Protein AF-0000000075424521 (afdb_homodimer)

pLDDT: mean 79.63, std 19.87, range [21.81, 98.56]

Structure (mmCIF, N/CA/C/O backbone):
data_AF-0000000075424521-model_v1
#
loop_
_entity.id
_entity.type
_entity.pdbx_description
1 polymer 'Heme peroxidase'
#
loop_
_atom_site.group_PDB
_atom_site.id
_atom_site.type_symbol
_atom_site.label_atom_id
_atom_site.label_alt_id
_atom_site.label_comp_id
_atom_site.label_asym_id
_atom_site.label_entity_id
_atom_site.label_seq_id
_atom_site.pdbx_PDB_ins_code
_atom_site.Cartn_x
_atom_site.Cartn_y
_atom_site.Cartn_z
_atom_site.occupancy
_atom_site.B_iso_or_equiv
_atom_site.auth_seq_id
_atom_site.auth_comp_id
_atom_site.auth_asym_id
_atom_site.auth_atom_id
_atom_site.pdbx_PDB_model_num
ATOM 1 N N . MET A 1 1 ? -13.031 79.938 -43.031 1 21.81 1 MET A N 1
ATOM 2 C CA . MET A 1 1 ? -12.055 79.625 -41.969 1 21.81 1 MET A CA 1
ATOM 3 C C . MET A 1 1 ? -12.18 78.188 -41.469 1 21.81 1 MET A C 1
ATOM 5 O O . MET A 1 1 ? -13.195 77.875 -40.875 1 21.81 1 MET A O 1
ATOM 9 N N . TYR A 1 2 ? -11.594 77.25 -42.188 1 25.81 2 TYR A N 1
ATOM 10 C CA . TYR A 1 2 ? -11.562 75.75 -42.281 1 25.81 2 TYR A CA 1
ATOM 11 C C . TYR A 1 2 ? -10.836 75.188 -41.094 1 25.81 2 TYR A C 1
ATOM 13 O O . TYR A 1 2 ? -9.625 75.312 -40.938 1 25.81 2 TYR A O 1
ATOM 21 N N . ILE A 1 3 ? -11.391 75.375 -39.844 1 25.72 3 ILE A N 1
ATOM 22 C CA . ILE A 1 3 ? -10.781 75 -38.562 1 25.72 3 ILE A CA 1
ATOM 23 C C . ILE A 1 3 ? -10.375 73.562 -38.531 1 25.72 3 ILE A C 1
ATOM 25 O O . ILE A 1 3 ? -11.203 72.688 -38.781 1 25.72 3 ILE A O 1
ATOM 29 N N . THR A 1 4 ? -9.031 73.25 -38.75 1 25.28 4 THR A N 1
ATOM 30 C CA . THR A 1 4 ? -8.25 72 -38.844 1 25.28 4 THR A CA 1
ATOM 31 C C . THR A 1 4 ? -8.359 71.188 -37.531 1 25.28 4 THR A C 1
ATOM 33 O O . THR A 1 4 ? -7.918 71.688 -36.469 1 25.28 4 THR A O 1
ATOM 36 N N . PHE A 1 5 ? -9.445 70.5 -37.188 1 28.14 5 PHE A N 1
ATOM 37 C CA . PHE A 1 5 ? -9.75 69.688 -36.031 1 28.14 5 PHE A CA 1
ATOM 38 C C . PHE A 1 5 ? -8.703 68.562 -35.875 1 28.14 5 PHE A C 1
ATOM 40 O O . PHE A 1 5 ? -8.898 67.438 -36.344 1 28.14 5 PHE A O 1
ATOM 47 N N . GLY A 1 6 ? -7.359 68.812 -36.156 1 24.34 6 GLY A N 1
ATOM 48 C CA . GLY A 1 6 ? -6.301 67.812 -36.219 1 24.34 6 GLY A CA 1
ATOM 49 C C . GLY A 1 6 ? -6.188 67 -34.969 1 24.34 6 GLY A C 1
ATOM 50 O O . GLY A 1 6 ? -6.215 65.75 -35 1 24.34 6 GLY A O 1
ATOM 51 N N . SER A 1 7 ? -5.18 67.25 -34.031 1 23.55 7 SER A N 1
ATOM 52 C CA . SER A 1 7 ? -4.023 66.562 -33.469 1 23.55 7 SER A CA 1
ATOM 53 C C . SER A 1 7 ? -4.387 65.812 -32.188 1 23.55 7 SER A C 1
ATOM 55 O O . SER A 1 7 ? -3.576 65.062 -31.656 1 23.55 7 SER A O 1
ATOM 57 N N . TYR A 1 8 ? -5.211 66.25 -31.234 1 25.45 8 TYR A N 1
ATOM 58 C CA . TYR A 1 8 ? -4.883 65.875 -29.859 1 25.45 8 TYR A CA 1
ATOM 59 C C . TYR A 1 8 ? -5.25 64.438 -29.578 1 25.45 8 TYR A C 1
ATOM 61 O O . TYR A 1 8 ? -6.414 64.125 -29.328 1 25.45 8 TYR A O 1
ATOM 69 N N . LEU A 1 9 ? -4.84 63.5 -30.438 1 25.91 9 LEU A N 1
ATOM 70 C CA . LEU A 1 9 ? -5.016 62.125 -30.047 1 25.91 9 LEU A CA 1
ATOM 71 C C . LEU A 1 9 ? -4.398 61.844 -28.672 1 25.91 9 LEU A C 1
ATOM 73 O O . LEU A 1 9 ? -3.176 61.875 -28.516 1 25.91 9 LEU A O 1
ATOM 77 N N . ILE A 1 10 ? -4.941 62.375 -27.594 1 25.92 10 ILE A N 1
ATOM 78 C CA . ILE A 1 10 ? -4.551 62.094 -26.219 1 25.92 10 ILE A CA 1
ATOM 79 C C . ILE A 1 10 ? -4.352 60.594 -26.031 1 25.92 10 ILE A C 1
ATOM 81 O O . ILE A 1 10 ? -5.273 59.781 -26.266 1 25.92 10 ILE A O 1
ATOM 85 N N . LEU A 1 11 ? -3.133 60.031 -26.219 1 26.84 11 LEU A N 1
ATOM 86 C CA . LEU A 1 11 ? -2.6 58.75 -25.812 1 26.84 11 LEU A CA 1
ATOM 87 C C . LEU A 1 11 ? -3.064 58.406 -24.406 1 26.84 11 LEU A C 1
ATOM 89 O O . LEU A 1 11 ? -2.639 59.031 -23.422 1 26.84 11 LEU A O 1
ATOM 93 N N . PHE A 1 12 ? -4.281 58.219 -24.188 1 27.16 12 PHE A N 1
ATOM 94 C CA . PHE A 1 12 ? -4.652 57.562 -22.938 1 27.16 12 PHE A CA 1
ATOM 95 C C . PHE A 1 12 ? -3.818 56.312 -22.719 1 27.16 12 PHE A C 1
ATOM 97 O O . PHE A 1 12 ? -4.062 55.281 -23.344 1 27.16 12 PHE A O 1
ATOM 104 N N . ILE A 1 13 ? -2.514 56.438 -22.625 1 29.25 13 ILE A N 1
ATOM 105 C CA . ILE A 1 13 ? -1.698 55.375 -22.031 1 29.25 13 ILE A CA 1
ATOM 106 C C . ILE A 1 13 ? -2.373 54.844 -20.766 1 29.25 13 ILE A C 1
ATOM 108 O O . ILE A 1 13 ? -2.537 55.594 -19.797 1 29.25 13 ILE A O 1
ATOM 112 N N . PHE A 1 14 ? -3.348 54.062 -20.891 1 29.47 14 PHE A N 1
ATOM 113 C CA . PHE A 1 14 ? -3.721 53.219 -19.766 1 29.47 14 PHE A CA 1
ATOM 114 C C . PHE A 1 14 ? -2.484 52.719 -19.016 1 29.47 14 PHE A C 1
ATOM 116 O O . PHE A 1 14 ? -1.707 51.938 -19.531 1 29.47 14 PHE A O 1
ATOM 123 N N . TYR A 1 15 ? -1.836 53.594 -18.328 1 30 15 TYR A N 1
ATOM 124 C CA . TYR A 1 15 ? -0.975 53.156 -17.234 1 30 15 TYR A CA 1
ATOM 125 C C . TYR A 1 15 ? -1.605 52 -16.469 1 30 15 TYR A C 1
ATOM 127 O O . TYR A 1 15 ? -2.598 52.188 -15.758 1 30 15 TYR A O 1
ATOM 135 N N . LEU A 1 16 ? -1.777 50.844 -17.016 1 33.59 16 LEU A N 1
ATOM 136 C CA . LEU A 1 16 ? -1.9 49.688 -16.172 1 33.59 16 LEU A CA 1
ATOM 137 C C . LEU A 1 16 ? -0.991 49.781 -14.953 1 33.59 16 LEU A C 1
ATOM 139 O O . LEU A 1 16 ? 0.234 49.719 -15.078 1 33.59 16 LEU A O 1
ATOM 143 N N . SER A 1 17 ? -1.191 50.656 -14.133 1 36.69 17 SER A N 1
ATOM 144 C CA . SER A 1 17 ? -0.554 50.75 -12.82 1 36.69 17 SER A CA 1
ATOM 145 C C . SER A 1 17 ? -0.396 49.375 -12.18 1 36.69 17 SER A C 1
ATOM 147 O O . SER A 1 17 ? -1.387 48.688 -11.922 1 36.69 17 SER A O 1
ATOM 149 N N . ILE A 1 18 ? 0.468 48.531 -12.523 1 45.84 18 ILE A N 1
ATOM 150 C CA . ILE A 1 18 ? 0.892 47.406 -11.727 1 45.84 18 ILE A CA 1
ATOM 151 C C . ILE A 1 18 ? 0.911 47.781 -10.242 1 45.84 18 ILE A C 1
ATOM 153 O O . ILE A 1 18 ? 1.685 48.656 -9.828 1 45.84 18 ILE A O 1
ATOM 157 N N . LYS A 1 19 ? -0.278 47.75 -9.609 1 53.91 19 LYS A N 1
ATOM 158 C CA . LYS A 1 19 ? -0.362 47.969 -8.172 1 53.91 19 LYS A CA 1
ATOM 159 C C . LYS A 1 19 ? 0.795 47.281 -7.441 1 53.91 19 LYS A C 1
ATOM 161 O O . LYS A 1 19 ? 0.961 46.094 -7.531 1 53.91 19 LYS A O 1
ATOM 166 N N . THR A 1 20 ? 1.802 48 -7.121 1 67.06 20 THR A N 1
ATOM 167 C CA . THR A 1 20 ? 2.912 47.531 -6.301 1 67.06 20 THR A CA 1
ATOM 168 C C . THR A 1 20 ? 2.424 47.125 -4.914 1 67.06 20 THR A C 1
ATOM 170 O O . THR A 1 20 ? 1.827 47.938 -4.199 1 67.06 20 THR A O 1
ATOM 173 N N . VAL A 1 21 ? 2.342 45.812 -4.582 1 78.56 21 VAL A N 1
ATOM 174 C CA . VAL A 1 21 ? 1.936 45.281 -3.289 1 78.56 21 VAL A CA 1
ATOM 175 C C . VAL A 1 21 ? 3.088 45.406 -2.293 1 78.56 21 VAL A C 1
ATOM 177 O O . VAL A 1 21 ? 4.25 45.219 -2.654 1 78.56 21 VAL A O 1
ATOM 180 N N . GLU A 1 22 ? 2.791 45.906 -1.217 1 88.75 22 GLU A N 1
ATOM 181 C CA . GLU A 1 22 ? 3.775 46.031 -0.145 1 88.75 22 GLU A CA 1
ATOM 182 C C . GLU A 1 22 ? 4.398 44.656 0.175 1 88.75 22 GLU A C 1
ATOM 184 O O . GLU A 1 22 ? 3.703 43.656 0.205 1 88.75 22 GLU A O 1
ATOM 189 N N . SER A 1 23 ? 5.715 44.688 0.31 1 92.94 23 SER A N 1
ATOM 190 C CA . SER A 1 23 ? 6.414 43.469 0.697 1 92.94 23 SER A CA 1
ATOM 191 C C . SER A 1 23 ? 6.504 43.344 2.215 1 92.94 23 SER A C 1
ATOM 193 O O . SER A 1 23 ? 6.703 44.312 2.914 1 92.94 23 SER A O 1
ATOM 195 N N . ARG A 1 24 ? 6.344 42.188 2.682 1 94.56 24 ARG A N 1
ATOM 196 C CA . ARG A 1 24 ? 6.465 41.969 4.117 1 94.56 24 ARG A CA 1
ATOM 197 C C . ARG A 1 24 ? 7.926 41.969 4.555 1 94.56 24 ARG A C 1
ATOM 199 O O . ARG A 1 24 ? 8.812 41.531 3.818 1 94.56 24 ARG A O 1
ATOM 206 N N . SER A 1 25 ? 8.125 42.406 5.762 1 96.06 25 SER A N 1
ATOM 207 C CA . SER A 1 25 ? 9.461 42.344 6.344 1 96.06 25 SER A CA 1
ATOM 208 C C . SER A 1 25 ? 9.844 40.906 6.715 1 96.06 25 SER A C 1
ATOM 210 O O . SER A 1 25 ? 8.969 40.062 6.883 1 96.06 25 SER A O 1
ATOM 212 N N . LEU A 1 26 ? 11.133 40.688 6.852 1 96.06 26 LEU A N 1
ATOM 213 C CA . LEU A 1 26 ? 11.617 39.344 7.191 1 96.06 26 LEU A CA 1
ATOM 214 C C . LEU A 1 26 ? 11.359 39.031 8.664 1 96.06 26 LEU A C 1
ATOM 216 O O . LEU A 1 26 ? 11.094 37.906 9.023 1 96.06 26 LEU A O 1
ATOM 220 N N . ASP A 1 27 ? 11.375 40 9.516 1 95.56 27 ASP A N 1
ATOM 221 C CA . ASP A 1 27 ? 11.305 39.75 10.953 1 95.56 27 ASP A CA 1
ATOM 222 C C . ASP A 1 27 ? 9.914 40.094 11.492 1 95.56 27 ASP A C 1
ATOM 224 O O . ASP A 1 27 ? 9.734 40.219 12.711 1 95.56 27 ASP A O 1
ATOM 228 N N . GLY A 1 28 ? 8.961 40.375 10.625 1 96.12 28 GLY A N 1
ATOM 229 C CA . GLY A 1 28 ? 7.586 40.594 11.055 1 96.12 28 GLY A CA 1
ATOM 230 C C . GLY A 1 28 ? 7.32 42.031 11.508 1 96.12 28 GLY A C 1
ATOM 231 O O . GLY A 1 28 ? 6.195 42.375 11.867 1 96.12 28 GLY A O 1
ATOM 232 N N . SER A 1 29 ? 8.375 42.844 11.422 1 95.94 29 SER A N 1
ATOM 233 C CA . SER A 1 29 ? 8.18 44.25 11.773 1 95.94 29 SER A CA 1
ATOM 234 C C . SER A 1 29 ? 7.176 44.938 10.844 1 95.94 29 SER A C 1
ATOM 236 O O . SER A 1 29 ? 7.074 44.562 9.672 1 95.94 29 SER A O 1
ATOM 238 N N . ASP A 1 30 ? 6.398 45.781 11.375 1 94.81 30 ASP A N 1
ATOM 239 C CA . ASP A 1 30 ? 5.465 46.625 10.664 1 94.81 30 ASP A CA 1
ATOM 240 C C . ASP A 1 30 ? 4.34 45.812 10.023 1 94.81 30 ASP A C 1
ATOM 242 O O . ASP A 1 30 ? 3.602 46.344 9.18 1 94.81 30 ASP A O 1
ATOM 246 N N . ASN A 1 31 ? 4.301 44.594 10.367 1 96 31 ASN A N 1
ATOM 247 C CA . ASN A 1 31 ? 3.121 43.844 9.93 1 96 31 ASN A CA 1
ATOM 248 C C . ASN A 1 31 ? 1.844 44.438 10.523 1 96 31 ASN A C 1
ATOM 250 O O . ASN A 1 31 ? 0.83 44.562 9.836 1 96 31 ASN A O 1
ATOM 254 N N . ASN A 1 32 ? 1.982 44.688 11.797 1 94.5 32 ASN A N 1
ATOM 255 C CA . ASN A 1 32 ? 0.956 45.5 12.453 1 94.5 32 ASN A CA 1
ATOM 256 C C . ASN A 1 32 ? 1.38 46.969 12.562 1 94.5 32 ASN A C 1
ATOM 258 O O . ASN A 1 32 ? 2.324 47.281 13.281 1 94.5 32 ASN A O 1
ATOM 262 N N . LEU A 1 33 ? 0.697 47.812 11.945 1 94.06 33 LEU A N 1
ATOM 263 C CA . LEU A 1 33 ? 1.125 49.188 11.867 1 94.06 33 LEU A CA 1
ATOM 264 C C . LEU A 1 33 ? 0.831 49.938 13.172 1 94.06 33 LEU A C 1
ATOM 266 O O . LEU A 1 33 ? 1.497 50.906 13.5 1 94.06 33 LEU A O 1
ATOM 270 N N . LEU A 1 34 ? -0.177 49.438 13.898 1 95.06 34 LEU A N 1
ATOM 271 C CA . LEU A 1 34 ? -0.493 50.031 15.203 1 95.06 34 LEU A CA 1
ATOM 272 C C . LEU A 1 34 ? 0.522 49.562 16.25 1 95.06 34 LEU A C 1
ATOM 274 O O . LEU A 1 34 ? 0.847 50.344 17.172 1 95.06 34 LEU A O 1
ATOM 278 N N . PHE A 1 35 ? 0.988 48.312 16.094 1 93.12 35 PHE A N 1
ATOM 279 C CA . PHE A 1 35 ? 1.997 47.719 16.969 1 93.12 35 PHE A CA 1
ATOM 280 C C . PHE A 1 35 ? 3.168 47.188 16.156 1 93.12 35 PHE A C 1
ATOM 282 O O . PHE A 1 35 ? 3.361 45.969 16.078 1 93.12 35 PHE A O 1
ATOM 289 N N . PRO A 1 36 ? 3.982 47.969 15.695 1 94.44 36 PRO A N 1
ATOM 290 C CA . PRO A 1 36 ? 4.949 47.594 14.664 1 94.44 36 PRO A CA 1
ATOM 291 C C . PRO A 1 36 ? 5.957 46.562 15.141 1 94.44 36 PRO A C 1
ATOM 293 O O . PRO A 1 36 ? 6.547 45.844 14.32 1 94.44 36 PRO A O 1
ATOM 296 N N . ASP A 1 37 ? 6.117 46.406 16.5 1 93.81 37 ASP A N 1
ATOM 297 C CA . ASP A 1 37 ? 7.156 45.5 17 1 93.81 37 ASP A CA 1
ATOM 298 C C . ASP A 1 37 ? 6.555 44.188 17.5 1 93.81 37 ASP A C 1
ATOM 300 O O . ASP A 1 37 ? 7.281 43.25 17.766 1 93.81 37 ASP A O 1
ATOM 304 N N . LYS A 1 38 ? 5.281 44.094 17.547 1 92 38 LYS A N 1
ATOM 305 C CA . LYS A 1 38 ? 4.645 42.938 18.203 1 92 38 LYS A CA 1
ATOM 306 C C . LYS A 1 38 ? 4.727 41.688 17.344 1 92 38 LYS A C 1
ATOM 308 O O . LYS A 1 38 ? 4.578 40.562 17.844 1 92 38 LYS A O 1
ATOM 313 N N . GLY A 1 39 ? 4.973 41.844 16.094 1 93 39 GLY A N 1
ATOM 314 C CA . GLY A 1 39 ? 5.098 40.688 15.219 1 93 39 GLY A CA 1
ATOM 315 C C . GLY A 1 39 ? 6.527 40.219 15.062 1 93 39 GLY A C 1
ATOM 316 O O . GLY A 1 39 ? 6.789 39.25 14.352 1 93 39 GLY A O 1
ATOM 317 N N . LYS A 1 40 ? 7.453 40.812 15.805 1 94.88 40 LYS A N 1
ATOM 318 C CA . LYS A 1 40 ? 8.867 40.469 15.711 1 94.88 40 LYS A CA 1
ATOM 319 C C . LYS A 1 40 ? 9.211 39.281 16.609 1 94.88 40 LYS A C 1
ATOM 321 O O . LYS A 1 40 ? 8.453 38.969 17.531 1 94.88 40 LYS A O 1
ATOM 326 N N . PRO A 1 41 ? 10.391 38.656 16.328 1 91.5 41 PRO A N 1
ATOM 327 C CA . PRO A 1 41 ? 10.883 37.625 17.25 1 91.5 41 PRO A CA 1
ATOM 328 C C . PRO A 1 41 ? 11.203 38.188 18.641 1 91.5 41 PRO A C 1
ATOM 330 O O . PRO A 1 41 ? 11.227 39.406 18.812 1 91.5 41 PRO A O 1
ATOM 333 N N . ALA A 1 42 ? 11.328 37.312 19.562 1 86.69 42 ALA A N 1
ATOM 334 C CA . ALA A 1 42 ? 11.734 37.625 20.922 1 86.69 42 ALA A CA 1
ATOM 335 C C . ALA A 1 42 ? 10.609 38.312 21.688 1 86.69 42 ALA A C 1
ATOM 337 O O . ALA A 1 42 ? 10.859 39.219 22.5 1 86.69 42 ALA A O 1
ATOM 338 N N . GLN A 1 43 ? 9.461 38 21.297 1 85.94 43 GLN A N 1
ATOM 339 C CA . GLN A 1 43 ? 8.289 38.438 22.062 1 85.94 43 GLN A CA 1
ATOM 340 C C . GLN A 1 43 ? 7.801 37.344 23 1 85.94 43 GLN A C 1
ATOM 342 O O . GLN A 1 43 ? 7.895 36.156 22.672 1 85.94 43 GLN A O 1
ATOM 347 N N . PRO A 1 44 ? 7.316 37.688 24.172 1 84.94 44 PRO A N 1
ATOM 348 C CA . PRO A 1 44 ? 6.727 36.656 25.031 1 84.94 44 PRO A CA 1
ATOM 349 C C . PRO A 1 44 ? 5.488 36 24.422 1 84.94 44 PRO A C 1
ATOM 351 O O . PRO A 1 44 ? 4.727 36.688 23.719 1 84.94 44 PRO A O 1
ATOM 354 N N . TYR A 1 45 ? 5.332 34.781 24.719 1 90.5 45 TYR A N 1
ATOM 355 C CA . TYR A 1 45 ? 4.09 34.125 24.328 1 90.5 45 TYR A CA 1
ATOM 356 C C . TYR A 1 45 ? 2.891 34.812 24.984 1 90.5 45 TYR A C 1
ATOM 358 O O . TYR A 1 45 ? 3.002 35.375 26.078 1 90.5 45 TYR A O 1
ATOM 366 N N . LEU A 1 46 ? 1.793 34.75 24.281 1 90.19 46 LEU A N 1
ATOM 367 C CA . LEU A 1 46 ? 0.543 35.25 24.812 1 90.19 46 LEU A CA 1
ATOM 368 C C . LEU A 1 46 ? -0.012 34.344 25.891 1 90.19 46 LEU A C 1
ATOM 370 O O . LEU A 1 46 ? 0.312 33.156 25.922 1 90.19 46 LEU A O 1
ATOM 374 N N . ARG A 1 47 ? -0.835 34.844 26.781 1 89.44 47 ARG A N 1
ATOM 375 C CA . ARG A 1 47 ? -1.428 34.062 27.859 1 89.44 47 ARG A CA 1
ATOM 376 C C . ARG A 1 47 ? -2.861 34.5 28.141 1 89.44 47 ARG A C 1
ATOM 378 O O . ARG A 1 47 ? -3.139 35.688 28.25 1 89.44 47 ARG A O 1
ATOM 385 N N . GLU A 1 48 ? -3.717 33.531 28.266 1 83.81 48 GLU A N 1
ATOM 386 C CA . GLU A 1 48 ? -5.137 33.812 28.453 1 83.81 48 GLU A CA 1
ATOM 387 C C . GLU A 1 48 ? -5.578 33.469 29.875 1 83.81 48 GLU A C 1
ATOM 389 O O . GLU A 1 48 ? -6.73 33.688 30.25 1 83.81 48 GLU A O 1
ATOM 394 N N . PHE A 1 49 ? -4.734 32.875 30.719 1 83.5 49 PHE A N 1
ATOM 395 C CA . PHE A 1 49 ? -5.047 32.469 32.094 1 83.5 49 PHE A CA 1
ATOM 396 C C . PHE A 1 49 ? -3.861 32.688 33 1 83.5 49 PHE A C 1
ATOM 398 O O . PHE A 1 49 ? -2.719 32.781 32.562 1 83.5 49 PHE A O 1
ATOM 405 N N . PRO A 1 50 ? -4.172 32.75 34.281 1 81.75 50 PRO A N 1
ATOM 406 C CA . PRO A 1 50 ? -3.072 32.938 35.219 1 81.75 50 PRO A CA 1
ATOM 407 C C . PRO A 1 50 ? -2.188 31.703 35.344 1 81.75 50 PRO A C 1
ATOM 409 O O . PRO A 1 50 ? -2.623 30.578 35.031 1 81.75 50 PRO A O 1
ATOM 412 N N . PRO A 1 51 ? -0.941 31.875 35.75 1 83.5 51 PRO A N 1
ATOM 413 C CA . PRO A 1 51 ? -0.011 30.75 35.844 1 83.5 51 PRO A CA 1
ATOM 414 C C . PRO A 1 51 ? -0.245 29.906 37.094 1 83.5 51 PRO A C 1
ATOM 416 O O . PRO A 1 51 ? 0.521 28.984 37.375 1 83.5 51 PRO A O 1
ATOM 419 N N . ASP A 1 52 ? -1.3 30.156 37.781 1 78.75 52 ASP A N 1
ATOM 420 C CA . ASP A 1 52 ? -1.693 29.328 38.906 1 78.75 52 ASP A CA 1
ATOM 421 C C . ASP A 1 52 ? -2.164 27.953 38.438 1 78.75 52 ASP A C 1
ATOM 423 O O . ASP A 1 52 ? -2.775 27.828 37.375 1 78.75 52 ASP A O 1
ATOM 427 N N . PRO A 1 53 ? -1.94 26.922 39.281 1 81.38 53 PRO A N 1
ATOM 428 C CA . PRO A 1 53 ? -1.349 26.922 40.625 1 81.38 53 PRO A CA 1
ATOM 429 C C . PRO A 1 53 ? 0.172 26.781 40.594 1 81.38 53 PRO A C 1
ATOM 431 O O . PRO A 1 53 ? 0.818 26.812 41.656 1 81.38 53 PRO A O 1
ATOM 434 N N . PHE A 1 54 ? 0.741 26.609 39.531 1 79.62 54 PHE A N 1
ATOM 435 C CA . PHE A 1 54 ? 2.148 26.234 39.531 1 79.62 54 PHE A CA 1
ATOM 436 C C . PHE A 1 54 ? 3.027 27.391 40 1 79.62 54 PHE A C 1
ATOM 438 O O . PHE A 1 54 ? 4.098 27.172 40.562 1 79.62 54 PHE A O 1
ATOM 445 N N . TYR A 1 55 ? 2.529 28.484 39.719 1 79.81 55 TYR A N 1
ATOM 446 C CA . TYR A 1 55 ? 3.133 29.672 40.312 1 79.81 55 TYR A CA 1
ATOM 447 C C . TYR A 1 55 ? 2.107 30.469 41.094 1 79.81 55 TYR A C 1
ATOM 449 O O . TYR A 1 55 ? 1.51 31.422 40.594 1 79.81 55 TYR A O 1
ATOM 457 N N . PRO A 1 56 ? 2.023 29.984 42.375 1 71.06 56 PRO A N 1
ATOM 458 C CA . PRO A 1 56 ? 1.004 30.641 43.188 1 71.06 56 PRO A CA 1
ATOM 459 C C . PRO A 1 56 ? 1.19 32.156 43.281 1 71.06 56 PRO A C 1
ATOM 461 O O . PRO A 1 56 ? 2.299 32.625 43.531 1 71.06 56 PRO A O 1
ATOM 464 N N . ASP A 1 57 ? 0.165 32.875 43.062 1 62.5 57 ASP A N 1
ATOM 465 C CA . ASP A 1 57 ? 0.081 34.312 43.094 1 62.5 57 ASP A CA 1
ATOM 466 C C . ASP A 1 57 ? 1.027 34.938 42.062 1 62.5 57 ASP A C 1
ATOM 468 O O . ASP A 1 57 ? 1.461 36.094 42.188 1 62.5 57 ASP A O 1
ATOM 472 N N . GLY A 1 58 ? 1.359 34.125 41.094 1 59.09 58 GLY A N 1
ATOM 473 C CA . GLY A 1 58 ? 2.193 34.562 40 1 59.09 58 GLY A CA 1
ATOM 474 C C . GLY A 1 58 ? 3.643 34.781 40.375 1 59.09 58 GLY A C 1
ATOM 475 O O . GLY A 1 58 ? 4.473 35.125 39.531 1 59.09 58 GLY A O 1
ATOM 476 N N . LYS A 1 59 ? 4.008 34.719 41.625 1 60.66 59 LYS A N 1
ATOM 477 C CA . LYS A 1 59 ? 5.344 35.062 42.094 1 60.66 59 LYS A CA 1
ATOM 478 C C . LYS A 1 59 ? 6.035 33.812 42.688 1 60.66 59 LYS A C 1
ATOM 480 O O . LYS A 1 59 ? 7.262 33.781 42.812 1 60.66 59 LYS A O 1
ATOM 485 N N . GLY A 1 60 ? 5.242 32.812 42.812 1 60.56 60 GLY A N 1
ATOM 486 C CA . GLY A 1 60 ? 5.816 31.688 43.531 1 60.56 60 GLY A CA 1
ATOM 487 C C . GLY A 1 60 ? 6.707 30.812 42.656 1 60.56 60 GLY A C 1
ATOM 488 O O . GLY A 1 60 ? 7.082 31.219 41.562 1 60.56 60 GLY A O 1
ATOM 489 N N . LYS A 1 61 ? 7.484 29.875 43.312 1 67.12 61 LYS A N 1
ATOM 490 C CA . LYS A 1 61 ? 8.305 28.859 42.656 1 67.12 61 LYS A CA 1
ATOM 491 C C . LYS A 1 61 ? 7.438 27.766 42.062 1 67.12 61 LYS A C 1
ATOM 493 O O . LYS A 1 61 ? 6.34 27.484 42.531 1 67.12 61 LYS A O 1
ATOM 498 N N . MET A 1 62 ? 7.941 27.312 40.969 1 73.44 62 MET A N 1
ATOM 499 C CA . MET A 1 62 ? 7.242 26.219 40.281 1 73.44 62 MET A CA 1
ATOM 500 C C . MET A 1 62 ? 6.973 25.078 41.25 1 73.44 62 MET A C 1
ATOM 502 O O . MET A 1 62 ? 7.883 24.594 41.938 1 73.44 62 MET A O 1
ATOM 506 N N . LEU A 1 63 ? 5.68 24.797 41.375 1 69.88 63 LEU A N 1
ATOM 507 C CA . LEU A 1 63 ? 5.359 23.578 42.125 1 69.88 63 LEU A CA 1
ATOM 508 C C . LEU A 1 63 ? 5.973 22.359 41.438 1 69.88 63 LEU A C 1
ATOM 510 O O . LEU A 1 63 ? 5.902 22.219 40.219 1 69.88 63 LEU A O 1
ATOM 514 N N . LYS A 1 64 ? 6.742 21.547 42.281 1 71.62 64 LYS A N 1
ATOM 515 C CA . LYS A 1 64 ? 7.52 20.453 41.75 1 71.62 64 LYS A CA 1
ATOM 516 C C . LYS A 1 64 ? 6.984 19.109 42.219 1 71.62 64 LYS A C 1
ATOM 518 O O . LYS A 1 64 ? 6.109 19.047 43.094 1 71.62 64 LYS A O 1
ATOM 523 N N . SER A 1 65 ? 7.395 18.156 41.5 1 76.81 65 SER A N 1
ATOM 524 C CA . SER A 1 65 ? 7.277 16.797 42 1 76.81 65 SER A CA 1
ATOM 525 C C . SER A 1 65 ? 8.203 16.562 43.188 1 76.81 65 SER A C 1
ATOM 527 O O . SER A 1 65 ? 9.141 17.328 43.438 1 76.81 65 SER A O 1
ATOM 529 N N . PRO A 1 66 ? 7.816 15.516 43.969 1 72.81 66 PRO A N 1
ATOM 530 C CA . PRO A 1 66 ? 8.773 15.188 45.031 1 72.81 66 PRO A CA 1
ATOM 531 C C . PRO A 1 66 ? 10.188 14.977 44.5 1 72.81 66 PRO A C 1
ATOM 533 O O . PRO A 1 66 ? 10.383 14.32 43.469 1 72.81 66 PRO A O 1
ATOM 536 N N . ASP A 1 67 ? 11.141 15.68 45.062 1 69.56 67 ASP A N 1
ATOM 537 C CA . ASP A 1 67 ? 12.531 15.664 44.625 1 69.56 67 ASP A CA 1
ATOM 538 C C . ASP A 1 67 ? 13.312 14.531 45.281 1 69.56 67 ASP A C 1
ATOM 540 O O . ASP A 1 67 ? 14.008 14.742 46.25 1 69.56 67 ASP A O 1
ATOM 544 N N . SER A 1 68 ? 13.031 13.297 44.844 1 72.94 68 SER A N 1
ATOM 545 C CA . SER A 1 68 ? 13.773 12.148 45.344 1 72.94 68 SER A CA 1
ATOM 546 C C . SER A 1 68 ? 14.227 11.234 44.219 1 72.94 68 SER A C 1
ATOM 548 O O . SER A 1 68 ? 13.445 10.914 43.312 1 72.94 68 SER A O 1
ATOM 550 N N . SER A 1 69 ? 15.5 10.914 44.406 1 75.25 69 SER A N 1
ATOM 551 C CA . SER A 1 69 ? 16.062 10 43.406 1 75.25 69 SER A CA 1
ATOM 552 C C . SER A 1 69 ? 15.516 8.586 43.594 1 75.25 69 SER A C 1
ATOM 554 O O . SER A 1 69 ? 15.672 7.738 42.719 1 75.25 69 SER A O 1
ATOM 556 N N . MET A 1 70 ? 14.828 8.43 44.719 1 79.19 70 MET A N 1
ATOM 557 C CA . MET A 1 70 ? 14.352 7.074 44.969 1 79.19 70 MET A CA 1
ATOM 558 C C . MET A 1 70 ? 12.828 7.027 44.969 1 79.19 70 MET A C 1
ATOM 560 O O . MET A 1 70 ? 12.234 6.102 45.531 1 79.19 70 MET A O 1
ATOM 564 N N . ILE A 1 71 ? 12.305 8.031 44.281 1 82 71 ILE A N 1
ATOM 565 C CA . ILE A 1 71 ? 10.852 8.086 44.25 1 82 71 ILE A CA 1
ATOM 566 C C . ILE A 1 71 ? 10.297 6.887 43.5 1 82 71 ILE A C 1
ATOM 568 O O . ILE A 1 71 ? 10.93 6.406 42.531 1 82 71 ILE A O 1
ATOM 572 N N . LYS A 1 72 ? 9.242 6.32 44 1 85.5 72 LYS A N 1
ATOM 573 C CA . LYS A 1 72 ? 8.492 5.289 43.281 1 85.5 72 LYS A CA 1
ATOM 574 C C . LYS A 1 72 ? 7.148 5.824 42.812 1 85.5 72 LYS A C 1
ATOM 576 O O . LYS A 1 72 ? 6.531 6.66 43.469 1 85.5 72 LYS A O 1
ATOM 581 N N . CYS A 1 73 ? 6.695 5.414 41.719 1 86.94 73 CYS A N 1
ATOM 582 C CA . CYS A 1 73 ? 5.402 5.828 41.188 1 86.94 73 CYS A CA 1
ATOM 583 C C . CYS A 1 73 ? 4.27 5.367 42.094 1 86.94 73 CYS A C 1
ATOM 585 O O . CYS A 1 73 ? 3.18 5.945 42.062 1 86.94 73 CYS A O 1
ATOM 587 N N . THR A 1 74 ? 4.559 4.328 42.875 1 84.69 74 THR A N 1
ATOM 588 C CA . THR A 1 74 ? 3.547 3.762 43.781 1 84.69 74 THR A CA 1
ATOM 589 C C . THR A 1 74 ? 3.494 4.523 45.094 1 84.69 74 THR A C 1
ATOM 591 O O . THR A 1 74 ? 2.576 4.328 45.906 1 84.69 74 THR A O 1
ATOM 594 N N . ASP A 1 75 ? 4.441 5.406 45.312 1 84.12 75 ASP A N 1
ATOM 595 C CA . ASP A 1 75 ? 4.449 6.188 46.562 1 84.12 75 ASP A CA 1
ATOM 596 C C . ASP A 1 75 ? 3.264 7.152 46.594 1 84.12 75 ASP A C 1
ATOM 598 O O . ASP A 1 75 ? 2.848 7.68 45.562 1 84.12 75 ASP A O 1
ATOM 602 N N . PRO A 1 76 ? 2.697 7.262 47.844 1 81.62 76 PRO A N 1
ATOM 603 C CA . PRO A 1 76 ? 1.665 8.297 47.938 1 81.62 76 PRO A CA 1
ATOM 604 C C . PRO A 1 76 ? 2.197 9.695 47.656 1 81.62 76 PRO A C 1
ATOM 606 O O . PRO A 1 76 ? 3.324 10.023 48.031 1 81.62 76 PRO A O 1
ATOM 609 N N . LEU A 1 77 ? 1.459 10.453 47.031 1 81.25 77 LEU A N 1
ATOM 610 C CA . LEU A 1 77 ? 1.849 11.805 46.656 1 81.25 77 LEU A CA 1
ATOM 611 C C . LEU A 1 77 ? 1.657 12.773 47.812 1 81.25 77 LEU A C 1
ATOM 613 O O . LEU A 1 77 ? 0.555 12.891 48.375 1 81.25 77 LEU A O 1
ATOM 617 N N . PRO A 1 78 ? 2.752 13.391 48.188 1 78.44 78 PRO A N 1
ATOM 618 C CA . PRO A 1 78 ? 2.59 14.406 49.219 1 78.44 78 PRO A CA 1
ATOM 619 C C . PRO A 1 78 ? 1.614 15.508 48.844 1 78.44 78 PRO A C 1
ATOM 621 O O . PRO A 1 78 ? 1.504 15.852 47.656 1 78.44 78 PRO A O 1
ATOM 624 N N . LYS A 1 79 ? 0.944 16.031 49.844 1 76 79 LYS A N 1
ATOM 625 C CA . LYS A 1 79 ? -0.009 17.125 49.594 1 76 79 LYS A CA 1
ATOM 626 C C . LYS A 1 79 ? 0.666 18.297 48.906 1 76 79 LYS A C 1
ATOM 628 O O . LYS A 1 79 ? 1.779 18.688 49.281 1 76 79 LYS A O 1
ATOM 633 N N . GLY A 1 80 ? 0.076 18.828 47.875 1 73.44 80 GLY A N 1
ATOM 634 C CA . GLY A 1 80 ? 0.573 20.016 47.188 1 73.44 80 GLY A CA 1
ATOM 635 C C . GLY A 1 80 ? 1.578 19.688 46.094 1 73.44 80 GLY A C 1
ATOM 636 O O . GLY A 1 80 ? 2.162 20.594 45.5 1 73.44 80 GLY A O 1
ATOM 637 N N . THR A 1 81 ? 1.811 18.453 45.906 1 80.25 81 THR A N 1
ATOM 638 C CA . THR A 1 81 ? 2.738 18.062 44.844 1 80.25 81 THR A CA 1
ATOM 639 C C . THR A 1 81 ? 2.01 17.328 43.75 1 80.25 81 THR A C 1
ATOM 641 O O . THR A 1 81 ? 0.829 17 43.875 1 80.25 81 THR A O 1
ATOM 644 N N . TYR A 1 82 ? 2.699 17.234 42.688 1 85.31 82 TYR A N 1
ATOM 645 C CA . TYR A 1 82 ? 2.164 16.531 41.531 1 85.31 82 TYR A CA 1
ATOM 646 C C . TYR A 1 82 ? 3.006 15.297 41.219 1 85.31 82 TYR A C 1
ATOM 648 O O . TYR A 1 82 ? 4.176 15.219 41.594 1 85.31 82 TYR A O 1
ATOM 656 N N . PRO A 1 83 ? 2.359 14.359 40.625 1 86.38 83 PRO A N 1
ATOM 657 C CA . PRO A 1 83 ? 3.129 13.156 40.312 1 86.38 83 PRO A CA 1
ATOM 658 C C . PRO A 1 83 ? 4.336 13.445 39.438 1 86.38 83 PRO A C 1
ATOM 660 O O . PRO A 1 83 ? 4.309 14.375 38.625 1 86.38 83 PRO A O 1
ATOM 663 N N . SER A 1 84 ? 5.379 12.602 39.656 1 87.62 84 SER A N 1
ATOM 664 C CA . SER A 1 84 ? 6.484 12.68 38.719 1 87.62 84 SER A CA 1
ATOM 665 C C . SER A 1 84 ? 5.996 12.508 37.281 1 87.62 84 SER A C 1
ATOM 667 O O . SER A 1 84 ? 5.172 11.633 37 1 87.62 84 SER A O 1
ATOM 669 N N . PRO A 1 85 ? 6.473 13.344 36.375 1 90.12 85 PRO A N 1
ATOM 670 C CA . PRO A 1 85 ? 6.027 13.25 34.969 1 90.12 85 PRO A CA 1
ATOM 671 C C . PRO A 1 85 ? 6.219 11.852 34.375 1 90.12 85 PRO A C 1
ATOM 673 O O . PRO A 1 85 ? 5.375 11.375 33.625 1 90.12 85 PRO A O 1
ATOM 676 N N . ARG A 1 86 ? 7.281 11.188 34.656 1 88.44 86 ARG A N 1
ATOM 677 C CA . ARG A 1 86 ? 7.516 9.844 34.125 1 88.44 86 ARG A CA 1
ATOM 678 C C . ARG A 1 86 ? 6.496 8.859 34.719 1 88.44 86 ARG A C 1
ATOM 680 O O . ARG A 1 86 ? 6.086 7.918 34.031 1 88.44 86 ARG A O 1
ATOM 687 N N . CYS A 1 87 ? 6.129 9.055 35.969 1 88.38 87 CYS A N 1
ATOM 688 C CA . CYS A 1 87 ? 5.125 8.188 36.594 1 88.38 87 CYS A CA 1
ATOM 689 C C . CYS A 1 87 ? 3.777 8.336 35.906 1 88.38 87 CYS A C 1
ATOM 691 O O . CYS A 1 87 ? 3.02 7.371 35.781 1 88.38 87 CYS A O 1
ATOM 693 N N . ILE A 1 88 ? 3.523 9.531 35.5 1 90.88 88 ILE A N 1
ATOM 694 C CA . ILE A 1 88 ? 2.291 9.766 34.75 1 90.88 88 ILE A CA 1
ATOM 695 C C . ILE A 1 88 ? 2.264 8.883 33.5 1 90.88 88 ILE A C 1
ATOM 697 O O . ILE A 1 88 ? 1.298 8.148 33.281 1 90.88 88 ILE A O 1
ATOM 701 N N . PHE A 1 89 ? 3.33 8.805 32.75 1 89.88 89 PHE A N 1
ATOM 702 C CA . PHE A 1 89 ? 3.312 8.156 31.453 1 89.88 89 PHE A CA 1
ATOM 703 C C . PHE A 1 89 ? 3.619 6.668 31.578 1 89.88 89 PHE A C 1
ATOM 705 O O . PHE A 1 89 ? 3.416 5.898 30.641 1 89.88 89 PHE A O 1
ATOM 712 N N . ASN A 1 90 ? 4.137 6.266 32.719 1 86.38 90 ASN A N 1
ATOM 713 C CA . ASN A 1 90 ? 4.207 4.836 33 1 86.38 90 ASN A CA 1
ATOM 714 C C . ASN A 1 90 ? 2.816 4.207 33.062 1 86.38 90 ASN A C 1
ATOM 716 O O . ASN A 1 90 ? 2.674 2.992 32.906 1 86.38 90 ASN A O 1
ATOM 720 N N . GLN A 1 91 ? 1.84 5.09 33.219 1 84.25 91 GLN A N 1
ATOM 721 C CA . GLN A 1 91 ? 0.467 4.598 33.281 1 84.25 91 GLN A CA 1
ATOM 722 C C . GLN A 1 91 ? -0.129 4.449 31.891 1 84.25 91 GLN A C 1
ATOM 724 O O . GLN A 1 91 ? -1.137 3.764 31.703 1 84.25 91 GLN A O 1
ATOM 729 N N . PHE A 1 92 ? 0.43 5.094 30.938 1 84.62 92 PHE A N 1
ATOM 730 C CA . PHE A 1 92 ? -0.152 5.148 29.609 1 84.62 92 PHE A CA 1
ATOM 731 C C . PHE A 1 92 ? 0.79 4.531 28.578 1 84.62 92 PHE A C 1
ATOM 733 O O . PHE A 1 92 ? 1.071 5.137 27.547 1 84.62 92 PHE A O 1
ATOM 740 N N . THR A 1 93 ? 1.239 3.314 28.734 1 77.12 93 THR A N 1
ATOM 741 C CA . THR A 1 93 ? 2.154 2.646 27.812 1 77.12 93 THR A CA 1
ATOM 742 C C . THR A 1 93 ? 1.388 1.745 26.859 1 77.12 93 THR A C 1
ATOM 744 O O . THR A 1 93 ? 0.258 1.341 27.141 1 77.12 93 THR A O 1
ATOM 747 N N . TYR A 1 94 ? 1.986 1.489 25.641 1 67 94 TYR A N 1
ATOM 748 C CA . TYR A 1 94 ? 1.38 0.625 24.641 1 67 94 TYR A CA 1
ATOM 749 C C . TYR A 1 94 ? 1.318 -0.818 25.125 1 67 94 TYR A C 1
ATOM 751 O O . TYR A 1 94 ? 0.329 -1.517 24.891 1 67 94 TYR A O 1
ATOM 759 N N . ASN A 1 95 ? 2.102 -1.239 25.984 1 65.5 95 ASN A N 1
ATOM 760 C CA . ASN A 1 95 ? 2.242 -2.621 26.438 1 65.5 95 ASN A CA 1
ATOM 761 C C . ASN A 1 95 ? 1.986 -3.607 25.312 1 65.5 95 ASN A C 1
ATOM 763 O O . ASN A 1 95 ? 1.184 -4.531 25.453 1 65.5 95 ASN A O 1
ATOM 767 N N . LEU A 1 96 ? 2.736 -3.447 24.172 1 67.88 96 LEU A N 1
ATOM 768 C CA . LEU A 1 96 ? 2.465 -4.207 22.953 1 67.88 96 LEU A CA 1
ATOM 769 C C . LEU A 1 96 ? 3.223 -5.531 22.953 1 67.88 96 LEU A C 1
ATOM 771 O O . LEU A 1 96 ? 4.406 -5.57 23.297 1 67.88 96 LEU A O 1
ATOM 775 N N . SER A 1 97 ? 2.42 -6.621 22.828 1 72.56 97 SER A N 1
ATOM 776 C CA . SER A 1 97 ? 3.033 -7.898 22.469 1 72.56 97 SER A CA 1
ATOM 777 C C . SER A 1 97 ? 3.379 -7.949 20.984 1 72.56 97 SER A C 1
ATOM 779 O O . SER A 1 97 ? 2.684 -7.352 20.172 1 72.56 97 SER A O 1
ATOM 781 N N . PRO A 1 98 ? 4.531 -8.578 20.641 1 72.25 98 PRO A N 1
ATOM 782 C CA . PRO A 1 98 ? 4.988 -8.57 19.25 1 72.25 98 PRO A CA 1
ATOM 783 C C . PRO A 1 98 ? 3.928 -9.07 18.281 1 72.25 98 PRO A C 1
ATOM 785 O O . PRO A 1 98 ? 3.891 -8.641 17.125 1 72.25 98 PRO A O 1
ATOM 788 N N . LEU A 1 99 ? 3 -9.883 18.781 1 75.06 99 LEU A N 1
ATOM 789 C CA . LEU A 1 99 ? 2.074 -10.484 17.828 1 75.06 99 LEU A CA 1
ATOM 790 C C . 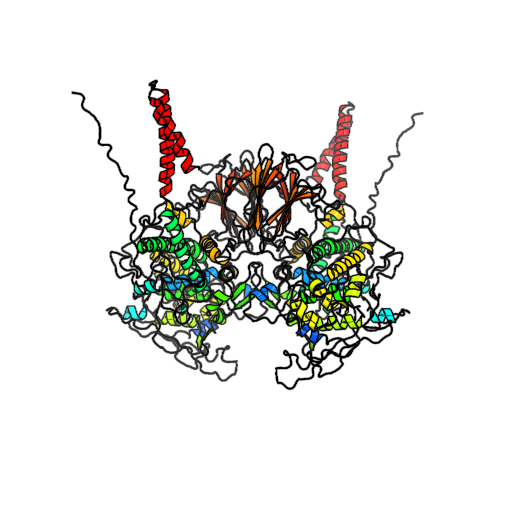LEU A 1 99 ? 0.656 -9.969 18.047 1 75.06 99 LEU A C 1
ATOM 792 O O . LEU A 1 99 ? -0.302 -10.531 17.5 1 75.06 99 LEU A O 1
ATOM 796 N N . ASP A 1 100 ? 0.568 -8.867 18.781 1 76.44 100 ASP A N 1
ATOM 797 C CA . ASP A 1 100 ? -0.757 -8.305 19.031 1 76.44 100 ASP A CA 1
ATOM 798 C C . ASP A 1 100 ? -1.18 -7.367 17.891 1 76.44 100 ASP A C 1
ATOM 800 O O . ASP A 1 100 ? -1.11 -6.145 18.047 1 76.44 100 ASP A O 1
ATOM 804 N N . VAL A 1 101 ? -1.727 -7.926 16.875 1 71.88 101 VAL A N 1
ATOM 805 C CA . VAL A 1 101 ? -2.047 -7.203 15.648 1 71.88 101 VAL A CA 1
ATOM 806 C C . VAL A 1 101 ? -3.197 -6.234 15.906 1 71.88 101 VAL A C 1
ATOM 808 O O . VAL A 1 101 ? -3.191 -5.109 15.406 1 71.88 101 VAL A O 1
ATOM 811 N N . GLU A 1 102 ? -4.074 -6.672 16.625 1 69.12 102 GLU A N 1
ATOM 812 C CA . GLU A 1 102 ? -5.25 -5.848 16.891 1 69.12 102 GLU A CA 1
ATOM 813 C C . GLU A 1 102 ? -4.883 -4.594 17.672 1 69.12 102 GLU A C 1
ATOM 815 O O . GLU A 1 102 ? -5.285 -3.484 17.312 1 69.12 102 GLU A O 1
ATOM 820 N N . ARG A 1 103 ? -4.09 -4.766 18.688 1 75.31 103 ARG A N 1
ATOM 821 C CA . ARG A 1 103 ? -3.695 -3.631 19.516 1 75.31 103 ARG A CA 1
ATOM 822 C C . ARG A 1 103 ? -2.809 -2.666 18.734 1 75.31 103 ARG A C 1
ATOM 824 O O . ARG A 1 103 ? -2.918 -1.448 18.891 1 75.31 103 ARG A O 1
ATOM 831 N N . LYS A 1 104 ? -1.994 -3.221 17.891 1 77 104 LYS A N 1
ATOM 832 C CA . LYS A 1 104 ? -1.105 -2.387 17.094 1 77 104 LYS A CA 1
ATOM 833 C C . LYS A 1 104 ? -1.896 -1.542 16.094 1 77 104 LYS A C 1
ATOM 835 O O . LYS A 1 104 ? -1.575 -0.372 15.875 1 77 104 LYS A O 1
ATOM 840 N N . SER A 1 105 ? -2.873 -2.088 15.602 1 73.31 105 SER A N 1
ATOM 841 C CA . SER A 1 105 ? -3.723 -1.351 14.672 1 73.31 105 SER A CA 1
ATOM 842 C C . SER A 1 105 ? -4.527 -0.277 15.391 1 73.31 105 SER A C 1
ATOM 844 O O . SER A 1 105 ? -4.77 0.8 14.844 1 73.31 105 SER A O 1
ATOM 846 N N . GLU A 1 106 ? -4.848 -0.569 16.656 1 74.12 106 GLU A N 1
ATOM 847 C CA . GLU A 1 106 ? -5.648 0.358 17.453 1 74.12 106 GLU A CA 1
ATOM 848 C C . GLU A 1 106 ? -4.832 1.581 17.859 1 74.12 106 GLU A C 1
ATOM 850 O O . GLU A 1 106 ? -5.391 2.641 18.156 1 74.12 106 GLU A O 1
ATOM 855 N N . LEU A 1 107 ? -3.582 1.384 17.844 1 84.19 107 LEU A N 1
ATOM 856 C CA . LEU A 1 107 ? -2.711 2.477 18.266 1 84.19 107 LEU A CA 1
ATOM 857 C C . LEU A 1 107 ? -2.473 3.449 17.109 1 84.19 107 LEU A C 1
ATOM 859 O O . LEU A 1 107 ? -2.02 4.574 17.328 1 84.19 107 LEU A O 1
ATOM 863 N N . ARG A 1 108 ? -2.863 3.027 15.953 1 88.81 108 ARG A N 1
ATOM 864 C CA . ARG A 1 108 ? -2.719 3.898 14.789 1 88.81 108 ARG A CA 1
ATOM 865 C C . ARG A 1 108 ? -3.918 4.832 14.656 1 88.81 108 ARG A C 1
ATOM 867 O O . ARG A 1 108 ? -4.973 4.586 15.242 1 88.81 108 ARG A O 1
ATOM 874 N N . SER A 1 109 ? -3.703 5.871 13.898 1 91.25 109 SER A N 1
ATOM 875 C CA . SER A 1 109 ? -4.75 6.863 13.688 1 91.25 109 SER A CA 1
ATOM 876 C C . SER A 1 109 ? -6.059 6.207 13.266 1 91.25 109 SER A C 1
ATOM 878 O O . SER A 1 109 ? -6.109 5.52 12.242 1 91.25 109 SER A O 1
ATOM 880 N N . LYS A 1 110 ? -7.094 6.422 13.977 1 83.31 110 LYS A N 1
ATOM 881 C CA . LYS A 1 110 ? -8.414 5.891 13.664 1 83.31 110 LYS A CA 1
ATOM 882 C C . LYS A 1 110 ? -8.961 6.492 12.375 1 83.31 110 LYS A C 1
ATOM 884 O O . LYS A 1 110 ? -9.703 5.832 11.641 1 83.31 110 LYS A O 1
ATOM 889 N N . ARG A 1 111 ? -8.562 7.676 12.117 1 82.06 111 ARG A N 1
ATOM 890 C CA . ARG A 1 111 ? -9.016 8.375 10.922 1 82.06 111 ARG A CA 1
ATOM 891 C C . ARG A 1 111 ? -8.055 8.148 9.758 1 82.06 111 ARG A C 1
ATOM 893 O O . ARG A 1 111 ? -8.203 8.766 8.703 1 82.06 111 ARG A O 1
ATOM 900 N N . LYS A 1 112 ? -7.02 7.352 9.977 1 85.94 112 LYS A N 1
ATOM 901 C CA . LYS A 1 112 ? -6.047 6.906 8.977 1 85.94 112 LYS A CA 1
ATOM 902 C C . LYS A 1 112 ? -5.234 8.078 8.438 1 85.94 112 LYS A C 1
ATOM 904 O O . LYS A 1 112 ? -4.941 8.141 7.242 1 85.94 112 LYS A O 1
ATOM 909 N N . ILE A 1 113 ? -4.93 9.008 9.352 1 91.12 113 ILE A N 1
ATOM 910 C CA . ILE A 1 113 ? -4.113 10.164 8.992 1 91.12 113 ILE A CA 1
ATOM 911 C C . ILE A 1 113 ? -2.668 9.719 8.766 1 91.12 113 ILE A C 1
ATOM 913 O O . ILE A 1 113 ? -2.146 8.875 9.5 1 91.12 113 ILE A O 1
ATOM 917 N N . SER A 1 114 ? -2.039 10.258 7.75 1 93.31 114 SER A N 1
ATOM 918 C CA . SER A 1 114 ? -0.687 9.852 7.387 1 93.31 114 SER A CA 1
ATOM 919 C C . SER A 1 114 ? 0.359 10.656 8.156 1 93.31 114 SER A C 1
ATOM 921 O O . SER A 1 114 ? 0.044 11.695 8.734 1 93.31 114 SER A O 1
ATOM 923 N N . HIS A 1 115 ? 1.592 10.234 8.055 1 96.94 115 HIS A N 1
ATOM 924 C CA . HIS A 1 115 ? 2.713 10.93 8.672 1 96.94 115 HIS A CA 1
ATOM 925 C C . HIS A 1 115 ? 3.049 12.211 7.922 1 96.94 115 HIS A C 1
ATOM 927 O O . HIS A 1 115 ? 3.801 13.047 8.422 1 96.94 115 HIS A O 1
ATOM 933 N N . MET A 1 116 ? 2.479 12.43 6.754 1 96.81 116 MET A N 1
ATOM 934 C CA . MET A 1 116 ? 2.598 13.742 6.129 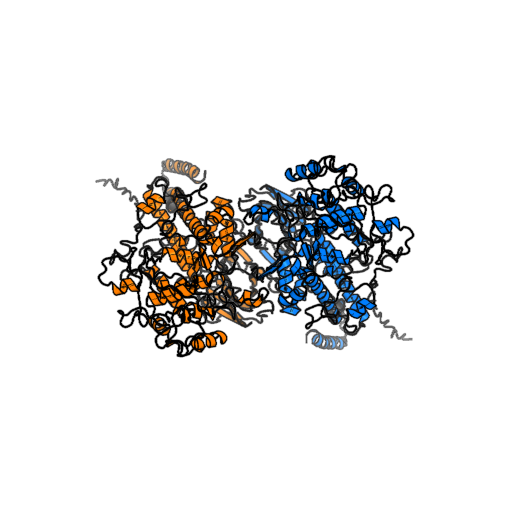1 96.81 116 MET A CA 1
ATOM 935 C C . MET A 1 116 ? 2.082 14.836 7.059 1 96.81 116 MET A C 1
ATOM 937 O O . MET A 1 116 ? 2.688 15.906 7.16 1 96.81 116 MET A O 1
ATOM 941 N N . THR A 1 117 ? 1.036 14.508 7.707 1 96.56 117 THR A N 1
ATOM 942 C CA . THR A 1 117 ? 0.448 15.461 8.648 1 96.56 117 THR A CA 1
ATOM 943 C C . THR A 1 117 ? 1.38 15.695 9.828 1 96.56 117 THR A C 1
ATOM 945 O O . THR A 1 117 ? 1.548 16.844 10.273 1 96.56 117 THR A O 1
ATOM 948 N N . THR A 1 118 ? 2.041 14.648 10.273 1 97.44 118 THR A N 1
ATOM 949 C CA . THR A 1 118 ? 2.943 14.734 11.422 1 97.44 118 THR A CA 1
ATOM 950 C C . THR A 1 118 ? 4.098 15.688 11.125 1 97.44 118 THR A C 1
ATOM 952 O O . THR A 1 118 ? 4.352 16.625 11.891 1 97.44 118 THR A O 1
ATOM 955 N N . TRP A 1 119 ? 4.66 15.461 10.07 1 97.12 119 TRP A N 1
ATOM 956 C CA . TRP A 1 119 ? 5.902 16.188 9.812 1 97.12 119 TRP A CA 1
ATOM 957 C C . TRP A 1 119 ? 5.617 17.562 9.227 1 97.12 119 TRP A C 1
ATOM 959 O O . TRP A 1 119 ? 6.367 18.516 9.469 1 97.12 119 TRP A O 1
ATOM 969 N N . PHE A 1 120 ? 4.523 17.703 8.5 1 97.69 120 PHE A N 1
ATOM 970 C CA . PHE A 1 120 ? 4.09 19.031 8.109 1 97.69 120 PHE A CA 1
ATOM 971 C C . PHE A 1 120 ? 3.75 19.875 9.328 1 97.69 120 PHE A C 1
ATOM 973 O O . PHE A 1 120 ? 4.051 21.062 9.375 1 97.69 120 PHE A O 1
ATOM 980 N N . GLY A 1 121 ? 3.127 19.234 10.289 1 97.5 121 GLY A N 1
ATOM 981 C CA . GLY A 1 121 ? 2.857 19.922 11.547 1 97.5 121 GLY A CA 1
ATOM 982 C C . GLY A 1 121 ? 4.113 20.375 12.258 1 97.5 121 GLY A C 1
ATOM 983 O O . GLY A 1 121 ? 4.16 21.5 12.781 1 97.5 121 GLY A O 1
ATOM 984 N N . GLN A 1 122 ? 5.07 19.531 12.281 1 95.88 122 GLN A N 1
ATOM 985 C CA . GLN A 1 122 ? 6.332 19.953 12.875 1 95.88 122 GLN A CA 1
ATOM 986 C C . GLN A 1 122 ? 6.934 21.125 12.117 1 95.88 122 GLN A C 1
ATOM 988 O O . GLN A 1 122 ? 7.488 22.047 12.727 1 95.88 122 GLN A O 1
ATOM 993 N N . TYR A 1 123 ? 6.848 21.078 10.836 1 96.44 123 TYR A N 1
ATOM 994 C CA . TYR A 1 123 ? 7.359 22.156 10.008 1 96.44 123 TYR A CA 1
ATOM 995 C C . TYR A 1 123 ? 6.664 23.469 10.336 1 96.44 123 TYR A C 1
ATOM 997 O O . TYR A 1 123 ? 7.316 24.516 10.469 1 96.44 123 TYR A O 1
ATOM 1005 N N . ILE A 1 124 ? 5.379 23.438 10.508 1 97.31 124 ILE A N 1
ATOM 1006 C CA . ILE A 1 124 ? 4.602 24.609 10.898 1 97.31 124 ILE A CA 1
ATOM 1007 C C . ILE A 1 124 ? 5.062 25.094 12.273 1 97.31 124 ILE A C 1
ATOM 1009 O O . ILE A 1 124 ? 5.23 26.297 12.484 1 97.31 124 ILE A O 1
ATOM 1013 N N . SER A 1 125 ? 5.258 24.156 13.141 1 95.69 125 SER A N 1
ATOM 1014 C CA . SER A 1 125 ? 5.605 24.484 14.516 1 95.69 125 SER A CA 1
ATOM 1015 C C . SER A 1 125 ? 6.863 25.344 14.57 1 95.69 125 SER A C 1
ATOM 1017 O O . SER A 1 125 ? 6.902 26.359 15.281 1 95.69 125 SER A O 1
ATOM 1019 N N . PHE A 1 126 ? 7.809 25.031 13.812 1 93.44 126 PHE A N 1
ATOM 1020 C CA . PHE A 1 126 ? 9.07 25.75 13.867 1 93.44 126 PHE A CA 1
ATOM 1021 C C . PHE A 1 126 ? 8.984 27.062 13.102 1 93.44 126 PHE A C 1
ATOM 1023 O O . PHE A 1 126 ? 9.773 27.984 13.336 1 93.44 126 PHE A O 1
ATOM 1030 N N . ASP A 1 127 ? 8.031 27.141 12.266 1 95.62 127 ASP A N 1
ATOM 1031 C CA . ASP A 1 127 ? 7.844 28.391 11.523 1 95.62 127 ASP A CA 1
ATOM 1032 C C . ASP A 1 127 ? 7.199 29.453 12.406 1 95.62 127 ASP A C 1
ATOM 1034 O O . ASP A 1 127 ? 7.473 30.656 12.25 1 95.62 127 ASP A O 1
ATOM 1038 N N . ILE A 1 128 ? 6.371 29.047 13.344 1 96.62 128 ILE A N 1
ATOM 1039 C CA . ILE A 1 128 ? 5.562 30.047 14.031 1 96.62 128 ILE A CA 1
ATOM 1040 C C . ILE A 1 128 ? 5.992 30.156 15.492 1 96.62 128 ILE A C 1
ATOM 1042 O O . ILE A 1 128 ? 5.621 31.094 16.188 1 96.62 128 ILE A O 1
ATOM 1046 N N . SER A 1 129 ? 6.711 29.125 15.914 1 92.62 129 SER A N 1
ATOM 1047 C CA . SER A 1 129 ? 7.055 29.109 17.328 1 92.62 129 SER A CA 1
ATOM 1048 C C . SER A 1 129 ? 8.359 28.359 17.578 1 92.62 129 SER A C 1
ATOM 1050 O O . SER A 1 129 ? 8.523 27.219 17.109 1 92.62 129 SER A O 1
ATOM 1052 N N . ALA A 1 130 ? 9.258 28.938 18.234 1 87 130 ALA A N 1
ATOM 1053 C CA . ALA A 1 130 ? 10.508 28.344 18.703 1 87 130 ALA A CA 1
ATOM 1054 C C . ALA A 1 130 ? 10.961 28.984 20.016 1 87 130 ALA A C 1
ATOM 1056 O O . ALA A 1 130 ? 10.898 30.203 20.172 1 87 130 ALA A O 1
ATOM 1057 N N . SER A 1 131 ? 11.133 28.141 20.906 1 78.56 131 SER A N 1
ATOM 1058 C CA . SER A 1 131 ? 11.586 28.656 22.188 1 78.56 131 SER A CA 1
ATOM 1059 C C . SER A 1 131 ? 12.961 28.109 22.562 1 78.56 131 SER A C 1
ATOM 1061 O O . SER A 1 131 ? 13.336 27.016 22.109 1 78.56 131 SER A O 1
ATOM 1063 N N . ARG A 1 132 ? 13.758 28.922 23.297 1 67.62 132 ARG A N 1
ATOM 1064 C CA . ARG A 1 132 ? 15.07 28.5 23.781 1 67.62 132 ARG A CA 1
ATOM 1065 C C . ARG A 1 132 ? 15 28.094 25.25 1 67.62 132 ARG A C 1
ATOM 1067 O O . ARG A 1 132 ? 14.359 28.766 26.062 1 67.62 132 ARG A O 1
ATOM 1074 N N . ASN A 1 133 ? 15.391 26.938 25.516 1 64.06 133 ASN A N 1
ATOM 1075 C CA . ASN A 1 133 ? 15.445 26.391 26.859 1 64.06 133 ASN A CA 1
ATOM 1076 C C . ASN A 1 133 ? 16.875 26.141 27.312 1 64.06 133 ASN A C 1
ATOM 1078 O O . ASN A 1 133 ? 17.422 25.062 27.109 1 64.06 133 ASN A O 1
ATOM 1082 N N . GLU A 1 134 ? 17.484 27.141 27.906 1 64.25 134 GLU A N 1
ATOM 1083 C CA . GLU A 1 134 ? 18.938 27.062 28.078 1 64.25 134 GLU A CA 1
ATOM 1084 C C . GLU A 1 134 ? 19.312 27.031 29.562 1 64.25 134 GLU A C 1
ATOM 1086 O O . GLU A 1 134 ? 20.5 26.891 29.891 1 64.25 134 GLU A O 1
ATOM 1091 N N . ILE A 1 135 ? 18.266 27 30.406 1 68.25 135 ILE A N 1
ATOM 1092 C CA . ILE A 1 135 ? 18.641 27.016 31.812 1 68.25 135 ILE A CA 1
ATOM 1093 C C . ILE A 1 135 ? 18.562 25.594 32.375 1 68.25 135 ILE A C 1
ATOM 1095 O O . ILE A 1 135 ? 17.5 24.969 32.344 1 68.25 135 ILE A O 1
ATOM 1099 N N . SER A 1 136 ? 19.703 25.188 32.812 1 67.75 136 SER A N 1
ATOM 1100 C CA . SER A 1 136 ? 19.734 23.859 33.406 1 67.75 136 SER A CA 1
ATOM 1101 C C . SER A 1 136 ? 18.906 23.797 34.688 1 67.75 136 SER A C 1
ATOM 1103 O O . SER A 1 136 ? 18.891 24.75 35.469 1 67.75 136 SER A O 1
ATOM 1105 N N . SER A 1 137 ? 18.109 22.875 34.781 1 67.19 137 SER A N 1
ATOM 1106 C CA . SER A 1 137 ? 17.25 22.703 35.938 1 67.19 137 SER A CA 1
ATOM 1107 C C . SER A 1 137 ? 17.391 21.297 36.531 1 67.19 137 SER A C 1
ATOM 1109 O O . SER A 1 137 ? 18.203 20.5 36.031 1 67.19 137 SER A O 1
ATOM 1111 N N . THR A 1 138 ? 16.594 21.156 37.594 1 66.12 138 THR A N 1
ATOM 1112 C CA . THR A 1 138 ? 16.578 19.844 38.25 1 66.12 138 THR A CA 1
ATOM 1113 C C . THR A 1 138 ? 16.172 18.75 37.25 1 66.12 138 THR A C 1
ATOM 1115 O O . THR A 1 138 ? 15.188 18.891 36.531 1 66.12 138 THR A O 1
ATOM 1118 N N . PRO A 1 139 ? 16.984 17.781 37.344 1 77.12 139 PRO A N 1
ATOM 1119 C CA . PRO A 1 139 ? 16.734 16.672 36.406 1 77.12 139 PRO A CA 1
ATOM 1120 C C . PRO A 1 139 ? 15.461 15.898 36.75 1 77.12 139 PRO A C 1
ATOM 1122 O O . PRO A 1 139 ? 15.008 15.922 37.906 1 77.12 139 PRO A O 1
ATOM 1125 N N . LEU A 1 140 ? 14.852 15.383 35.844 1 84.06 140 LEU A N 1
ATOM 1126 C CA . LEU A 1 140 ? 13.766 14.422 36.031 1 84.06 140 LEU A CA 1
ATOM 1127 C C . LEU A 1 140 ? 14.305 13.062 36.438 1 84.06 140 LEU A C 1
ATOM 1129 O O . LEU A 1 140 ? 14.891 12.352 35.625 1 84.06 140 LEU A O 1
ATOM 1133 N N . TYR A 1 141 ? 14.023 12.656 37.656 1 82.44 141 TYR A N 1
ATOM 1134 C CA . TYR A 1 141 ? 14.516 11.375 38.156 1 82.44 141 TYR A CA 1
ATOM 1135 C C . TYR A 1 141 ? 13.664 10.227 37.594 1 82.44 141 TYR A C 1
ATOM 1137 O O . TYR A 1 141 ? 12.438 10.344 37.531 1 82.44 141 TYR A O 1
ATOM 1145 N N . ILE A 1 142 ? 14.398 9.172 37.281 1 84.75 142 ILE A N 1
ATOM 1146 C CA . ILE A 1 142 ? 13.703 7.941 36.938 1 84.75 142 ILE A CA 1
ATOM 1147 C C . ILE A 1 142 ? 13.227 7.238 38.188 1 84.75 142 ILE A C 1
ATOM 1149 O O . ILE A 1 142 ? 14.023 6.961 39.094 1 84.75 142 ILE A O 1
ATOM 1153 N N . PRO A 1 143 ? 11.977 7.012 38.219 1 86.88 143 PRO A N 1
ATOM 1154 C CA . PRO A 1 143 ? 11.453 6.363 39.438 1 86.88 143 PRO A CA 1
ATOM 1155 C C . PRO A 1 143 ? 12.102 5.008 39.688 1 86.88 143 PRO A C 1
ATOM 1157 O O . PRO A 1 143 ? 12.398 4.262 38.75 1 86.88 143 PRO A O 1
ATOM 1160 N N . ALA A 1 144 ? 12.188 4.648 40.906 1 85.69 144 ALA A N 1
ATOM 1161 C CA . ALA A 1 144 ? 12.883 3.438 41.344 1 85.69 144 ALA A CA 1
ATOM 1162 C C . ALA A 1 144 ? 12.148 2.186 40.875 1 85.69 144 ALA A C 1
ATOM 1164 O O . ALA A 1 144 ? 12.75 1.112 40.781 1 85.69 144 ALA A O 1
ATOM 1165 N N . ASP A 1 145 ? 10.906 2.34 40.562 1 85.44 145 ASP A N 1
ATOM 1166 C CA . ASP A 1 145 ? 10.125 1.183 40.156 1 85.44 145 ASP A CA 1
ATOM 1167 C C . ASP A 1 145 ? 9.836 1.224 38.656 1 85.44 145 ASP A C 1
ATOM 1169 O O . ASP A 1 145 ? 8.883 0.602 38.188 1 85.44 145 ASP A O 1
ATOM 1173 N N . ASP A 1 146 ? 10.609 1.994 37.938 1 84.25 146 ASP A N 1
ATOM 1174 C CA . ASP A 1 146 ? 10.469 2.021 36.5 1 84.25 146 ASP A CA 1
ATOM 1175 C C . ASP A 1 146 ? 10.953 0.713 35.875 1 84.25 146 ASP A C 1
ATOM 1177 O O . ASP A 1 146 ? 12.148 0.406 35.906 1 84.25 146 ASP A O 1
ATOM 1181 N N . ALA A 1 147 ? 10.156 -0.025 35.25 1 76.88 147 ALA A N 1
ATOM 1182 C CA . ALA A 1 147 ? 10.422 -1.38 34.781 1 76.88 147 ALA A CA 1
ATOM 1183 C C . ALA A 1 147 ? 11.398 -1.368 33.594 1 76.88 147 ALA A C 1
ATOM 1185 O O . ALA A 1 147 ? 12.062 -2.369 33.312 1 76.88 147 ALA A O 1
ATOM 1186 N N . ASN A 1 148 ? 11.484 -0.315 32.906 1 75.44 148 ASN A N 1
ATOM 1187 C CA . ASN A 1 148 ? 12.383 -0.246 31.75 1 75.44 148 ASN A CA 1
ATOM 1188 C C . ASN A 1 148 ? 13.844 -0.13 32.188 1 75.44 148 ASN A C 1
ATOM 1190 O O . ASN A 1 148 ? 14.75 -0.506 31.438 1 75.44 148 ASN A O 1
ATOM 1194 N N . TYR A 1 149 ? 13.992 0.368 33.406 1 75.62 149 TYR A N 1
ATOM 1195 C CA . TYR A 1 149 ? 15.359 0.609 33.844 1 75.62 149 TYR A CA 1
ATOM 1196 C C . TYR A 1 149 ? 15.711 -0.283 35.031 1 75.62 149 TYR A C 1
ATOM 1198 O O . TYR A 1 149 ? 16.891 -0.582 35.25 1 75.62 149 TYR A O 1
ATOM 1206 N N . ASN A 1 150 ? 14.609 -0.51 35.719 1 78.25 150 ASN A N 1
ATOM 1207 C CA . ASN A 1 150 ? 14.836 -1.325 36.906 1 78.25 150 ASN A CA 1
ATOM 1208 C C . ASN A 1 150 ? 13.969 -2.582 36.906 1 78.25 150 ASN A C 1
ATOM 1210 O O . ASN A 1 150 ? 12.742 -2.496 37 1 78.25 150 ASN A O 1
ATOM 1214 N N . SER A 1 151 ? 14.688 -3.742 36.625 1 75.94 151 SER A N 1
ATOM 1215 C CA . SER A 1 151 ? 13.945 -4.996 36.688 1 75.94 151 SER A CA 1
ATOM 1216 C C . SER A 1 151 ? 13.352 -5.211 38.094 1 75.94 151 SER A C 1
ATOM 1218 O O . SER A 1 151 ? 13.898 -4.73 39.062 1 75.94 151 SER A O 1
ATOM 1220 N N . PRO A 1 152 ? 12.258 -5.977 38 1 71.69 152 PRO A N 1
ATOM 1221 C CA . PRO A 1 152 ? 11.688 -6.262 39.312 1 71.69 152 PRO A CA 1
ATOM 1222 C C . PRO A 1 152 ? 12.68 -6.941 40.25 1 71.69 152 PRO A C 1
ATOM 1224 O O . PRO A 1 152 ? 13.445 -7.812 39.812 1 71.69 152 PRO A O 1
ATOM 1227 N N . ASN A 1 153 ? 12.812 -6.516 41.375 1 70.25 153 ASN A N 1
ATOM 1228 C CA . ASN A 1 153 ? 13.578 -7.109 42.469 1 70.25 153 ASN A CA 1
ATOM 1229 C C . ASN A 1 153 ? 15.062 -6.734 42.375 1 70.25 153 ASN A C 1
ATOM 1231 O O . ASN A 1 153 ? 15.898 -7.348 43.031 1 70.25 153 ASN A O 1
ATOM 1235 N N . SER A 1 154 ? 15.297 -5.895 41.406 1 72.5 154 SER A N 1
ATOM 1236 C CA . SER A 1 154 ? 16.688 -5.426 41.344 1 72.5 154 SER A CA 1
ATOM 1237 C C . SER A 1 154 ? 16.891 -4.195 42.219 1 72.5 154 SER A C 1
ATOM 1239 O O . SER A 1 154 ? 15.914 -3.551 42.625 1 72.5 154 SER A O 1
ATOM 1241 N N . ILE A 1 155 ? 18.125 -4.008 42.719 1 74.12 155 ILE A N 1
ATOM 1242 C CA . ILE A 1 155 ? 18.484 -2.748 43.344 1 74.12 155 ILE A CA 1
ATOM 1243 C C . ILE A 1 155 ? 18.375 -1.602 42.344 1 74.12 155 ILE A C 1
ATOM 1245 O O . ILE A 1 155 ? 19.031 -1.61 41.312 1 74.12 155 ILE A O 1
ATOM 1249 N N . PRO A 1 156 ? 17.438 -0.667 42.625 1 74.56 156 PRO A N 1
ATOM 1250 C CA . PRO A 1 156 ? 17.203 0.381 41.656 1 74.56 156 PRO A CA 1
ATOM 1251 C C . PRO A 1 156 ? 18.422 1.267 41.406 1 74.56 156 PRO A C 1
ATOM 1253 O O . PRO A 1 156 ? 19.156 1.563 42.344 1 74.56 156 PRO A O 1
ATOM 1256 N N . ILE A 1 157 ? 18.719 1.554 40.219 1 72.06 157 ILE A N 1
ATOM 1257 C CA . ILE A 1 157 ? 19.766 2.498 39.812 1 72.06 157 ILE A CA 1
ATOM 1258 C C . ILE A 1 157 ? 19.172 3.906 39.75 1 72.06 157 ILE A C 1
ATOM 1260 O O . ILE A 1 157 ? 18.031 4.09 39.312 1 72.06 157 ILE A O 1
ATOM 1264 N N . THR A 1 158 ? 19.953 4.836 40.344 1 72.56 158 THR A N 1
ATOM 1265 C CA . THR A 1 158 ? 19.547 6.23 40.219 1 72.56 158 THR A CA 1
ATOM 1266 C C . THR A 1 158 ? 19.953 6.805 38.875 1 72.56 158 THR A C 1
ATOM 1268 O O . THR A 1 158 ? 21.125 6.801 38.531 1 72.56 158 THR A O 1
ATOM 1271 N N . LYS A 1 159 ? 18.984 7.094 38.094 1 77.88 159 LYS A N 1
ATOM 1272 C CA . LYS A 1 159 ? 19.188 7.738 36.781 1 77.88 159 LYS A CA 1
ATOM 1273 C C . LYS A 1 159 ? 18.25 8.93 36.625 1 77.88 159 LYS A C 1
ATOM 1275 O O . LYS A 1 159 ? 17.156 8.961 37.188 1 77.88 159 LYS A O 1
ATOM 1280 N N . SER A 1 160 ? 18.797 10.047 36.094 1 79.69 160 SER A N 1
ATOM 1281 C CA . SER A 1 160 ? 17.969 11.219 35.844 1 79.69 160 SER A CA 1
ATOM 1282 C C . SER A 1 160 ? 18.125 11.703 34.406 1 79.69 160 SER A C 1
ATOM 1284 O O . SER A 1 160 ? 19.125 11.422 33.75 1 79.69 160 SER A O 1
ATOM 1286 N N . LEU A 1 161 ? 17.078 12.359 33.938 1 79.62 161 LEU A N 1
ATOM 1287 C CA . LEU A 1 161 ? 17.062 12.969 32.625 1 79.62 161 LEU A CA 1
ATOM 1288 C C . LEU A 1 161 ? 17.234 14.477 32.719 1 79.62 161 LEU A C 1
ATOM 1290 O O . LEU A 1 161 ? 16.625 15.125 33.562 1 79.62 161 LEU A O 1
ATOM 1294 N N . PRO A 1 162 ? 18.062 14.938 31.859 1 77.56 162 PRO A N 1
ATOM 1295 C CA . PRO A 1 162 ? 18.266 16.391 31.922 1 77.56 162 PRO A CA 1
ATOM 1296 C C . PRO A 1 162 ? 17.078 17.172 31.391 1 77.56 162 PRO A C 1
ATOM 1298 O O . PRO A 1 162 ? 16.516 16.812 30.344 1 77.56 162 PRO A O 1
ATOM 1301 N N . PHE A 1 163 ? 16.578 18.141 32.188 1 80.19 163 PHE A N 1
ATOM 1302 C CA . PHE A 1 163 ? 15.539 19.078 31.781 1 80.19 163 PHE A CA 1
ATOM 1303 C C . PHE A 1 163 ? 16 20.516 31.969 1 80.19 163 PHE A C 1
ATOM 1305 O O . PHE A 1 163 ? 16.484 20.891 33.031 1 80.19 163 PHE A O 1
ATOM 1312 N N . ASN A 1 164 ? 15.906 21.281 30.812 1 75.69 164 ASN A N 1
ATOM 1313 C CA . ASN A 1 164 ? 16.219 22.703 30.891 1 75.69 164 ASN A CA 1
ATOM 1314 C C . ASN A 1 164 ? 14.961 23.547 31 1 75.69 164 ASN A C 1
ATOM 1316 O O . ASN A 1 164 ? 14.008 23.359 30.25 1 75.69 164 ASN A O 1
ATOM 1320 N N . ILE A 1 165 ? 14.922 24.344 32 1 76.5 165 ILE A N 1
ATOM 1321 C CA . ILE A 1 165 ? 13.75 25.188 32.188 1 76.5 165 ILE A CA 1
ATOM 1322 C C . ILE A 1 165 ? 13.82 26.406 31.266 1 76.5 165 ILE A C 1
ATOM 1324 O O . ILE A 1 165 ? 14.883 26.719 30.719 1 76.5 165 ILE A O 1
ATOM 1328 N N . THR A 1 166 ? 12.672 26.953 31.109 1 72.38 166 THR A N 1
ATOM 1329 C CA . THR A 1 166 ? 12.547 28.156 30.281 1 72.38 166 THR A CA 1
ATOM 1330 C C . THR A 1 166 ? 13.312 29.312 30.906 1 72.38 166 THR A C 1
ATOM 1332 O O . THR A 1 166 ? 13.25 29.531 32.125 1 72.38 166 THR A O 1
ATOM 1335 N N . GLY A 1 167 ? 14.523 29.812 30.266 1 60.06 167 GLY A N 1
ATOM 1336 C CA . GLY A 1 167 ? 15.344 30.875 30.812 1 60.06 167 GLY A CA 1
ATOM 1337 C C . GLY A 1 167 ? 14.703 32.25 30.703 1 60.06 167 GLY A C 1
ATOM 1338 O O . GLY A 1 167 ? 13.719 32.406 29.984 1 60.06 167 GLY A O 1
ATOM 1339 N N . PRO A 1 168 ? 15.141 33.125 31.688 1 51.88 168 PRO A N 1
ATOM 1340 C CA . PRO A 1 168 ? 14.711 34.531 31.609 1 51.88 168 PRO A CA 1
ATOM 1341 C C . PRO A 1 168 ? 15.109 35.188 30.297 1 51.88 168 PRO A C 1
ATOM 1343 O O . PRO A 1 168 ? 16.188 34.938 29.766 1 51.88 168 PRO A O 1
ATOM 1346 N N . ASN A 1 169 ? 14.484 35 29.281 1 49.12 169 ASN A N 1
ATOM 1347 C CA . ASN A 1 169 ? 14.977 35.75 28.141 1 49.12 169 ASN A CA 1
ATOM 1348 C C . ASN A 1 169 ? 15.383 37.156 28.531 1 49.12 169 ASN A C 1
ATOM 1350 O O . ASN A 1 169 ? 14.742 37.781 29.375 1 49.12 169 ASN A O 1
ATOM 1354 N N . THR A 1 170 ? 16.594 37.562 28.234 1 44.59 170 THR A N 1
ATOM 1355 C CA . THR A 1 170 ? 17.281 38.844 28.5 1 44.59 170 THR A CA 1
ATOM 1356 C C . THR A 1 170 ? 16.297 40 28.391 1 44.59 170 THR A C 1
ATOM 1358 O O . THR A 1 170 ? 16.703 41.156 28.516 1 44.59 170 THR A O 1
ATOM 1361 N N . LEU A 1 171 ? 15.344 40.031 27.375 1 43.12 171 LEU A N 1
ATOM 1362 C CA . LEU A 1 171 ? 15.156 41.438 27.016 1 43.12 171 LEU A CA 1
ATOM 1363 C C . LEU A 1 171 ? 14.625 42.25 28.203 1 43.12 171 LEU A C 1
ATOM 1365 O O . LEU A 1 171 ? 13.992 41.688 29.094 1 43.12 171 LEU A O 1
ATOM 1369 N N . ASP A 1 172 ? 14.938 43.562 28.203 1 40.88 172 ASP A N 1
ATOM 1370 C CA . ASP A 1 172 ? 14.578 44.719 29.016 1 40.88 172 ASP A CA 1
ATOM 1371 C C . ASP A 1 172 ? 13.094 44.688 29.375 1 40.88 172 ASP A C 1
ATOM 1373 O O . ASP A 1 172 ? 12.492 45.719 29.625 1 40.88 172 ASP A O 1
ATOM 1377 N N . THR A 1 173 ? 12.422 43.625 29.078 1 43.47 173 THR A N 1
ATOM 1378 C CA . THR A 1 173 ? 11.023 43.906 29.359 1 43.47 173 THR A CA 1
ATOM 1379 C C . THR A 1 173 ? 10.781 44 30.875 1 43.47 173 THR A C 1
ATOM 1381 O O . THR A 1 173 ? 11.414 43.281 31.641 1 43.47 173 THR A O 1
ATOM 1384 N N . THR A 1 174 ? 10.359 45.062 31.312 1 42.69 174 THR A N 1
ATOM 1385 C CA . THR A 1 174 ? 9.891 45.438 32.656 1 42.69 174 THR A CA 1
ATOM 1386 C C . THR A 1 174 ? 9.055 44.281 33.25 1 42.69 174 THR A C 1
ATOM 1388 O O . THR A 1 174 ? 8.828 44.25 34.469 1 42.69 174 THR A O 1
ATOM 1391 N N . ASP A 1 175 ? 8.258 43.625 32.406 1 43.97 175 ASP A N 1
ATOM 1392 C CA . ASP A 1 175 ? 7.375 42.625 33.062 1 43.97 175 ASP A CA 1
ATOM 1393 C C . ASP A 1 175 ? 8.016 41.25 33.062 1 43.97 175 ASP A C 1
ATOM 1395 O O . ASP A 1 175 ? 7.672 40.406 32.25 1 43.97 175 ASP A O 1
ATOM 1399 N N . THR A 1 176 ? 9.117 41.062 33.688 1 47.53 176 THR A N 1
ATOM 1400 C CA . THR A 1 176 ? 10.016 39.938 33.844 1 47.53 176 THR A CA 1
ATOM 1401 C C . THR A 1 176 ? 9.242 38.688 34.219 1 47.53 176 THR A C 1
ATOM 1403 O O . THR A 1 176 ? 9.594 37.562 33.812 1 47.53 176 THR A O 1
ATOM 1406 N N . LEU A 1 177 ? 8.398 38.875 35.062 1 46.72 177 LEU A N 1
ATOM 1407 C CA . LEU A 1 177 ? 7.715 37.688 35.594 1 46.72 177 LEU A CA 1
ATOM 1408 C C . LEU A 1 177 ? 6.965 36.969 34.5 1 46.72 177 LEU A C 1
ATOM 1410 O O . LEU A 1 177 ? 7.023 35.719 34.406 1 46.72 177 LEU A O 1
ATOM 1414 N N . ASN A 1 178 ? 6.273 37.812 33.719 1 51.66 178 ASN A N 1
ATOM 1415 C CA . ASN A 1 178 ? 5.48 37.188 32.656 1 51.66 178 ASN A CA 1
ATOM 1416 C C . ASN A 1 178 ? 6.367 36.562 31.594 1 51.66 178 ASN A C 1
ATOM 1418 O O . ASN A 1 178 ? 6.051 35.5 31.062 1 51.66 178 ASN A O 1
ATOM 1422 N N . SER A 1 179 ? 7.488 37.25 31.328 1 51.56 179 SER A N 1
ATOM 1423 C CA . SER A 1 179 ? 8.398 36.781 30.281 1 51.56 179 SER A CA 1
ATOM 1424 C C . SER A 1 179 ? 9.047 35.438 30.688 1 51.56 179 SER A C 1
ATOM 1426 O O . SER A 1 179 ? 9.25 34.562 29.844 1 51.56 179 SER A O 1
ATOM 1428 N N . VAL A 1 180 ? 9.375 35.438 31.922 1 54.75 180 VAL A N 1
ATOM 1429 C CA . VAL A 1 180 ? 10.094 34.25 32.406 1 54.75 180 VAL A CA 1
ATOM 1430 C C . VAL A 1 180 ? 9.164 33.031 32.406 1 54.75 180 VAL A C 1
ATOM 1432 O O . VAL A 1 180 ? 9.586 31.938 32.062 1 54.75 180 VAL A O 1
ATOM 1435 N N . ARG A 1 181 ? 7.875 33.344 32.562 1 63.41 181 ARG A N 1
ATOM 1436 C CA . ARG A 1 181 ? 6.996 32.188 32.75 1 63.41 181 ARG A CA 1
ATOM 1437 C C . ARG A 1 181 ? 6.285 31.828 31.453 1 63.41 181 ARG A C 1
ATOM 1439 O O . ARG A 1 181 ? 5.949 30.656 31.234 1 63.41 181 ARG A O 1
ATOM 1446 N N . ASN A 1 182 ? 6.273 32.719 30.625 1 71.56 182 ASN A N 1
ATOM 1447 C CA . ASN A 1 182 ? 5.574 32.438 29.375 1 71.56 182 ASN A CA 1
ATOM 1448 C C . ASN A 1 182 ? 6.508 31.844 28.328 1 71.56 182 ASN A C 1
ATOM 1450 O O . ASN A 1 182 ? 6.074 31.078 27.469 1 71.56 182 ASN A O 1
ATOM 1454 N N . GLY A 1 183 ? 7.73 32.125 28.438 1 78.12 183 GLY A N 1
ATOM 1455 C CA . GLY A 1 183 ? 8.656 31.844 27.359 1 78.12 183 GLY A CA 1
ATOM 1456 C C . GLY A 1 183 ? 8.68 32.906 26.281 1 78.12 183 GLY A C 1
ATOM 1457 O O . GLY A 1 183 ? 7.824 33.781 26.266 1 78.12 183 GLY A O 1
ATOM 1458 N N . VAL A 1 184 ? 9.68 32.875 25.5 1 83.12 184 VAL A N 1
ATOM 1459 C CA . VAL A 1 184 ? 9.867 33.844 24.422 1 83.12 184 VAL A CA 1
ATOM 1460 C C . VAL A 1 184 ? 9.93 33.125 23.078 1 83.12 184 VAL A C 1
ATOM 1462 O O . VAL A 1 184 ? 10.578 32.094 22.969 1 83.12 184 VAL A O 1
ATOM 1465 N N . ASP A 1 185 ? 9.133 33.625 22.172 1 88.19 185 ASP A N 1
ATOM 1466 C CA . ASP A 1 185 ? 9.164 33.094 20.812 1 88.19 185 ASP A CA 1
ATOM 1467 C C . ASP A 1 185 ? 10.273 33.75 20 1 88.19 185 ASP A C 1
ATOM 1469 O O . ASP A 1 185 ? 10.25 34.969 19.766 1 88.19 185 ASP A O 1
ATOM 1473 N N . VAL A 1 186 ? 11.188 33 19.5 1 88.12 186 VAL A N 1
ATOM 1474 C CA . VAL A 1 186 ? 12.359 33.594 18.875 1 88.12 186 VAL A CA 1
ATOM 1475 C C . VAL A 1 186 ? 12.172 33.625 17.359 1 88.12 186 VAL A C 1
ATOM 1477 O O . VAL A 1 186 ? 13.109 33.906 16.609 1 88.12 186 VAL A O 1
ATOM 1480 N N . VAL A 1 187 ? 10.961 33.312 16.875 1 93.25 187 VAL A N 1
ATOM 1481 C CA . VAL A 1 187 ? 10.602 33.438 15.469 1 93.25 187 VAL A CA 1
ATOM 1482 C C . VAL A 1 187 ? 9.352 34.312 15.328 1 93.25 187 VAL A C 1
ATOM 1484 O O . VAL A 1 187 ? 8.828 34.812 16.328 1 93.25 187 VAL A O 1
ATOM 1487 N N . THR A 1 188 ? 8.969 34.656 14.109 1 95.69 188 THR A N 1
ATOM 1488 C CA . THR A 1 188 ? 7.758 35.438 13.898 1 95.69 188 THR A CA 1
ATOM 1489 C C . THR A 1 188 ? 6.516 34.594 14.18 1 95.69 188 THR A C 1
ATOM 1491 O O . THR A 1 188 ? 6.543 33.375 14.008 1 95.69 188 THR A O 1
ATOM 1494 N N . PRO A 1 189 ? 5.484 35.125 14.664 1 96.62 189 PRO A N 1
ATOM 1495 C CA . PRO A 1 189 ? 4.258 34.375 14.922 1 96.62 189 PRO A CA 1
ATOM 1496 C C . PRO A 1 189 ? 3.391 34.219 13.672 1 96.62 189 PRO A C 1
ATOM 1498 O O . PRO A 1 189 ? 2.16 34.188 13.773 1 96.62 189 PRO A O 1
ATOM 1501 N N . PHE A 1 190 ? 3.992 34.344 12.453 1 98 190 PHE A N 1
ATOM 1502 C CA . PHE A 1 190 ? 3.271 34.312 11.188 1 98 190 PHE A CA 1
ATOM 1503 C C . PHE A 1 190 ? 3.674 33.062 10.391 1 98 190 PHE A C 1
ATOM 1505 O O . PHE A 1 190 ? 4.719 32.469 10.648 1 98 190 PHE A O 1
ATOM 1512 N N . LEU A 1 191 ? 2.76 32.656 9.5 1 98.44 191 LEU A N 1
ATOM 1513 C CA . LEU A 1 191 ? 3.111 31.656 8.5 1 98.44 191 LEU A CA 1
ATOM 1514 C C . LEU A 1 191 ? 3.85 32.281 7.328 1 98.44 191 LEU A C 1
ATOM 1516 O O . LEU A 1 191 ? 3.27 32.5 6.258 1 98.44 191 LEU A O 1
ATOM 1520 N N . ASP A 1 192 ? 5.117 32.594 7.523 1 98 192 ASP A N 1
ATOM 1521 C CA . ASP A 1 192 ? 5.832 33.406 6.527 1 98 192 ASP A CA 1
ATOM 1522 C C . ASP A 1 192 ? 7.105 32.688 6.066 1 98 192 ASP A C 1
ATOM 1524 O O . ASP A 1 192 ? 7.988 33.312 5.473 1 98 192 ASP A O 1
ATOM 1528 N N . LEU A 1 193 ? 7.27 31.391 6.391 1 97.69 193 LEU A N 1
ATOM 1529 C CA . LEU A 1 193 ? 8.336 30.516 5.906 1 97.69 193 LEU A CA 1
ATOM 1530 C C . LEU A 1 193 ? 9.703 31.062 6.301 1 97.69 193 LEU A C 1
ATOM 1532 O O . LEU A 1 193 ? 10.609 31.125 5.469 1 97.69 193 LEU A O 1
ATOM 1536 N N . ASN A 1 194 ? 9.812 31.453 7.504 1 94.62 194 ASN A N 1
ATOM 1537 C CA . ASN A 1 194 ? 11.125 31.875 7.98 1 94.62 194 ASN A CA 1
ATOM 1538 C C . ASN A 1 194 ? 12.148 30.75 7.863 1 94.62 194 ASN A C 1
ATOM 1540 O O . ASN A 1 194 ? 13.352 31 7.844 1 94.62 194 ASN A O 1
ATOM 1544 N N . MET A 1 195 ? 11.633 29.547 7.699 1 92.69 195 MET A N 1
ATOM 1545 C CA . MET A 1 195 ? 12.484 28.375 7.559 1 92.69 195 MET A CA 1
ATOM 1546 C C . MET A 1 195 ? 13.352 28.469 6.305 1 92.69 195 MET A C 1
ATOM 1548 O O . MET A 1 195 ? 14.461 27.938 6.266 1 92.69 195 MET A O 1
ATOM 1552 N N . ILE A 1 196 ? 12.859 29.172 5.25 1 96.5 196 ILE A N 1
ATOM 1553 C CA . ILE A 1 196 ? 13.625 29.203 4.008 1 96.5 196 ILE A CA 1
ATOM 1554 C C . ILE A 1 196 ? 14.039 30.641 3.703 1 96.5 196 ILE A C 1
ATOM 1556 O O . ILE A 1 196 ? 14.906 30.891 2.854 1 96.5 196 ILE A O 1
ATOM 1560 N N . TYR A 1 197 ? 13.523 31.688 4.445 1 97.19 197 TYR A N 1
ATOM 1561 C CA . TYR A 1 197 ? 13.836 33.062 4.129 1 97.19 197 TYR A CA 1
ATOM 1562 C C . TYR A 1 197 ? 14.664 33.719 5.234 1 97.19 197 TYR A C 1
ATOM 1564 O O . TYR A 1 197 ? 15.281 34.75 5.027 1 97.19 197 TYR A O 1
ATOM 1572 N N . GLY A 1 198 ? 14.594 33.156 6.457 1 95.06 198 GLY A N 1
ATOM 1573 C CA . GLY A 1 198 ? 15.297 33.719 7.59 1 95.06 198 GLY A CA 1
ATOM 1574 C C . GLY A 1 198 ? 14.531 34.844 8.266 1 95.06 198 GLY A C 1
ATOM 1575 O O . GLY A 1 198 ? 13.367 35.094 7.938 1 95.06 198 GLY A O 1
ATOM 1576 N N . LEU A 1 199 ? 15.289 35.531 9.203 1 95.06 199 LEU A N 1
ATOM 1577 C CA . LEU A 1 199 ? 14.648 36.562 10.016 1 95.06 199 LEU A CA 1
ATOM 1578 C C . LEU A 1 199 ? 15.328 37.906 9.82 1 95.06 199 LEU A C 1
ATOM 1580 O O . LEU A 1 199 ? 14.93 38.906 10.43 1 95.06 199 LEU A O 1
ATOM 1584 N N . SER A 1 200 ? 16.375 37.906 8.922 1 94.75 200 SER A N 1
ATOM 1585 C CA . SER A 1 200 ? 17.141 39.125 8.68 1 94.75 200 SER A CA 1
ATOM 1586 C C . SER A 1 200 ? 17.734 39.156 7.273 1 94.75 200 SER A C 1
ATOM 1588 O O . SER A 1 200 ? 17.812 38.094 6.617 1 94.75 200 SER A O 1
ATOM 1590 N N . ASP A 1 201 ? 18.094 40.344 6.926 1 94.19 201 ASP A N 1
ATOM 1591 C CA . ASP A 1 201 ? 18.688 40.5 5.609 1 94.19 201 ASP A CA 1
ATOM 1592 C C . ASP A 1 201 ? 20 39.75 5.508 1 94.19 201 ASP A C 1
ATOM 1594 O O . ASP A 1 201 ? 20.328 39.188 4.453 1 94.19 201 ASP A O 1
ATOM 1598 N N . ASP A 1 202 ? 20.688 39.688 6.57 1 93.19 202 ASP A N 1
ATOM 1599 C CA . ASP A 1 202 ? 21.953 38.969 6.586 1 93.19 202 ASP A CA 1
ATOM 1600 C C . ASP A 1 202 ? 21.719 37.469 6.383 1 93.19 202 ASP A C 1
ATOM 1602 O O . ASP A 1 202 ? 22.438 36.812 5.625 1 93.19 202 ASP A O 1
ATOM 1606 N N . GLN A 1 203 ? 20.75 37 7.105 1 92.69 203 GLN A N 1
ATOM 1607 C CA . GLN A 1 203 ? 20.422 35.594 6.945 1 92.69 203 GLN A CA 1
ATOM 1608 C C . GLN A 1 203 ? 19.953 35.281 5.523 1 92.69 203 GLN A C 1
ATOM 1610 O O . GLN A 1 203 ? 20.359 34.281 4.934 1 92.69 203 GLN A O 1
ATOM 1615 N N . LEU A 1 204 ? 19.125 36.125 5.016 1 95.62 204 LEU A N 1
ATOM 1616 C CA . LEU A 1 204 ? 18.609 35.938 3.666 1 95.62 204 LEU A CA 1
ATOM 1617 C C . LEU A 1 204 ? 19.734 35.969 2.643 1 95.62 204 LEU A C 1
ATOM 1619 O O . LEU A 1 204 ? 19.719 35.188 1.675 1 95.62 204 LEU A O 1
ATOM 1623 N N . ALA A 1 205 ? 20.688 36.844 2.83 1 94.06 205 ALA A N 1
ATOM 1624 C CA . ALA A 1 205 ? 21.812 36.969 1.904 1 94.06 205 ALA A CA 1
ATOM 1625 C C . ALA A 1 205 ? 22.578 35.656 1.809 1 94.06 205 ALA A C 1
ATOM 1627 O O . ALA A 1 205 ? 23.156 35.344 0.763 1 94.06 205 ALA A O 1
ATOM 1628 N N . ASN A 1 206 ? 22.484 34.906 2.824 1 92.5 206 ASN A N 1
ATOM 1629 C CA . ASN A 1 206 ? 23.156 33.625 2.848 1 92.5 206 ASN A CA 1
ATOM 1630 C C . ASN A 1 206 ? 22.297 32.531 2.213 1 92.5 206 ASN A C 1
ATOM 1632 O O . ASN A 1 206 ? 22.781 31.438 1.956 1 92.5 206 ASN A O 1
ATOM 1636 N N . LEU A 1 207 ? 21.078 32.812 1.92 1 95.75 207 LEU A N 1
ATOM 1637 C CA . LEU A 1 207 ? 20.141 31.797 1.474 1 95.75 207 LEU A CA 1
ATOM 1638 C C . LEU A 1 207 ? 19.75 32 0.013 1 95.75 207 LEU A C 1
ATOM 1640 O O . LEU A 1 207 ? 19.203 31.109 -0.626 1 95.75 207 LEU A O 1
ATOM 1644 N N . ARG A 1 208 ? 19.969 33.125 -0.564 1 96.25 208 ARG A N 1
ATOM 1645 C CA . ARG A 1 208 ? 19.578 33.406 -1.941 1 96.25 208 ARG A CA 1
ATOM 1646 C C . ARG A 1 208 ? 20.781 33.719 -2.807 1 96.25 208 ARG A C 1
ATOM 1648 O O . ARG A 1 208 ? 21.859 34.062 -2.289 1 96.25 208 ARG A O 1
ATOM 1655 N N . ASP A 1 209 ? 20.625 33.719 -4.082 1 93.88 209 ASP A N 1
ATOM 1656 C CA . ASP A 1 209 ? 21.734 33.906 -5.012 1 93.88 209 ASP A CA 1
ATOM 1657 C C . ASP A 1 209 ? 21.984 35.375 -5.273 1 93.88 209 ASP A C 1
ATOM 1659 O O . ASP A 1 209 ? 23.078 35.781 -5.648 1 93.88 209 ASP A O 1
ATOM 1663 N N . GLY A 1 210 ? 20.969 36.219 -5.223 1 91.06 210 GLY A N 1
ATOM 1664 C CA . GLY A 1 210 ? 21.094 37.656 -5.359 1 91.06 210 GLY A CA 1
ATOM 1665 C C . GLY A 1 210 ? 21.078 38.125 -6.801 1 91.06 210 GLY A C 1
ATOM 1666 O O . GLY A 1 210 ? 21.25 39.312 -7.074 1 91.06 210 GLY A O 1
ATOM 1667 N N . THR A 1 211 ? 20.75 37.219 -7.734 1 91.75 211 THR A N 1
ATOM 1668 C CA . THR A 1 211 ? 20.828 37.594 -9.141 1 91.75 211 THR A CA 1
ATOM 1669 C C . THR A 1 211 ? 19.594 37.125 -9.898 1 91.75 211 THR A C 1
ATOM 1671 O O . THR A 1 211 ? 19.188 37.781 -10.883 1 91.75 211 THR A O 1
ATOM 1674 N N . SER A 1 212 ? 19.016 36.188 -9.547 1 92.5 212 SER A N 1
ATOM 1675 C CA . SER A 1 212 ? 17.922 35.594 -10.328 1 92.5 212 SER A CA 1
ATOM 1676 C C . SER A 1 212 ? 16.703 35.312 -9.445 1 92.5 212 SER A C 1
ATOM 1678 O O . SER A 1 212 ? 15.938 34.406 -9.711 1 92.5 212 SER A O 1
ATOM 1680 N N . CYS A 1 213 ? 16.625 36.031 -8.32 1 95.94 213 CYS A N 1
ATOM 1681 C CA . CYS A 1 213 ? 15.531 36 -7.352 1 95.94 213 CYS A CA 1
ATOM 1682 C C . CYS A 1 213 ? 15.516 34.656 -6.621 1 95.94 213 CYS A C 1
ATOM 1684 O O . CYS A 1 213 ? 14.758 34.469 -5.668 1 95.94 213 CYS A O 1
ATOM 1686 N N . LYS A 1 214 ? 16.359 33.719 -6.953 1 97.69 214 LYS A N 1
ATOM 1687 C CA . LYS A 1 214 ? 16.234 32.344 -6.531 1 97.69 214 LYS A CA 1
ATOM 1688 C C . LYS A 1 214 ? 16.969 32.094 -5.215 1 97.69 214 LYS A C 1
ATOM 1690 O O . LYS A 1 214 ? 17.953 32.781 -4.906 1 97.69 214 LYS A O 1
ATOM 1695 N N . LEU A 1 215 ? 16.453 31.156 -4.453 1 98.19 215 LEU A N 1
ATOM 1696 C CA . LEU A 1 215 ? 17.156 30.641 -3.287 1 98.19 215 LEU A CA 1
ATOM 1697 C C . LEU A 1 215 ? 18.25 29.641 -3.707 1 98.19 215 LEU A C 1
ATOM 1699 O O . LEU A 1 215 ? 18.109 28.969 -4.73 1 98.19 215 LEU A O 1
ATOM 1703 N N . LEU A 1 216 ? 19.219 29.609 -2.904 1 96.94 216 LEU A N 1
ATOM 1704 C CA . LEU A 1 216 ? 20.359 28.734 -3.205 1 96.94 216 LEU A CA 1
ATOM 1705 C C . LEU A 1 216 ? 19.984 27.266 -3.016 1 96.94 216 LEU A C 1
ATOM 1707 O O . LEU A 1 216 ? 19.234 26.938 -2.098 1 96.94 216 LEU A O 1
ATOM 1711 N N . THR A 1 217 ? 20.469 26.422 -3.891 1 96.5 217 THR A N 1
ATOM 1712 C CA . THR A 1 217 ? 20.297 24.969 -3.812 1 96.5 217 THR A CA 1
ATOM 1713 C C . THR A 1 217 ? 21.609 24.25 -4.066 1 96.5 217 THR A C 1
ATOM 1715 O O . THR A 1 217 ? 22.641 24.891 -4.332 1 96.5 217 THR A O 1
ATOM 1718 N N . SER A 1 218 ? 21.625 22.984 -3.842 1 94.81 218 SER A N 1
ATOM 1719 C CA . SER A 1 218 ? 22.75 22.109 -4.168 1 94.81 218 SER A CA 1
ATOM 1720 C C . SER A 1 218 ? 22.312 20.984 -5.105 1 94.81 218 SER A C 1
ATOM 1722 O O . SER A 1 218 ? 21.125 20.781 -5.332 1 94.81 218 SER A O 1
ATOM 1724 N N . ASN A 1 219 ? 23.359 20.359 -5.766 1 93 219 ASN A N 1
ATOM 1725 C CA . ASN A 1 219 ? 23.109 19.234 -6.664 1 93 219 ASN A CA 1
ATOM 1726 C C . ASN A 1 219 ? 22.125 19.594 -7.766 1 93 219 ASN A C 1
ATOM 1728 O O . ASN A 1 219 ? 21.156 18.875 -7.992 1 93 219 ASN A O 1
ATOM 1732 N N . ASN A 1 220 ? 22.344 20.797 -8.375 1 92.12 220 ASN A N 1
ATOM 1733 C CA . ASN A 1 220 ? 21.562 21.25 -9.523 1 92.12 220 ASN A CA 1
ATOM 1734 C C . ASN A 1 220 ? 20.094 21.438 -9.172 1 92.12 220 ASN A C 1
ATOM 1736 O O . ASN A 1 220 ? 19.219 20.969 -9.898 1 92.12 220 ASN A O 1
ATOM 1740 N N . GLY A 1 221 ? 19.812 21.984 -7.988 1 92.88 221 GLY A N 1
ATOM 1741 C CA . GLY A 1 221 ? 18.453 22.359 -7.609 1 92.88 221 GLY A CA 1
ATOM 1742 C C . GLY A 1 221 ? 17.734 21.281 -6.812 1 92.88 221 GLY A C 1
ATOM 1743 O O . GLY A 1 221 ? 16.609 21.469 -6.375 1 92.88 221 GLY A O 1
ATOM 1744 N N . LYS A 1 222 ? 18.406 20.188 -6.535 1 93.69 222 LYS A N 1
ATOM 1745 C CA . LYS A 1 222 ? 17.734 19.031 -5.961 1 93.69 222 LYS A CA 1
ATOM 1746 C C . LYS A 1 222 ? 17.547 19.203 -4.453 1 93.69 222 LYS A C 1
ATOM 1748 O O . LYS A 1 222 ? 16.516 18.797 -3.904 1 93.69 222 LYS A O 1
ATOM 1753 N N . TYR A 1 223 ? 18.594 19.828 -3.822 1 95.44 223 TYR A N 1
ATOM 1754 C CA . TYR A 1 223 ? 18.547 19.922 -2.367 1 95.44 223 TYR A CA 1
ATOM 1755 C C . TYR A 1 223 ? 18.906 21.328 -1.908 1 95.44 223 TYR A C 1
ATOM 1757 O O . TYR A 1 223 ? 19.422 22.141 -2.689 1 95.44 223 TYR A O 1
ATOM 1765 N N . PRO A 1 224 ? 18.547 21.688 -0.624 1 95.38 224 PRO A N 1
ATOM 1766 C CA . PRO A 1 224 ? 18.969 22.984 -0.091 1 95.38 224 PRO A CA 1
ATOM 1767 C C . PRO A 1 224 ? 20.484 23.172 -0.104 1 95.38 224 PRO A C 1
ATOM 1769 O O . PRO A 1 224 ? 21.234 22.188 -0.17 1 95.38 224 PRO A O 1
ATOM 1772 N N . SER A 1 225 ? 20.875 24.375 -0.055 1 95.06 225 SER A N 1
ATOM 1773 C CA . SER A 1 225 ? 22.312 24.672 -0.033 1 95.06 225 SER A CA 1
ATOM 1774 C C . SER A 1 225 ? 22.953 24.234 1.279 1 95.06 225 SER A C 1
ATOM 1776 O O . SER A 1 225 ? 22.266 24.109 2.297 1 95.06 225 SER A O 1
ATOM 1778 N N . LYS A 1 226 ? 24.203 23.969 1.224 1 93 226 LYS A N 1
ATOM 1779 C CA . LYS A 1 226 ? 24.953 23.5 2.381 1 93 226 LYS A CA 1
ATOM 1780 C C . LYS A 1 226 ? 26.016 24.5 2.801 1 93 226 LYS A C 1
ATOM 1782 O O . LYS A 1 226 ? 26.469 25.328 1.992 1 93 226 LYS A O 1
ATOM 1787 N N . ASP A 1 227 ? 26.312 24.438 4.055 1 89.81 227 ASP A N 1
ATOM 1788 C CA . ASP A 1 227 ? 27.391 25.297 4.539 1 89.81 227 ASP A CA 1
ATOM 1789 C C . ASP A 1 227 ? 28.75 24.625 4.332 1 89.81 227 ASP A C 1
ATOM 1791 O O . ASP A 1 227 ? 28.859 23.609 3.652 1 89.81 227 ASP A O 1
ATOM 1795 N N . ALA A 1 228 ? 29.75 25.297 4.859 1 88.38 228 ALA A N 1
ATOM 1796 C CA . ALA A 1 228 ? 31.125 24.859 4.633 1 88.38 228 ALA A CA 1
ATOM 1797 C C . ALA A 1 228 ? 31.359 23.484 5.273 1 88.38 228 ALA A C 1
ATOM 1799 O O . ALA A 1 228 ? 32.188 22.703 4.793 1 88.38 228 ALA A O 1
ATOM 1800 N N . ASP A 1 229 ? 30.547 23.109 6.293 1 87.69 229 ASP A N 1
ATOM 1801 C CA . ASP A 1 229 ? 30.703 21.844 7.012 1 87.69 229 ASP A CA 1
ATOM 1802 C C . ASP A 1 229 ? 29.859 20.75 6.375 1 87.69 229 ASP A C 1
ATOM 1804 O O . ASP A 1 229 ? 29.875 19.609 6.836 1 87.69 229 ASP A O 1
ATOM 1808 N N . GLY A 1 230 ? 29.172 21.125 5.371 1 87.81 230 GLY A N 1
ATOM 1809 C CA . GLY A 1 230 ? 28.359 20.141 4.672 1 87.81 230 GLY A CA 1
ATOM 1810 C C . GLY A 1 230 ? 26.969 20 5.23 1 87.81 230 GLY A C 1
ATOM 1811 O O . GLY A 1 230 ? 26.203 19.125 4.809 1 87.81 230 GLY A O 1
ATOM 1812 N N . ALA A 1 231 ? 26.578 20.828 6.203 1 88.25 231 ALA A N 1
ATOM 1813 C CA . ALA A 1 231 ? 25.234 20.797 6.773 1 88.25 231 ALA A CA 1
ATOM 1814 C C . ALA A 1 231 ? 24.266 21.656 5.957 1 88.25 231 ALA A C 1
ATOM 1816 O O . ALA A 1 231 ? 24.656 22.703 5.418 1 88.25 231 ALA A O 1
ATOM 1817 N N . TYR A 1 232 ? 23.078 21.281 5.855 1 91.62 232 TYR A N 1
ATOM 1818 C CA . TYR A 1 232 ? 22.078 22.047 5.113 1 91.62 232 TYR A CA 1
ATOM 1819 C C . TYR A 1 232 ? 21.797 23.375 5.797 1 91.62 232 TYR A C 1
ATOM 1821 O O . TYR A 1 232 ? 21.719 23.453 7.023 1 91.62 232 TYR A O 1
ATOM 1829 N N . LYS A 1 233 ? 21.656 24.359 5.012 1 89.31 233 LYS A N 1
ATOM 1830 C CA . LYS A 1 233 ? 21.344 25.688 5.527 1 89.31 233 LYS A CA 1
ATOM 1831 C C . LYS A 1 233 ? 19.844 25.844 5.75 1 89.31 233 LYS A C 1
ATOM 1833 O O . LYS A 1 233 ? 19.031 25.406 4.93 1 89.31 233 LYS A O 1
ATOM 1838 N N . LEU A 1 234 ? 19.531 26.391 6.883 1 86.12 234 LEU A N 1
ATOM 1839 C CA . LEU A 1 234 ? 18.156 26.719 7.238 1 86.12 234 LEU A CA 1
ATOM 1840 C C . LEU A 1 234 ? 18 28.203 7.5 1 86.12 234 LEU A C 1
ATOM 1842 O O . LEU A 1 234 ? 18.969 28.891 7.789 1 86.12 234 LEU A O 1
ATOM 1846 N N . GLY A 1 235 ? 16.781 28.609 7.324 1 85.12 235 GLY A N 1
ATOM 1847 C CA . GLY A 1 235 ? 16.484 30.016 7.621 1 85.12 235 GLY A CA 1
ATOM 1848 C C . GLY A 1 235 ? 16.531 30.328 9.109 1 85.12 235 GLY A C 1
ATOM 1849 O O . GLY A 1 235 ? 16.75 31.469 9.5 1 85.12 235 GLY A O 1
ATOM 1850 N N . ILE A 1 236 ? 16.281 29.297 9.883 1 80.06 236 ILE A N 1
ATOM 1851 C CA . ILE A 1 236 ? 16.281 29.547 11.32 1 80.06 236 ILE A CA 1
ATOM 1852 C C . ILE A 1 236 ? 17.406 28.75 11.984 1 80.06 236 ILE A C 1
ATOM 1854 O O . ILE A 1 236 ? 17.922 27.797 11.406 1 80.06 236 ILE A O 1
ATOM 1858 N N . SER A 1 237 ? 17.781 29.125 13.141 1 67.75 237 SER A N 1
ATOM 1859 C CA . SER A 1 237 ? 19 28.625 13.781 1 67.75 237 SER A CA 1
ATOM 1860 C C . SER A 1 237 ? 18.719 27.375 14.602 1 67.75 237 SER A C 1
ATOM 1862 O O . SER A 1 237 ? 19.531 26.984 15.445 1 67.75 237 SER A O 1
ATOM 1864 N N . THR A 1 238 ? 17.703 26.688 14.43 1 69.44 238 THR A N 1
ATOM 1865 C CA . THR A 1 238 ? 17.469 25.5 15.258 1 69.44 238 THR A CA 1
ATOM 1866 C C . THR A 1 238 ? 17.703 24.219 14.445 1 69.44 238 THR A C 1
ATOM 1868 O O . THR A 1 238 ? 17 23.984 13.461 1 69.44 238 THR A O 1
ATOM 1871 N N . LYS A 1 239 ? 18.719 23.531 14.898 1 65.62 239 LYS A N 1
ATOM 1872 C CA . LYS A 1 239 ? 19.062 22.297 14.211 1 65.62 239 LYS A CA 1
ATOM 1873 C C . LYS A 1 239 ? 17.969 21.25 14.391 1 65.62 239 LYS A C 1
ATOM 1875 O O . LYS A 1 239 ? 17.859 20.312 13.586 1 65.62 239 LYS A O 1
ATOM 1880 N N . ARG A 1 240 ? 17.203 21.375 15.43 1 68.75 240 ARG A N 1
ATOM 1881 C CA . ARG A 1 240 ? 16.156 20.391 15.727 1 68.75 240 ARG A CA 1
ATOM 1882 C C . ARG A 1 240 ? 15.023 20.484 14.711 1 68.75 240 ARG A C 1
ATOM 1884 O O . ARG A 1 240 ? 14.195 19.578 14.625 1 68.75 240 ARG A O 1
ATOM 1891 N N . ALA A 1 241 ? 15.148 21.469 13.984 1 74.81 241 ALA A N 1
ATOM 1892 C CA . ALA A 1 241 ? 14.031 21.703 13.07 1 74.81 241 ALA A CA 1
ATOM 1893 C C . ALA A 1 241 ? 14.109 20.781 11.859 1 74.81 241 ALA A C 1
ATOM 1895 O O . ALA A 1 241 ? 13.102 20.547 11.18 1 74.81 241 ALA A O 1
ATOM 1896 N N . LEU A 1 242 ? 15.297 20.266 11.75 1 76.75 242 LEU A N 1
ATOM 1897 C CA . LEU A 1 242 ? 15.398 19.5 10.508 1 76.75 242 LEU A CA 1
ATOM 1898 C C . LEU A 1 242 ? 15.57 18.016 10.797 1 76.75 242 LEU A C 1
ATOM 1900 O O . LEU A 1 242 ? 16.5 17.625 11.5 1 76.75 242 LEU A O 1
ATOM 1904 N N . THR A 1 243 ? 14.664 17.281 10.453 1 90.88 243 THR A N 1
ATOM 1905 C CA . THR A 1 243 ? 14.703 15.828 10.305 1 90.88 243 THR A CA 1
ATOM 1906 C C . THR A 1 243 ? 14.672 15.43 8.836 1 90.88 243 THR A C 1
ATOM 1908 O O . THR A 1 243 ? 14.555 16.281 7.957 1 90.88 243 THR A O 1
ATOM 1911 N N . LEU A 1 244 ? 14.875 14.188 8.594 1 94.88 244 LEU A N 1
ATOM 1912 C CA . LEU A 1 244 ? 14.742 13.68 7.234 1 94.88 244 LEU A CA 1
ATOM 1913 C C . LEU A 1 244 ? 13.445 14.18 6.594 1 94.88 244 LEU A C 1
ATOM 1915 O O . LEU A 1 244 ? 13.461 14.695 5.477 1 94.88 244 LEU A O 1
ATOM 1919 N N . PHE A 1 245 ? 12.383 14.148 7.316 1 96.88 245 PHE A N 1
ATOM 1920 C CA . PHE A 1 245 ? 11.055 14.406 6.77 1 96.88 245 PHE A CA 1
ATOM 1921 C C . PHE A 1 245 ? 10.797 15.898 6.664 1 96.88 245 PHE A C 1
ATOM 1923 O O . PHE A 1 245 ? 10.273 16.375 5.656 1 96.88 245 PHE A O 1
ATOM 1930 N N . THR A 1 246 ? 11.172 16.703 7.656 1 96.44 246 THR A N 1
ATOM 1931 C CA . THR A 1 246 ? 10.969 18.141 7.566 1 96.44 246 THR A CA 1
ATOM 1932 C C . THR A 1 246 ? 11.906 18.766 6.539 1 96.44 246 THR A C 1
ATOM 1934 O O . THR A 1 246 ? 11.555 19.75 5.879 1 96.44 246 THR A O 1
ATOM 1937 N N . LEU A 1 247 ? 13.086 18.172 6.383 1 96.25 247 LEU A N 1
ATOM 1938 C CA . LEU A 1 247 ? 13.992 18.641 5.332 1 96.25 247 LEU A CA 1
ATOM 1939 C C . LEU A 1 247 ? 13.367 18.422 3.955 1 96.25 247 LEU A C 1
ATOM 1941 O O . LEU A 1 247 ? 13.531 19.266 3.062 1 96.25 247 LEU A O 1
ATOM 1945 N N . ALA A 1 248 ? 12.719 17.328 3.832 1 96.69 248 ALA A N 1
ATOM 1946 C CA . ALA A 1 248 ? 12.031 17.062 2.568 1 96.69 248 ALA A CA 1
ATOM 1947 C C . ALA A 1 248 ? 10.977 18.141 2.289 1 96.69 248 ALA A C 1
ATOM 1949 O O . ALA A 1 248 ? 10.906 18.672 1.178 1 96.69 248 ALA A O 1
ATOM 1950 N N . ILE A 1 249 ? 10.188 18.469 3.26 1 97.56 249 ILE A N 1
ATOM 1951 C CA . ILE A 1 249 ? 9.164 19.5 3.121 1 97.56 249 ILE A CA 1
ATOM 1952 C C . ILE A 1 249 ? 9.828 20.859 2.836 1 97.56 249 ILE A C 1
ATOM 1954 O O . ILE A 1 249 ? 9.367 21.594 1.968 1 97.56 249 ILE A O 1
ATOM 1958 N N . ASN A 1 250 ? 10.883 21.094 3.553 1 97 250 ASN A N 1
ATOM 1959 C CA . ASN A 1 250 ? 11.656 22.328 3.35 1 97 250 ASN A CA 1
ATOM 1960 C C . ASN A 1 250 ? 12.156 22.438 1.912 1 97 250 ASN A C 1
ATOM 1962 O O . ASN A 1 250 ? 12.109 23.516 1.316 1 97 250 ASN A O 1
ATOM 1966 N N . THR A 1 251 ? 12.602 21.359 1.389 1 97.12 251 THR A N 1
ATOM 1967 C CA . THR A 1 251 ? 13.109 21.281 0.021 1 97.12 251 THR A CA 1
ATOM 1968 C C . THR A 1 251 ? 12.008 21.641 -0.977 1 97.12 251 THR A C 1
ATOM 1970 O O . THR A 1 251 ? 12.242 22.375 -1.937 1 97.12 251 THR A O 1
ATOM 1973 N N . VAL A 1 252 ? 10.852 21.188 -0.74 1 97.25 252 VAL A N 1
ATOM 1974 C CA . VAL A 1 252 ? 9.727 21.469 -1.63 1 97.25 252 VAL A CA 1
ATOM 1975 C C . VAL A 1 252 ? 9.461 22.969 -1.679 1 97.25 252 VAL A C 1
ATOM 1977 O O . VAL A 1 252 ? 9.258 23.531 -2.754 1 97.25 252 VAL A O 1
ATOM 1980 N N . TRP A 1 253 ? 9.508 23.609 -0.596 1 98.31 253 TRP A N 1
ATOM 1981 C CA . TRP A 1 253 ? 9.18 25.031 -0.555 1 98.31 253 TRP A CA 1
ATOM 1982 C C . TRP A 1 253 ? 10.289 25.875 -1.184 1 98.31 253 TRP A C 1
ATOM 1984 O O . TRP A 1 253 ? 10.023 26.891 -1.817 1 98.31 253 TRP A O 1
ATOM 1994 N N . ILE A 1 254 ? 11.539 25.453 -0.987 1 98.06 254 ILE A N 1
ATOM 1995 C CA . ILE A 1 254 ? 12.633 26.141 -1.662 1 98.06 254 ILE A CA 1
ATOM 1996 C C . ILE A 1 254 ? 12.461 26.031 -3.176 1 98.06 254 ILE A C 1
ATOM 1998 O O . ILE A 1 254 ? 12.555 27.031 -3.891 1 98.06 254 ILE A O 1
ATOM 2002 N N . ARG A 1 255 ? 12.148 24.891 -3.582 1 97.25 255 ARG A N 1
ATOM 2003 C CA . ARG A 1 255 ? 11.953 24.672 -5.008 1 97.25 255 ARG A CA 1
ATOM 2004 C C . ARG A 1 255 ? 10.742 25.453 -5.52 1 97.25 255 ARG A C 1
ATOM 2006 O O . ARG A 1 255 ? 10.727 25.922 -6.66 1 97.25 255 ARG A O 1
ATOM 2013 N N . GLU A 1 256 ? 9.719 25.5 -4.699 1 97.94 256 GLU A N 1
ATOM 2014 C CA . GLU A 1 256 ? 8.531 26.234 -5.102 1 97.94 256 GLU A CA 1
ATOM 2015 C C . GLU A 1 256 ? 8.844 27.719 -5.297 1 97.94 256 GLU A C 1
ATOM 2017 O O . GLU A 1 256 ? 8.383 28.328 -6.258 1 97.94 256 GLU A O 1
ATOM 2022 N N . HIS A 1 257 ? 9.594 28.281 -4.395 1 98.31 257 HIS A N 1
ATOM 2023 C CA . HIS A 1 257 ? 10.016 29.656 -4.59 1 98.31 257 HIS A CA 1
ATOM 2024 C C . HIS A 1 257 ? 10.742 29.828 -5.922 1 98.31 257 HIS A C 1
ATOM 2026 O O . HIS A 1 257 ? 10.469 30.781 -6.668 1 98.31 257 HIS A O 1
ATOM 2032 N N . ASN A 1 258 ? 11.688 28.969 -6.133 1 97.88 258 ASN A N 1
ATOM 2033 C CA . ASN A 1 258 ? 12.461 29.047 -7.367 1 97.88 258 ASN A CA 1
ATOM 2034 C C . ASN A 1 258 ? 11.578 28.844 -8.594 1 97.88 258 ASN A C 1
ATOM 2036 O O . ASN A 1 258 ? 11.797 29.484 -9.625 1 97.88 258 ASN A O 1
ATOM 2040 N N . HIS A 1 259 ? 10.648 27.953 -8.445 1 96.44 259 HIS A N 1
ATOM 2041 C CA . HIS A 1 259 ? 9.672 27.766 -9.516 1 96.44 259 HIS A CA 1
ATOM 2042 C C . HIS A 1 259 ? 8.898 29.047 -9.789 1 96.44 259 HIS A C 1
ATOM 2044 O O . HIS A 1 259 ? 8.672 29.406 -10.945 1 96.44 259 HIS A O 1
ATOM 2050 N N . GLN A 1 260 ? 8.492 29.734 -8.719 1 96.62 260 GLN A N 1
ATOM 2051 C CA . GLN A 1 260 ? 7.777 30.984 -8.867 1 96.62 260 GLN A CA 1
ATOM 2052 C C . GLN A 1 260 ? 8.641 32.031 -9.578 1 96.62 260 GLN A C 1
ATOM 2054 O O . GLN A 1 260 ? 8.133 32.812 -10.398 1 96.62 260 GLN A O 1
ATOM 2059 N N . CYS A 1 261 ? 9.898 32.062 -9.281 1 97.19 261 CYS A N 1
ATOM 2060 C CA . CYS A 1 261 ? 10.812 32.969 -9.984 1 97.19 261 CYS A CA 1
ATOM 2061 C C . CYS A 1 261 ? 10.773 32.688 -11.484 1 97.19 261 CYS A C 1
ATOM 2063 O O . CYS A 1 261 ? 10.656 33.656 -12.273 1 97.19 261 CYS A O 1
ATOM 2065 N N . ASP A 1 262 ? 10.836 31.469 -11.844 1 95.25 262 ASP A N 1
ATOM 2066 C CA . ASP A 1 262 ? 10.836 31.094 -13.258 1 95.25 262 ASP A CA 1
ATOM 2067 C C . ASP A 1 262 ? 9.523 31.5 -13.922 1 95.25 262 ASP A C 1
ATOM 2069 O O . ASP A 1 262 ? 9.516 32.031 -15.039 1 95.25 262 ASP A O 1
ATOM 2073 N N . GLU A 1 263 ? 8.484 31.234 -13.227 1 93.12 263 GLU A N 1
ATOM 2074 C CA . GLU A 1 263 ? 7.18 31.562 -13.789 1 93.12 263 GLU A CA 1
ATOM 2075 C C . GLU A 1 263 ? 7.008 33.062 -13.969 1 93.12 263 GLU A C 1
ATOM 2077 O O . GLU A 1 263 ? 6.457 33.5 -14.977 1 93.12 263 GLU A O 1
ATOM 2082 N N . LEU A 1 264 ? 7.461 33.844 -13.016 1 94.44 264 LEU A N 1
ATOM 2083 C CA . LEU A 1 264 ? 7.379 35.312 -13.094 1 94.44 264 LEU A CA 1
ATOM 2084 C C . LEU A 1 264 ? 8.266 35.844 -14.211 1 94.44 264 LEU A C 1
ATOM 2086 O O . LEU A 1 264 ? 7.879 36.781 -14.914 1 94.44 264 LEU A O 1
ATOM 2090 N N . PHE A 1 265 ? 9.352 35.281 -14.383 1 94.31 265 PHE A N 1
ATOM 2091 C CA . PHE A 1 265 ? 10.266 35.719 -15.43 1 94.31 265 PHE A CA 1
ATOM 2092 C C . PHE A 1 265 ? 9.672 35.469 -16.812 1 94.31 265 PHE A C 1
ATOM 2094 O O . PHE A 1 265 ? 9.891 36.25 -17.75 1 94.31 265 PHE A O 1
ATOM 2101 N N . LYS A 1 266 ? 9.008 34.406 -16.891 1 92.75 266 LYS A N 1
ATOM 2102 C CA . LYS A 1 266 ? 8.344 34.125 -18.156 1 92.75 266 LYS A CA 1
ATOM 2103 C C . LYS A 1 266 ? 7.34 35.219 -18.516 1 92.75 266 LYS A C 1
ATOM 2105 O O . LYS A 1 266 ? 7.133 35.5 -19.703 1 92.75 266 LYS A O 1
ATOM 2110 N N . VAL A 1 267 ? 6.832 35.781 -17.5 1 89.81 267 VAL A N 1
ATOM 2111 C CA . VAL A 1 267 ? 5.766 36.75 -17.719 1 89.81 267 VAL A CA 1
ATOM 2112 C C . VAL A 1 267 ? 6.363 38.156 -17.844 1 89.81 267 VAL A C 1
ATOM 2114 O O . VAL A 1 267 ? 5.953 38.938 -18.719 1 89.81 267 VAL A O 1
ATOM 2117 N N . TYR A 1 268 ? 7.398 38.5 -17.062 1 92.06 268 TYR A N 1
ATOM 2118 C CA . TYR A 1 268 ? 7.812 39.875 -16.953 1 92.06 268 TYR A CA 1
ATOM 2119 C C . TYR A 1 268 ? 9.203 40.094 -17.547 1 92.06 268 TYR A C 1
ATOM 2121 O O . TYR A 1 268 ? 9.664 41.219 -17.703 1 92.06 268 TYR A O 1
ATOM 2129 N N . GLY A 1 269 ? 9.773 39.062 -17.844 1 92 269 GLY A N 1
ATOM 2130 C CA . GLY A 1 269 ? 11.078 39.156 -18.469 1 92 269 GLY A CA 1
ATOM 2131 C C . GLY A 1 269 ? 12.039 40.062 -17.734 1 92 269 GLY A C 1
ATOM 2132 O O . GLY A 1 269 ? 12.18 39.969 -16.516 1 92 269 GLY A O 1
ATOM 2133 N N . ASN A 1 270 ? 12.641 41.031 -18.438 1 91.81 270 ASN A N 1
ATOM 2134 C CA . ASN A 1 270 ? 13.672 41.875 -17.844 1 91.81 270 ASN A CA 1
ATOM 2135 C C . ASN A 1 270 ? 13.078 43.188 -17.328 1 91.81 270 ASN A C 1
ATOM 2137 O O . ASN A 1 270 ? 13.82 44.125 -17.016 1 91.81 270 ASN A O 1
ATOM 2141 N N . SER A 1 271 ? 11.828 43.188 -17.125 1 92.69 271 SER A N 1
ATOM 2142 C CA . SER A 1 271 ? 11.172 44.406 -16.719 1 92.69 271 SER A CA 1
ATOM 2143 C C . SER A 1 271 ? 11.359 44.688 -15.227 1 92.69 271 SER A C 1
ATOM 2145 O O . SER A 1 271 ? 11.148 45.812 -14.758 1 92.69 271 SER A O 1
ATOM 2147 N N . TRP A 1 272 ? 11.711 43.656 -14.461 1 93.44 272 TRP A N 1
ATOM 2148 C CA . TRP A 1 272 ? 11.906 43.781 -13.023 1 93.44 272 TRP A CA 1
ATOM 2149 C C . TRP A 1 272 ? 13.367 43.531 -12.648 1 93.44 272 TRP A C 1
ATOM 2151 O O . TRP A 1 272 ? 14.109 42.906 -13.406 1 93.44 272 TRP A O 1
ATOM 2161 N N . ASN A 1 273 ? 13.711 44.188 -11.539 1 93.88 273 ASN A N 1
ATOM 2162 C CA . ASN A 1 273 ? 15.023 43.844 -11.008 1 93.88 273 ASN A CA 1
ATOM 2163 C C . ASN A 1 273 ? 14.953 42.625 -10.094 1 93.88 273 ASN A C 1
ATOM 2165 O O . ASN A 1 273 ? 13.867 42.094 -9.82 1 93.88 273 ASN A O 1
ATOM 2169 N N . ASP A 1 274 ? 16.047 42.094 -9.633 1 95.25 274 ASP A N 1
ATOM 2170 C CA . ASP A 1 274 ? 16.188 40.875 -8.828 1 95.25 274 ASP A CA 1
ATOM 2171 C C . ASP A 1 274 ? 15.328 40.969 -7.566 1 95.25 274 ASP A C 1
ATOM 2173 O O . ASP A 1 274 ? 14.625 40.031 -7.223 1 95.25 274 ASP A O 1
ATOM 2177 N N . GLN A 1 275 ? 15.414 42.062 -6.91 1 94.88 275 GLN A N 1
ATOM 2178 C CA . GLN A 1 275 ? 14.711 42.25 -5.641 1 94.88 275 GLN A CA 1
ATOM 2179 C C . GLN A 1 275 ? 13.203 42.156 -5.836 1 94.88 275 GLN A C 1
ATOM 2181 O O . GLN A 1 275 ? 12.5 41.562 -5.031 1 94.88 275 GLN A O 1
ATOM 2186 N N . ARG A 1 276 ? 12.734 42.781 -6.887 1 94.94 276 ARG A N 1
ATOM 2187 C CA . ARG A 1 276 ? 11.297 42.75 -7.156 1 94.94 276 ARG A CA 1
ATOM 2188 C C . ARG A 1 276 ? 10.836 41.344 -7.488 1 94.94 276 ARG A C 1
ATOM 2190 O O . ARG A 1 276 ? 9.797 40.875 -7.012 1 94.94 276 ARG A O 1
ATOM 2197 N N . TYR A 1 277 ? 11.609 40.656 -8.336 1 96.19 277 TYR A N 1
ATOM 2198 C CA . TYR A 1 277 ? 11.305 39.25 -8.633 1 96.19 277 TYR A CA 1
ATOM 2199 C C . TYR A 1 277 ? 11.281 38.406 -7.355 1 96.19 277 TYR A C 1
ATOM 2201 O O . TYR A 1 277 ? 10.383 37.594 -7.164 1 96.19 277 TYR A O 1
ATOM 2209 N N . PHE A 1 278 ? 12.234 38.656 -6.574 1 97.06 278 PHE A N 1
ATOM 2210 C CA . PHE A 1 278 ? 12.352 37.906 -5.34 1 97.06 278 PHE A CA 1
ATOM 2211 C C . PHE A 1 278 ? 11.133 38.125 -4.449 1 97.06 278 PHE A C 1
ATOM 2213 O O . PHE A 1 278 ? 10.539 37.156 -3.955 1 97.06 278 PHE A O 1
ATOM 2220 N N . GLU A 1 279 ? 10.742 39.344 -4.203 1 96.44 279 GLU A N 1
ATOM 2221 C CA . GLU A 1 279 ? 9.641 39.688 -3.305 1 96.44 279 GLU A CA 1
ATOM 2222 C C . GLU A 1 279 ? 8.32 39.156 -3.838 1 96.44 279 GLU A C 1
ATOM 2224 O O . GLU A 1 279 ? 7.469 38.719 -3.066 1 96.44 279 GLU A O 1
ATOM 2229 N N . GLU A 1 280 ? 8.172 39.281 -5.117 1 96.25 280 GLU A N 1
ATOM 2230 C CA . GLU A 1 280 ? 6.941 38.75 -5.699 1 96.25 280 GLU A CA 1
ATOM 2231 C C . GLU A 1 280 ? 6.875 37.219 -5.586 1 96.25 280 GLU A C 1
ATOM 2233 O O . GLU A 1 280 ? 5.82 36.688 -5.277 1 96.25 280 GLU A O 1
ATOM 2238 N N . ALA A 1 281 ? 7.957 36.531 -5.863 1 97.69 281 ALA A N 1
ATOM 2239 C CA . ALA A 1 281 ? 8.016 35.094 -5.695 1 97.69 281 ALA A CA 1
ATOM 2240 C C . ALA A 1 281 ? 7.75 34.719 -4.242 1 97.69 281 ALA A C 1
ATOM 2242 O O . ALA A 1 281 ? 7.055 33.719 -3.975 1 97.69 281 ALA A O 1
ATOM 2243 N N . ARG A 1 282 ? 8.352 35.438 -3.373 1 98 282 ARG A N 1
ATOM 2244 C CA . ARG A 1 282 ? 8.156 35.219 -1.944 1 98 282 ARG A CA 1
ATOM 2245 C C . ARG A 1 282 ? 6.691 35.406 -1.56 1 98 282 ARG A C 1
ATOM 2247 O O . ARG A 1 282 ? 6.141 34.625 -0.792 1 98 282 ARG A O 1
ATOM 2254 N N . ARG A 1 283 ? 6.059 36.438 -2.098 1 97.44 283 ARG A N 1
ATOM 2255 C CA . ARG A 1 283 ? 4.645 36.688 -1.849 1 97.44 283 ARG A CA 1
ATOM 2256 C C . ARG A 1 283 ? 3.783 35.5 -2.248 1 97.44 283 ARG A C 1
ATOM 2258 O O . ARG A 1 283 ? 2.947 35.062 -1.468 1 97.44 283 ARG A O 1
ATOM 2265 N N . TRP A 1 284 ? 4.016 34.969 -3.359 1 97.69 284 TRP A N 1
ATOM 2266 C CA . TRP A 1 284 ? 3.24 33.844 -3.869 1 97.69 284 TRP A CA 1
ATOM 2267 C C . TRP A 1 284 ? 3.527 32.562 -3.07 1 97.69 284 TRP A C 1
ATOM 2269 O O . TRP A 1 284 ? 2.607 31.828 -2.719 1 97.69 284 TRP A O 1
ATOM 2279 N N . THR A 1 285 ? 4.785 32.312 -2.832 1 98.56 285 THR A N 1
ATOM 2280 C CA . THR A 1 285 ? 5.172 31.109 -2.111 1 98.56 285 THR A CA 1
ATOM 2281 C C . THR A 1 285 ? 4.562 31.109 -0.71 1 98.56 285 THR A C 1
ATOM 2283 O O . THR A 1 285 ? 4.012 30.094 -0.275 1 98.56 285 THR A O 1
ATOM 2286 N N . ILE A 1 286 ? 4.652 32.219 -0.039 1 98.56 286 ILE A N 1
ATOM 2287 C CA . ILE A 1 286 ? 4.09 32.312 1.303 1 98.56 286 ILE A CA 1
ATOM 2288 C C . ILE A 1 286 ? 2.572 32.156 1.241 1 98.56 286 ILE A C 1
ATOM 2290 O O . ILE A 1 286 ? 1.979 31.484 2.096 1 98.56 286 ILE A O 1
ATOM 2294 N N . ALA A 1 287 ? 1.947 32.719 0.258 1 98.25 287 ALA A N 1
ATOM 2295 C CA . ALA A 1 287 ? 0.501 32.594 0.105 1 98.25 287 ALA A CA 1
ATOM 2296 C C . ALA A 1 287 ? 0.1 31.141 -0.091 1 98.25 287 ALA A C 1
ATOM 2298 O O . ALA A 1 287 ? -0.887 30.672 0.485 1 98.25 287 ALA A O 1
ATOM 2299 N N . LEU A 1 288 ? 0.835 30.469 -0.914 1 98.25 288 LEU A N 1
ATOM 2300 C CA . LEU A 1 288 ? 0.574 29.047 -1.133 1 98.25 288 LEU A CA 1
ATOM 2301 C C . LEU A 1 288 ? 0.744 28.25 0.16 1 98.25 288 LEU A C 1
ATOM 2303 O O . LEU A 1 288 ? -0.031 27.344 0.438 1 98.25 288 LEU A O 1
ATOM 2307 N N . TYR A 1 289 ? 1.763 28.594 0.894 1 98.44 289 TYR A N 1
ATOM 2308 C CA . TYR A 1 289 ? 1.992 27.953 2.188 1 98.44 289 TYR A CA 1
ATOM 2309 C C . TYR A 1 289 ? 0.84 28.234 3.145 1 98.44 289 TYR A C 1
ATOM 2311 O O . TYR A 1 289 ? 0.318 27.312 3.781 1 98.44 289 TYR A O 1
ATOM 2319 N N . GLN A 1 290 ? 0.441 29.469 3.219 1 98.5 290 GLN A N 1
ATOM 2320 C CA . GLN A 1 290 ? -0.676 29.859 4.066 1 98.5 290 GLN A CA 1
ATOM 2321 C C . GLN A 1 290 ? -1.955 29.125 3.676 1 98.5 290 GLN A C 1
ATOM 2323 O O . GLN A 1 290 ? -2.689 28.641 4.539 1 98.5 290 GLN A O 1
ATOM 2328 N N . LYS A 1 291 ? -2.18 29.047 2.443 1 95.81 291 LYS A N 1
ATOM 2329 C CA . LYS A 1 291 ? -3.357 28.344 1.941 1 95.81 291 LYS A CA 1
ATOM 2330 C C . LYS A 1 291 ? -3.301 26.859 2.291 1 95.81 291 LYS A C 1
ATOM 2332 O O . LYS A 1 291 ? -4.293 26.281 2.744 1 95.81 291 LYS A O 1
ATOM 2337 N N . THR A 1 292 ? -2.188 26.203 2.098 1 96.31 292 THR A N 1
ATOM 2338 C CA . THR A 1 292 ? -2.004 24.797 2.418 1 96.31 292 THR A CA 1
ATOM 2339 C C . THR A 1 292 ? -2.27 24.547 3.898 1 96.31 292 THR A C 1
ATOM 2341 O O . THR A 1 292 ? -2.965 23.578 4.254 1 96.31 292 THR A O 1
ATOM 2344 N N . VAL A 1 293 ? -1.758 25.391 4.727 1 97.5 293 VAL A N 1
ATOM 2345 C CA . VAL A 1 293 ? -1.935 25.219 6.168 1 97.5 293 VAL A CA 1
ATOM 2346 C C . VAL A 1 293 ? -3.4 25.453 6.539 1 97.5 293 VAL A C 1
ATOM 2348 O O . VAL A 1 293 ? -4.012 24.609 7.203 1 97.5 293 VAL A O 1
ATOM 2351 N N . SER A 1 294 ? -3.998 26.516 6.062 1 94.5 294 SER A N 1
ATOM 2352 C CA . SER A 1 294 ? -5.309 26.938 6.535 1 94.5 294 SER A CA 1
ATOM 2353 C C . SER A 1 294 ? -6.422 26.094 5.938 1 94.5 294 SER A C 1
ATOM 2355 O O . SER A 1 294 ? -7.43 25.828 6.598 1 94.5 294 SER A O 1
ATOM 2357 N N . GLU A 1 295 ? -6.176 25.594 4.727 1 89.5 295 GLU A N 1
ATOM 2358 C CA . GLU A 1 295 ? -7.316 24.953 4.066 1 89.5 295 GLU A CA 1
ATOM 2359 C C . GLU A 1 295 ? -7.098 23.453 3.9 1 89.5 295 GLU A C 1
ATOM 2361 O O . GLU A 1 295 ? -8.047 22.719 3.633 1 89.5 295 GLU A O 1
ATOM 2366 N N . GLU A 1 296 ? -5.941 23.016 4.023 1 90.69 296 GLU A N 1
ATOM 2367 C CA . GLU A 1 296 ? -5.703 21.578 3.92 1 90.69 296 GLU A CA 1
ATOM 2368 C C . GLU A 1 296 ? -5.32 20.984 5.273 1 90.69 296 GLU A C 1
ATOM 2370 O O . GLU A 1 296 ? -6.105 20.25 5.879 1 90.69 296 GLU A O 1
ATOM 2375 N N . TYR A 1 297 ? -4.195 21.422 5.836 1 94.69 297 TYR A N 1
ATOM 2376 C CA . TYR A 1 297 ? -3.674 20.844 7.066 1 94.69 297 TYR A CA 1
ATOM 2377 C C . TYR A 1 297 ? -4.68 20.984 8.203 1 94.69 297 TYR A C 1
ATOM 2379 O O . TYR A 1 297 ? -5.016 20 8.867 1 94.69 297 TYR A O 1
ATOM 2387 N N . ILE A 1 298 ? -5.16 22.172 8.391 1 94.06 298 ILE A N 1
ATOM 2388 C CA . ILE A 1 298 ? -6.074 22.422 9.5 1 94.06 298 ILE A CA 1
ATOM 2389 C C . ILE A 1 298 ? -7.379 21.656 9.281 1 94.06 298 ILE A C 1
ATOM 2391 O O . ILE A 1 298 ? -7.961 21.125 10.227 1 94.06 298 ILE A O 1
ATOM 2395 N N . GLY A 1 299 ? -7.848 21.625 8.07 1 86.25 299 GLY A N 1
ATOM 2396 C CA . GLY A 1 299 ? -9.039 20.859 7.77 1 86.25 299 GLY A CA 1
ATOM 2397 C C . GLY A 1 299 ? -8.898 19.391 8.109 1 86.25 299 GLY A C 1
ATOM 2398 O O . GLY A 1 299 ? -9.844 18.766 8.617 1 86.25 299 GLY A O 1
ATOM 2399 N N . VAL A 1 300 ? -7.77 18.875 7.891 1 87.44 300 VAL A N 1
ATOM 2400 C CA . VAL A 1 300 ? -7.52 17.453 8.125 1 87.44 300 VAL A CA 1
ATOM 2401 C C . VAL A 1 300 ? -7.484 17.172 9.625 1 87.44 300 VAL A C 1
ATOM 2403 O O . VAL A 1 300 ? -8.078 16.203 10.094 1 87.44 300 VAL A O 1
ATOM 2406 N N . ILE A 1 301 ? -6.852 18.016 10.414 1 93.94 301 ILE A N 1
ATOM 2407 C CA . ILE A 1 301 ? -6.609 17.656 11.805 1 93.94 301 ILE A CA 1
ATOM 2408 C C . ILE A 1 301 ? -7.809 18.047 12.656 1 93.94 301 ILE A C 1
ATOM 2410 O O . ILE A 1 301 ? -8.094 17.406 13.672 1 93.94 301 ILE A O 1
ATOM 2414 N N . THR A 1 302 ? -8.562 19.078 12.25 1 91.81 302 THR A N 1
ATOM 2415 C CA . THR A 1 302 ? -9.68 19.531 13.062 1 91.81 302 THR A CA 1
ATOM 2416 C C . THR A 1 302 ? -11 18.969 12.547 1 91.81 302 THR A C 1
ATOM 2418 O O . THR A 1 302 ? -12.016 19 13.242 1 91.81 302 THR A O 1
ATOM 2421 N N . GLY A 1 303 ? -10.922 18.484 11.352 1 79.44 303 GLY A N 1
ATOM 2422 C CA . GLY A 1 303 ? -12.125 17.938 10.742 1 79.44 303 GLY A CA 1
ATOM 2423 C C . GLY A 1 303 ? -13.031 19 10.156 1 79.44 303 GLY A C 1
ATOM 2424 O O . GLY A 1 303 ? -14.031 18.688 9.5 1 79.44 303 GLY A O 1
ATOM 2425 N N . ARG A 1 304 ? -12.719 20.266 10.406 1 78.88 304 ARG A N 1
ATOM 2426 C CA . ARG A 1 304 ? -13.492 21.406 9.906 1 78.88 304 ARG A CA 1
ATOM 2427 C C . ARG A 1 304 ? -12.57 22.547 9.492 1 78.88 304 ARG A C 1
ATOM 2429 O O . ARG A 1 304 ? -11.445 22.672 9.992 1 78.88 304 ARG A O 1
ATOM 2436 N N . PRO A 1 305 ? -13.086 23.359 8.57 1 81.38 305 PRO A N 1
ATOM 2437 C CA . PRO A 1 305 ? -12.273 24.531 8.211 1 81.38 305 PRO A CA 1
ATOM 2438 C C . PRO A 1 305 ? -12.273 25.594 9.297 1 81.38 305 PRO A C 1
ATOM 2440 O O . PRO A 1 305 ? -13.109 25.562 10.203 1 81.38 305 PRO A O 1
ATOM 2443 N N . LEU A 1 306 ? -11.32 26.453 9.203 1 88.94 306 LEU A N 1
ATOM 2444 C CA . LEU A 1 306 ? -11.367 27.672 10.016 1 88.94 306 LEU A CA 1
ATOM 2445 C C . LEU A 1 306 ? -12.633 28.469 9.734 1 88.94 306 LEU A C 1
ATOM 2447 O O . LEU A 1 306 ?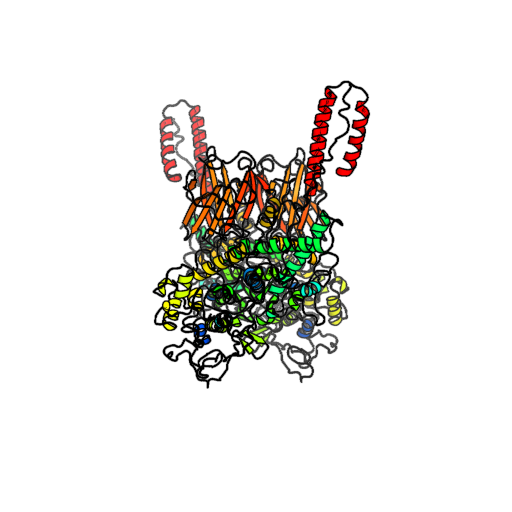 -13.234 28.328 8.664 1 88.94 306 LEU A O 1
ATOM 2451 N N . PRO A 1 307 ? -13.086 29.234 10.719 1 87.25 307 PRO A N 1
ATOM 2452 C CA . PRO A 1 307 ? -14.219 30.125 10.43 1 87.25 307 PRO A CA 1
ATOM 2453 C C . PRO A 1 307 ? -13.969 31.031 9.242 1 87.25 307 PRO A C 1
ATOM 2455 O O . PRO A 1 307 ? -12.812 31.25 8.852 1 87.25 307 PRO A O 1
ATOM 2458 N N . PRO A 1 308 ? -15.008 31.547 8.672 1 84.12 308 PRO A N 1
ATOM 2459 C CA . PRO A 1 308 ? -14.805 32.469 7.535 1 84.12 308 PRO A CA 1
ATOM 2460 C C . PRO A 1 308 ? -13.859 33.594 7.867 1 84.12 308 PRO A C 1
ATOM 2462 O O . PRO A 1 308 ? -13.906 34.156 8.977 1 84.12 308 PRO A O 1
ATOM 2465 N N . TYR A 1 309 ? -13.039 33.969 6.934 1 90.56 309 TYR A N 1
ATOM 2466 C CA . TYR A 1 309 ? -12.094 35.062 7.105 1 90.56 309 TYR A CA 1
ATOM 2467 C C . TYR A 1 309 ? -12.82 36.406 7.191 1 90.56 309 TYR A C 1
ATOM 2469 O O . TYR A 1 309 ? -13.555 36.781 6.277 1 90.56 309 TYR A O 1
ATOM 2477 N N . GLU A 1 310 ? -12.641 37.156 8.219 1 91.44 310 GLU A N 1
ATOM 2478 C CA . GLU A 1 310 ? -13.328 38.406 8.438 1 91.44 310 GLU A CA 1
ATOM 2479 C C . GLU A 1 310 ? -12.422 39.594 8.094 1 91.44 310 GLU A C 1
ATOM 2481 O O . GLU A 1 310 ? -12.797 40.75 8.297 1 91.44 310 GLU A O 1
ATOM 2486 N N . GLY A 1 311 ? -11.281 39.281 7.66 1 93.62 311 GLY A N 1
ATOM 2487 C CA . GLY A 1 311 ? -10.352 40.344 7.305 1 93.62 311 GLY A CA 1
ATOM 2488 C C . GLY A 1 311 ? -9.281 40.562 8.352 1 93.62 311 GLY A C 1
ATOM 2489 O O . GLY A 1 311 ? -9.336 40 9.445 1 93.62 311 GLY A O 1
ATOM 2490 N N . TYR A 1 312 ? -8.328 41.406 7.992 1 95.94 312 TYR A N 1
ATOM 2491 C CA . TYR A 1 312 ? -7.242 41.781 8.883 1 95.94 312 TYR A CA 1
ATOM 2492 C C . TYR A 1 312 ? -7.766 42.625 10.047 1 95.94 312 TYR A C 1
ATOM 2494 O O . TYR A 1 312 ? -8.578 43.531 9.852 1 95.94 312 TYR A O 1
ATOM 2502 N N . LYS A 1 313 ? -7.301 42.281 11.297 1 96.62 313 LYS A N 1
ATOM 2503 C CA . LYS A 1 313 ? -7.688 43 12.508 1 96.62 313 LYS A CA 1
ATOM 2504 C C . LYS A 1 313 ? -6.484 43.688 13.148 1 96.62 313 LYS A C 1
ATOM 2506 O O . LYS A 1 313 ? -5.805 43.094 13.992 1 96.62 313 LYS A O 1
ATOM 2511 N N . PRO A 1 314 ? -6.332 44.938 12.93 1 94.56 314 PRO A N 1
ATOM 2512 C CA . PRO A 1 314 ? -5.137 45.656 13.398 1 94.56 314 PRO A CA 1
ATOM 2513 C C . PRO A 1 314 ? -5.102 45.812 14.914 1 94.56 314 PRO A C 1
ATOM 2515 O O . PRO A 1 314 ? -4.035 46.062 15.484 1 94.56 314 PRO A O 1
ATOM 2518 N N . ASP A 1 315 ? -6.238 45.625 15.562 1 95.19 315 ASP A N 1
ATOM 2519 C CA . ASP A 1 315 ? -6.316 45.875 17 1 95.19 315 ASP A CA 1
ATOM 2520 C C . ASP A 1 315 ? -5.93 44.656 17.797 1 95.19 315 ASP A C 1
ATOM 2522 O O . ASP A 1 315 ? -5.742 44.719 19.016 1 95.19 315 ASP A O 1
ATOM 2526 N N . ILE A 1 316 ? -5.801 43.562 17.125 1 94.88 316 ILE A N 1
ATOM 2527 C CA . ILE A 1 316 ? -5.402 42.312 17.812 1 94.88 316 ILE A CA 1
ATOM 2528 C C . ILE A 1 316 ? -3.889 42.156 17.719 1 94.88 316 ILE A C 1
ATOM 2530 O O . ILE A 1 316 ? -3.305 42.281 16.641 1 94.88 316 ILE A O 1
ATOM 2534 N N . ILE A 1 317 ? -3.25 41.875 18.844 1 92.81 317 ILE A N 1
ATOM 2535 C CA . ILE A 1 317 ? -1.805 41.688 18.906 1 92.81 317 ILE A CA 1
ATOM 2536 C C . ILE A 1 317 ? -1.425 40.344 18.328 1 92.81 317 ILE A C 1
ATOM 2538 O O . ILE A 1 317 ? -1.963 39.312 18.734 1 92.81 317 ILE A O 1
ATOM 2542 N N . PRO A 1 318 ? -0.54 40.344 17.344 1 95.69 318 PRO A N 1
ATOM 2543 C CA . PRO A 1 318 ? -0.062 39.062 16.859 1 95.69 318 PRO A CA 1
ATOM 2544 C C . PRO A 1 318 ? 0.762 38.312 17.906 1 95.69 318 PRO A C 1
ATOM 2546 O O . PRO A 1 318 ? 1.428 38.938 18.734 1 95.69 318 PRO A O 1
ATOM 2549 N N . GLY A 1 319 ? 0.706 37.062 17.938 1 94.19 319 GLY A N 1
ATOM 2550 C CA . GLY A 1 319 ? 1.47 36.25 18.891 1 94.19 319 GLY A CA 1
ATOM 2551 C C . GLY A 1 319 ? 0.961 34.812 19 1 94.19 319 GLY A C 1
ATOM 2552 O O . GLY A 1 319 ? -0.069 34.469 18.406 1 94.19 319 GLY A O 1
ATOM 2553 N N . ILE A 1 320 ? 1.738 33.969 19.594 1 95.75 320 ILE A N 1
ATOM 2554 C CA . ILE A 1 320 ? 1.398 32.562 19.844 1 95.75 320 ILE A CA 1
ATOM 2555 C C . ILE A 1 320 ? 1.047 32.375 21.312 1 95.75 320 ILE A C 1
ATOM 2557 O O . ILE A 1 320 ? 1.76 32.875 22.203 1 95.75 320 ILE A O 1
ATOM 2561 N N . ASP A 1 321 ? -0.021 31.75 21.531 1 94.12 321 ASP A N 1
ATOM 2562 C CA . ASP A 1 321 ? -0.483 31.469 22.891 1 94.12 321 ASP A CA 1
ATOM 2563 C C . ASP A 1 321 ? 0.398 30.422 23.562 1 94.12 321 ASP A C 1
ATOM 2565 O O . ASP A 1 321 ? 0.816 29.453 22.938 1 94.12 321 ASP A O 1
ATOM 2569 N N . THR A 1 322 ? 0.679 30.625 24.875 1 91.88 322 THR A N 1
ATOM 2570 C CA . THR A 1 322 ? 1.573 29.734 25.594 1 91.88 322 THR A CA 1
ATOM 2571 C C . THR A 1 322 ? 0.955 28.344 25.734 1 91.88 322 THR A C 1
ATOM 2573 O O . THR A 1 322 ? 1.666 27.328 25.703 1 91.88 322 THR A O 1
ATOM 2576 N N . PHE A 1 323 ? -0.383 28.281 25.953 1 94.75 323 PHE A N 1
ATOM 2577 C CA . PHE A 1 323 ? -1.033 26.969 26.031 1 94.75 323 PHE A CA 1
ATOM 2578 C C . PHE A 1 323 ? -0.934 26.25 24.688 1 94.75 323 PHE A C 1
ATOM 2580 O O . PHE A 1 323 ? -0.697 25.047 24.656 1 94.75 323 PHE A O 1
ATOM 2587 N N . PHE A 1 324 ? -1.099 27 23.672 1 96.56 324 PHE A N 1
ATOM 2588 C CA . PHE A 1 324 ? -0.976 26.422 22.328 1 96.56 324 PHE A CA 1
ATOM 2589 C C . PHE A 1 324 ? 0.429 25.875 22.109 1 96.56 324 PHE A C 1
ATOM 2591 O O . PHE A 1 324 ? 0.594 24.734 21.656 1 96.56 324 PHE A O 1
ATOM 2598 N N . SER A 1 325 ? 1.414 26.609 22.359 1 94.06 325 SER A N 1
ATOM 2599 C CA . SER A 1 325 ? 2.797 26.234 22.078 1 94.06 325 SER A CA 1
ATOM 2600 C C . SER A 1 325 ? 3.26 25.109 23 1 94.06 325 SER A C 1
ATOM 2602 O O . SER A 1 325 ? 4.055 24.25 22.578 1 94.06 325 SER A O 1
ATOM 2604 N N . THR A 1 326 ? 2.74 25.062 24.219 1 92.94 326 THR A N 1
ATOM 2605 C CA . THR A 1 326 ? 3.295 24.172 25.234 1 92.94 326 THR A CA 1
ATOM 2606 C C . THR A 1 326 ? 2.488 22.875 25.328 1 92.94 326 THR A C 1
ATOM 2608 O O . THR A 1 326 ? 3.014 21.844 25.734 1 92.94 326 THR A O 1
ATOM 2611 N N . VAL A 1 327 ? 1.254 22.984 24.938 1 96 327 VAL A N 1
ATOM 2612 C CA . VAL A 1 327 ? 0.399 21.812 25.109 1 96 327 VAL A CA 1
ATOM 2613 C C . VAL A 1 327 ? -0.221 21.422 23.766 1 96 327 VAL A C 1
ATOM 2615 O O . VAL A 1 327 ? 0.111 20.375 23.188 1 96 327 VAL A O 1
ATOM 2618 N N . THR A 1 328 ? -0.961 22.328 23.203 1 97.62 328 THR A N 1
ATOM 2619 C CA . THR A 1 328 ? -1.793 21.984 22.047 1 97.62 328 THR A CA 1
ATOM 2620 C C . THR A 1 328 ? -0.935 21.484 20.891 1 97.62 328 THR A C 1
ATOM 2622 O O . THR A 1 328 ? -1.151 20.375 20.391 1 97.62 328 THR A O 1
ATOM 2625 N N . PHE A 1 329 ? 0.001 22.25 20.469 1 96.62 329 PHE A N 1
ATOM 2626 C CA . PHE A 1 329 ? 0.723 21.906 19.25 1 96.62 329 PHE A CA 1
ATOM 2627 C C . PHE A 1 329 ? 1.845 20.922 19.547 1 96.62 329 PHE A C 1
ATOM 2629 O O . PHE A 1 329 ? 2.65 20.609 18.656 1 96.62 329 PHE A O 1
ATOM 2636 N N . ARG A 1 330 ? 1.86 20.391 20.781 1 95.69 330 ARG A N 1
ATOM 2637 C CA . ARG A 1 330 ? 2.732 19.266 21.125 1 95.69 330 ARG A CA 1
ATOM 2638 C C . ARG A 1 330 ? 2.021 17.938 20.938 1 95.69 330 ARG A C 1
ATOM 2640 O O . ARG A 1 330 ? 2.617 16.875 21.125 1 95.69 330 ARG A O 1
ATOM 2647 N N . TYR A 1 331 ? 0.764 18 20.453 1 96.81 331 TYR A N 1
ATOM 2648 C CA . TYR A 1 331 ? 0.047 16.781 20.125 1 96.81 331 TYR A CA 1
ATOM 2649 C C . TYR A 1 331 ? 0.848 15.93 19.156 1 96.81 331 TYR A C 1
ATOM 2651 O O . TYR A 1 331 ? 0.682 14.703 19.094 1 96.81 331 TYR A O 1
ATOM 2659 N N . GLY A 1 332 ? 1.724 16.562 18.422 1 95.56 332 GLY A N 1
ATOM 2660 C CA . GLY A 1 332 ? 2.553 15.883 17.438 1 95.56 332 GLY A CA 1
ATOM 2661 C C . GLY A 1 332 ? 3.381 14.758 18.031 1 95.56 332 GLY A C 1
ATOM 2662 O O . GLY A 1 332 ? 3.689 13.773 17.359 1 95.56 332 GLY A O 1
ATOM 2663 N N . HIS A 1 333 ? 3.705 14.891 19.297 1 94.06 333 HIS A N 1
ATOM 2664 C CA . HIS A 1 333 ? 4.492 13.859 19.969 1 94.06 333 HIS A CA 1
ATOM 2665 C C . HIS A 1 333 ? 3.705 12.562 20.094 1 94.06 333 HIS A C 1
ATOM 2667 O O . HIS A 1 333 ? 4.289 11.477 20.109 1 94.06 333 HIS A O 1
ATOM 2673 N N . SER A 1 334 ? 2.422 12.68 20.156 1 94.69 334 SER A N 1
ATOM 2674 C CA . SER A 1 334 ? 1.576 11.5 20.25 1 94.69 334 SER A CA 1
ATOM 2675 C C . SER A 1 334 ? 1.41 10.82 18.891 1 94.69 334 SER A C 1
ATOM 2677 O O . SER A 1 334 ? 1.021 9.656 18.812 1 94.69 334 SER A O 1
ATOM 2679 N N . GLU A 1 335 ? 1.786 11.5 17.812 1 95.81 335 GLU A N 1
ATOM 2680 C CA . GLU A 1 335 ? 1.649 10.984 16.469 1 95.81 335 GLU A CA 1
ATOM 2681 C C . GLU A 1 335 ? 2.832 10.094 16.094 1 95.81 335 GLU A C 1
ATOM 2683 O O . GLU A 1 335 ? 2.771 9.352 15.109 1 95.81 335 GLU A O 1
ATOM 2688 N N . LEU A 1 336 ? 3.867 10.117 16.844 1 93.88 336 LEU A N 1
ATOM 2689 C CA . LEU A 1 336 ? 5.141 9.539 16.438 1 93.88 336 LEU A CA 1
ATOM 2690 C C . LEU A 1 336 ? 5.105 8.016 16.562 1 93.88 336 LEU A C 1
ATOM 2692 O O . LEU A 1 336 ? 4.516 7.48 17.5 1 93.88 336 LEU A O 1
ATOM 2696 N N . SER A 1 337 ? 5.758 7.367 15.578 1 91.44 337 SER A N 1
ATOM 2697 C CA . SER A 1 337 ? 5.832 5.91 15.539 1 91.44 337 SER A CA 1
ATOM 2698 C C . SER A 1 337 ? 7.207 5.41 15.977 1 91.44 337 SER A C 1
ATOM 2700 O O . SER A 1 337 ? 8.172 6.18 16 1 91.44 337 SER A O 1
ATOM 2702 N N . ASP A 1 338 ? 7.223 4.145 16.344 1 88.06 338 ASP A N 1
ATOM 2703 C CA . ASP A 1 338 ? 8.492 3.521 16.703 1 88.06 338 ASP A CA 1
ATOM 2704 C C . ASP A 1 338 ? 9.352 3.281 15.453 1 88.06 338 ASP A C 1
ATOM 2706 O O . ASP A 1 338 ? 10.578 3.24 15.539 1 88.06 338 ASP A O 1
ATOM 2710 N N . THR A 1 339 ? 8.656 3.07 14.336 1 89.69 339 THR A N 1
ATOM 2711 C CA . THR A 1 339 ? 9.336 2.756 13.086 1 89.69 339 THR A CA 1
ATOM 2712 C C . THR A 1 339 ? 8.766 3.584 11.938 1 89.69 339 THR A C 1
ATOM 2714 O O . THR A 1 339 ? 7.547 3.744 11.828 1 89.69 339 THR A O 1
ATOM 2717 N N . TYR A 1 340 ? 9.688 4.113 11.141 1 93.06 340 TYR A N 1
ATOM 2718 C CA . TYR A 1 340 ? 9.328 4.836 9.93 1 93.06 340 TYR A CA 1
ATOM 2719 C C . TYR A 1 340 ? 9.805 4.09 8.688 1 93.06 340 TYR A C 1
ATOM 2721 O O . TYR A 1 340 ? 10.992 3.781 8.555 1 93.06 340 TYR A O 1
ATOM 2729 N N . ARG A 1 341 ? 8.914 3.9 7.809 1 91.06 341 ARG A N 1
ATOM 2730 C CA . ARG A 1 341 ? 9.195 3.02 6.68 1 91.06 341 ARG A CA 1
ATOM 2731 C C . ARG A 1 341 ? 9.391 3.818 5.398 1 91.06 341 ARG A C 1
ATOM 2733 O O . ARG A 1 341 ? 8.508 4.57 4.984 1 91.06 341 ARG A O 1
ATOM 2740 N N . ILE A 1 342 ? 10.531 3.648 4.809 1 91.5 342 ILE A N 1
ATOM 2741 C CA . ILE A 1 342 ? 10.773 4.195 3.477 1 91.5 342 ILE A CA 1
ATOM 2742 C C . ILE A 1 342 ? 10.281 3.213 2.418 1 91.5 342 ILE A C 1
ATOM 2744 O O . ILE A 1 342 ? 10.75 2.074 2.354 1 91.5 342 ILE A O 1
ATOM 2748 N N . GLN A 1 343 ? 9.297 3.646 1.627 1 85.5 343 GLN A N 1
ATOM 2749 C CA . GLN A 1 343 ? 8.594 2.762 0.699 1 85.5 343 GLN A CA 1
ATOM 2750 C C . GLN A 1 343 ? 8.828 3.184 -0.748 1 85.5 343 GLN A C 1
ATOM 2752 O O . GLN A 1 343 ? 9.047 4.367 -1.027 1 85.5 343 GLN A O 1
ATOM 2757 N N . ASP A 1 344 ? 8.82 2.252 -1.631 1 79.44 344 ASP A N 1
ATOM 2758 C CA . ASP A 1 344 ? 8.938 2.566 -3.051 1 79.44 344 ASP A CA 1
ATOM 2759 C C . ASP A 1 344 ? 7.566 2.805 -3.676 1 79.44 344 ASP A C 1
ATOM 2761 O O . ASP A 1 344 ? 6.562 2.906 -2.967 1 79.44 344 ASP A O 1
ATOM 2765 N N . LYS A 1 345 ? 7.531 3.021 -4.957 1 74.88 345 LYS A N 1
ATOM 2766 C CA . LYS A 1 345 ? 6.312 3.434 -5.645 1 74.88 345 LYS A CA 1
ATOM 2767 C C . LYS A 1 345 ? 5.285 2.307 -5.664 1 74.88 345 LYS A C 1
ATOM 2769 O O . LYS A 1 345 ? 4.117 2.529 -5.992 1 74.88 345 LYS A O 1
ATOM 2774 N N . PHE A 1 346 ? 5.695 1.088 -5.191 1 73.69 346 PHE A N 1
ATOM 2775 C CA . PHE A 1 346 ? 4.777 -0.043 -5.152 1 73.69 346 PHE A CA 1
ATOM 2776 C C . PHE A 1 346 ? 4.309 -0.31 -3.727 1 73.69 346 PHE A C 1
ATOM 2778 O O . PHE A 1 346 ? 3.51 -1.219 -3.49 1 73.69 346 PHE A O 1
ATOM 2785 N N . GLY A 1 347 ? 4.816 0.47 -2.803 1 74.19 347 GLY A N 1
ATOM 2786 C CA . GLY A 1 347 ? 4.398 0.332 -1.417 1 74.19 347 GLY A CA 1
ATOM 2787 C C . GLY A 1 347 ? 5.266 -0.634 -0.628 1 74.19 347 GLY A C 1
ATOM 2788 O O . GLY A 1 347 ? 5.004 -0.889 0.549 1 74.19 347 GLY A O 1
ATOM 2789 N N . ASP A 1 348 ? 6.309 -1.147 -1.25 1 79.44 348 ASP A N 1
ATOM 2790 C CA . ASP A 1 348 ? 7.219 -2.047 -0.547 1 79.44 348 ASP A CA 1
ATOM 2791 C C . ASP A 1 348 ? 8.164 -1.27 0.364 1 79.44 348 ASP A C 1
ATOM 2793 O O . ASP A 1 348 ? 8.742 -0.259 -0.047 1 79.44 348 ASP A O 1
ATOM 2797 N N . THR A 1 349 ? 8.234 -1.768 1.602 1 84.12 349 THR A N 1
ATOM 2798 C CA . THR A 1 349 ? 9.211 -1.171 2.506 1 84.12 349 THR A CA 1
ATOM 2799 C C . THR A 1 349 ? 10.633 -1.523 2.076 1 84.12 349 THR A C 1
ATOM 2801 O O . THR A 1 349 ? 10.969 -2.701 1.937 1 84.12 349 THR A O 1
ATOM 2804 N N . VAL A 1 350 ? 11.438 -0.558 1.923 1 80.56 350 VAL A N 1
ATOM 2805 C CA . VAL A 1 350 ? 12.812 -0.769 1.499 1 80.56 350 VAL A CA 1
ATOM 2806 C C . VAL A 1 350 ? 13.75 -0.656 2.703 1 80.56 350 VAL A C 1
ATOM 2808 O O . VAL A 1 350 ? 14.742 -1.376 2.793 1 80.56 350 VAL A O 1
ATOM 2811 N N . VAL A 1 351 ? 13.406 0.322 3.578 1 86.88 351 VAL A N 1
ATOM 2812 C CA . VAL A 1 351 ? 14.211 0.55 4.77 1 86.88 351 VAL A CA 1
ATOM 2813 C C . VAL A 1 351 ? 13.312 0.936 5.941 1 86.88 351 VAL A C 1
ATOM 2815 O O . VAL A 1 351 ? 12.344 1.679 5.77 1 86.88 351 VAL A O 1
ATOM 2818 N N . ASP A 1 352 ? 13.586 0.366 7.082 1 88.44 352 ASP A N 1
ATOM 2819 C CA . ASP A 1 352 ? 12.969 0.799 8.336 1 88.44 352 ASP A CA 1
ATOM 2820 C C . ASP A 1 352 ? 13.914 1.711 9.117 1 88.44 352 ASP A C 1
ATOM 2822 O O . ASP A 1 352 ? 15.078 1.373 9.336 1 88.44 352 ASP A O 1
ATOM 2826 N N . LEU A 1 353 ? 13.383 2.865 9.477 1 91.94 353 LEU A N 1
ATOM 2827 C CA . LEU A 1 353 ? 14.172 3.818 10.25 1 91.94 353 LEU A CA 1
ATOM 2828 C C . LEU A 1 353 ? 13.594 3.988 11.656 1 91.94 353 LEU A C 1
ATOM 2830 O O . LEU A 1 353 ? 12.375 3.998 11.836 1 91.94 353 LEU A O 1
ATOM 2834 N N . THR A 1 354 ? 14.469 4.133 12.586 1 90 354 THR A N 1
ATOM 2835 C CA . THR A 1 354 ? 14.07 4.516 13.938 1 90 354 THR A CA 1
ATOM 2836 C C . THR A 1 354 ? 13.938 6.031 14.047 1 90 354 THR A C 1
ATOM 2838 O O . THR A 1 354 ? 14.359 6.766 13.148 1 90 354 THR A O 1
ATOM 2841 N N . LEU A 1 355 ? 13.359 6.473 15.117 1 88.12 355 LEU A N 1
ATOM 2842 C CA . LEU A 1 355 ? 13.219 7.902 15.375 1 88.12 355 LEU A CA 1
ATOM 2843 C C . LEU A 1 355 ? 14.578 8.594 15.406 1 88.12 355 LEU A C 1
ATOM 2845 O O . LEU A 1 355 ? 14.711 9.727 14.945 1 88.12 355 LEU A O 1
ATOM 2849 N N . SER A 1 356 ? 15.562 7.922 15.93 1 85.25 356 SER A N 1
ATOM 2850 C CA . SER A 1 356 ? 16.906 8.492 15.984 1 85.25 356 SER A CA 1
ATOM 2851 C C . SER A 1 356 ? 17.516 8.609 14.594 1 85.25 356 SER A C 1
ATOM 2853 O O . SER A 1 356 ? 18.234 9.57 14.305 1 85.25 356 SER A O 1
ATOM 2855 N N . GLN A 1 357 ? 17.188 7.691 13.781 1 88.75 357 GLN A N 1
ATOM 2856 C CA . GLN A 1 357 ? 17.797 7.637 12.453 1 88.75 357 GLN A CA 1
ATOM 2857 C C . GLN A 1 357 ? 17.219 8.711 11.539 1 88.75 357 GLN A C 1
ATOM 2859 O O . GLN A 1 357 ? 17.891 9.188 10.625 1 88.75 357 GLN A O 1
ATOM 2864 N N . ILE A 1 358 ? 16.047 9.18 11.82 1 91.5 358 ILE A N 1
ATOM 2865 C CA . ILE A 1 358 ? 15.438 10.148 10.922 1 91.5 358 ILE A CA 1
ATOM 2866 C C . ILE A 1 358 ? 16.094 11.516 11.125 1 91.5 358 ILE A C 1
ATOM 2868 O O . ILE A 1 358 ? 15.875 12.438 10.328 1 91.5 358 ILE A O 1
ATOM 2872 N N . ARG A 1 359 ? 16.938 11.633 12.109 1 88.62 359 ARG A N 1
ATOM 2873 C CA . ARG A 1 359 ? 17.656 12.875 12.328 1 88.62 359 ARG A CA 1
ATOM 2874 C C . ARG A 1 359 ? 18.781 13.047 11.305 1 88.62 359 ARG A C 1
ATOM 2876 O O . ARG A 1 359 ? 19.297 14.156 11.125 1 88.62 359 ARG A O 1
ATOM 2883 N N . ASN A 1 360 ? 19.109 11.938 10.703 1 89.5 360 ASN A N 1
ATOM 2884 C CA . ASN A 1 360 ? 20.156 11.984 9.695 1 89.5 360 ASN A CA 1
ATOM 2885 C C . ASN A 1 360 ? 19.641 12.578 8.383 1 89.5 360 ASN A C 1
ATOM 2887 O O . ASN A 1 360 ? 19.094 11.859 7.543 1 89.5 360 ASN A O 1
ATOM 2891 N N . GLN A 1 361 ? 20.016 13.781 8.172 1 89.62 361 GLN A N 1
ATOM 2892 C CA . GLN A 1 361 ? 19.5 14.539 7.035 1 89.62 361 GLN A CA 1
ATOM 2893 C C . GLN A 1 361 ? 20.078 14.023 5.723 1 89.62 361 GLN A C 1
ATOM 2895 O O . GLN A 1 361 ? 19.484 14.195 4.66 1 89.62 361 GLN A O 1
ATOM 2900 N N . SER A 1 362 ? 21.219 13.422 5.766 1 89.69 362 SER A N 1
ATOM 2901 C CA . SER A 1 362 ? 21.891 12.938 4.555 1 89.69 362 SER A CA 1
ATOM 2902 C C . SER A 1 362 ? 21.078 11.836 3.883 1 89.69 362 SER A C 1
ATOM 2904 O O . SER A 1 362 ? 21.266 11.555 2.697 1 89.69 362 SER A O 1
ATOM 2906 N N . LEU A 1 363 ? 20.219 11.281 4.641 1 92.75 363 LEU A N 1
ATOM 2907 C CA . LEU A 1 363 ? 19.391 10.203 4.121 1 92.75 363 LEU A CA 1
ATOM 2908 C C . LEU A 1 363 ? 18.469 10.711 3.018 1 92.75 363 LEU A C 1
ATOM 2910 O O . LEU A 1 363 ? 17.984 9.922 2.197 1 92.75 363 LEU A O 1
ATOM 2914 N N . LEU A 1 364 ? 18.156 12.016 2.992 1 93.94 364 LEU A N 1
ATOM 2915 C CA . LEU A 1 364 ? 17.328 12.547 1.922 1 93.94 364 LEU A CA 1
ATOM 2916 C C . LEU A 1 364 ? 17.984 12.336 0.562 1 93.94 364 LEU A C 1
ATOM 2918 O O . LEU A 1 364 ? 17.312 11.984 -0.409 1 93.94 364 LEU A O 1
ATOM 2922 N N . GLU A 1 365 ? 19.266 12.531 0.524 1 92.25 365 GLU A N 1
ATOM 2923 C CA . GLU A 1 365 ? 20 12.32 -0.723 1 92.25 365 GLU A CA 1
ATOM 2924 C C . GLU A 1 365 ? 20.062 10.836 -1.084 1 92.25 365 GLU A C 1
ATOM 2926 O O . GLU A 1 365 ? 20.031 10.484 -2.264 1 92.25 365 GLU A O 1
ATOM 2931 N N . THR A 1 366 ? 20.109 10.07 -0.018 1 89.31 366 THR A N 1
ATOM 2932 C CA . THR A 1 366 ? 20.188 8.633 -0.214 1 89.31 366 THR A CA 1
ATOM 2933 C C . THR A 1 366 ? 18.891 8.086 -0.805 1 89.31 366 THR A C 1
ATOM 2935 O O . THR A 1 366 ? 18.922 7.266 -1.726 1 89.31 366 THR A O 1
ATOM 2938 N N . PHE A 1 367 ? 17.766 8.516 -0.312 1 88.88 367 PHE A N 1
ATOM 2939 C CA . PHE A 1 367 ? 16.484 7.926 -0.675 1 88.88 367 PHE A CA 1
ATOM 2940 C C . PHE A 1 367 ? 15.836 8.695 -1.817 1 88.88 367 PHE A C 1
ATOM 2942 O O . PHE A 1 367 ? 15.023 8.148 -2.568 1 88.88 367 PHE A O 1
ATOM 2949 N N . GLY A 1 368 ? 16.156 9.977 -1.958 1 89.38 368 GLY A N 1
ATOM 2950 C CA . GLY A 1 368 ? 15.492 10.852 -2.91 1 89.38 368 GLY A CA 1
ATOM 2951 C C . GLY A 1 368 ? 14.242 11.508 -2.352 1 89.38 368 GLY A C 1
ATOM 2952 O O . GLY A 1 368 ? 13.516 10.898 -1.559 1 89.38 368 GLY A O 1
ATOM 2953 N N . LEU A 1 369 ? 13.938 12.688 -2.803 1 92.75 369 LEU A N 1
ATOM 2954 C CA . LEU A 1 369 ? 12.836 13.5 -2.297 1 92.75 369 LEU A CA 1
ATOM 2955 C C . LEU A 1 369 ? 11.5 12.805 -2.521 1 92.75 369 LEU A C 1
ATOM 2957 O O . LEU A 1 369 ? 10.656 12.75 -1.618 1 92.75 369 LEU A O 1
ATOM 2961 N N . ASN A 1 370 ? 11.312 12.234 -3.721 1 88.56 370 ASN A N 1
ATOM 2962 C CA . ASN A 1 370 ? 10.055 11.57 -4.066 1 88.56 370 ASN A CA 1
ATOM 2963 C C . ASN A 1 370 ? 9.75 10.422 -3.111 1 88.56 370 ASN A C 1
ATOM 2965 O O . ASN A 1 370 ? 8.641 10.328 -2.582 1 88.56 370 ASN A O 1
ATOM 2969 N N . SER A 1 371 ? 10.719 9.586 -2.848 1 87.94 371 SER A N 1
ATOM 2970 C CA . SER A 1 371 ? 10.531 8.422 -1.987 1 87.94 371 SER A CA 1
ATOM 2971 C C . SER A 1 371 ? 10.227 8.836 -0.551 1 87.94 371 SER A C 1
ATOM 2973 O O . SER A 1 371 ? 9.398 8.219 0.121 1 87.94 371 SER A O 1
ATOM 2975 N N . VAL A 1 372 ? 10.906 9.852 -0.095 1 93.88 372 VAL A N 1
ATOM 2976 C CA . VAL A 1 372 ? 10.727 10.297 1.281 1 93.88 372 VAL A CA 1
ATOM 2977 C C . VAL A 1 372 ? 9.328 10.891 1.452 1 93.88 372 VAL A C 1
ATOM 2979 O O . VAL A 1 372 ? 8.609 10.547 2.398 1 93.88 372 VAL A O 1
ATOM 2982 N N . LEU A 1 373 ? 8.891 11.742 0.512 1 94.19 373 LEU A N 1
ATOM 2983 C CA . LEU A 1 373 ? 7.562 12.336 0.581 1 94.19 373 LEU A CA 1
ATOM 2984 C C . LEU A 1 373 ? 6.484 11.273 0.461 1 94.19 373 LEU A C 1
ATOM 2986 O O . LEU A 1 373 ? 5.496 11.297 1.198 1 94.19 373 LEU A O 1
ATOM 2990 N N . ARG A 1 374 ? 6.672 10.359 -0.415 1 90.56 374 ARG A N 1
ATOM 2991 C CA . ARG A 1 374 ? 5.727 9.266 -0.602 1 90.56 374 ARG A CA 1
ATOM 2992 C C . ARG A 1 374 ? 5.594 8.43 0.67 1 90.56 374 ARG A C 1
ATOM 2994 O O . ARG A 1 374 ? 4.488 8.055 1.056 1 90.56 374 ARG A O 1
ATOM 3001 N N . SER A 1 375 ? 6.715 8.156 1.259 1 92.81 375 SER A N 1
ATOM 3002 C CA . SER A 1 375 ? 6.727 7.32 2.455 1 92.81 375 SER A CA 1
ATOM 3003 C C . SER A 1 375 ? 5.977 7.988 3.604 1 92.81 375 SER A C 1
ATOM 3005 O O . SER A 1 375 ? 5.328 7.312 4.402 1 92.81 375 SER A O 1
ATOM 3007 N N . MET A 1 376 ? 5.98 9.312 3.674 1 95.38 376 MET A N 1
ATOM 3008 C CA . MET A 1 376 ? 5.215 10.039 4.68 1 95.38 376 MET A CA 1
ATOM 3009 C C . MET A 1 376 ? 3.717 9.883 4.441 1 95.38 376 MET A C 1
ATOM 3011 O O . MET A 1 376 ? 2.941 9.773 5.395 1 95.38 376 MET A O 1
ATOM 3015 N N . ALA A 1 377 ? 3.365 9.852 3.211 1 92.06 377 ALA A N 1
ATOM 3016 C CA . ALA A 1 377 ? 1.951 9.836 2.842 1 92.06 377 ALA A CA 1
ATOM 3017 C C . ALA A 1 377 ? 1.374 8.43 2.938 1 92.06 377 ALA A C 1
ATOM 3019 O O . ALA A 1 377 ? 0.156 8.25 3.023 1 92.06 377 ALA A O 1
ATOM 3020 N N . LEU A 1 378 ? 2.24 7.41 2.951 1 90.25 378 LEU A N 1
ATOM 3021 C CA . LEU A 1 378 ? 1.764 6.035 2.852 1 90.25 378 LEU A CA 1
ATOM 3022 C C . LEU A 1 378 ? 1.723 5.375 4.227 1 90.25 378 LEU A C 1
ATOM 3024 O O . LEU A 1 378 ? 1.137 4.301 4.387 1 90.25 378 LEU A O 1
ATOM 3028 N N . GLN A 1 379 ? 2.273 5.973 5.211 1 92.56 379 GLN A N 1
ATOM 3029 C CA . GLN A 1 379 ? 2.271 5.383 6.543 1 92.56 379 GLN A CA 1
ATOM 3030 C C . GLN A 1 379 ? 1.333 6.137 7.48 1 92.56 379 GLN A C 1
ATOM 3032 O O . GLN A 1 379 ? 1.407 7.363 7.586 1 92.56 379 GLN A O 1
ATOM 3037 N N . ARG A 1 380 ? 0.468 5.387 8.164 1 92.56 380 ARG A N 1
ATOM 3038 C CA . ARG A 1 380 ? -0.422 5.992 9.148 1 92.56 380 ARG A CA 1
ATOM 3039 C C . ARG A 1 380 ? 0.351 6.441 10.383 1 92.56 380 ARG A C 1
ATOM 3041 O O . ARG A 1 380 ? 1.232 5.727 10.859 1 92.56 380 ARG A O 1
ATOM 3048 N N . GLN A 1 381 ? 0.022 7.586 10.82 1 96.06 381 GLN A N 1
ATOM 3049 C CA . GLN A 1 381 ? 0.552 8.039 12.102 1 96.06 381 GLN A CA 1
ATOM 3050 C C . GLN A 1 381 ? -0.108 7.293 13.266 1 96.06 381 GLN A C 1
ATOM 3052 O O . GLN A 1 381 ? -1.079 6.562 13.062 1 96.06 381 GLN A O 1
ATOM 3057 N N . GLU A 1 382 ? 0.451 7.441 14.469 1 94.25 382 GLU A N 1
ATOM 3058 C CA . GLU A 1 382 ? -0.22 6.93 15.656 1 94.25 382 GLU A CA 1
ATOM 3059 C C . GLU A 1 382 ? -1.43 7.789 16.016 1 94.25 382 GLU A C 1
ATOM 3061 O O . GLU A 1 382 ? -1.555 8.922 15.555 1 94.25 382 GLU A O 1
ATOM 3066 N N . GLU A 1 383 ? -2.297 7.234 16.781 1 93.31 383 GLU A N 1
ATOM 3067 C CA . GLU A 1 383 ? -3.459 7.984 17.25 1 93.31 383 GLU A CA 1
ATOM 3068 C C . GLU A 1 383 ? -3.043 9.117 18.188 1 93.31 383 GLU A C 1
ATOM 3070 O O . GLU A 1 383 ? -2.064 8.992 18.922 1 93.31 383 GLU A O 1
ATOM 3075 N N . ILE A 1 384 ? -3.75 10.242 18.094 1 95.94 384 ILE A N 1
ATOM 3076 C CA . ILE A 1 384 ? -3.492 11.367 19 1 95.94 384 ILE A CA 1
ATOM 3077 C C . ILE A 1 384 ? -4.254 11.172 20.297 1 95.94 384 ILE A C 1
ATOM 3079 O O . ILE A 1 384 ? -5.457 11.438 20.375 1 95.94 384 ILE A O 1
ATOM 3083 N N . ASP A 1 385 ? -3.572 10.719 21.266 1 94.31 385 ASP A N 1
ATOM 3084 C CA . ASP A 1 385 ? -4.113 10.484 22.594 1 94.31 385 ASP A CA 1
ATOM 3085 C C . ASP A 1 385 ? -3 10.414 23.641 1 94.31 385 ASP A C 1
ATOM 3087 O O . ASP A 1 385 ? -1.902 10.93 23.406 1 94.31 385 ASP A O 1
ATOM 3091 N N . ILE A 1 386 ? -3.299 9.938 24.781 1 93.88 386 ILE A N 1
ATOM 3092 C CA . ILE A 1 386 ? -2.375 10.016 25.906 1 93.88 386 ILE A CA 1
ATOM 3093 C C . ILE A 1 386 ? -1.388 8.852 25.844 1 93.88 386 ILE A C 1
ATOM 3095 O O . ILE A 1 386 ? -0.429 8.797 26.609 1 93.88 386 ILE A O 1
ATOM 3099 N N . PHE A 1 387 ? -1.53 7.938 24.875 1 90.75 387 PHE A N 1
ATOM 3100 C CA . PHE A 1 387 ? -0.621 6.812 24.719 1 90.75 387 PHE A CA 1
ATOM 3101 C C . PHE A 1 387 ? 0.497 7.16 23.734 1 90.75 387 PHE A C 1
ATOM 3103 O O . PHE A 1 387 ? 0.238 7.473 22.578 1 90.75 387 PHE A O 1
ATOM 3110 N N . PHE A 1 388 ? 1.707 7.121 24.219 1 90.62 388 PHE A N 1
ATOM 3111 C CA . PHE A 1 388 ? 2.861 7.473 23.406 1 90.62 388 PHE A CA 1
ATOM 3112 C C . PHE A 1 388 ? 3.656 6.227 23.031 1 90.62 388 PHE A C 1
ATOM 3114 O O . PHE A 1 388 ? 3.697 5.258 23.797 1 90.62 388 PHE A O 1
ATOM 3121 N N . SER A 1 389 ? 4.281 6.242 21.844 1 88.25 389 SER A N 1
ATOM 3122 C CA . SER A 1 389 ? 5.121 5.129 21.406 1 88.25 389 SER A CA 1
ATOM 3123 C C . SER A 1 389 ? 6.336 4.965 22.312 1 88.25 389 SER A C 1
ATOM 3125 O O . SER A 1 389 ? 6.73 5.906 23.016 1 88.25 389 SER A O 1
ATOM 3127 N N . ASP A 1 390 ? 6.961 3.832 22.297 1 82.75 390 ASP A N 1
ATOM 3128 C CA . ASP A 1 390 ? 8.094 3.535 23.172 1 82.75 390 ASP A CA 1
ATOM 3129 C C . ASP A 1 390 ? 9.32 4.359 22.781 1 82.75 390 ASP A C 1
ATOM 3131 O O . ASP A 1 390 ? 10.094 4.766 23.641 1 82.75 390 ASP A O 1
ATOM 3135 N N . SER A 1 391 ? 9.445 4.609 21.562 1 82.62 391 SER A N 1
ATOM 3136 C CA . SER A 1 391 ? 10.625 5.316 21.078 1 82.62 391 SER A CA 1
ATOM 3137 C C . SER A 1 391 ? 10.656 6.75 21.594 1 82.62 391 SER A C 1
ATOM 3139 O O . SER A 1 391 ? 11.734 7.332 21.766 1 82.62 391 SER A O 1
ATOM 3141 N N . ILE A 1 392 ? 9.539 7.285 21.953 1 87.06 392 ILE A N 1
ATOM 3142 C CA . ILE A 1 392 ? 9.508 8.68 22.375 1 87.06 392 ILE A CA 1
ATOM 3143 C C . ILE A 1 392 ? 9.672 8.766 23.891 1 87.06 392 ILE A C 1
ATOM 3145 O O . ILE A 1 392 ? 10.062 9.812 24.422 1 87.06 392 ILE A O 1
ATOM 3149 N N . ARG A 1 393 ? 9.367 7.668 24.5 1 84.31 393 ARG A N 1
ATOM 3150 C CA . ARG A 1 393 ? 9.508 7.629 25.953 1 84.31 393 ARG A CA 1
ATOM 3151 C C . ARG A 1 393 ? 10.93 7.266 26.359 1 84.31 393 ARG A C 1
ATOM 3153 O O . ARG A 1 393 ? 11.359 7.562 27.469 1 84.31 393 ARG A O 1
ATOM 3160 N N . ASN A 1 394 ? 11.562 6.512 25.5 1 75.12 394 ASN A N 1
ATOM 3161 C CA . ASN A 1 394 ? 12.938 6.09 25.719 1 75.12 394 ASN A CA 1
ATOM 3162 C C . ASN A 1 394 ? 13.852 6.531 24.594 1 75.12 394 ASN A C 1
ATOM 3164 O O . ASN A 1 394 ? 14.648 5.734 24.078 1 75.12 394 ASN A O 1
ATOM 3168 N N . PHE A 1 395 ? 13.602 7.754 24.188 1 65.69 395 PHE A N 1
ATOM 3169 C CA . PHE A 1 395 ? 14.273 8.312 23.016 1 65.69 395 PHE A CA 1
ATOM 3170 C C . PHE A 1 395 ? 15.75 8.547 23.297 1 65.69 395 PHE A C 1
ATOM 3172 O O . PHE A 1 395 ? 16.094 9.273 24.234 1 65.69 395 PHE A O 1
ATOM 3179 N N . ILE A 1 396 ? 16.531 7.672 22.562 1 46.16 396 ILE A N 1
ATOM 3180 C CA . ILE A 1 396 ? 17.969 7.867 22.672 1 46.16 396 ILE A CA 1
ATOM 3181 C C . ILE A 1 396 ? 18.438 8.883 21.641 1 46.16 396 ILE A C 1
ATOM 3183 O O . ILE A 1 396 ? 18.391 8.609 20.438 1 46.16 396 ILE A O 1
ATOM 3187 N N . SER A 1 397 ? 18.406 10.172 21.75 1 50.88 397 SER A N 1
ATOM 3188 C CA . SER A 1 397 ? 18.828 11.188 20.797 1 50.88 397 SER A CA 1
ATOM 3189 C C . SER A 1 397 ? 20.312 11.055 20.484 1 50.88 397 SER A C 1
ATOM 3191 O O . SER A 1 397 ? 20.688 10.633 19.375 1 50.88 397 SER A O 1
ATOM 3193 N N . ILE A 1 398 ? 21.297 11.648 21.172 1 46.44 398 ILE A N 1
ATOM 3194 C CA . ILE A 1 398 ? 22.75 11.539 21.078 1 46.44 398 ILE A CA 1
ATOM 3195 C C . ILE A 1 398 ? 23.266 10.617 22.188 1 46.44 398 ILE A C 1
ATOM 3197 O O . ILE A 1 398 ? 22.781 10.664 23.328 1 46.44 398 ILE A O 1
ATOM 3201 N N . GLU A 1 399 ? 23.859 9.594 21.766 1 47.66 399 GLU A N 1
ATOM 3202 C CA . GLU A 1 399 ? 24.484 8.789 22.812 1 47.66 399 GLU A CA 1
ATOM 3203 C C . GLU A 1 399 ? 25.094 9.672 23.906 1 47.66 399 GLU A C 1
ATOM 3205 O O . GLU A 1 399 ? 25.688 10.719 23.609 1 47.66 399 GLU A O 1
ATOM 3210 N N . PRO A 1 400 ? 24.797 9.289 25.391 1 53.69 400 PRO A N 1
ATOM 3211 C CA . PRO A 1 400 ? 24.219 8.492 26.469 1 53.69 400 PRO A CA 1
ATOM 3212 C C . PRO A 1 400 ? 22.906 9.078 26.984 1 53.69 400 PRO A C 1
ATOM 3214 O O . PRO A 1 400 ? 22.422 8.664 28.031 1 53.69 400 PRO A O 1
ATOM 3217 N N . ASN A 1 401 ? 22.234 10.109 26.234 1 58.91 401 ASN A N 1
ATOM 3218 C CA . ASN A 1 401 ? 21.078 10.68 26.922 1 58.91 401 ASN A CA 1
ATOM 3219 C C . ASN A 1 401 ? 19.766 10.117 26.375 1 58.91 401 ASN A C 1
ATOM 3221 O O . ASN A 1 401 ? 19.594 10 25.156 1 58.91 401 ASN A O 1
ATOM 3225 N N . VAL A 1 402 ? 19.016 9.508 27.312 1 68.75 402 VAL A N 1
ATOM 3226 C CA . VAL A 1 402 ? 17.656 9.031 27.062 1 68.75 402 VAL A CA 1
ATOM 3227 C C . VAL A 1 402 ? 16.656 10.141 27.359 1 68.75 402 VAL A C 1
ATOM 3229 O O . VAL A 1 402 ? 16.828 10.883 28.328 1 68.75 402 VAL A O 1
ATOM 3232 N N . TYR A 1 403 ? 15.789 10.531 26.344 1 78.31 403 TYR A N 1
ATOM 3233 C CA . TYR A 1 403 ? 14.766 11.539 26.578 1 78.31 403 TYR A CA 1
ATOM 3234 C C . TYR A 1 403 ? 13.383 10.898 26.656 1 78.31 403 TYR A C 1
ATOM 3236 O O . TYR A 1 403 ? 13.141 9.844 26.078 1 78.31 403 TYR A O 1
ATOM 3244 N N . ASP A 1 404 ? 12.633 11.414 27.609 1 87.56 404 ASP A N 1
ATOM 3245 C CA . ASP A 1 404 ? 11.203 11.141 27.719 1 87.56 404 ASP A CA 1
ATOM 3246 C C . ASP A 1 404 ? 10.383 12.367 27.312 1 87.56 404 ASP A C 1
ATOM 3248 O O . ASP A 1 404 ? 10.039 13.195 28.172 1 87.56 404 ASP A O 1
ATOM 3252 N N . LEU A 1 405 ? 9.945 12.422 26.094 1 88.88 405 LEU A N 1
ATOM 3253 C CA . LEU A 1 405 ? 9.398 13.648 25.516 1 88.88 405 LEU A CA 1
ATOM 3254 C C . LEU A 1 405 ? 8.07 14 26.188 1 88.88 405 LEU A C 1
ATOM 3256 O O . LEU A 1 405 ? 7.848 15.156 26.562 1 88.88 405 LEU A O 1
ATOM 3260 N N . PRO A 1 406 ? 7.219 13.062 26.344 1 91.75 406 PRO A N 1
ATOM 3261 C CA . PRO A 1 406 ? 5.973 13.453 27 1 91.75 406 PRO A CA 1
ATOM 3262 C C . PRO A 1 406 ? 6.188 13.906 28.453 1 91.75 406 PRO A C 1
ATOM 3264 O O . PRO A 1 406 ? 5.488 14.797 28.922 1 91.75 406 PRO A O 1
ATOM 3267 N N . ALA A 1 407 ? 7.113 13.297 29.125 1 90.75 407 ALA A N 1
ATOM 3268 C CA . ALA A 1 407 ? 7.441 13.758 30.484 1 90.75 407 ALA A CA 1
ATOM 3269 C C . ALA A 1 407 ? 7.977 15.188 30.453 1 90.75 407 ALA A C 1
ATOM 3271 O O . ALA A 1 407 ? 7.641 15.992 31.328 1 90.75 407 ALA A O 1
ATOM 3272 N N . PHE A 1 408 ? 8.75 15.469 29.516 1 89.25 408 PHE A N 1
ATOM 3273 C CA . PHE A 1 408 ? 9.281 16.812 29.359 1 89.25 408 PHE A CA 1
ATOM 3274 C C . PHE A 1 408 ? 8.164 17.812 29.031 1 89.25 408 PHE A C 1
ATOM 3276 O O . PHE A 1 408 ? 8.219 18.969 29.453 1 89.25 408 PHE A O 1
ATOM 3283 N N . ASP A 1 409 ? 7.18 17.375 28.344 1 92.12 409 ASP A N 1
ATOM 3284 C CA . ASP A 1 409 ? 6.051 18.25 28.016 1 92.12 409 ASP A CA 1
ATOM 3285 C C . ASP A 1 409 ? 5.27 18.625 29.281 1 92.12 409 ASP A C 1
ATOM 3287 O O . ASP A 1 409 ? 4.809 19.766 29.406 1 92.12 409 ASP A O 1
ATOM 3291 N N . ILE A 1 410 ? 5.188 17.656 30.141 1 92.06 410 ILE A N 1
ATOM 3292 C CA . ILE A 1 410 ? 4.539 17.922 31.422 1 92.06 410 ILE A CA 1
ATOM 3293 C C . ILE A 1 410 ? 5.371 18.922 32.219 1 92.06 410 ILE A C 1
ATOM 3295 O O . ILE A 1 410 ? 4.836 19.891 32.781 1 92.06 410 ILE A O 1
ATOM 3299 N N . LEU A 1 411 ? 6.598 18.672 32.25 1 88.81 411 LEU A N 1
ATOM 3300 C CA . LEU A 1 411 ? 7.488 19.547 33 1 88.81 411 LEU A CA 1
ATOM 3301 C C . LEU A 1 411 ? 7.469 20.953 32.406 1 88.81 411 LEU A C 1
ATOM 3303 O O . LEU A 1 411 ? 7.508 21.953 33.156 1 88.81 411 LEU A O 1
ATOM 3307 N N . ARG A 1 412 ? 7.461 21.031 31.141 1 89.25 412 ARG A N 1
ATOM 3308 C CA . ARG A 1 412 ? 7.406 22.328 30.469 1 89.25 412 ARG A CA 1
ATOM 3309 C C . ARG A 1 412 ? 6.094 23.047 30.766 1 89.25 412 ARG A C 1
ATOM 3311 O O . ARG A 1 412 ? 6.066 24.266 30.922 1 89.25 412 ARG A O 1
ATOM 3318 N N . SER A 1 413 ? 5.051 22.312 30.812 1 91.25 413 SER A N 1
ATOM 3319 C CA . SER A 1 413 ? 3.764 22.875 31.172 1 91.25 413 SER A CA 1
ATOM 3320 C C . SER A 1 413 ? 3.809 23.484 32.562 1 91.25 413 SER A C 1
ATOM 3322 O O . SER A 1 413 ? 3.305 24.594 32.781 1 91.25 413 SER A O 1
ATOM 3324 N N . ARG A 1 414 ? 4.434 22.766 33.469 1 88.19 414 ARG A N 1
ATOM 3325 C CA . ARG A 1 414 ? 4.586 23.266 34.844 1 88.19 414 ARG A CA 1
ATOM 3326 C C . ARG A 1 414 ? 5.492 24.5 34.875 1 88.19 414 ARG A C 1
ATOM 3328 O O . ARG A 1 414 ? 5.184 25.469 35.562 1 88.19 414 ARG A O 1
ATOM 3335 N N . ASP A 1 415 ? 6.508 24.359 34.156 1 84.81 415 ASP A N 1
ATOM 3336 C CA . ASP A 1 415 ? 7.512 25.422 34.094 1 84.81 415 ASP A CA 1
ATOM 3337 C C . ASP A 1 415 ? 6.906 26.719 33.562 1 84.81 415 ASP A C 1
ATOM 3339 O O . ASP A 1 415 ? 7.234 27.797 34.062 1 84.81 415 ASP A O 1
ATOM 3343 N N . ARG A 1 416 ? 5.996 26.609 32.625 1 86.69 416 ARG A N 1
ATOM 3344 C CA . ARG A 1 416 ? 5.406 27.797 31.984 1 86.69 416 ARG A CA 1
ATOM 3345 C C . ARG A 1 416 ? 4.105 28.188 32.688 1 86.69 416 ARG A C 1
ATOM 3347 O O . ARG A 1 416 ? 3.4 29.094 32.188 1 86.69 416 ARG A O 1
ATOM 3354 N N . GLY A 1 417 ? 3.805 27.484 33.688 1 87.31 417 GLY A N 1
ATOM 3355 C CA . GLY A 1 417 ? 2.641 27.828 34.469 1 87.31 417 GLY A CA 1
ATOM 3356 C C . GLY A 1 417 ? 1.327 27.594 33.75 1 87.31 417 GLY A C 1
ATOM 3357 O O . GLY A 1 417 ? 0.394 28.391 33.875 1 87.31 417 GLY A O 1
ATOM 3358 N N . ILE A 1 418 ? 1.263 26.609 33 1 91.81 418 ILE A N 1
ATOM 3359 C CA . ILE A 1 418 ? -0.01 26.25 32.406 1 91.81 418 ILE A CA 1
ATOM 3360 C C . ILE A 1 418 ? -1.013 25.859 33.469 1 91.81 418 ILE A C 1
ATOM 3362 O O . ILE A 1 418 ? -0.742 24.969 34.281 1 91.81 418 ILE A O 1
ATOM 3366 N N . ALA A 1 419 ? -2.129 26.516 33.438 1 92.12 419 ALA A N 1
ATOM 3367 C CA . ALA A 1 419 ? -3.139 26.25 34.469 1 92.12 419 ALA A CA 1
ATOM 3368 C C . ALA A 1 419 ? -3.701 24.844 34.344 1 92.12 419 ALA A C 1
ATOM 3370 O O . ALA A 1 419 ? -3.398 24.125 33.375 1 92.12 419 ALA A O 1
ATOM 3371 N N . LEU A 1 420 ? -4.461 24.453 35.375 1 94.25 420 LEU A N 1
ATOM 3372 C CA . LEU A 1 420 ? -5.066 23.141 35.406 1 94.25 420 LEU A CA 1
ATOM 3373 C C . LEU A 1 420 ? -6.176 23.016 34.344 1 94.25 420 LEU A C 1
ATOM 3375 O O . LEU A 1 420 ? -6.648 24.031 33.812 1 94.25 420 LEU A O 1
ATOM 3379 N N . TYR A 1 421 ? -6.527 21.812 34.125 1 96.69 421 TYR A N 1
ATOM 3380 C CA . TYR A 1 421 ? -7.344 21.391 33 1 96.69 421 TYR A CA 1
ATOM 3381 C C . TYR A 1 421 ? -8.617 22.219 32.906 1 96.69 421 TYR A C 1
ATOM 3383 O O . TYR A 1 421 ? -8.859 22.891 31.891 1 96.69 421 TYR A O 1
ATOM 3391 N N . ASN A 1 422 ? -9.414 22.25 33.906 1 97.25 422 ASN A N 1
ATOM 3392 C CA . ASN A 1 422 ? -10.711 22.938 33.844 1 97.25 422 ASN A CA 1
ATOM 3393 C C . ASN A 1 422 ? -10.539 24.453 33.781 1 97.25 422 ASN A C 1
ATOM 3395 O O . ASN A 1 422 ? -11.344 25.141 33.156 1 97.25 422 ASN A O 1
ATOM 3399 N N . THR A 1 423 ? -9.492 24.984 34.406 1 95.31 423 THR A N 1
ATOM 3400 C CA . THR A 1 423 ? -9.211 26.406 34.281 1 95.31 423 THR A CA 1
ATOM 3401 C C . THR A 1 423 ? -8.93 26.797 32.844 1 95.31 423 THR A C 1
ATOM 3403 O O . THR A 1 423 ? -9.414 27.812 32.344 1 95.31 423 THR A O 1
ATOM 3406 N N . VAL A 1 424 ? -8.172 26 32.188 1 96.75 424 VAL A N 1
ATOM 3407 C CA . VAL A 1 424 ? -7.852 26.281 30.797 1 96.75 424 VAL A CA 1
ATOM 3408 C C . VAL A 1 424 ? -9.109 26.109 29.938 1 96.75 424 VAL A C 1
ATOM 3410 O O . VAL A 1 424 ? -9.352 26.906 29.031 1 96.75 424 VAL A O 1
ATOM 3413 N N . ARG A 1 425 ? -9.93 25.016 30.172 1 97.5 425 ARG A N 1
ATOM 3414 C CA . ARG A 1 425 ? -11.18 24.844 29.438 1 97.5 425 ARG A CA 1
ATOM 3415 C C . ARG A 1 425 ? -12.039 26.109 29.516 1 97.5 425 ARG A C 1
ATOM 3417 O O . ARG A 1 425 ? -12.523 26.594 28.5 1 97.5 425 ARG A O 1
ATOM 3424 N N . GLU A 1 426 ? -12.148 26.656 30.688 1 96.31 426 GLU A N 1
ATOM 3425 C CA . GLU A 1 426 ? -12.969 27.844 30.891 1 96.31 426 GLU A CA 1
ATOM 3426 C C . GLU A 1 426 ? -12.383 29.047 30.141 1 96.31 426 GLU A C 1
ATOM 3428 O O . GLU A 1 426 ? -13.125 29.859 29.594 1 96.31 426 GLU A O 1
ATOM 3433 N N . ALA A 1 427 ? -11.109 29.141 30.219 1 94.69 427 ALA A N 1
ATOM 3434 C CA . ALA A 1 427 ? -10.453 30.25 29.531 1 94.69 427 ALA A CA 1
ATOM 3435 C C . ALA A 1 427 ? -10.766 30.203 28.031 1 94.69 427 ALA A C 1
ATOM 3437 O O . ALA A 1 427 ? -10.82 31.25 27.375 1 94.69 427 ALA A O 1
ATOM 3438 N N . TYR A 1 428 ? -11.016 29.047 27.5 1 95.44 428 TYR A N 1
ATOM 3439 C CA . TYR A 1 428 ? -11.32 28.906 26.078 1 95.44 428 TYR A CA 1
ATOM 3440 C C . TYR A 1 428 ? -12.828 28.875 25.859 1 95.44 428 TYR A C 1
ATOM 3442 O O . TYR A 1 428 ? -13.289 28.547 24.75 1 95.44 428 TYR A O 1
ATOM 3450 N N . GLY A 1 429 ? -13.602 29.109 26.875 1 95.31 429 GLY A N 1
ATOM 3451 C CA . GLY A 1 429 ? -15.047 29.219 26.75 1 95.31 429 GLY A CA 1
ATOM 3452 C C . GLY A 1 429 ? -15.742 27.859 26.781 1 95.31 429 GLY A C 1
ATOM 3453 O O . GLY A 1 429 ? -16.891 27.75 26.344 1 95.31 429 GLY A O 1
ATOM 3454 N N . LEU A 1 430 ? -15.055 26.875 27.266 1 97.38 430 LEU A N 1
ATOM 3455 C CA . LEU A 1 430 ? -15.625 25.531 27.328 1 97.38 430 LEU A CA 1
ATOM 3456 C C . LEU A 1 430 ? -16.141 25.234 28.734 1 97.38 430 LEU A C 1
ATOM 3458 O O . LEU A 1 430 ? -15.703 25.859 29.703 1 97.38 430 LEU A O 1
ATOM 3462 N N . SER A 1 431 ? -17.016 24.328 28.844 1 96.88 431 SER A N 1
ATOM 3463 C CA . SER A 1 431 ? -17.594 23.953 30.141 1 96.88 431 SER A CA 1
ATOM 3464 C C . SER A 1 431 ? -16.609 23.125 30.953 1 96.88 431 SER A C 1
ATOM 3466 O O . SER A 1 431 ? -15.836 22.344 30.406 1 96.88 431 SER A O 1
ATOM 3468 N N . ARG A 1 432 ? -16.672 23.281 32.188 1 96.75 432 ARG A N 1
ATOM 3469 C CA . ARG A 1 432 ? -15.914 22.438 33.125 1 96.75 432 ARG A CA 1
ATOM 3470 C C . ARG A 1 432 ? -16.391 21 33.031 1 96.75 432 ARG A C 1
ATOM 3472 O O . ARG A 1 432 ? -17.562 20.734 32.75 1 96.75 432 ARG A O 1
ATOM 3479 N N . LYS A 1 433 ? -15.469 20.109 33.281 1 98 433 LYS A N 1
ATOM 3480 C CA . LYS A 1 433 ? -15.781 18.688 33.438 1 98 433 LYS A CA 1
ATOM 3481 C C . LYS A 1 433 ? -15.727 18.281 34.906 1 98 433 LYS A C 1
ATOM 3483 O O . LYS A 1 433 ? -14.719 18.516 35.594 1 98 433 LYS A O 1
ATOM 3488 N N . ASN A 1 434 ? -16.766 17.609 35.344 1 96.88 434 ASN A N 1
ATOM 3489 C CA . ASN A 1 434 ? -16.844 17.328 36.75 1 96.88 434 ASN A CA 1
ATOM 3490 C C . ASN A 1 434 ? -16.406 15.898 37.062 1 96.88 434 ASN A C 1
ATOM 3492 O O . ASN A 1 434 ? -16.016 15.594 38.188 1 96.88 434 ASN A O 1
ATOM 3496 N N . THR A 1 435 ? -16.609 15.039 36.094 1 97.38 435 THR A N 1
ATOM 3497 C CA . THR A 1 435 ? -16.25 13.641 36.25 1 97.38 435 THR A CA 1
ATOM 3498 C C . THR A 1 435 ? -15.406 13.156 35.094 1 97.38 435 THR A C 1
ATOM 3500 O O . THR A 1 435 ? -15.406 13.766 34 1 97.38 435 THR A O 1
ATOM 3503 N N . TRP A 1 436 ? -14.719 12.078 35.406 1 97.44 436 TRP A N 1
ATOM 3504 C CA . TRP A 1 436 ? -13.875 11.531 34.344 1 97.44 436 TRP A CA 1
ATOM 3505 C C . TRP A 1 436 ? -14.727 10.969 33.219 1 97.44 436 TRP A C 1
ATOM 3507 O O . TRP A 1 436 ? -14.297 10.961 32.062 1 97.44 436 TRP A O 1
ATOM 3517 N N . SER A 1 437 ? -15.938 10.523 33.5 1 97.12 437 SER A N 1
ATOM 3518 C CA . SER A 1 437 ? -16.828 10.008 32.469 1 97.12 437 SER A CA 1
ATOM 3519 C C . SER A 1 437 ? -17.234 11.102 31.469 1 97.12 437 SER A C 1
ATOM 3521 O O . SER A 1 437 ? -17.609 10.805 30.344 1 97.12 437 SER A O 1
ATOM 3523 N N . GLU A 1 438 ? -17.125 12.344 31.969 1 97.44 438 GLU A N 1
ATOM 3524 C CA . GLU A 1 438 ? -17.406 13.469 31.078 1 97.44 438 GLU A CA 1
ATOM 3525 C C . GLU A 1 438 ? -16.219 13.766 30.172 1 97.44 438 GLU A C 1
ATOM 3527 O O . GLU A 1 438 ? -16.375 14.383 29.109 1 97.44 438 GLU A O 1
ATOM 3532 N N . VAL A 1 439 ? -15.047 13.359 30.578 1 97.94 439 VAL A N 1
ATOM 3533 C CA . VAL A 1 439 ? -13.82 13.617 29.844 1 97.94 439 VAL A CA 1
ATOM 3534 C C . VAL A 1 439 ? -13.641 12.57 28.734 1 97.94 439 VAL A C 1
ATOM 3536 O O . VAL A 1 439 ? -13.32 12.914 27.594 1 97.94 439 VAL A O 1
ATOM 3539 N N . THR A 1 440 ? -13.836 11.328 29.094 1 97.44 440 THR A N 1
ATOM 3540 C CA . THR A 1 440 ? -13.633 10.242 28.141 1 97.44 440 THR A CA 1
ATOM 3541 C C . THR A 1 440 ? -14.625 9.109 28.391 1 97.44 440 THR A C 1
ATOM 3543 O O . THR A 1 440 ? -15.008 8.859 29.531 1 97.44 440 THR A O 1
ATOM 3546 N N . SER A 1 441 ? -15.023 8.453 27.312 1 95.12 441 SER A N 1
ATOM 3547 C CA . SER A 1 441 ? -15.922 7.305 27.422 1 95.12 441 SER A CA 1
ATOM 3548 C C . SER A 1 441 ? -15.141 6.02 27.656 1 95.12 441 SER A C 1
ATOM 3550 O O . SER A 1 441 ? -15.727 4.973 27.938 1 95.12 441 SER A O 1
ATOM 3552 N N . ASN A 1 442 ? -13.836 6.098 27.609 1 92.31 442 ASN A N 1
ATOM 3553 C CA . ASN A 1 442 ? -12.977 4.941 27.828 1 92.31 442 ASN A CA 1
ATOM 3554 C C . ASN A 1 442 ? -12.812 4.645 29.328 1 92.31 442 ASN A C 1
ATOM 3556 O O . ASN A 1 442 ? -12.094 5.352 30.031 1 92.31 442 ASN A O 1
ATOM 3560 N N . GLU A 1 443 ? -13.352 3.525 29.734 1 93.88 443 GLU A N 1
ATOM 3561 C CA . GLU A 1 443 ? -13.375 3.191 31.156 1 93.88 443 GLU A CA 1
ATOM 3562 C C . GLU A 1 443 ? -11.977 2.918 31.688 1 93.88 443 GLU A C 1
ATOM 3564 O O . GLU A 1 443 ? -11.672 3.219 32.844 1 93.88 443 GLU A O 1
ATOM 3569 N N . TYR A 1 444 ? -11.227 2.346 30.875 1 89.81 444 TYR A N 1
ATOM 3570 C CA . TYR A 1 444 ? -9.844 2.119 31.281 1 89.81 444 TYR A CA 1
ATOM 3571 C C . TYR A 1 444 ? -9.141 3.436 31.594 1 89.81 444 TYR A C 1
ATOM 3573 O O . TYR A 1 444 ? -8.484 3.557 32.625 1 89.81 444 TYR A O 1
ATOM 3581 N N . LEU A 1 445 ? -9.344 4.422 30.812 1 92.69 445 LEU A N 1
ATOM 3582 C CA . LEU A 1 445 ? -8.742 5.734 31.016 1 92.69 445 LEU A CA 1
ATOM 3583 C C . LEU A 1 445 ? -9.336 6.422 32.25 1 92.69 445 LEU A C 1
ATOM 3585 O O . LEU A 1 445 ? -8.625 7.102 32.969 1 92.69 445 LEU A O 1
ATOM 3589 N N . GLN A 1 446 ? -10.586 6.25 32.406 1 95.44 446 GLN A N 1
ATOM 3590 C CA . GLN A 1 446 ? -11.234 6.832 33.594 1 95.44 446 GLN A CA 1
ATOM 3591 C C . GLN A 1 446 ? -10.578 6.336 34.875 1 95.44 446 GLN A C 1
ATOM 3593 O O . GLN A 1 446 ? -10.273 7.125 35.781 1 95.44 446 GLN A O 1
ATOM 3598 N N . ASN A 1 447 ? -10.344 5.039 34.844 1 93.94 447 ASN A N 1
ATOM 3599 C CA . ASN A 1 447 ? -9.75 4.438 36.031 1 93.94 447 ASN A CA 1
ATOM 3600 C C . ASN A 1 447 ? -8.328 4.922 36.281 1 93.94 447 ASN A C 1
ATOM 3602 O O . ASN A 1 447 ? -7.93 5.195 37.406 1 93.94 447 ASN A O 1
ATOM 3606 N N . LYS A 1 448 ? -7.574 5.031 35.219 1 91.62 448 LYS A N 1
ATOM 3607 C CA . LYS A 1 448 ? -6.203 5.516 35.344 1 91.62 448 LYS A CA 1
ATOM 3608 C C . LYS A 1 448 ? -6.164 6.973 35.781 1 91.62 448 LYS A C 1
ATOM 3610 O O . LYS A 1 448 ? -5.344 7.348 36.625 1 91.62 448 LYS A O 1
ATOM 3615 N N . LEU A 1 449 ? -7.035 7.75 35.25 1 94.06 449 LEU A N 1
ATOM 3616 C CA . LEU A 1 449 ? -7.113 9.164 35.625 1 94.06 449 LEU A CA 1
ATOM 3617 C C . LEU A 1 449 ? -7.531 9.344 37.062 1 94.06 449 LEU A C 1
ATOM 3619 O O . LEU A 1 449 ? -7.023 10.227 37.75 1 94.06 449 LEU A O 1
ATOM 3623 N N . GLN A 1 450 ? -8.422 8.508 37.469 1 92.38 450 GLN A N 1
ATOM 3624 C CA . GLN A 1 450 ? -8.852 8.555 38.875 1 92.38 450 GLN A CA 1
ATOM 3625 C C . GLN A 1 450 ? -7.695 8.219 39.812 1 92.38 450 GLN A C 1
ATOM 3627 O O . GLN A 1 450 ? -7.578 8.805 40.875 1 92.38 450 GLN A O 1
ATOM 3632 N N . SER A 1 451 ? -6.938 7.305 39.375 1 88.44 451 SER A N 1
ATOM 3633 C CA . SER A 1 451 ? -5.781 6.918 40.188 1 88.44 451 SER A CA 1
ATOM 3634 C C . SER A 1 451 ? -4.742 8.031 40.219 1 88.44 451 SER A C 1
ATOM 3636 O O . SER A 1 451 ? -4.078 8.234 41.25 1 88.44 451 SER A O 1
ATOM 3638 N N . LEU A 1 452 ? -4.516 8.703 39.188 1 88.94 452 LEU A N 1
ATOM 3639 C CA . LEU A 1 452 ? -3.506 9.75 39.062 1 88.94 452 LEU A CA 1
ATOM 3640 C C . LEU A 1 452 ? -3.977 11.039 39.719 1 88.94 452 LEU A C 1
ATOM 3642 O O . LEU A 1 452 ? -3.18 11.75 40.344 1 88.94 452 LEU A O 1
ATOM 3646 N N . TYR A 1 453 ? -5.219 11.297 39.5 1 90.25 453 TYR A N 1
ATOM 3647 C CA . TYR A 1 453 ? -5.852 12.5 40.031 1 90.25 453 TYR A CA 1
ATOM 3648 C C . TYR A 1 453 ? -7.125 12.156 40.781 1 90.25 453 TYR A C 1
ATOM 3650 O O . TYR A 1 453 ? -8.234 12.398 40.281 1 90.25 453 TYR A O 1
ATOM 3658 N N . PRO A 1 454 ? -6.98 11.781 42 1 89.88 454 PRO A N 1
ATOM 3659 C CA . PRO A 1 454 ? -8.109 11.242 42.781 1 89.88 454 PRO A CA 1
ATOM 3660 C C . PRO A 1 454 ? -9.188 12.281 43.031 1 89.88 454 PRO A C 1
ATOM 3662 O O . PRO A 1 454 ? -10.344 11.93 43.281 1 89.88 454 PRO A O 1
ATOM 3665 N N . ASN A 1 455 ? -8.852 13.555 43 1 91.12 455 ASN A N 1
ATOM 3666 C CA . ASN A 1 455 ? -9.836 14.586 43.312 1 91.12 455 ASN A CA 1
ATOM 3667 C C . ASN A 1 455 ? -10.562 15.062 42.062 1 91.12 455 ASN A C 1
ATOM 3669 O O . ASN A 1 455 ? -11.211 16.109 42.094 1 91.12 455 ASN A O 1
ATOM 3673 N N . GLY A 1 456 ? -10.352 14.406 40.938 1 93.19 456 GLY A N 1
ATOM 3674 C CA . GLY A 1 456 ? -11.164 14.633 39.781 1 93.19 456 GLY A CA 1
ATOM 3675 C C . GLY A 1 456 ? -10.508 15.555 38.75 1 93.19 456 GLY A C 1
ATOM 3676 O O . GLY A 1 456 ? -9.344 15.938 38.938 1 93.19 456 GLY A O 1
ATOM 3677 N N . PRO A 1 457 ? -11.273 15.938 37.75 1 96.81 457 PRO A N 1
ATOM 3678 C CA . PRO A 1 457 ? -10.727 16.688 36.625 1 96.81 457 PRO A CA 1
ATOM 3679 C C . PRO A 1 457 ? -10.211 18.062 37 1 96.81 457 PRO A C 1
ATOM 3681 O O . PRO A 1 457 ? -9.312 18.609 36.375 1 96.81 457 PRO A O 1
ATOM 3684 N N . ASP A 1 458 ? -10.688 18.625 38.062 1 94.62 458 ASP A N 1
ATOM 3685 C CA . ASP A 1 458 ? -10.281 19.953 38.5 1 94.62 458 ASP A CA 1
ATOM 3686 C C . ASP A 1 458 ? -8.812 19.969 38.938 1 94.62 458 ASP A C 1
ATOM 3688 O O . ASP A 1 458 ? -8.18 21.031 38.938 1 94.62 458 ASP A O 1
ATOM 3692 N N . THR A 1 459 ? -8.305 18.828 39.25 1 92.31 459 THR A N 1
ATOM 3693 C CA . THR A 1 459 ? -6.941 18.766 39.781 1 92.31 459 THR A CA 1
ATOM 3694 C C . THR A 1 459 ? -5.98 18.234 38.688 1 92.31 459 THR A C 1
ATOM 3696 O O . THR A 1 459 ? -4.777 18.141 38.938 1 92.31 459 THR A O 1
ATOM 3699 N N . ALA A 1 460 ? -6.52 17.969 37.594 1 94.12 460 ALA A N 1
ATOM 3700 C CA . ALA A 1 460 ? -5.688 17.375 36.531 1 94.12 460 ALA A CA 1
ATOM 3701 C C . ALA A 1 460 ? -4.891 18.438 35.812 1 94.12 460 ALA A C 1
ATOM 3703 O O . ALA A 1 460 ? -5.391 19.547 35.562 1 94.12 460 ALA A O 1
ATOM 3704 N N . GLU A 1 461 ? -3.713 18.109 35.5 1 94.31 461 GLU A N 1
ATOM 3705 C CA . GLU A 1 461 ? -2.938 18.969 34.594 1 94.31 461 GLU A CA 1
ATOM 3706 C C . GLU A 1 461 ? -3.549 19.016 33.188 1 94.31 461 GLU A C 1
ATOM 3708 O O . GLU A 1 461 ? -4.066 18.016 32.719 1 94.31 461 GLU A O 1
ATOM 3713 N N . SER A 1 462 ? -3.428 20.141 32.562 1 95.62 462 SER A N 1
ATOM 3714 C CA . SER A 1 462 ? -4.105 20.391 31.281 1 95.62 462 SER A CA 1
ATOM 3715 C C . SER A 1 462 ? -3.592 19.469 30.188 1 95.62 462 SER A C 1
ATOM 3717 O O . SER A 1 462 ? -4.352 19.047 29.312 1 95.62 462 SER A O 1
ATOM 3719 N N . PHE A 1 463 ? -2.297 19.188 30.219 1 96.19 463 PHE A N 1
ATOM 3720 C CA . PHE A 1 463 ? -1.705 18.312 29.219 1 96.19 463 PHE A CA 1
ATOM 3721 C C . PHE A 1 463 ? -2.383 16.953 29.219 1 96.19 463 PHE A C 1
ATOM 3723 O O . PHE A 1 463 ? -2.73 16.422 28.156 1 96.19 463 PHE A O 1
ATOM 3730 N N . VAL A 1 464 ? -2.602 16.391 30.375 1 96.19 464 VAL A N 1
ATOM 3731 C CA . VAL A 1 464 ? -3.199 15.07 30.531 1 96.19 464 VAL A CA 1
ATOM 3732 C C . VAL A 1 464 ? -4.688 15.133 30.203 1 96.19 464 VAL A C 1
ATOM 3734 O O . VAL A 1 464 ? -5.188 14.352 29.391 1 96.19 464 VAL A O 1
ATOM 3737 N N . GLY A 1 465 ? -5.355 16.078 30.828 1 96.94 465 GLY A N 1
ATOM 3738 C CA . GLY A 1 465 ? -6.785 16.203 30.609 1 96.94 465 GLY A CA 1
ATOM 3739 C C . GLY A 1 465 ? -7.145 16.422 29.141 1 96.94 465 GLY A C 1
ATOM 3740 O O . GLY A 1 465 ? -8.07 15.789 28.625 1 96.94 465 GLY A O 1
ATOM 3741 N N . ALA A 1 466 ? -6.441 17.281 28.5 1 97.75 466 ALA A N 1
ATOM 3742 C CA . ALA A 1 466 ? -6.73 17.625 27.109 1 97.75 466 ALA A CA 1
ATOM 3743 C C . ALA A 1 466 ? -6.539 16.422 26.188 1 97.75 466 ALA A C 1
ATOM 3745 O O . ALA A 1 466 ? -7.359 16.188 25.297 1 97.75 466 ALA A O 1
ATOM 3746 N N . LEU A 1 467 ? -5.516 15.617 26.359 1 97 467 LEU A N 1
ATOM 3747 C CA . LEU A 1 467 ? -5.199 14.484 25.5 1 97 467 LEU A CA 1
ATOM 3748 C C . LEU A 1 467 ? -6.133 13.312 25.766 1 97 467 LEU A C 1
ATOM 3750 O O . LEU A 1 467 ? -6.219 12.383 24.969 1 97 467 LEU A O 1
ATOM 3754 N N . CYS A 1 468 ? -6.824 13.312 26.906 1 97.12 468 CYS A N 1
ATOM 3755 C CA . CYS A 1 468 ? -7.688 12.195 27.266 1 97.12 468 CYS A CA 1
ATOM 3756 C C . CYS A 1 468 ? -9.125 12.461 26.859 1 97.12 468 CYS A C 1
ATOM 3758 O O . CYS A 1 468 ? -9.977 11.57 26.938 1 97.12 468 CYS A O 1
ATOM 3760 N N . GLU A 1 469 ? -9.422 13.672 26.375 1 97.81 469 GLU A N 1
ATOM 3761 C CA . GLU A 1 469 ? -10.789 13.984 25.953 1 97.81 469 GLU A CA 1
ATOM 3762 C C . GLU A 1 469 ? -11.211 13.094 24.781 1 97.81 469 GLU A C 1
ATOM 3764 O O . GLU A 1 469 ? -10.398 12.781 23.906 1 97.81 469 GLU A O 1
ATOM 3769 N N . ASN A 1 470 ? -12.5 12.773 24.828 1 96.06 470 ASN A N 1
ATOM 3770 C CA . ASN A 1 470 ? -13.047 12.172 23.625 1 96.06 470 ASN A CA 1
ATOM 3771 C C . ASN A 1 470 ? -12.867 13.078 22.406 1 96.06 470 ASN A C 1
ATOM 3773 O O . ASN A 1 470 ? -13.062 14.297 22.5 1 96.06 470 ASN A O 1
ATOM 3777 N N . HIS A 1 471 ? -12.445 12.406 21.344 1 94.06 471 HIS A N 1
ATOM 3778 C CA . HIS A 1 471 ? -12.32 13.188 20.109 1 94.06 471 HIS A CA 1
ATOM 3779 C C . HIS A 1 471 ? -13.68 13.695 19.641 1 94.06 471 HIS A C 1
ATOM 3781 O O . HIS A 1 471 ? -14.688 13 19.781 1 94.06 471 HIS A O 1
ATOM 3787 N N . LEU A 1 472 ? -13.633 14.945 19.109 1 90.25 472 LEU A N 1
ATOM 3788 C CA . LEU A 1 472 ? -14.797 15.414 18.359 1 90.25 472 LEU A CA 1
ATOM 3789 C C . LEU A 1 472 ? -14.977 14.625 17.078 1 90.25 472 LEU A C 1
ATOM 3791 O O . LEU A 1 472 ? -14.008 14.133 16.5 1 90.25 472 LEU A O 1
ATOM 3795 N N . GLU A 1 473 ? -16.188 14.508 16.672 1 80 473 GLU A N 1
ATOM 3796 C CA . GLU A 1 473 ? -16.453 13.789 15.43 1 80 473 GLU A CA 1
ATOM 3797 C C . GLU A 1 473 ? -15.68 14.414 14.266 1 80 473 GLU A C 1
ATOM 3799 O O . GLU A 1 473 ? -15.781 15.617 14.023 1 80 473 GLU A O 1
ATOM 3804 N N . GLY A 1 474 ? -14.875 13.57 13.633 1 78.69 474 GLY A N 1
ATOM 3805 C CA . GLY A 1 474 ? -14.117 14 12.469 1 78.69 474 GLY A CA 1
ATOM 3806 C C . GLY A 1 474 ? -12.859 14.766 12.828 1 78.69 474 GLY A C 1
ATOM 3807 O O . GLY A 1 474 ? -12.188 15.312 11.945 1 78.69 474 GLY A O 1
ATOM 3808 N N . SER A 1 475 ? -12.586 14.82 14.078 1 88.81 475 SER A N 1
ATOM 3809 C CA . SER A 1 475 ? -11.422 15.562 14.555 1 88.81 475 SER A CA 1
ATOM 3810 C C . SER A 1 475 ? -10.383 14.625 15.164 1 88.81 475 SER A C 1
ATOM 3812 O O . SER A 1 475 ? -10.719 13.555 15.664 1 88.81 475 SER A O 1
ATOM 3814 N N . ASN A 1 476 ? -9.18 15.086 15.016 1 93.31 476 ASN A N 1
ATOM 3815 C CA . ASN A 1 476 ? -8.109 14.375 15.703 1 93.31 476 ASN A CA 1
ATOM 3816 C C . ASN A 1 476 ? -8.086 14.719 17.188 1 93.31 476 ASN A C 1
ATOM 3818 O O . ASN A 1 476 ? -7.273 14.172 17.953 1 93.31 476 ASN A O 1
ATOM 3822 N N . PHE A 1 477 ? -8.977 15.625 17.625 1 96.38 477 PHE A N 1
ATOM 3823 C CA . PHE A 1 477 ? -8.859 16.188 18.953 1 96.38 477 PHE A CA 1
ATOM 3824 C C . PHE A 1 477 ? -10.203 16.188 19.672 1 96.38 477 PHE A C 1
ATOM 3826 O O . PHE A 1 477 ? -11.25 16.094 19.031 1 96.38 477 PHE A O 1
ATOM 3833 N N . GLY A 1 478 ? -10.055 16.266 21.031 1 97 478 GLY A N 1
ATOM 3834 C CA . GLY A 1 478 ? -11.211 16.656 21.812 1 97 478 GLY A CA 1
ATOM 3835 C C . GLY A 1 478 ? -11.5 18.141 21.734 1 97 478 GLY A C 1
ATOM 3836 O O . GLY A 1 478 ? -10.875 18.859 20.953 1 97 478 GLY A O 1
ATOM 3837 N N . GLU A 1 479 ? -12.367 18.578 22.562 1 97.19 479 GLU A N 1
ATOM 3838 C CA . GLU A 1 479 ? -12.875 19.953 22.5 1 97.19 479 GLU A CA 1
ATOM 3839 C C . GLU A 1 479 ? -11.773 20.969 22.766 1 97.19 479 GLU A C 1
ATOM 3841 O O . GLU A 1 479 ? -11.648 21.969 22.047 1 97.19 479 GLU A O 1
ATOM 3846 N N . LEU A 1 480 ? -11 20.734 23.734 1 98.19 480 LEU A N 1
ATOM 3847 C CA . LEU A 1 480 ? -10.062 21.75 24.203 1 98.19 480 LEU A CA 1
ATOM 3848 C C . LEU A 1 480 ? -8.953 21.984 23.188 1 98.19 480 LEU A C 1
ATOM 3850 O O . LEU A 1 480 ? -8.703 23.125 22.781 1 98.19 480 LEU A O 1
ATOM 3854 N N . LEU A 1 481 ? -8.297 20.891 22.766 1 98.19 481 LEU A N 1
ATOM 3855 C CA . LEU A 1 481 ? -7.23 21.047 21.781 1 98.19 481 LEU A CA 1
ATOM 3856 C C . LEU A 1 481 ? -7.781 21.609 20.469 1 98.19 481 LEU A C 1
ATOM 3858 O O . LEU A 1 481 ? -7.133 22.422 19.812 1 98.19 481 LEU A O 1
ATOM 3862 N N . ASN A 1 482 ? -8.922 21.125 20.078 1 96.94 482 ASN A N 1
ATOM 3863 C CA . ASN A 1 482 ? -9.547 21.625 18.844 1 96.94 482 ASN A CA 1
ATOM 3864 C C . ASN A 1 482 ? -9.789 23.125 18.922 1 96.94 482 ASN A C 1
ATOM 3866 O O . ASN A 1 482 ? -9.438 23.859 17.984 1 96.94 482 ASN A O 1
ATOM 3870 N N . LYS A 1 483 ? -10.375 23.562 20.016 1 96.88 483 LYS A N 1
ATOM 3871 C CA . LYS A 1 483 ? -10.656 24.984 20.203 1 96.88 483 LYS A CA 1
ATOM 3872 C C . LYS A 1 483 ? -9.367 25.797 20.219 1 96.88 483 LYS A C 1
ATOM 3874 O O . LYS A 1 483 ? -9.305 26.891 19.625 1 96.88 483 LYS A O 1
ATOM 3879 N N . SER A 1 484 ? -8.391 25.312 20.859 1 97.69 484 SER A N 1
ATOM 3880 C CA . SER A 1 484 ? -7.098 25.984 20.922 1 97.69 484 SER A CA 1
ATOM 3881 C C . SER A 1 484 ? -6.492 26.141 19.531 1 97.69 484 SER A C 1
ATOM 3883 O O . SER A 1 484 ? -5.992 27.219 19.188 1 97.69 484 SER A O 1
ATOM 3885 N N . ILE A 1 485 ? -6.523 25.094 18.703 1 97.94 485 ILE A N 1
ATOM 3886 C CA . ILE A 1 485 ? -5.973 25.125 17.344 1 97.94 485 ILE A CA 1
ATOM 3887 C C . ILE A 1 485 ? -6.715 26.156 16.5 1 97.94 485 ILE A C 1
ATOM 3889 O O . ILE A 1 485 ? -6.094 27 15.867 1 97.94 485 ILE A O 1
ATOM 3893 N N . VAL A 1 486 ? -7.98 26.094 16.547 1 95.81 486 VAL A N 1
ATOM 3894 C CA . VAL A 1 486 ? -8.805 26.969 15.734 1 95.81 486 VAL A CA 1
ATOM 3895 C C . VAL A 1 486 ? -8.578 28.422 16.156 1 95.81 486 VAL A C 1
ATOM 3897 O O . VAL A 1 486 ? -8.406 29.297 15.305 1 95.81 486 VAL A O 1
ATOM 3900 N N . THR A 1 487 ? -8.523 28.625 17.438 1 96.38 487 THR A N 1
ATOM 3901 C CA . THR A 1 487 ? -8.328 29.969 17.969 1 96.38 487 THR A CA 1
ATOM 3902 C C . THR A 1 487 ? -6.969 30.531 17.547 1 96.38 487 THR A C 1
ATOM 3904 O O . THR A 1 487 ? -6.875 31.656 17.078 1 96.38 487 THR A O 1
ATOM 3907 N N . GLN A 1 488 ? -5.965 29.719 17.734 1 97.56 488 GLN A N 1
ATOM 3908 C CA . GLN A 1 488 ? -4.609 30.172 17.438 1 97.56 488 GLN A CA 1
ATOM 3909 C C . GLN A 1 488 ? -4.43 30.453 15.945 1 97.56 488 GLN A C 1
ATOM 3911 O O . GLN A 1 488 ? -3.887 31.5 15.562 1 97.56 488 GLN A O 1
ATOM 3916 N N . PHE A 1 489 ? -4.898 29.609 15.086 1 97.81 489 PHE A N 1
ATOM 3917 C CA . PHE A 1 489 ? -4.664 29.781 13.656 1 97.81 489 PHE A CA 1
ATOM 3918 C C . PHE A 1 489 ? -5.562 30.875 13.094 1 97.81 489 PHE A C 1
ATOM 3920 O O . PHE A 1 489 ? -5.184 31.562 12.141 1 97.81 489 PHE A O 1
ATOM 3927 N N . ASN A 1 490 ? -6.68 31.062 13.703 1 95.94 490 ASN A N 1
ATOM 3928 C CA . ASN A 1 490 ? -7.48 32.219 13.336 1 95.94 490 ASN A CA 1
ATOM 3929 C C . ASN A 1 490 ? -6.785 33.531 13.719 1 95.94 490 ASN A C 1
ATOM 3931 O O . ASN A 1 490 ? -6.848 34.5 12.977 1 95.94 490 ASN A O 1
ATOM 3935 N N . ARG A 1 491 ? -6.211 33.531 14.875 1 96.44 491 ARG A N 1
ATOM 3936 C CA . ARG A 1 491 ? -5.453 34.719 15.281 1 96.44 491 ARG A CA 1
ATOM 3937 C C . ARG A 1 491 ? -4.324 35 14.297 1 96.44 491 ARG A C 1
ATOM 3939 O O . ARG A 1 491 ? -4.117 36.156 13.906 1 96.44 491 ARG A O 1
ATOM 3946 N N . ILE A 1 492 ? -3.598 33.969 13.914 1 97.94 492 ILE A N 1
ATOM 3947 C CA . ILE A 1 492 ? -2.508 34.125 12.961 1 97.94 492 ILE A CA 1
ATOM 3948 C C . ILE A 1 492 ? -3.045 34.75 11.672 1 97.94 492 ILE A C 1
ATOM 3950 O O . ILE A 1 492 ? -2.467 35.688 11.148 1 97.94 492 ILE A O 1
ATOM 3954 N N . ARG A 1 493 ? -4.121 34.281 11.227 1 97.06 493 ARG A N 1
ATOM 3955 C CA . ARG A 1 493 ? -4.742 34.719 9.992 1 97.06 493 ARG A CA 1
ATOM 3956 C C . ARG A 1 493 ? -5.219 36.156 10.117 1 97.06 493 ARG A C 1
ATOM 3958 O O . ARG A 1 493 ? -4.953 37 9.234 1 97.06 493 ARG A O 1
ATOM 3965 N N . GLU A 1 494 ? -5.797 36.531 11.203 1 96.88 494 GLU A N 1
ATOM 3966 C CA . GLU A 1 494 ? -6.449 37.812 11.367 1 96.88 494 GLU A CA 1
ATOM 3967 C C . GLU A 1 494 ? -5.438 38.906 11.734 1 96.88 494 GLU A C 1
ATOM 3969 O O . GLU A 1 494 ? -5.719 40.094 11.594 1 96.88 494 GLU A O 1
ATOM 3974 N N . THR A 1 495 ? -4.328 38.5 12.18 1 97.44 495 THR A N 1
ATOM 3975 C CA . THR A 1 495 ? -3.346 39.469 12.602 1 97.44 495 THR A CA 1
ATOM 3976 C C . THR A 1 495 ? -2.252 39.656 11.547 1 97.44 495 THR A C 1
ATOM 3978 O O . THR A 1 495 ? -1.333 40.438 11.719 1 97.44 495 THR A O 1
ATOM 3981 N N . ASP A 1 496 ? -2.287 38.938 10.516 1 98 496 ASP A N 1
ATOM 3982 C CA . ASP A 1 496 ? -1.316 39.031 9.43 1 98 496 ASP A CA 1
ATOM 3983 C C . ASP A 1 496 ? -1.859 39.906 8.297 1 98 496 ASP A C 1
ATOM 3985 O O . ASP A 1 496 ? -2.668 39.438 7.488 1 98 496 ASP A O 1
ATOM 3989 N N . ARG A 1 497 ? -1.376 41.031 8.164 1 96.44 497 ARG A N 1
ATOM 3990 C CA . ARG A 1 497 ? -1.812 41.969 7.137 1 96.44 497 ARG A CA 1
ATOM 3991 C C . ARG A 1 497 ? -1.532 41.438 5.742 1 96.44 497 ARG A C 1
ATOM 3993 O O . ARG A 1 497 ? -2.182 41.812 4.773 1 96.44 497 ARG A O 1
ATOM 4000 N N . PHE A 1 498 ? -0.646 40.5 5.609 1 97.25 498 PHE A N 1
ATOM 4001 C CA . PHE A 1 498 ? -0.209 40 4.316 1 97.25 498 PHE A CA 1
ATOM 4002 C C . PHE A 1 498 ? -0.824 38.625 4.047 1 97.25 498 PHE A C 1
ATOM 4004 O O . PHE A 1 498 ? -0.326 37.875 3.211 1 97.25 498 PHE A O 1
ATOM 4011 N N . TRP A 1 499 ? -1.92 38.281 4.742 1 97.44 499 TRP A N 1
ATOM 4012 C CA . TRP A 1 499 ? -2.631 37.031 4.605 1 97.44 499 TRP A CA 1
ATOM 4013 C C . TRP A 1 499 ? -3.156 36.844 3.186 1 97.44 499 TRP A C 1
ATOM 4015 O O . TRP A 1 499 ? -3.629 37.812 2.566 1 97.44 499 TRP A O 1
ATOM 4025 N N . TRP A 1 500 ? -3.18 35.625 2.674 1 96.5 500 TRP A N 1
ATOM 4026 C CA . TRP A 1 500 ? -3.42 35.344 1.26 1 96.5 500 TRP A CA 1
ATOM 4027 C C . TRP A 1 500 ? -4.871 35.656 0.89 1 96.5 500 TRP A C 1
ATOM 4029 O O . TRP A 1 500 ? -5.172 35.969 -0.266 1 96.5 500 TRP A O 1
ATOM 4039 N N . GLU A 1 501 ? -5.773 35.594 1.831 1 93.88 501 GLU A N 1
ATOM 4040 C CA . GLU A 1 501 ? -7.18 35.844 1.538 1 93.88 501 GLU A CA 1
ATOM 4041 C C . GLU A 1 501 ? -7.473 37.344 1.485 1 93.88 501 GLU A C 1
ATOM 4043 O O . GLU A 1 501 ? -8.562 37.75 1.066 1 93.88 501 GLU A O 1
ATOM 4048 N N . SER A 1 502 ? -6.531 38.125 1.895 1 93.25 502 SER A N 1
ATOM 4049 C CA . SER A 1 502 ? -6.734 39.562 1.903 1 93.25 502 SER A CA 1
ATOM 4050 C C . SER A 1 502 ? -6.855 40.094 0.486 1 93.25 502 SER A C 1
ATOM 4052 O O . SER A 1 502 ? -5.969 39.906 -0.344 1 93.25 502 SER A O 1
ATOM 4054 N N . PRO A 1 503 ? -7.848 40.906 0.209 1 90.31 503 PRO A N 1
ATOM 4055 C CA . PRO A 1 503 ? -7.988 41.469 -1.126 1 90.31 503 PRO A CA 1
ATOM 4056 C C . PRO A 1 503 ? -6.906 42.5 -1.435 1 90.31 503 PRO A C 1
ATOM 4058 O O . PRO A 1 503 ? -6.664 42.844 -2.604 1 90.31 503 PRO A O 1
ATOM 4061 N N . GLU A 1 504 ? -6.355 42.969 -0.392 1 89.31 504 GLU A N 1
ATOM 4062 C CA . GLU A 1 504 ? -5.27 43.938 -0.577 1 89.31 504 GLU A CA 1
ATOM 4063 C C . GLU A 1 504 ? -4.004 43.25 -1.076 1 89.31 504 GLU A C 1
ATOM 4065 O O . GLU A 1 504 ? -3.18 43.875 -1.755 1 89.31 504 GLU A O 1
ATOM 4070 N N . MET A 1 505 ? -3.871 42.031 -0.76 1 92.31 505 MET A N 1
ATOM 4071 C CA . MET A 1 505 ? -2.658 41.312 -1.116 1 92.31 505 MET A CA 1
ATOM 4072 C C . MET A 1 505 ? -2.826 40.594 -2.449 1 92.31 505 MET A C 1
ATOM 4074 O O . MET A 1 505 ? -1.876 40.469 -3.225 1 92.31 505 MET A O 1
ATOM 4078 N N . PHE A 1 506 ? -4.02 40.094 -2.67 1 93.88 506 PHE A N 1
ATOM 4079 C CA . PHE A 1 506 ? -4.293 39.312 -3.881 1 93.88 506 PHE A CA 1
ATOM 4080 C C . PHE A 1 506 ? -5.66 39.688 -4.449 1 93.88 506 PHE A C 1
ATOM 4082 O O . PHE A 1 506 ? -6.645 39.75 -3.711 1 93.88 506 PHE A O 1
ATOM 4089 N N . ASN A 1 507 ? -5.703 39.844 -5.723 1 90 507 ASN A N 1
ATOM 4090 C CA . ASN A 1 507 ? -6.996 40.094 -6.352 1 90 507 ASN A CA 1
ATOM 4091 C C . ASN A 1 507 ? -7.797 38.812 -6.52 1 90 507 ASN A C 1
ATOM 4093 O O . ASN A 1 507 ? -7.324 37.75 -6.156 1 90 507 ASN A O 1
ATOM 4097 N N . GLU A 1 508 ? -8.93 38.906 -7.027 1 83.44 508 GLU A N 1
ATOM 4098 C CA . GLU A 1 508 ? -9.852 37.781 -7.074 1 83.44 508 GLU A CA 1
ATOM 4099 C C . GLU A 1 508 ? -9.297 36.656 -7.93 1 83.44 508 GLU A C 1
ATOM 4101 O O . GLU A 1 508 ? -9.398 35.5 -7.562 1 83.44 508 GLU A O 1
ATOM 4106 N N . SER A 1 509 ? -8.766 36.969 -9.039 1 82.75 509 SER A N 1
ATOM 4107 C CA . SER A 1 509 ? -8.203 35.969 -9.93 1 82.75 509 SER A CA 1
ATOM 4108 C C . SER A 1 509 ? -7.02 35.25 -9.281 1 82.75 509 SER A C 1
ATOM 4110 O O . SER A 1 509 ? -6.871 34.031 -9.414 1 82.75 509 SER A O 1
ATOM 4112 N N . GLU A 1 510 ? -6.195 36 -8.648 1 88.94 510 GLU A N 1
ATOM 4113 C CA . GLU A 1 510 ? -5.039 35.438 -7.961 1 88.94 510 GLU A CA 1
ATOM 4114 C C . GLU A 1 510 ? -5.473 34.5 -6.824 1 88.94 510 GLU A C 1
ATOM 4116 O O . GLU A 1 510 ? -4.902 33.438 -6.637 1 88.94 510 GLU A O 1
ATOM 4121 N N . ARG A 1 511 ? -6.465 34.875 -6.113 1 89.81 511 ARG A N 1
ATOM 4122 C CA . ARG A 1 511 ? -6.965 34.062 -5.008 1 89.81 511 ARG A CA 1
ATOM 4123 C C . ARG A 1 511 ? -7.559 32.781 -5.516 1 89.81 511 ARG A C 1
ATOM 4125 O O . ARG A 1 511 ? -7.461 31.734 -4.848 1 89.81 511 ARG A O 1
ATOM 4132 N N . SER A 1 512 ? -8.148 32.875 -6.633 1 80.25 512 SER A N 1
ATOM 4133 C CA . SER A 1 512 ? -8.688 31.656 -7.234 1 80.25 512 SER A CA 1
ATOM 4134 C C . SER A 1 512 ? -7.574 30.672 -7.578 1 80.25 512 SER A C 1
ATOM 4136 O O . SER A 1 512 ? -7.715 29.469 -7.363 1 80.25 512 SER A O 1
ATOM 4138 N N . ILE A 1 513 ? -6.52 31.219 -8.102 1 83.88 513 ILE A N 1
ATOM 4139 C CA . ILE A 1 513 ? -5.363 30.375 -8.414 1 83.88 513 ILE A CA 1
ATOM 4140 C C . ILE A 1 513 ? -4.824 29.734 -7.141 1 83.88 513 ILE A C 1
ATOM 4142 O O . ILE A 1 513 ? -4.512 28.547 -7.121 1 83.88 513 ILE A O 1
ATOM 4146 N N . LEU A 1 514 ? -4.727 30.5 -6.133 1 90.44 514 LEU A N 1
ATOM 4147 C CA . LEU A 1 514 ? -4.238 30.016 -4.848 1 90.44 514 LEU A CA 1
ATOM 4148 C C . LEU A 1 514 ? -5.152 28.922 -4.301 1 90.44 514 LEU A C 1
ATOM 4150 O O . LEU A 1 514 ? -4.68 27.875 -3.867 1 90.44 514 LEU A O 1
ATOM 4154 N N . ARG A 1 515 ? -6.387 29.094 -4.367 1 82.56 515 ARG A N 1
ATOM 4155 C CA . ARG A 1 515 ? -7.352 28.141 -3.818 1 82.56 515 ARG A CA 1
ATOM 4156 C C . ARG A 1 515 ? -7.355 26.844 -4.609 1 82.56 515 ARG A C 1
ATOM 4158 O O . ARG A 1 515 ? -7.574 25.766 -4.047 1 82.56 515 ARG A O 1
ATOM 4165 N N . ASP A 1 516 ? -7.039 26.953 -5.793 1 76.06 516 ASP A N 1
ATOM 4166 C CA . ASP A 1 516 ? -7.098 25.781 -6.664 1 76.06 516 ASP A CA 1
ATOM 4167 C C . ASP A 1 516 ? -5.785 25.016 -6.637 1 76.06 516 ASP A C 1
ATOM 4169 O O . ASP A 1 516 ? -5.691 23.922 -7.195 1 76.06 516 ASP A O 1
ATOM 4173 N N . THR A 1 517 ? -4.805 25.531 -6.016 1 86.25 517 THR A N 1
ATOM 4174 C CA . THR A 1 517 ? -3.51 24.875 -5.93 1 86.25 517 THR A CA 1
ATOM 4175 C C . THR A 1 517 ? -3.381 24.109 -4.609 1 86.25 517 THR A C 1
ATOM 4177 O O . THR A 1 517 ? -3.514 24.703 -3.535 1 86.25 517 THR A O 1
ATOM 4180 N N . THR A 1 518 ? -3.219 22.781 -4.766 1 87.19 518 THR A N 1
ATOM 4181 C CA . THR A 1 518 ? -3.057 21.953 -3.566 1 87.19 518 THR A CA 1
ATOM 4182 C C . THR A 1 518 ? -1.579 21.703 -3.285 1 87.19 518 THR A C 1
ATOM 4184 O O . THR A 1 518 ? -0.729 21.922 -4.148 1 87.19 518 THR A O 1
ATOM 4187 N N . PHE A 1 519 ? -1.325 21.297 -2.086 1 93.88 519 PHE A N 1
ATOM 4188 C CA . PHE A 1 519 ? 0.044 20.906 -1.771 1 93.88 519 PHE A CA 1
ATOM 4189 C C . PHE A 1 519 ? 0.5 19.75 -2.662 1 93.88 519 PHE A C 1
ATOM 4191 O O . PHE A 1 519 ? 1.676 19.672 -3.02 1 93.88 519 PHE A O 1
ATOM 4198 N N . HIS A 1 520 ? -0.406 18.828 -3.018 1 88 520 HIS A N 1
ATOM 4199 C CA . HIS A 1 520 ? -0.109 17.781 -3.98 1 88 520 HIS A CA 1
ATOM 4200 C C . HIS A 1 520 ? 0.422 18.359 -5.289 1 88 520 HIS A C 1
ATOM 4202 O O . HIS A 1 520 ? 1.414 17.859 -5.832 1 88 520 HIS A O 1
ATOM 4208 N N . ASP A 1 521 ? -0.215 19.406 -5.777 1 84.88 521 ASP A N 1
ATOM 4209 C CA . ASP A 1 521 ? 0.221 20.062 -7.004 1 84.88 521 ASP A CA 1
ATOM 4210 C C . ASP A 1 521 ? 1.64 20.609 -6.863 1 84.88 521 ASP A C 1
ATOM 4212 O O . ASP A 1 521 ? 2.445 20.5 -7.789 1 84.88 521 ASP A O 1
ATOM 4216 N N . ILE A 1 522 ? 1.843 21.188 -5.762 1 93.12 522 ILE A N 1
ATOM 4217 C CA . ILE A 1 522 ? 3.143 21.797 -5.504 1 93.12 522 ILE A CA 1
ATOM 4218 C C . ILE A 1 522 ? 4.219 20.719 -5.461 1 93.12 522 ILE A C 1
ATOM 4220 O O . ILE A 1 522 ? 5.297 20.891 -6.039 1 93.12 522 ILE A O 1
ATOM 4224 N N . ILE A 1 523 ? 3.916 19.625 -4.797 1 92.06 523 ILE A N 1
ATOM 4225 C CA . ILE A 1 523 ? 4.867 18.516 -4.727 1 92.06 523 ILE A CA 1
ATOM 4226 C C . ILE A 1 523 ? 5.148 18 -6.133 1 92.06 523 ILE A C 1
ATOM 4228 O O . ILE A 1 523 ? 6.305 17.859 -6.531 1 92.06 523 ILE A O 1
ATOM 4232 N N . VAL A 1 524 ? 4.145 17.766 -6.879 1 84.25 524 VAL A N 1
ATOM 4233 C CA . VAL A 1 524 ? 4.277 17.125 -8.188 1 84.25 524 VAL A CA 1
ATOM 4234 C C . VAL A 1 524 ? 5.129 18.016 -9.102 1 84.25 524 VAL A C 1
ATOM 4236 O O . VAL A 1 524 ? 6.055 17.531 -9.758 1 84.25 524 VAL A O 1
ATOM 4239 N N . ARG A 1 525 ? 4.844 19.297 -9.164 1 85.69 525 ARG A N 1
ATOM 4240 C CA . ARG A 1 525 ? 5.57 20.141 -10.094 1 85.69 525 ARG A CA 1
ATOM 4241 C C . ARG A 1 525 ? 7.02 20.328 -9.648 1 85.69 525 ARG A C 1
ATOM 4243 O O . ARG A 1 525 ? 7.906 20.531 -10.484 1 85.69 525 ARG A O 1
ATOM 4250 N N . ASN A 1 526 ? 7.258 20.188 -8.383 1 92 526 ASN A N 1
ATOM 4251 C CA . ASN A 1 526 ? 8.625 20.375 -7.902 1 92 526 ASN A CA 1
ATOM 4252 C C . ASN A 1 526 ? 9.406 19.062 -7.902 1 92 526 ASN A C 1
ATOM 4254 O O . ASN A 1 526 ? 10.617 19.062 -7.695 1 92 526 ASN A O 1
ATOM 4258 N N . LEU A 1 527 ? 8.719 17.969 -8.109 1 87.94 527 LEU A N 1
ATOM 4259 C CA . LEU A 1 527 ? 9.406 16.688 -8.25 1 87.94 527 LEU A CA 1
ATOM 4260 C C . LEU A 1 527 ? 9.953 16.531 -9.664 1 87.94 527 LEU A C 1
ATOM 4262 O O . LEU A 1 527 ? 10.773 15.641 -9.922 1 87.94 527 LEU A O 1
ATOM 4266 N N . LYS A 1 528 ? 9.547 17.344 -10.555 1 81.31 528 LYS A N 1
ATOM 4267 C CA . LYS A 1 528 ? 9.992 17.266 -11.945 1 81.31 528 LYS A CA 1
ATOM 4268 C C . LYS A 1 528 ? 11.492 17.484 -12.055 1 81.31 528 LYS A C 1
ATOM 4270 O O . LYS A 1 528 ? 12.125 17.047 -13.016 1 81.31 528 LYS A O 1
ATOM 4275 N N . ILE A 1 529 ? 12.023 18.188 -11.094 1 79.44 529 ILE A N 1
ATOM 4276 C CA . ILE A 1 529 ? 13.461 18.453 -11.055 1 79.44 529 ILE A CA 1
ATOM 4277 C C . ILE A 1 529 ? 14.219 17.125 -10.93 1 79.44 529 ILE A C 1
ATOM 4279 O O . ILE A 1 529 ? 15.336 17 -11.43 1 79.44 529 ILE A O 1
ATOM 4283 N N . ASP A 1 530 ? 13.656 16.188 -10.273 1 79.69 530 ASP A N 1
ATOM 4284 C CA . ASP A 1 530 ? 14.305 14.906 -10.008 1 79.69 530 ASP A CA 1
ATOM 4285 C C . ASP A 1 530 ? 14.133 13.953 -11.188 1 79.69 530 ASP A C 1
ATOM 4287 O O . ASP A 1 530 ? 15.109 13.383 -11.688 1 79.69 530 ASP A O 1
ATOM 4291 N N . ASP A 1 531 ? 13.016 13.453 -11.523 1 64.69 531 ASP A N 1
ATOM 4292 C CA . ASP A 1 531 ? 12.82 12.461 -12.578 1 64.69 531 ASP A CA 1
ATOM 4293 C C . ASP A 1 531 ? 11.688 12.875 -13.516 1 64.69 531 ASP A C 1
ATOM 4295 O O . ASP A 1 531 ? 11.211 12.062 -14.312 1 64.69 531 ASP A O 1
ATOM 4299 N N . ASN A 1 532 ? 11.477 14.242 -13.602 1 57.53 532 ASN A N 1
ATOM 4300 C CA . ASN A 1 532 ? 10.414 14.742 -14.461 1 57.53 532 ASN A CA 1
ATOM 4301 C C . ASN A 1 532 ? 9.125 13.945 -14.273 1 57.53 532 ASN A C 1
ATOM 4303 O O . ASN A 1 532 ? 8.281 13.898 -15.18 1 57.53 532 ASN A O 1
ATOM 4307 N N . SER A 1 533 ? 9.234 13.133 -13.156 1 56.44 533 SER A N 1
ATOM 4308 C CA . SER A 1 533 ? 8.062 12.297 -12.906 1 56.44 533 SER A CA 1
ATOM 4309 C C . SER A 1 533 ? 6.875 13.141 -12.453 1 56.44 533 SER A C 1
ATOM 4311 O O . SER A 1 533 ? 7.039 14.094 -11.688 1 56.44 533 SER A O 1
ATOM 4313 N N . SER A 1 534 ? 5.727 12.992 -13.125 1 60.41 534 SER A N 1
ATOM 4314 C CA . SER A 1 534 ? 4.504 13.695 -12.758 1 60.41 534 SER A CA 1
ATOM 4315 C C . SER A 1 534 ? 3.605 12.828 -11.883 1 60.41 534 SER A C 1
ATOM 4317 O O . SER A 1 534 ? 2.535 13.266 -11.453 1 60.41 534 SER A O 1
ATOM 4319 N N . GLN A 1 535 ? 4.09 11.586 -11.484 1 66.94 535 GLN A N 1
ATOM 4320 C CA . GLN A 1 535 ? 3.133 10.75 -10.773 1 66.94 535 GLN A CA 1
ATOM 4321 C C . GLN A 1 535 ? 3.467 10.68 -9.281 1 66.94 535 GLN A C 1
ATOM 4323 O O . GLN A 1 535 ? 4.633 10.539 -8.914 1 66.94 535 GLN A O 1
ATOM 4328 N N . PHE A 1 536 ? 2.506 11.016 -8.477 1 78.94 536 PHE A N 1
ATOM 4329 C CA . PHE A 1 536 ? 2.609 10.977 -7.023 1 78.94 536 PHE A CA 1
ATOM 4330 C C . PHE A 1 536 ? 1.304 10.5 -6.402 1 78.94 536 PHE A C 1
ATOM 4332 O O . PHE A 1 536 ? 0.278 10.414 -7.082 1 78.94 536 PHE A O 1
ATOM 4339 N N . ILE A 1 537 ? 1.394 10.023 -5.293 1 78.25 537 ILE A N 1
ATOM 4340 C CA . ILE A 1 537 ? 0.201 9.562 -4.59 1 78.25 537 ILE A CA 1
ATOM 4341 C C . ILE A 1 537 ? -0.799 10.711 -4.469 1 78.25 537 ILE A C 1
ATOM 4343 O O . ILE A 1 537 ? -0.417 11.844 -4.18 1 78.25 537 ILE A O 1
ATOM 4347 N N . ARG A 1 538 ? -2.016 10.422 -4.605 1 72.25 538 ARG A N 1
ATOM 4348 C CA . ARG A 1 538 ? -3.027 11.469 -4.68 1 72.25 538 ARG A CA 1
ATOM 4349 C C . ARG A 1 538 ? -3.369 12 -3.293 1 72.25 538 ARG A C 1
ATOM 4351 O O . ARG A 1 538 ? -3.451 13.211 -3.09 1 72.25 538 ARG A O 1
ATOM 4358 N N . ASN A 1 539 ? -3.662 11.086 -2.377 1 77.88 539 ASN A N 1
ATOM 4359 C CA . ASN A 1 539 ? -4.027 11.508 -1.029 1 77.88 539 ASN A CA 1
ATOM 4360 C C . ASN A 1 539 ? -2.799 11.625 -0.129 1 77.88 539 ASN A C 1
ATOM 4362 O O . ASN A 1 539 ? -2.215 10.609 0.263 1 77.88 539 ASN A O 1
ATOM 4366 N N . LEU A 1 540 ? -2.463 12.828 0.231 1 88.31 540 LEU A N 1
ATOM 4367 C CA . LEU A 1 540 ? -1.262 13.055 1.023 1 88.31 540 LEU A CA 1
ATOM 4368 C C . LEU A 1 540 ? -1.545 12.867 2.51 1 88.31 540 LEU A C 1
ATOM 4370 O O . LEU A 1 540 ? -0.699 12.352 3.246 1 88.31 540 LEU A O 1
ATOM 4374 N N . TRP A 1 541 ? -2.715 13.242 2.875 1 90.19 541 TRP A N 1
ATOM 4375 C CA . TRP A 1 541 ? -2.965 13.5 4.289 1 90.19 541 TRP A CA 1
ATOM 4376 C C . TRP A 1 541 ? -3.566 12.273 4.965 1 90.19 541 TRP A C 1
ATOM 4378 O O . TRP A 1 541 ? -3.504 12.133 6.191 1 90.19 541 TRP A O 1
ATOM 4388 N N . MET A 1 542 ? -4.191 11.383 4.172 1 84.25 542 MET A N 1
ATOM 4389 C CA . MET A 1 542 ? -4.832 10.18 4.703 1 84.25 542 MET A CA 1
ATOM 4390 C C . MET A 1 542 ? -4.473 8.961 3.867 1 84.25 542 MET A C 1
ATOM 4392 O O . MET A 1 542 ? -4.496 9.016 2.637 1 84.25 542 MET A O 1
ATOM 4396 N N . VAL A 1 543 ? -4.219 7.914 4.59 1 82.88 543 VAL A N 1
ATOM 4397 C CA . VAL A 1 543 ? -3.924 6.664 3.902 1 82.88 543 VAL A CA 1
ATOM 4398 C C . VAL A 1 543 ? -5.223 6.012 3.436 1 82.88 543 VAL A C 1
ATOM 4400 O O . VAL A 1 543 ? -6.176 5.891 4.207 1 82.88 543 VAL A O 1
ATOM 4403 N N . GLN A 1 544 ? -5.23 5.586 2.178 1 74.69 544 GLN A N 1
ATOM 4404 C CA . GLN A 1 544 ? -6.43 4.996 1.588 1 74.69 544 GLN A CA 1
ATOM 4405 C C . GLN A 1 544 ? -6.387 3.473 1.665 1 74.69 544 GLN A C 1
ATOM 4407 O O . GLN A 1 544 ? -5.309 2.875 1.668 1 74.69 544 GLN A O 1
ATOM 4412 N N . PRO A 1 545 ? -7.539 2.846 1.767 1 71.19 545 PRO A N 1
ATOM 4413 C CA . PRO A 1 545 ? -7.543 1.382 1.718 1 71.19 545 PRO A CA 1
ATOM 4414 C C . PRO A 1 545 ? -7.105 0.835 0.361 1 71.19 545 PRO A C 1
ATOM 4416 O O . PRO A 1 545 ? -7.418 1.428 -0.676 1 71.19 545 PRO A O 1
ATOM 4419 N N . ASN A 1 546 ? -6.363 -0.276 0.403 1 69.69 546 ASN A N 1
ATOM 4420 C CA . ASN A 1 546 ? -5.922 -0.948 -0.813 1 69.69 546 ASN A CA 1
ATOM 4421 C C . ASN A 1 546 ? -6.988 -1.903 -1.346 1 69.69 546 ASN A C 1
ATOM 4423 O O . ASN A 1 546 ? -6.723 -3.092 -1.531 1 69.69 546 ASN A O 1
ATOM 4427 N N . ASN A 1 547 ? -8.258 -1.514 -1.336 1 63.97 547 ASN A N 1
ATOM 4428 C CA . ASN A 1 547 ? -9.344 -2.357 -1.821 1 63.97 547 ASN A CA 1
ATOM 4429 C C . ASN A 1 547 ? -10 -1.769 -3.066 1 63.97 547 ASN A C 1
ATOM 4431 O O . ASN A 1 547 ? -9.836 -0.582 -3.357 1 63.97 547 ASN A O 1
ATOM 4435 N N . GLU A 1 548 ? -10.406 -2.6 -3.891 1 61.53 548 GLU A N 1
ATOM 4436 C CA . GLU A 1 548 ? -11.227 -2.143 -5.008 1 61.53 548 GLU A CA 1
ATOM 4437 C C . GLU A 1 548 ? -12.672 -2.633 -4.867 1 61.53 548 GLU A C 1
ATOM 4439 O O . GLU A 1 548 ? -12.906 -3.764 -4.438 1 61.53 548 GLU A O 1
ATOM 4444 N N . LEU A 1 549 ? -13.602 -1.655 -5.07 1 58.97 549 LEU A N 1
ATOM 4445 C CA . LEU A 1 549 ? -15.016 -2.006 -5.062 1 58.97 549 LEU A CA 1
ATOM 4446 C C . LEU A 1 549 ? -15.359 -2.924 -6.234 1 58.97 549 LEU A C 1
ATOM 4448 O O . LEU A 1 549 ? -14.938 -2.67 -7.367 1 58.97 549 LEU A O 1
ATOM 4452 N N . VAL A 1 550 ? -15.742 -4.078 -5.84 1 54.12 550 VAL A N 1
ATOM 4453 C CA . VAL A 1 550 ? -16.281 -4.953 -6.879 1 54.12 550 VAL A CA 1
ATOM 4454 C C . VAL A 1 550 ? -17.734 -4.586 -7.16 1 54.12 550 VAL A C 1
ATOM 4456 O O . VAL A 1 550 ? -18.578 -4.652 -6.266 1 54.12 550 VAL A O 1
ATOM 4459 N N . SER A 1 551 ? -17.938 -3.684 -8.141 1 52.56 551 SER A N 1
ATOM 4460 C CA . SER A 1 551 ? -19.312 -3.354 -8.477 1 52.56 551 SER A CA 1
ATOM 4461 C C . SER A 1 551 ? -19.906 -4.367 -9.453 1 52.56 551 SER A C 1
ATOM 4463 O O . SER A 1 551 ? -19.281 -4.691 -10.469 1 52.56 551 SER A O 1
ATOM 4465 N N . GLU A 1 552 ? -20.859 -5.113 -8.977 1 51.91 552 GLU A N 1
ATOM 4466 C CA . GLU A 1 552 ? -21.547 -6.094 -9.812 1 51.91 552 GLU A CA 1
ATOM 4467 C C . GLU A 1 552 ? -22.406 -5.414 -10.867 1 51.91 552 GLU A C 1
ATOM 4469 O O . GLU A 1 552 ? -22.766 -4.242 -10.727 1 51.91 552 GLU A O 1
ATOM 4474 N N . ASP A 1 553 ? -22.594 -5.996 -12 1 51.25 553 ASP A N 1
ATOM 4475 C CA . ASP A 1 553 ? -23.438 -5.543 -13.102 1 51.25 553 ASP A CA 1
ATOM 4476 C C . ASP A 1 553 ? -24.844 -5.199 -12.602 1 51.25 553 ASP A C 1
ATOM 4478 O O . ASP A 1 553 ? -25.406 -5.922 -11.789 1 51.25 553 ASP A O 1
ATOM 4482 N N . ASP A 1 554 ? -25.188 -3.811 -12.852 1 61.44 554 ASP A N 1
ATOM 4483 C CA . ASP A 1 554 ? -26.531 -3.369 -12.484 1 61.44 554 ASP A CA 1
ATOM 4484 C C . ASP A 1 554 ? -27.438 -3.252 -13.711 1 61.44 554 ASP A C 1
ATOM 4486 O O . ASP A 1 554 ? -27.188 -2.428 -14.594 1 61.44 554 ASP A O 1
ATOM 4490 N N . LYS A 1 555 ? -28.438 -4.125 -13.938 1 62.59 555 LYS A N 1
ATOM 4491 C CA . LYS A 1 555 ? -29.328 -4.129 -15.086 1 62.59 555 LYS A CA 1
ATOM 4492 C C . LYS A 1 555 ? -30.234 -2.898 -15.078 1 62.59 555 LYS A C 1
ATOM 4494 O O . LYS A 1 555 ? -30.719 -2.473 -16.125 1 62.59 555 LYS A O 1
ATOM 4499 N N . GLU A 1 556 ? -30.406 -2.43 -14.031 1 73.62 556 GLU A N 1
ATOM 4500 C CA . GLU A 1 556 ? -31.328 -1.293 -13.906 1 73.62 556 GLU A CA 1
ATOM 4501 C C . GLU A 1 556 ? -30.578 0.028 -14.094 1 73.62 556 GLU A C 1
ATOM 4503 O O . GLU A 1 556 ? -31.109 0.968 -14.688 1 73.62 556 GLU A O 1
ATOM 4508 N N . PHE A 1 557 ? -29.438 0.125 -13.648 1 78.75 557 PHE A N 1
ATOM 4509 C CA . PHE A 1 557 ? -28.641 1.335 -13.742 1 78.75 557 PHE A CA 1
ATOM 4510 C C . PHE A 1 557 ? -27.5 1.148 -14.734 1 78.75 557 PHE A C 1
ATOM 4512 O O . PHE A 1 557 ? -26.391 0.78 -14.344 1 78.75 557 PHE A O 1
ATOM 4519 N N . LYS A 1 558 ? -27.734 1.602 -15.859 1 69.56 558 LYS A N 1
ATOM 4520 C CA . LYS A 1 558 ? -26.844 1.264 -16.969 1 69.56 558 LYS A CA 1
ATOM 4521 C C . LYS A 1 558 ? -25.781 2.352 -17.172 1 69.56 558 LYS A C 1
ATOM 4523 O O . LYS A 1 558 ? -24.828 2.166 -17.922 1 69.56 558 LYS A O 1
ATOM 4528 N N . THR A 1 559 ? -26.016 3.498 -16.578 1 72.44 559 THR A N 1
ATOM 4529 C CA . THR A 1 559 ? -25.062 4.59 -16.703 1 72.44 559 THR A CA 1
ATOM 4530 C C . THR A 1 559 ? -24.234 4.73 -15.422 1 72.44 559 THR A C 1
ATOM 4532 O O . THR A 1 559 ? -24.781 4.605 -14.312 1 72.44 559 THR A O 1
ATOM 4535 N N . LYS A 1 560 ? -22.953 4.816 -15.68 1 73.62 560 LYS A N 1
ATOM 4536 C CA . LYS A 1 560 ? -22.094 4.859 -14.492 1 73.62 560 LYS A CA 1
ATOM 4537 C C . LYS A 1 560 ? -21.078 5.984 -14.602 1 73.62 560 LYS A C 1
ATOM 4539 O O . LYS A 1 560 ? -20.641 6.34 -15.695 1 73.62 560 LYS A O 1
ATOM 4544 N N . ILE A 1 561 ? -20.859 6.602 -13.453 1 69.88 561 ILE A N 1
ATOM 4545 C CA . ILE A 1 561 ? -19.734 7.5 -13.211 1 69.88 561 ILE A CA 1
ATOM 4546 C C . ILE A 1 561 ? -18.781 6.871 -12.195 1 69.88 561 ILE A C 1
ATOM 4548 O O . ILE A 1 561 ? -19.172 6.562 -11.07 1 69.88 561 ILE A O 1
ATOM 4552 N N . ASP A 1 562 ? -17.562 6.465 -12.688 1 64.56 562 ASP A N 1
ATOM 4553 C CA . ASP A 1 562 ? -16.594 5.859 -11.781 1 64.56 562 ASP A CA 1
ATOM 4554 C C . ASP A 1 562 ? -15.445 6.82 -11.484 1 64.56 562 ASP A C 1
ATOM 4556 O O . ASP A 1 562 ? -14.391 6.758 -12.133 1 64.56 562 ASP A O 1
ATOM 4560 N N . PRO A 1 563 ? -15.672 7.605 -10.484 1 55.5 563 PRO A N 1
ATOM 4561 C CA . PRO A 1 563 ? -14.633 8.594 -10.211 1 55.5 563 PRO A CA 1
ATOM 4562 C C . PRO A 1 563 ? -13.406 7.988 -9.523 1 55.5 563 PRO A C 1
ATOM 4564 O O . PRO A 1 563 ? -12.297 8.492 -9.688 1 55.5 563 PRO A O 1
ATOM 4567 N N . TRP A 1 564 ? -13.688 6.98 -8.719 1 61.56 564 TRP A N 1
ATOM 4568 C CA . TRP A 1 564 ? -12.633 6.32 -7.961 1 61.56 564 TRP A CA 1
ATOM 4569 C C . TRP A 1 564 ? -12.883 4.82 -7.875 1 61.56 564 TRP A C 1
ATOM 4571 O O . TRP A 1 564 ? -13.984 4.348 -8.156 1 61.56 564 TRP A O 1
ATOM 4581 N N . ALA A 1 565 ? -11.82 4.145 -7.414 1 63.5 565 ALA A N 1
ATOM 4582 C CA . ALA A 1 565 ? -11.93 2.701 -7.234 1 63.5 565 ALA A CA 1
ATOM 4583 C C . ALA A 1 565 ? -12.883 2.357 -6.09 1 63.5 565 ALA A C 1
ATOM 4585 O O . ALA A 1 565 ? -13.445 1.261 -6.051 1 63.5 565 ALA A O 1
ATOM 4586 N N . LEU A 1 566 ? -13.109 3.324 -5.219 1 71.75 566 LEU A N 1
ATOM 4587 C CA . LEU A 1 566 ? -13.867 3.018 -4.012 1 71.75 566 LEU A CA 1
ATOM 4588 C C . LEU A 1 566 ? -15.25 3.67 -4.059 1 71.75 566 LEU A C 1
ATOM 4590 O O . LEU A 1 566 ? -15.992 3.623 -3.08 1 71.75 566 LEU A O 1
ATOM 4594 N N . TYR A 1 567 ? -15.609 4.316 -5.094 1 75.81 567 TYR A N 1
ATOM 4595 C CA . TYR A 1 567 ? -16.859 5.078 -5.184 1 75.81 567 TYR A CA 1
ATOM 4596 C C . TYR A 1 567 ? -17.406 5.043 -6.602 1 75.81 567 TYR A C 1
ATOM 4598 O O . TYR A 1 567 ? -16.766 5.508 -7.543 1 75.81 567 TYR A O 1
ATOM 4606 N N . THR A 1 568 ? -18.578 4.473 -6.703 1 78.69 568 THR A N 1
ATOM 4607 C CA . THR A 1 568 ? -19.234 4.359 -8 1 78.69 568 THR A CA 1
ATOM 4608 C C . THR A 1 568 ? -20.641 4.977 -7.953 1 78.69 568 THR A C 1
ATOM 4610 O O . THR A 1 568 ? -21.375 4.785 -6.984 1 78.69 568 THR A O 1
ATOM 4613 N N . ILE A 1 569 ? -20.906 5.73 -9.016 1 85 569 ILE A N 1
ATOM 4614 C CA . ILE A 1 569 ? -22.219 6.332 -9.164 1 85 569 ILE A CA 1
ATOM 4615 C C . ILE A 1 569 ? -22.891 5.785 -10.422 1 85 569 ILE A C 1
ATOM 4617 O O . ILE A 1 569 ? -22.344 5.895 -11.523 1 85 569 ILE A O 1
ATOM 4621 N N . ARG A 1 570 ? -24.016 5.195 -10.203 1 83.81 570 ARG A N 1
ATOM 4622 C CA . ARG A 1 570 ? -24.875 4.812 -11.32 1 83.81 570 ARG A CA 1
ATOM 4623 C C . ARG A 1 570 ? -26.172 5.621 -11.32 1 83.81 570 ARG A C 1
ATOM 4625 O O . ARG A 1 570 ? -26.656 6.016 -10.266 1 83.81 570 ARG A O 1
ATOM 4632 N N . TYR A 1 571 ? -26.672 5.867 -12.531 1 87.94 571 TYR A N 1
ATOM 4633 C CA . TYR A 1 571 ? -27.906 6.641 -12.57 1 87.94 571 TYR A CA 1
ATOM 4634 C C . TYR A 1 571 ? -28.734 6.273 -13.789 1 87.94 571 TYR A C 1
ATOM 4636 O O . TYR A 1 571 ? -28.234 5.645 -14.727 1 87.94 571 TYR A O 1
ATOM 4644 N N . ARG A 1 572 ? -30.047 6.594 -13.68 1 88.56 572 ARG A N 1
ATOM 4645 C CA . ARG A 1 572 ? -31 6.508 -14.773 1 88.56 572 ARG A CA 1
ATOM 4646 C C . ARG A 1 572 ? -32.062 7.609 -14.672 1 88.56 572 ARG A C 1
ATOM 4648 O O . ARG A 1 572 ? -32.375 8.062 -13.578 1 88.56 572 ARG A O 1
ATOM 4655 N N . LEU A 1 573 ? -32.438 8.062 -15.875 1 90.44 573 LEU A N 1
ATOM 4656 C CA . LEU A 1 573 ? -33.438 9.117 -15.898 1 90.44 573 LEU A CA 1
ATOM 4657 C C . LEU A 1 573 ? -34.781 8.57 -16.328 1 90.44 573 LEU A C 1
ATOM 4659 O O . LEU A 1 573 ? -34.875 7.656 -17.156 1 90.44 573 LEU A O 1
ATOM 4663 N N . ASP A 1 574 ? -35.75 9.016 -15.719 1 90.88 574 ASP A N 1
ATOM 4664 C CA . ASP A 1 574 ? -37.094 8.898 -16.281 1 90.88 574 ASP A CA 1
ATOM 4665 C C . ASP A 1 574 ? -37.719 10.273 -16.547 1 90.88 574 ASP A C 1
ATOM 4667 O O . ASP A 1 574 ? -36.969 11.258 -16.703 1 90.88 574 ASP A O 1
ATOM 4671 N N . ASN A 1 575 ? -39 10.367 -16.703 1 90.06 575 ASN A N 1
ATOM 4672 C CA . ASN A 1 575 ? -39.594 11.625 -17.141 1 90.06 575 ASN A CA 1
ATOM 4673 C C . ASN A 1 575 ? -39.594 12.656 -16.016 1 90.06 575 ASN A C 1
ATOM 4675 O O . ASN A 1 575 ? -39.688 13.859 -16.281 1 90.06 575 ASN A O 1
ATOM 4679 N N . THR A 1 576 ? -39.5 12.156 -14.836 1 92.44 576 THR A N 1
ATOM 4680 C CA . THR A 1 576 ? -39.719 13.102 -13.734 1 92.44 576 THR A CA 1
ATOM 4681 C C . THR A 1 576 ? -38.531 13.07 -12.781 1 92.44 576 THR A C 1
ATOM 4683 O O . THR A 1 576 ? -38.281 14.023 -12.031 1 92.44 576 THR A O 1
ATOM 4686 N N . HIS A 1 577 ? -37.875 11.891 -12.828 1 93.81 577 HIS A N 1
ATOM 4687 C CA . HIS A 1 577 ? -36.812 11.719 -11.82 1 93.81 577 HIS A CA 1
ATOM 4688 C C . HIS A 1 577 ? -35.5 11.258 -12.461 1 93.81 577 HIS A C 1
ATOM 4690 O O . HIS A 1 577 ? -35.531 10.688 -13.555 1 93.81 577 HIS A O 1
ATOM 4696 N N . ILE A 1 578 ? -34.469 11.602 -11.727 1 93.94 578 ILE A N 1
ATOM 4697 C CA . ILE A 1 578 ? -33.219 10.883 -11.883 1 93.94 578 ILE A CA 1
ATOM 4698 C C . ILE A 1 578 ? -33 9.93 -10.703 1 93.94 578 ILE A C 1
ATOM 4700 O O . ILE A 1 578 ? -33.219 10.312 -9.547 1 93.94 578 ILE A O 1
ATOM 4704 N N . HIS A 1 579 ? -32.719 8.742 -11.055 1 92.5 579 HIS A N 1
ATOM 4705 C CA . HIS A 1 579 ? -32.5 7.703 -10.055 1 92.5 579 HIS A CA 1
ATOM 4706 C C . HIS A 1 579 ? -31 7.391 -9.93 1 92.5 579 HIS A C 1
ATOM 4708 O O . HIS A 1 579 ? -30.328 7.168 -10.938 1 92.5 579 HIS A O 1
ATOM 4714 N N . PHE A 1 580 ? -30.578 7.414 -8.648 1 92.12 580 PHE A N 1
ATOM 4715 C CA . PHE A 1 580 ? -29.172 7.141 -8.398 1 92.12 580 PHE A CA 1
ATOM 4716 C C . PHE A 1 580 ? -29 5.84 -7.625 1 92.12 580 PHE A C 1
ATOM 4718 O O . PHE A 1 580 ? -29.797 5.523 -6.75 1 92.12 580 PHE A O 1
ATOM 4725 N N . LYS A 1 581 ? -28 5.133 -7.996 1 89.81 581 LYS A N 1
ATOM 4726 C CA . LYS A 1 581 ? -27.438 4.043 -7.207 1 89.81 581 LYS A CA 1
ATOM 4727 C C . LYS A 1 581 ? -25.969 4.305 -6.875 1 89.81 581 LYS A C 1
ATOM 4729 O O . LYS A 1 581 ? -25.109 4.246 -7.754 1 89.81 581 LYS A O 1
ATOM 4734 N N . ILE A 1 582 ? -25.734 4.547 -5.602 1 89 582 ILE A N 1
ATOM 4735 C CA . ILE A 1 582 ? -24.391 4.867 -5.137 1 89 582 ILE A CA 1
ATOM 4736 C C . ILE A 1 582 ? -23.797 3.66 -4.422 1 89 582 ILE A C 1
ATOM 4738 O O . ILE A 1 582 ? -24.438 3.049 -3.57 1 89 582 ILE A O 1
ATOM 4742 N N . GLU A 1 583 ? -22.578 3.283 -4.871 1 83.19 583 GLU A N 1
ATOM 4743 C CA . GLU A 1 583 ? -21.812 2.262 -4.164 1 83.19 583 GLU A CA 1
ATOM 4744 C C . GLU A 1 583 ? -20.438 2.785 -3.756 1 83.19 583 GLU A C 1
ATOM 4746 O O . GLU A 1 583 ? -19.703 3.35 -4.578 1 83.19 583 GLU A O 1
ATOM 4751 N N . PHE A 1 584 ? -20.141 2.738 -2.439 1 80.19 584 PHE A N 1
ATOM 4752 C CA . PHE A 1 584 ? -18.797 3.146 -2.02 1 80.19 584 PHE A CA 1
ATOM 4753 C C . PHE A 1 584 ? -18.344 2.332 -0.818 1 80.19 584 PHE A C 1
ATOM 4755 O O . PHE A 1 584 ? -19.156 1.801 -0.068 1 80.19 584 PHE A O 1
ATOM 4762 N N . GLN A 1 585 ? -17.062 2.209 -0.751 1 76.56 585 GLN A N 1
ATOM 4763 C CA . GLN A 1 585 ? -16.453 1.454 0.346 1 76.56 585 GLN A CA 1
ATOM 4764 C C . GLN A 1 585 ? -16.484 2.256 1.645 1 76.56 585 GLN A C 1
ATOM 4766 O O . GLN A 1 585 ? -16.203 3.457 1.644 1 76.56 585 GLN A O 1
ATOM 4771 N N . THR A 1 586 ? -16.922 1.585 2.729 1 77.5 586 THR A N 1
ATOM 4772 C CA . THR A 1 586 ? -16.875 2.174 4.062 1 77.5 586 THR A CA 1
ATOM 4773 C C . THR A 1 586 ? -15.867 1.436 4.938 1 77.5 586 THR A C 1
ATOM 4775 O O . THR A 1 586 ? -15.492 0.296 4.645 1 77.5 586 THR A O 1
ATOM 4778 N N . ALA A 1 587 ? -15.344 2.129 5.812 1 67.88 587 ALA A N 1
ATOM 4779 C CA . ALA A 1 587 ? -14.531 1.502 6.852 1 67.88 587 ALA A CA 1
ATOM 4780 C C . ALA A 1 587 ? -15.328 1.311 8.141 1 67.88 587 ALA A C 1
ATOM 4782 O O . ALA A 1 587 ? -15.773 2.285 8.75 1 67.88 587 ALA A O 1
ATOM 4783 N N . GLY A 1 588 ? -15.508 0.081 8.555 1 64.94 588 GLY A N 1
ATOM 4784 C CA . GLY A 1 588 ? -16.266 -0.191 9.766 1 64.94 588 GLY A CA 1
ATOM 4785 C C . GLY A 1 588 ? -17.719 0.22 9.656 1 64.94 588 GLY A C 1
ATOM 4786 O O . GLY A 1 588 ? -18.328 0.635 10.641 1 64.94 588 GLY A O 1
ATOM 4787 N N . GLY A 1 589 ? -18.125 0.296 8.445 1 73 589 GLY A N 1
ATOM 4788 C CA . GLY A 1 589 ? -19.531 0.661 8.242 1 73 589 GLY A CA 1
ATOM 4789 C C . GLY A 1 589 ? -19.766 2.156 8.312 1 73 589 GLY A C 1
ATOM 4790 O O . GLY A 1 589 ? -20.906 2.6 8.438 1 73 589 GLY A O 1
ATOM 4791 N N . GLU A 1 590 ? -18.656 2.889 8.32 1 80.19 590 GLU A N 1
ATOM 4792 C CA . GLU A 1 590 ? -18.812 4.34 8.406 1 80.19 590 GLU A CA 1
ATOM 4793 C C . GLU A 1 590 ? -18.203 5.023 7.184 1 80.19 590 GLU A C 1
ATOM 4795 O O . GLU A 1 590 ? -17.156 4.598 6.676 1 80.19 590 GLU A O 1
ATOM 4800 N N . GLY A 1 591 ? -18.938 5.922 6.684 1 82.94 591 GLY A N 1
ATOM 4801 C CA . GLY A 1 591 ? -18.5 6.715 5.543 1 82.94 591 GLY A CA 1
ATOM 4802 C C . GLY A 1 591 ? -19.562 7.684 5.055 1 82.94 591 GLY A C 1
ATOM 4803 O O . GLY A 1 591 ? -20.656 7.746 5.613 1 82.94 591 GLY A O 1
ATOM 4804 N N . TRP A 1 592 ? -19.188 8.523 4.129 1 88.25 592 TRP A N 1
ATOM 4805 C CA . TRP A 1 592 ? -20.188 9.391 3.514 1 88.25 592 TRP A CA 1
ATOM 4806 C C . TRP A 1 592 ? -19.812 9.734 2.08 1 88.25 592 TRP A C 1
ATOM 4808 O O . TRP A 1 592 ? -18.641 9.609 1.695 1 88.25 592 TRP A O 1
ATOM 4818 N N . PHE A 1 593 ? -20.797 10.047 1.318 1 90.12 593 PHE A N 1
ATOM 4819 C CA . PHE A 1 593 ? -20.594 10.578 -0.023 1 90.12 593 PHE A CA 1
ATOM 4820 C C . PHE A 1 593 ? -21.375 11.875 -0.216 1 90.12 593 PHE A C 1
ATOM 4822 O O . PHE A 1 593 ? -22.359 12.117 0.483 1 90.12 593 PHE A O 1
ATOM 4829 N N . GLY A 1 594 ? -20.875 12.719 -1.036 1 90.31 594 GLY A N 1
ATOM 4830 C CA . GLY A 1 594 ? -21.531 13.945 -1.432 1 90.31 594 GLY A CA 1
ATOM 4831 C C . GLY A 1 594 ? -21.578 14.148 -2.936 1 90.31 594 GLY A C 1
ATOM 4832 O O . GLY A 1 594 ? -20.609 13.836 -3.635 1 90.31 594 GLY A O 1
ATOM 4833 N N . MET A 1 595 ? -22.719 14.578 -3.385 1 92.06 595 MET A N 1
ATOM 4834 C CA . MET A 1 595 ? -22.938 14.977 -4.773 1 92.06 595 MET A CA 1
ATOM 4835 C C . MET A 1 595 ? -23.422 16.422 -4.863 1 92.06 595 MET A C 1
ATOM 4837 O O . MET A 1 595 ? -24.359 16.797 -4.164 1 92.06 595 MET A O 1
ATOM 4841 N N . GLY A 1 596 ? -22.75 17.156 -5.664 1 91 596 GLY A N 1
ATOM 4842 C CA . GLY A 1 596 ? -23.125 18.547 -5.836 1 91 596 GLY A CA 1
ATOM 4843 C C . GLY A 1 596 ? -23.5 18.891 -7.266 1 91 596 GLY A C 1
ATOM 4844 O O . GLY A 1 596 ? -22.906 18.375 -8.211 1 91 596 GLY A O 1
ATOM 4845 N N . PHE A 1 597 ? -24.438 19.797 -7.344 1 91.69 597 PHE A N 1
ATOM 4846 C CA . PHE A 1 597 ? -24.984 20.125 -8.656 1 91.69 597 PHE A CA 1
ATOM 4847 C C . PHE A 1 597 ? -24.797 21.609 -8.961 1 91.69 597 PHE A C 1
ATOM 4849 O O . PHE A 1 597 ? -25.219 22.469 -8.188 1 91.69 597 PHE A O 1
ATOM 4856 N N . ASP A 1 598 ? -24.078 21.875 -9.969 1 89 598 ASP A N 1
ATOM 4857 C CA . ASP A 1 598 ? -23.969 23.125 -10.703 1 89 598 ASP A CA 1
ATOM 4858 C C . ASP A 1 598 ? -23.406 24.234 -9.82 1 89 598 ASP A C 1
ATOM 4860 O O . ASP A 1 598 ? -24.016 25.297 -9.664 1 89 598 ASP A O 1
ATOM 4864 N N . PRO A 1 599 ? -22.281 24.047 -9.289 1 86.56 599 PRO A N 1
ATOM 4865 C CA . PRO A 1 599 ? -21.609 25.156 -8.625 1 86.56 599 PRO A CA 1
ATOM 4866 C C . PRO A 1 599 ? -21.312 26.312 -9.578 1 86.56 599 PRO A C 1
ATOM 4868 O O . PRO A 1 599 ? -21.203 26.109 -10.789 1 86.56 599 PRO A O 1
ATOM 4871 N N . SER A 1 600 ? -21.172 27.5 -9 1 81.94 600 SER A N 1
ATOM 4872 C CA . SER A 1 600 ? -20.922 28.672 -9.836 1 81.94 600 SER A CA 1
ATOM 4873 C C . SER A 1 600 ? -19.422 28.828 -10.102 1 81.94 600 SER A C 1
ATOM 4875 O O . SER A 1 600 ? -19.031 29.562 -11.016 1 81.94 600 SER A O 1
ATOM 4877 N N . ASP A 1 601 ? -18.672 28.141 -9.273 1 76 601 ASP A N 1
ATOM 4878 C CA . ASP A 1 601 ? -17.234 28.203 -9.461 1 76 601 ASP A CA 1
ATOM 4879 C C . ASP A 1 601 ? -16.641 26.797 -9.633 1 76 601 ASP A C 1
ATOM 4881 O O . ASP A 1 601 ? -17.359 25.859 -9.992 1 76 601 ASP A O 1
ATOM 4885 N N . THR A 1 602 ? -15.359 26.688 -9.484 1 71.94 602 THR A N 1
ATOM 4886 C CA . THR A 1 602 ? -14.695 25.391 -9.625 1 71.94 602 THR A CA 1
ATOM 4887 C C . THR A 1 602 ? -14.586 24.703 -8.273 1 71.94 602 THR A C 1
ATOM 4889 O O . THR A 1 602 ? -13.781 23.781 -8.109 1 71.94 602 THR A O 1
ATOM 4892 N N . GLY A 1 603 ? -15.328 25.328 -7.41 1 75.06 603 GLY A N 1
ATOM 4893 C CA . GLY A 1 603 ? -15.453 24.734 -6.094 1 75.06 603 GLY A CA 1
ATOM 4894 C C . GLY A 1 603 ? -16.875 24.344 -5.742 1 75.06 603 GLY A C 1
ATOM 4895 O O . GLY A 1 603 ? -17.547 23.656 -6.52 1 75.06 603 GLY A O 1
ATOM 4896 N N . MET A 1 604 ? -17.312 24.781 -4.57 1 82.88 604 MET A N 1
ATOM 4897 C CA . MET A 1 604 ? -18.609 24.359 -4.082 1 82.88 604 MET A CA 1
ATOM 4898 C C . MET A 1 604 ? -19.594 25.531 -4.066 1 82.88 604 MET A C 1
ATOM 4900 O O . MET A 1 604 ? -20.766 25.359 -3.729 1 82.88 604 MET A O 1
ATOM 4904 N N . LYS A 1 605 ? -19.188 26.641 -4.582 1 82.5 605 LYS A N 1
ATOM 4905 C CA . LYS A 1 605 ? -20 27.844 -4.438 1 82.5 605 LYS A CA 1
ATOM 4906 C C . LYS A 1 605 ? -21.328 27.688 -5.18 1 82.5 605 LYS A C 1
ATOM 4908 O O . LYS A 1 605 ? -21.359 27.297 -6.348 1 82.5 605 LYS A O 1
ATOM 4913 N N . ASP A 1 606 ? -22.406 27.953 -4.469 1 85.69 606 ASP A N 1
ATOM 4914 C CA . ASP A 1 606 ? -23.766 28.031 -4.988 1 85.69 606 ASP A CA 1
ATOM 4915 C C . ASP A 1 606 ? -24.25 26.656 -5.449 1 85.69 606 ASP A C 1
ATOM 4917 O O . ASP A 1 606 ? -25.266 26.547 -6.141 1 85.69 606 ASP A O 1
ATOM 4921 N N . ALA A 1 607 ? -23.531 25.641 -5.059 1 89 607 ALA A N 1
ATOM 4922 C CA . ALA A 1 607 ? -23.953 24.297 -5.434 1 89 607 ALA A CA 1
ATOM 4923 C C . ALA A 1 607 ? -25.078 23.797 -4.531 1 89 607 ALA A C 1
ATOM 4925 O O . ALA A 1 607 ? -25.219 24.266 -3.398 1 89 607 ALA A O 1
ATOM 4926 N N . GLU A 1 608 ? -25.891 22.922 -5.031 1 91.44 608 GLU A N 1
ATOM 4927 C CA . GLU A 1 608 ? -26.812 22.109 -4.238 1 91.44 608 GLU A CA 1
ATOM 4928 C C . GLU A 1 608 ? -26.281 20.688 -4.055 1 91.44 608 GLU A C 1
ATOM 4930 O O . GLU A 1 608 ? -25.703 20.109 -4.98 1 91.44 608 GLU A O 1
ATOM 4935 N N . PHE A 1 609 ? -26.5 20.25 -2.822 1 91.69 609 PHE A N 1
ATOM 4936 C CA . PHE A 1 609 ? -25.859 18.984 -2.543 1 91.69 609 PHE A CA 1
ATOM 4937 C C . PHE A 1 609 ? -26.875 17.938 -2.096 1 91.69 609 PHE A C 1
ATOM 4939 O O . PHE A 1 609 ? -27.938 18.281 -1.553 1 91.69 609 PHE A O 1
ATOM 4946 N N . ILE A 1 610 ? -26.562 16.719 -2.424 1 92.5 610 ILE A N 1
ATOM 4947 C CA . ILE A 1 610 ? -27.094 15.531 -1.757 1 92.5 610 ILE A CA 1
ATOM 4948 C C . ILE A 1 610 ? -25.969 14.797 -1.021 1 92.5 610 ILE A C 1
ATOM 4950 O O . ILE A 1 610 ? -24.938 14.469 -1.616 1 92.5 610 ILE A O 1
ATOM 4954 N N . VAL A 1 611 ? -26.141 14.664 0.267 1 91.31 611 VAL A N 1
ATOM 4955 C CA . VAL A 1 611 ? -25.109 14.008 1.076 1 91.31 611 VAL A CA 1
ATOM 4956 C C . VAL A 1 611 ? -25.719 12.766 1.739 1 91.31 611 VAL A C 1
ATOM 4958 O O . VAL A 1 611 ? -26.812 12.812 2.289 1 91.31 611 VAL A O 1
ATOM 4961 N N . GLY A 1 612 ? -25.016 11.664 1.556 1 90.75 612 GLY A N 1
ATOM 4962 C CA . GLY A 1 612 ? -25.359 10.438 2.264 1 90.75 612 GLY A CA 1
ATOM 4963 C C . GLY A 1 612 ? -24.328 10.047 3.305 1 90.75 612 GLY A C 1
ATOM 4964 O O . GLY A 1 612 ? -23.141 9.891 2.986 1 90.75 612 GLY A O 1
ATOM 4965 N N . ILE A 1 613 ? -24.766 9.984 4.547 1 89.06 613 ILE A N 1
ATOM 4966 C CA . ILE A 1 613 ? -23.906 9.609 5.664 1 89.06 613 ILE A CA 1
ATOM 4967 C C . ILE A 1 613 ? -24.266 8.211 6.148 1 89.06 613 ILE A C 1
ATOM 4969 O O . ILE A 1 613 ? -25.438 7.941 6.473 1 89.06 613 ILE A O 1
ATOM 4973 N N . VAL A 1 614 ? -23.312 7.355 6.027 1 87.69 614 VAL A N 1
ATOM 4974 C CA . VAL A 1 614 ? -23.5 5.98 6.48 1 87.69 614 VAL A CA 1
ATOM 4975 C C . VAL A 1 614 ? -22.891 5.812 7.875 1 87.69 614 VAL A C 1
ATOM 4977 O O . VAL A 1 614 ? -21.703 6.023 8.07 1 87.69 614 VAL A O 1
ATOM 4980 N N . LYS A 1 615 ? -23.656 5.539 8.789 1 84.38 615 LYS A N 1
ATOM 4981 C CA . LYS A 1 615 ? -23.25 5.301 10.172 1 84.38 615 LYS A CA 1
ATOM 4982 C C . LYS A 1 615 ? -24.031 4.137 10.773 1 84.38 615 LYS A C 1
ATOM 4984 O O . LYS A 1 615 ? -25.266 4.078 10.664 1 84.38 615 LYS A O 1
ATOM 4989 N N . ASN A 1 616 ? -23.344 3.186 11.414 1 76.5 616 ASN A N 1
ATOM 4990 C CA . ASN A 1 616 ? -23.969 2.031 12.055 1 76.5 616 ASN A CA 1
ATOM 4991 C C . ASN A 1 616 ? -24.875 1.276 11.078 1 76.5 616 ASN A C 1
ATOM 4993 O O . ASN A 1 616 ? -26.016 0.96 11.406 1 76.5 616 ASN A O 1
ATOM 4997 N N . GLN A 1 617 ? -24.453 1.198 9.891 1 73.06 617 GLN A N 1
ATOM 4998 C CA . GLN A 1 617 ? -25.094 0.433 8.828 1 73.06 617 GLN A CA 1
ATOM 4999 C C . GLN A 1 617 ? -26.375 1.121 8.344 1 73.06 617 GLN A C 1
ATOM 5001 O O . GLN A 1 617 ? -27.172 0.52 7.629 1 73.06 617 GLN A O 1
ATOM 5006 N N . ASN A 1 618 ? -26.547 2.391 8.805 1 80.69 618 ASN A N 1
ATOM 5007 C CA . ASN A 1 618 ? -27.672 3.184 8.344 1 80.69 618 ASN A CA 1
ATOM 5008 C C . ASN A 1 618 ? -27.234 4.359 7.48 1 80.69 618 ASN A C 1
ATOM 5010 O O . ASN A 1 618 ? -26.062 4.77 7.539 1 80.69 618 ASN A O 1
ATOM 5014 N N . ILE A 1 619 ? -28.266 4.836 6.68 1 87.12 619 ILE A N 1
ATOM 5015 C CA . ILE A 1 619 ? -27.938 5.957 5.805 1 87.12 619 ILE A CA 1
ATOM 5016 C C . ILE A 1 619 ? -28.812 7.16 6.156 1 87.12 619 ILE A C 1
ATOM 5018 O O . ILE A 1 619 ? -30.016 7.012 6.406 1 87.12 619 ILE A O 1
ATOM 5022 N N . ASP A 1 620 ? -28.156 8.219 6.395 1 88 620 ASP A N 1
ATOM 5023 C CA . ASP A 1 620 ? -28.812 9.523 6.449 1 88 620 ASP A CA 1
ATOM 5024 C C . ASP A 1 620 ? -28.594 10.305 5.152 1 88 620 ASP A C 1
ATOM 5026 O O . ASP A 1 620 ? -27.516 10.852 4.922 1 88 620 ASP A O 1
ATOM 5030 N N . LEU A 1 621 ? -29.641 10.297 4.324 1 90.69 621 LEU A N 1
ATOM 5031 C CA . LEU A 1 621 ? -29.609 11.008 3.051 1 90.69 621 LEU A CA 1
ATOM 5032 C C . LEU A 1 621 ? -30.359 12.328 3.141 1 90.69 621 LEU A C 1
ATOM 5034 O O . LEU A 1 621 ? -31.531 12.344 3.531 1 90.69 621 LEU A O 1
ATOM 5038 N N . SER A 1 622 ? -29.688 13.414 2.752 1 90.56 622 SER A N 1
ATOM 5039 C CA . SER A 1 622 ? -30.344 14.711 2.852 1 90.56 622 SER A CA 1
ATOM 5040 C C . SER A 1 622 ? -29.844 15.664 1.773 1 90.56 622 SER A C 1
ATOM 5042 O O . SER A 1 622 ? -28.797 15.43 1.166 1 90.56 622 SER A O 1
ATOM 5044 N N . ASN A 1 623 ? -30.719 16.672 1.582 1 91.5 623 ASN A N 1
ATOM 5045 C CA . ASN A 1 623 ? -30.281 17.812 0.776 1 91.5 623 ASN A CA 1
ATOM 5046 C C . ASN A 1 623 ? -29.406 18.766 1.58 1 91.5 623 ASN A C 1
ATOM 5048 O O . ASN A 1 623 ? -29.578 18.906 2.791 1 91.5 623 ASN A O 1
ATOM 5052 N N . TYR A 1 624 ? -28.422 19.266 0.89 1 90.44 624 TYR A N 1
ATOM 5053 C CA . TYR A 1 624 ? -27.578 20.297 1.479 1 90.44 624 TYR A CA 1
ATOM 5054 C C . TYR A 1 624 ? -27.422 21.484 0.535 1 90.44 624 TYR A C 1
ATOM 5056 O O . TYR A 1 624 ? -27.656 21.359 -0.67 1 90.44 624 TYR A O 1
ATOM 5064 N N . VAL A 1 625 ? -27.125 22.641 1.096 1 88.12 625 VAL A N 1
ATOM 5065 C CA . VAL A 1 625 ? -26.828 23.828 0.31 1 88.12 625 VAL A CA 1
ATOM 5066 C C . VAL A 1 625 ? -25.453 24.391 0.702 1 88.12 625 VAL A C 1
ATOM 5068 O O . VAL A 1 625 ? -25.062 24.312 1.869 1 88.12 625 VAL A O 1
ATOM 5071 N N . ALA A 1 626 ? -24.844 24.875 -0.329 1 83.19 626 ALA A N 1
ATOM 5072 C CA . ALA A 1 626 ? -23.5 25.406 -0.122 1 83.19 626 ALA A CA 1
ATOM 5073 C C . ALA A 1 626 ? -23.5 26.531 0.894 1 83.19 626 ALA A C 1
ATOM 5075 O O . ALA A 1 626 ? -24.453 27.328 0.943 1 83.19 626 ALA A O 1
ATOM 5076 N N . ALA A 1 627 ? -22.422 26.562 1.62 1 73.62 627 ALA A N 1
ATOM 5077 C CA . ALA A 1 627 ? -22.188 27.734 2.453 1 73.62 627 ALA A CA 1
ATOM 5078 C C . ALA A 1 627 ? -21.891 28.969 1.598 1 73.62 627 ALA A C 1
ATOM 5080 O O . ALA A 1 627 ? -21.516 28.844 0.428 1 73.62 627 ALA A O 1
ATOM 5081 N N . LYS A 1 628 ? -22.062 30.031 2.152 1 70.19 628 LYS A N 1
ATOM 5082 C CA . LYS A 1 628 ? -21.891 31.297 1.438 1 70.19 628 LYS A CA 1
ATOM 5083 C C . LYS A 1 628 ? -20.484 31.391 0.844 1 70.19 628 LYS A C 1
ATOM 5085 O O . LYS A 1 628 ? -20.312 31.859 -0.281 1 70.19 628 LYS A O 1
ATOM 5090 N N . GLU A 1 629 ? -19.562 30.875 1.619 1 65.56 629 GLU A N 1
ATOM 5091 C CA . GLU A 1 629 ? -18.172 31.031 1.194 1 65.56 629 GLU A CA 1
ATOM 5092 C C . GLU A 1 629 ? -17.75 29.906 0.24 1 65.56 629 GLU A C 1
ATOM 5094 O O . GLU A 1 629 ? -16.734 30.016 -0.445 1 65.56 629 GLU A O 1
ATOM 5099 N N . GLY A 1 630 ? -18.391 28.938 0.164 1 58.03 630 GLY A N 1
ATOM 5100 C CA . GLY A 1 630 ? -18.188 27.859 -0.791 1 58.03 630 GLY A CA 1
ATOM 5101 C C . GLY A 1 630 ? -17.234 26.781 -0.292 1 58.03 630 GLY A C 1
ATOM 5102 O O . GLY A 1 630 ? -17.25 25.656 -0.779 1 58.03 630 GLY A O 1
ATOM 5103 N N . TYR A 1 631 ? -16.328 27.125 0.582 1 63.34 631 TYR A N 1
ATOM 5104 C CA . TYR A 1 631 ? -15.359 26.109 0.99 1 63.34 631 TYR A CA 1
ATOM 5105 C C . TYR A 1 631 ? -15.719 25.531 2.352 1 63.34 631 TYR A C 1
ATOM 5107 O O . TYR A 1 631 ? -15.078 24.578 2.818 1 63.34 631 TYR A O 1
ATOM 5115 N N . HIS A 1 632 ? -16.75 25.984 2.881 1 74.25 632 HIS A N 1
ATOM 5116 C CA . HIS A 1 632 ? -17.25 25.453 4.145 1 74.25 632 HIS A CA 1
ATOM 5117 C C . HIS A 1 632 ? -18.266 24.328 3.904 1 74.25 632 HIS A C 1
ATOM 5119 O O . HIS A 1 632 ? -18.859 24.234 2.826 1 74.25 632 HIS A O 1
ATOM 5125 N N . PRO A 1 633 ? -18.391 23.484 4.918 1 75.62 633 PRO A N 1
ATOM 5126 C CA . PRO A 1 633 ? -19.359 22.391 4.75 1 75.62 633 PRO A CA 1
ATOM 5127 C C . PRO A 1 633 ? -20.766 22.906 4.457 1 75.62 633 PRO A C 1
ATOM 5129 O O . PRO A 1 633 ? -21.203 23.906 5.039 1 75.62 633 PRO A O 1
ATOM 5132 N N . PRO A 1 634 ? -21.375 22.266 3.535 1 81.56 634 PRO A N 1
ATOM 5133 C CA . PRO A 1 634 ? -22.75 22.641 3.242 1 81.56 634 PRO A CA 1
ATOM 5134 C C . PRO A 1 634 ? -23.688 22.422 4.426 1 81.56 634 PRO A C 1
ATOM 5136 O O . PRO A 1 634 ? -23.328 21.703 5.371 1 81.56 634 PRO A O 1
ATOM 5139 N N . THR A 1 635 ? -24.766 23.109 4.402 1 85.62 635 THR A N 1
ATOM 5140 C CA . THR A 1 635 ? -25.75 23.016 5.477 1 85.62 635 THR A CA 1
ATOM 5141 C C . THR A 1 635 ? -26.906 22.125 5.051 1 85.62 635 THR A C 1
ATOM 5143 O O . THR A 1 635 ? -27.391 22.219 3.922 1 85.62 635 THR A O 1
ATOM 5146 N N . LYS A 1 636 ? -27.344 21.328 6 1 88.94 636 LYS A N 1
ATOM 5147 C CA . LYS A 1 636 ? -28.406 20.359 5.75 1 88.94 636 LYS A CA 1
ATOM 5148 C C . LYS A 1 636 ? -29.734 21.062 5.512 1 88.94 636 LYS A C 1
ATOM 5150 O O . LYS A 1 636 ? -30.047 22.062 6.168 1 88.94 636 LYS A O 1
ATOM 5155 N N . GLN A 1 637 ? -30.422 20.594 4.492 1 84.81 637 GLN A N 1
ATOM 5156 C CA . GLN A 1 637 ? -31.766 21.078 4.164 1 84.81 637 GLN A CA 1
ATOM 5157 C C . GLN A 1 637 ? -32.781 19.953 4.227 1 84.81 637 GLN A C 1
ATOM 5159 O O . GLN A 1 637 ? -32.469 18.812 4.555 1 84.81 637 GLN A O 1
ATOM 5164 N N . SER A 1 638 ? -34 20.328 3.996 1 78.19 638 SER A N 1
ATOM 5165 C CA . SER A 1 638 ? -35.062 19.359 3.988 1 78.19 638 SER A CA 1
ATOM 5166 C C . SER A 1 638 ? -34.938 18.375 2.832 1 78.19 638 SER A C 1
ATOM 5168 O O . SER A 1 638 ? -34.156 18.609 1.907 1 78.19 638 SER A O 1
ATOM 5170 N N . LEU A 1 639 ? -35.594 17.266 2.877 1 78 639 LEU A N 1
ATOM 5171 C CA . LEU A 1 639 ? -35.562 16.203 1.883 1 78 639 LEU A CA 1
ATOM 5172 C C . LEU A 1 639 ? -36.438 16.516 0.693 1 78 639 LEU A C 1
ATOM 5174 O O . LEU A 1 639 ? -36.781 15.625 -0.089 1 78 639 LEU A O 1
ATOM 5178 N N . GLU A 1 640 ? -36.75 17.719 0.544 1 79.44 640 GLU A N 1
ATOM 5179 C CA . GLU A 1 640 ? -37.656 18.062 -0.549 1 79.44 640 GLU A CA 1
ATOM 5180 C C . GLU A 1 640 ? -37.094 17.594 -1.893 1 79.44 640 GLU A C 1
ATOM 5182 O O . GLU A 1 640 ? -35.938 17.875 -2.221 1 79.44 640 GLU A O 1
ATOM 5187 N N . GLY A 1 641 ? -37.969 16.828 -2.596 1 82.94 641 GLY A N 1
ATOM 5188 C CA . GLY A 1 641 ? -37.594 16.359 -3.928 1 82.94 641 GLY A CA 1
ATOM 5189 C C . GLY A 1 641 ? -36.656 15.164 -3.918 1 82.94 641 GLY A C 1
ATOM 5190 O O . GLY A 1 641 ? -36.219 14.719 -4.973 1 82.94 641 GLY A O 1
ATOM 5191 N N . LEU A 1 642 ? -36.312 14.773 -2.727 1 86.75 642 LEU A N 1
ATOM 5192 C CA . LEU A 1 642 ? -35.438 13.633 -2.553 1 86.75 642 LEU A CA 1
ATOM 5193 C C . LEU A 1 642 ? -36.156 12.461 -1.911 1 86.75 642 LEU A C 1
ATOM 5195 O O . LEU A 1 642 ? -36.844 12.625 -0.906 1 86.75 642 LEU A O 1
ATOM 5199 N N . GLU A 1 643 ? -36.094 11.312 -2.605 1 82.06 643 GLU A N 1
ATOM 5200 C CA . GLU A 1 643 ? -36.75 10.109 -2.094 1 82.06 643 GLU A CA 1
ATOM 5201 C C . GLU A 1 643 ? -35.75 8.953 -1.988 1 82.06 643 GLU A C 1
ATOM 5203 O O . GLU A 1 643 ? -35.156 8.547 -2.986 1 82.06 643 GLU A O 1
ATOM 5208 N N . ILE A 1 644 ? -35.5 8.617 -0.81 1 78.56 644 ILE A N 1
ATOM 5209 C CA . ILE A 1 644 ? -34.656 7.438 -0.621 1 78.56 644 ILE A CA 1
ATOM 5210 C C . ILE A 1 644 ? -35.438 6.188 -1.033 1 78.56 644 ILE A C 1
ATOM 5212 O O . ILE A 1 644 ? -36.594 6.012 -0.65 1 78.56 644 ILE A O 1
ATOM 5216 N N . LYS A 1 645 ? -34.75 5.504 -1.903 1 74.88 645 LYS A N 1
ATOM 5217 C CA . LYS A 1 645 ? -35.344 4.215 -2.254 1 74.88 645 LYS A CA 1
ATOM 5218 C C . LYS A 1 645 ? -34.688 3.08 -1.474 1 74.88 645 LYS A C 1
ATOM 5220 O O . LYS A 1 645 ? -33.562 3.221 -0.994 1 74.88 645 LYS A O 1
ATOM 5225 N N . ASN A 1 646 ? -35.344 1.817 -1.299 1 61.78 646 ASN A N 1
ATOM 5226 C CA . ASN A 1 646 ? -34.969 0.573 -0.648 1 61.78 646 ASN A CA 1
ATOM 5227 C C . ASN A 1 646 ? -33.594 0.098 -1.135 1 61.78 646 ASN A C 1
ATOM 5229 O O . ASN A 1 646 ? -33.375 -0.102 -2.334 1 61.78 646 ASN A O 1
ATOM 5233 N N . GLY A 1 647 ? -32.469 0.727 -0.548 1 58.12 647 GLY A N 1
ATOM 5234 C CA . GLY A 1 647 ? -31.203 0.091 -0.879 1 58.12 647 GLY A CA 1
ATOM 5235 C C . GLY A 1 647 ? -30.5 -0.501 0.328 1 58.12 647 GLY A C 1
ATOM 5236 O O . GLY A 1 647 ? -30.859 -0.211 1.47 1 58.12 647 GLY A O 1
ATOM 5237 N N . THR A 1 648 ? -29.719 -1.696 -0.01 1 60.09 648 THR A N 1
ATOM 5238 C CA . THR A 1 648 ? -28.922 -2.396 0.995 1 60.09 648 THR A CA 1
ATOM 5239 C C . THR A 1 648 ? -27.938 -1.444 1.665 1 60.09 648 THR A C 1
ATOM 5241 O O . THR A 1 648 ? -27.016 -0.941 1.019 1 60.09 648 THR A O 1
ATOM 5244 N N . VAL A 1 649 ? -27.859 -0.926 2.766 1 69 649 VAL A N 1
ATOM 5245 C CA . VAL A 1 649 ? -27.047 0.221 3.17 1 69 649 VAL A CA 1
ATOM 5246 C C . VAL A 1 649 ? -25.578 -0.191 3.287 1 69 649 VAL A C 1
ATOM 5248 O O . VAL A 1 649 ? -24.688 0.542 2.857 1 69 649 VAL A O 1
ATOM 5251 N N . VAL A 1 650 ? -25.125 -1.075 4.227 1 71 650 VAL A N 1
ATOM 5252 C CA . VAL A 1 650 ? -23.734 -1.504 4.328 1 71 650 VAL A CA 1
ATOM 5253 C C . VAL A 1 650 ? -23.672 -3.027 4.402 1 71 650 VAL A C 1
ATOM 5255 O O . VAL A 1 650 ? -24.375 -3.65 5.195 1 71 650 VAL A O 1
ATOM 5258 N N . THR A 1 651 ? -23.016 -3.648 3.498 1 69.31 651 THR A N 1
ATOM 5259 C CA . THR A 1 651 ? -22.672 -5.066 3.551 1 69.31 651 THR A CA 1
ATOM 5260 C C . THR A 1 651 ? -21.609 -5.324 4.621 1 69.31 651 THR A C 1
ATOM 5262 O O . THR A 1 651 ? -20.969 -4.391 5.109 1 69.31 651 THR A O 1
ATOM 5265 N N . PRO A 1 652 ? -21.547 -6.484 5.07 1 60.56 652 PRO A N 1
ATOM 5266 C CA . PRO A 1 652 ? -20.562 -6.793 6.117 1 60.56 652 PRO A CA 1
ATOM 5267 C C . PRO A 1 652 ? -19.141 -6.398 5.727 1 60.56 652 PRO A C 1
ATOM 5269 O O . PRO A 1 652 ? -18.312 -6.117 6.598 1 60.56 652 PRO A O 1
ATOM 5272 N N . ASP A 1 653 ? -18.984 -6.371 4.465 1 62.06 653 ASP A N 1
ATOM 5273 C CA . ASP A 1 653 ? -17.625 -6.031 4.043 1 62.06 653 ASP A CA 1
ATOM 5274 C C . ASP A 1 653 ? -17.453 -4.516 3.957 1 62.06 653 ASP A C 1
ATOM 5276 O O . ASP A 1 653 ? -16.406 -4.035 3.514 1 62.06 653 ASP A O 1
ATOM 5280 N N . GLY A 1 654 ? -18.422 -3.844 4.266 1 70.44 654 GLY A N 1
ATOM 5281 C CA . GLY A 1 654 ? -18.312 -2.398 4.383 1 70.44 654 GLY A CA 1
ATOM 5282 C C . GLY A 1 654 ? -18.75 -1.663 3.135 1 70.44 654 GLY A C 1
ATOM 5283 O O . GLY A 1 654 ? -18.609 -0.441 3.043 1 70.44 654 GLY A O 1
ATOM 5284 N N . LYS A 1 655 ? -19.266 -2.439 2.148 1 78.25 655 LYS A N 1
ATOM 5285 C CA . LYS A 1 655 ? -19.797 -1.758 0.97 1 78.25 655 LYS A CA 1
ATOM 5286 C C . LYS A 1 655 ? -21.172 -1.183 1.244 1 78.25 655 LYS A C 1
ATOM 5288 O O . LYS A 1 655 ? -22.094 -1.91 1.641 1 78.25 655 LYS A O 1
ATOM 5293 N N . ALA A 1 656 ? -21.25 0.083 1.076 1 82.44 656 ALA A N 1
ATOM 5294 C CA . ALA A 1 656 ? -22.547 0.745 1.202 1 82.44 656 ALA A CA 1
ATOM 5295 C C . ALA A 1 656 ? -23.188 0.936 -0.163 1 82.44 656 ALA A C 1
ATOM 5297 O O . ALA A 1 656 ? -22.531 1.319 -1.128 1 82.44 656 ALA A O 1
ATOM 5298 N N . THR A 1 657 ? -24.422 0.54 -0.245 1 85.88 657 THR A N 1
ATOM 5299 C CA . THR A 1 657 ? -25.219 0.782 -1.437 1 85.88 657 THR A CA 1
ATOM 5300 C C . THR A 1 657 ? -26.453 1.631 -1.099 1 85.88 657 THR A C 1
ATOM 5302 O O . THR A 1 657 ? -27.25 1.257 -0.242 1 85.88 657 THR A O 1
ATOM 5305 N N . VAL A 1 658 ? -26.594 2.752 -1.763 1 89.06 658 VAL A N 1
ATOM 5306 C CA . VAL A 1 658 ? -27.703 3.668 -1.529 1 89.06 658 VAL A CA 1
ATOM 5307 C C . VAL A 1 658 ? -28.438 3.936 -2.842 1 89.06 658 VAL A C 1
ATOM 5309 O O . VAL A 1 658 ? -27.812 4.34 -3.832 1 89.06 658 VAL A O 1
ATOM 5312 N N . ILE A 1 659 ? -29.703 3.656 -2.836 1 91.19 659 ILE A N 1
ATOM 5313 C CA . ILE A 1 659 ? -30.531 3.928 -4.008 1 91.19 659 ILE A CA 1
ATOM 5314 C C . ILE A 1 659 ? -31.547 5.016 -3.68 1 91.19 659 ILE A C 1
ATOM 5316 O O . ILE A 1 659 ? -32.312 4.902 -2.705 1 91.19 659 ILE A O 1
ATOM 5320 N N . PHE A 1 660 ? -31.531 6.055 -4.434 1 91.94 660 PHE A N 1
ATOM 5321 C CA . PHE A 1 660 ? -32.469 7.141 -4.188 1 91.94 660 PHE A CA 1
ATOM 5322 C C . PHE A 1 660 ? -32.844 7.848 -5.488 1 91.94 660 PHE A C 1
ATOM 5324 O O . PHE A 1 660 ? -32.219 7.609 -6.523 1 91.94 660 PHE A O 1
ATOM 5331 N N . SER A 1 661 ? -33.875 8.617 -5.383 1 93.25 661 SER A N 1
ATOM 5332 C CA . SER A 1 661 ? -34.375 9.375 -6.531 1 93.25 661 SER A CA 1
ATOM 5333 C C . SER A 1 661 ? -34.469 10.859 -6.203 1 93.25 661 SER A C 1
ATOM 5335 O O . SER A 1 661 ? -34.75 11.234 -5.059 1 93.25 661 SER A O 1
ATOM 5337 N N . ARG A 1 662 ? -34.156 11.57 -7.215 1 93.5 662 ARG A N 1
ATOM 5338 C CA . ARG A 1 662 ? -34.281 13.023 -7.152 1 93.5 662 ARG A CA 1
ATOM 5339 C C . ARG A 1 662 ? -35.125 13.555 -8.32 1 93.5 662 ARG A C 1
ATOM 5341 O O . ARG A 1 662 ? -34.969 13.07 -9.453 1 93.5 662 ARG A O 1
ATOM 5348 N N . LEU A 1 663 ? -36 14.539 -8.031 1 93.25 663 LEU A N 1
ATOM 5349 C CA . LEU A 1 663 ? -36.719 15.188 -9.117 1 93.25 663 LEU A CA 1
ATOM 5350 C C . LEU A 1 663 ? -35.781 15.852 -10.102 1 93.25 663 LEU A C 1
ATOM 5352 O O . LEU A 1 663 ? -34.75 16.422 -9.688 1 93.25 663 LEU A O 1
ATOM 5356 N N . LEU A 1 664 ? -36.094 15.797 -11.336 1 94.25 664 LEU A N 1
ATOM 5357 C CA . LEU A 1 664 ? -35.312 16.469 -12.359 1 94.25 664 LEU A CA 1
ATOM 5358 C C . LEU A 1 664 ? -35.375 17.984 -12.188 1 94.25 664 LEU A C 1
ATOM 5360 O O . LEU A 1 664 ? -34.438 18.703 -12.516 1 94.25 664 LEU A O 1
ATOM 5364 N N . GLU A 1 665 ? -36.531 18.391 -11.734 1 92.69 665 GLU A N 1
ATOM 5365 C CA . GLU A 1 665 ? -36.75 19.812 -11.461 1 92.69 665 GLU A CA 1
ATOM 5366 C C . GLU A 1 665 ? -37.344 20 -10.07 1 92.69 665 GLU A C 1
ATOM 5368 O O . GLU A 1 665 ? -38.5 20.422 -9.945 1 92.69 665 GLU A O 1
ATOM 5373 N N . PRO A 1 666 ? -36.5 19.828 -9.133 1 89.44 666 PRO A N 1
ATOM 5374 C CA . PRO A 1 666 ? -37.031 20.047 -7.789 1 89.44 666 PRO A CA 1
ATOM 5375 C C . PRO A 1 666 ? -37.344 21.516 -7.508 1 89.44 666 PRO A C 1
ATOM 5377 O O . PRO A 1 666 ? -36.594 22.406 -7.965 1 89.44 666 PRO A O 1
ATOM 5380 N N . PRO A 1 667 ? -38.375 21.734 -6.73 1 85.94 667 PRO A N 1
ATOM 5381 C CA . PRO A 1 667 ? -38.719 23.125 -6.406 1 85.94 667 PRO A CA 1
ATOM 5382 C C . PRO A 1 667 ? -37.594 23.828 -5.645 1 85.94 667 PRO A C 1
ATOM 5384 O O . PRO A 1 667 ? -37.062 23.297 -4.664 1 85.94 667 PRO A O 1
ATOM 5387 N N . ASN A 1 668 ? -37.219 25.031 -6.043 1 83.06 668 ASN A N 1
ATOM 5388 C CA . ASN A 1 668 ? -36.281 25.922 -5.383 1 83.06 668 ASN A CA 1
ATOM 5389 C C . ASN A 1 668 ? -34.875 25.344 -5.352 1 83.06 668 ASN A C 1
ATOM 5391 O O . ASN A 1 668 ? -34.094 25.672 -4.465 1 83.06 668 ASN A O 1
ATOM 5395 N N . ARG A 1 669 ? -34.656 24.438 -6.266 1 89.69 669 ARG A N 1
ATOM 5396 C CA . ARG A 1 669 ? -33.312 23.828 -6.336 1 89.69 669 ARG A CA 1
ATOM 5397 C C . ARG A 1 669 ? -32.844 23.719 -7.781 1 89.69 669 ARG A C 1
ATOM 5399 O O . ARG A 1 669 ? -33.594 24 -8.711 1 89.69 669 ARG A O 1
ATOM 5406 N N . LYS A 1 670 ? -31.578 23.297 -7.887 1 91.75 670 LYS A N 1
ATOM 5407 C CA . LYS A 1 670 ? -30.969 23.219 -9.211 1 91.75 670 LYS A CA 1
ATOM 5408 C C . LYS A 1 670 ? -31.609 22.094 -10.031 1 91.75 670 LYS A C 1
ATOM 5410 O O . LYS A 1 670 ? -31.797 20.984 -9.531 1 91.75 670 LYS A O 1
ATOM 5415 N N . LYS A 1 671 ? -31.969 22.375 -11.172 1 92.44 671 LYS A N 1
ATOM 5416 C CA . LYS A 1 671 ? -32.562 21.359 -12.055 1 92.44 671 LYS A CA 1
ATOM 5417 C C . LYS A 1 671 ? -31.453 20.594 -12.789 1 92.44 671 LYS A C 1
ATOM 5419 O O . LYS A 1 671 ? -30.344 21.078 -12.938 1 92.44 671 LYS A O 1
ATOM 5424 N N . ILE A 1 672 ? -31.797 19.344 -13.172 1 93.69 672 ILE A N 1
ATOM 5425 C CA . ILE A 1 672 ? -30.969 18.594 -14.102 1 93.69 672 ILE A CA 1
ATOM 5426 C C . ILE A 1 672 ? -31.188 19.094 -15.523 1 93.69 672 ILE A C 1
ATOM 5428 O O . ILE A 1 672 ? -32.281 18.984 -16.062 1 93.69 672 ILE A O 1
ATOM 5432 N N . ARG A 1 673 ? -30.125 19.625 -16.047 1 89.75 673 ARG A N 1
ATOM 5433 C CA . ARG A 1 673 ? -30.25 20.297 -17.328 1 89.75 673 ARG A CA 1
ATOM 5434 C C . ARG A 1 673 ? -29.953 19.328 -18.469 1 89.75 673 ARG A C 1
ATOM 5436 O O . ARG A 1 673 ? -29.203 18.375 -18.312 1 89.75 673 ARG A O 1
ATOM 5443 N N . ARG A 1 674 ? -30.578 19.625 -19.594 1 87.44 674 ARG A N 1
ATOM 5444 C CA . ARG A 1 674 ? -30.297 18.859 -20.812 1 87.44 674 ARG A CA 1
ATOM 5445 C C . ARG A 1 674 ? -29.062 19.406 -21.531 1 87.44 674 ARG A C 1
ATOM 5447 O O . ARG A 1 674 ? -29.125 19.703 -22.734 1 87.44 674 ARG A O 1
ATOM 5454 N N . GLU A 1 675 ? -28.125 19.828 -20.781 1 82.12 675 GLU A N 1
ATOM 5455 C CA . GLU A 1 675 ? -26.828 20.297 -21.219 1 82.12 675 GLU A CA 1
ATOM 5456 C C . GLU A 1 675 ? -25.734 19.938 -20.219 1 82.12 675 GLU A C 1
ATOM 5458 O O . GLU A 1 675 ? -26.016 19.344 -19.172 1 82.12 675 GLU A O 1
ATOM 5463 N N . GLN A 1 676 ? -24.562 20.266 -20.641 1 81.31 676 GLN A N 1
ATOM 5464 C CA . GLN A 1 676 ? -23.469 20 -19.719 1 81.31 676 GLN A CA 1
ATOM 5465 C C . GLN A 1 676 ? -23.594 20.891 -18.484 1 81.31 676 GLN A C 1
ATOM 5467 O O . GLN A 1 676 ? -23.875 22.094 -18.594 1 81.31 676 GLN A O 1
ATOM 5472 N N . MET A 1 677 ? -23.547 20.281 -17.438 1 85.81 677 MET A N 1
ATOM 5473 C CA . MET A 1 677 ? -23.531 21 -16.172 1 85.81 677 MET A CA 1
ATOM 5474 C C . MET A 1 677 ? -22.406 20.531 -15.266 1 85.81 677 MET A C 1
ATOM 5476 O O . MET A 1 677 ? -21.938 19.391 -15.391 1 85.81 677 MET A O 1
ATOM 5480 N N . LYS A 1 678 ? -22 21.438 -14.359 1 84.94 678 LYS A N 1
ATOM 5481 C CA . LYS A 1 678 ? -20.969 21.062 -13.391 1 84.94 678 LYS A CA 1
ATOM 5482 C C . LYS A 1 678 ? -21.531 20.109 -12.336 1 84.94 678 LYS A C 1
ATOM 5484 O O . LYS A 1 678 ? -22.625 20.344 -11.805 1 84.94 678 LYS A O 1
ATOM 5489 N N . TYR A 1 679 ? -20.844 19.031 -12.195 1 88 679 TYR A N 1
ATOM 5490 C CA . TYR A 1 679 ? -21.172 18.016 -11.203 1 88 679 TYR A CA 1
ATOM 5491 C C . TYR A 1 679 ? -19.969 17.688 -10.344 1 88 679 TYR A C 1
ATOM 5493 O O . TYR A 1 679 ? -18.891 17.344 -10.859 1 88 679 TYR A O 1
ATOM 5501 N N . ILE A 1 680 ? -20.125 17.938 -8.992 1 86.44 680 ILE A N 1
ATOM 5502 C CA . ILE A 1 680 ? -19 17.703 -8.109 1 86.44 680 ILE A CA 1
ATOM 5503 C C . ILE A 1 680 ? -19.297 16.547 -7.176 1 86.44 680 ILE A C 1
ATOM 5505 O O . ILE A 1 680 ? -20.453 16.328 -6.789 1 86.44 680 ILE A O 1
ATOM 5509 N N . MET A 1 681 ? -18.312 15.75 -6.906 1 88.19 681 MET A N 1
ATOM 5510 C CA . MET A 1 681 ? -18.406 14.555 -6.078 1 88.19 681 MET A CA 1
ATOM 5511 C C . MET A 1 681 ? -17.328 14.547 -4.996 1 88.19 681 MET A C 1
ATOM 5513 O O . MET A 1 681 ? -16.219 15.016 -5.223 1 88.19 681 MET A O 1
ATOM 5517 N N . ALA A 1 682 ? -17.625 14.078 -3.879 1 85.69 682 ALA A N 1
ATOM 5518 C CA . ALA A 1 682 ? -16.688 13.844 -2.793 1 85.69 682 ALA A CA 1
ATOM 5519 C C . ALA A 1 682 ? -17.109 12.656 -1.937 1 85.69 682 ALA A C 1
ATOM 5521 O O . ALA A 1 682 ? -18.297 12.297 -1.909 1 85.69 682 ALA A O 1
ATOM 5522 N N . TYR A 1 683 ? -16.172 12.008 -1.387 1 85.12 683 TYR A N 1
ATOM 5523 C CA . TYR A 1 683 ? -16.516 10.914 -0.486 1 85.12 683 TYR A CA 1
ATOM 5524 C C . TYR A 1 683 ? -15.422 10.695 0.55 1 85.12 683 TYR A C 1
ATOM 5526 O O . TYR A 1 683 ? -14.312 11.211 0.409 1 85.12 683 TYR A O 1
ATOM 5534 N N . ASN A 1 684 ? -15.75 10.133 1.636 1 79.69 684 ASN A N 1
ATOM 5535 C CA . ASN A 1 684 ? -14.852 9.672 2.691 1 79.69 684 ASN A CA 1
ATOM 5536 C C . ASN A 1 684 ? -15.219 8.266 3.16 1 79.69 684 ASN A C 1
ATOM 5538 O O . ASN A 1 684 ? -16.234 8.07 3.82 1 79.69 684 ASN A O 1
ATOM 5542 N N . PRO A 1 685 ? -14.414 7.328 2.807 1 76.19 685 PRO A N 1
ATOM 5543 C CA . PRO A 1 685 ? -14.734 5.945 3.18 1 76.19 685 PRO A CA 1
ATOM 5544 C C . PRO A 1 685 ? -14.406 5.641 4.641 1 76.19 685 PRO A C 1
ATOM 5546 O O . PRO A 1 685 ? -14.766 4.57 5.145 1 76.19 685 PRO A O 1
ATOM 5549 N N . MET A 1 686 ? -13.875 6.629 5.379 1 70.94 686 MET A N 1
ATOM 5550 C CA . MET A 1 686 ? -13.281 6.293 6.672 1 70.94 686 MET A CA 1
ATOM 5551 C C . MET A 1 686 ? -14.109 6.871 7.816 1 70.94 686 MET A C 1
ATOM 5553 O O . MET A 1 686 ? -13.898 6.516 8.977 1 70.94 686 MET A O 1
ATOM 5557 N N . SER A 1 687 ? -14.938 7.781 7.492 1 73.5 687 SER A N 1
ATOM 5558 C CA . SER A 1 687 ? -15.617 8.469 8.586 1 73.5 687 SER A CA 1
ATOM 5559 C C . SER A 1 687 ? -17.031 8.891 8.172 1 73.5 687 SER A C 1
ATOM 5561 O O . SER A 1 687 ? -17.25 9.289 7.027 1 73.5 687 SER A O 1
ATOM 5563 N N . SER A 1 688 ? -17.891 8.727 9.125 1 79.81 688 SER A N 1
ATOM 5564 C CA . SER A 1 688 ? -19.25 9.234 8.914 1 79.81 688 SER A CA 1
ATOM 5565 C C . SER A 1 688 ? -19.344 10.711 9.289 1 79.81 688 SER A C 1
ATOM 5567 O O . SER A 1 688 ? -20.391 11.336 9.094 1 79.81 688 SER A O 1
ATOM 5569 N N . ALA A 1 689 ? -18.281 11.211 9.844 1 76.69 689 ALA A N 1
ATOM 5570 C CA . ALA A 1 689 ? -18.266 12.641 10.141 1 76.69 689 ALA A CA 1
ATOM 5571 C C . ALA A 1 689 ? -18.188 13.469 8.859 1 76.69 689 ALA A C 1
ATOM 5573 O O . ALA A 1 689 ? -17.141 13.516 8.203 1 76.69 689 ALA A O 1
ATOM 5574 N N . PHE A 1 690 ? -19.359 14.07 8.594 1 79.19 690 PHE A N 1
ATOM 5575 C CA . PHE A 1 690 ? -19.406 14.883 7.379 1 79.19 690 PHE A CA 1
ATOM 5576 C C . PHE A 1 690 ? -18.516 16.125 7.527 1 79.19 690 PHE A C 1
ATOM 5578 O O . PHE A 1 690 ? -18.828 17.016 8.32 1 79.19 690 PHE A O 1
ATOM 5585 N N . GLY A 1 691 ? -17.375 16.031 6.824 1 70 691 GLY A N 1
ATOM 5586 C CA . GLY A 1 691 ? -16.391 17.094 6.938 1 70 691 GLY A CA 1
ATOM 5587 C C . GLY A 1 691 ? -15.445 17.156 5.754 1 70 691 GLY A C 1
ATOM 5588 O O . GLY A 1 691 ? -15.891 17.172 4.602 1 70 691 GLY A O 1
ATOM 5589 N N . TYR A 1 692 ? -14.242 17.219 6.082 1 71.81 692 TYR A N 1
ATOM 5590 C CA . TYR A 1 692 ? -13.211 17.406 5.07 1 71.81 692 TYR A CA 1
ATOM 5591 C C . TYR A 1 692 ? -13.023 16.141 4.238 1 71.81 692 TYR A C 1
ATOM 5593 O O . TYR A 1 692 ? -12.984 15.031 4.777 1 71.81 692 TYR A O 1
ATOM 5601 N N . HIS A 1 693 ? -13.016 16.266 2.879 1 73.62 693 HIS A N 1
ATOM 5602 C CA . HIS A 1 693 ? -12.945 15.125 1.98 1 73.62 693 HIS A CA 1
ATOM 5603 C C . HIS A 1 693 ? -11.539 14.938 1.433 1 73.62 693 HIS A C 1
ATOM 5605 O O . HIS A 1 693 ? -11.273 13.984 0.697 1 73.62 693 HIS A O 1
ATOM 5611 N N . GLU A 1 694 ? -10.75 15.742 1.807 1 64.38 694 GLU A N 1
ATOM 5612 C CA . GLU A 1 694 ? -9.391 15.656 1.279 1 64.38 694 GLU A CA 1
ATOM 5613 C C . GLU A 1 694 ? -9.383 15.672 -0.246 1 64.38 694 GLU A C 1
ATOM 5615 O O . GLU A 1 694 ? -10.102 16.469 -0.866 1 64.38 694 GLU A O 1
ATOM 5620 N N . HIS A 1 695 ? -8.484 14.789 -0.831 1 65.62 695 HIS A N 1
ATOM 5621 C CA . HIS A 1 695 ? -8.391 14.781 -2.285 1 65.62 695 HIS A CA 1
ATOM 5622 C C . HIS A 1 695 ? -9.414 13.836 -2.896 1 65.62 695 HIS A C 1
ATOM 5624 O O . HIS A 1 695 ? -9.375 13.555 -4.098 1 65.62 695 HIS A O 1
ATOM 5630 N N . ASN A 1 696 ? -10.312 13.414 -2.02 1 72.94 696 ASN A N 1
ATOM 5631 C CA . ASN A 1 696 ? -11.398 12.578 -2.527 1 72.94 696 ASN A CA 1
ATOM 5632 C C . ASN A 1 696 ? -12.531 13.414 -3.104 1 72.94 696 ASN A C 1
ATOM 5634 O O . ASN A 1 696 ? -13.672 13.328 -2.643 1 72.94 696 ASN A O 1
ATOM 5638 N N . ARG A 1 697 ? -12.172 14.203 -4.047 1 76.31 697 ARG A N 1
ATOM 5639 C CA . ARG A 1 697 ? -13.133 15.07 -4.723 1 76.31 697 ARG A CA 1
ATOM 5640 C C . ARG A 1 697 ? -12.836 15.156 -6.215 1 76.31 697 ARG A C 1
ATOM 5642 O O . ARG A 1 697 ? -11.703 14.93 -6.645 1 76.31 697 ARG A O 1
ATOM 5649 N N . GLN A 1 698 ? -13.914 15.398 -6.973 1 73.88 698 GLN A N 1
ATOM 5650 C CA . GLN A 1 698 ? -13.781 15.562 -8.414 1 73.88 698 GLN A CA 1
ATOM 5651 C C . GLN A 1 698 ? -14.922 16.391 -8.984 1 73.88 698 GLN A C 1
ATOM 5653 O O . GLN A 1 698 ? -16.062 16.297 -8.516 1 73.88 698 GLN A O 1
ATOM 5658 N N . MET A 1 699 ? -14.578 17.281 -9.859 1 77.31 699 MET A N 1
ATOM 5659 C CA . MET A 1 699 ? -15.578 18 -10.648 1 77.31 699 MET A CA 1
ATOM 5660 C C . MET A 1 699 ? -15.586 17.5 -12.094 1 77.31 699 MET A C 1
ATOM 5662 O O . MET A 1 699 ? -14.531 17.281 -12.688 1 77.31 699 MET A O 1
ATOM 5666 N N . ILE A 1 700 ? -16.75 17.234 -12.602 1 74.56 700 ILE A N 1
ATOM 5667 C CA . ILE A 1 700 ? -16.891 16.875 -14.008 1 74.56 700 ILE A CA 1
ATOM 5668 C C . ILE A 1 700 ? -17.984 17.734 -14.656 1 74.56 700 ILE A C 1
ATOM 5670 O O . ILE A 1 700 ? -18.766 18.359 -13.953 1 74.56 700 ILE A O 1
ATOM 5674 N N . LEU A 1 701 ? -17.875 17.875 -15.93 1 76.31 701 LEU A N 1
ATOM 5675 C CA . LEU A 1 701 ? -19 18.344 -16.719 1 76.31 701 LEU A CA 1
ATOM 5676 C C . LEU A 1 701 ? -19.797 17.172 -17.281 1 76.31 701 LEU A C 1
ATOM 5678 O O . LEU A 1 701 ? -19.234 16.266 -17.906 1 76.31 701 LEU A O 1
ATOM 5682 N N . ILE A 1 702 ? -21.109 17.219 -16.938 1 80.12 702 ILE A N 1
ATOM 5683 C CA . ILE A 1 702 ? -21.875 16.047 -17.344 1 80.12 702 ILE A CA 1
ATOM 5684 C C . ILE A 1 702 ? -23.219 16.484 -17.922 1 80.12 702 ILE A C 1
ATOM 5686 O O . ILE A 1 702 ? -23.812 17.453 -17.469 1 80.12 702 ILE A O 1
ATOM 5690 N N . ASN A 1 703 ? -23.578 15.914 -18.984 1 81.69 703 ASN A N 1
ATOM 5691 C CA . ASN A 1 703 ? -24.969 15.891 -19.453 1 81.69 703 ASN A CA 1
ATOM 5692 C C . ASN A 1 703 ? -25.656 14.578 -19.078 1 81.69 703 ASN A C 1
ATOM 5694 O O . ASN A 1 703 ? -25.453 13.555 -19.75 1 81.69 703 ASN A O 1
ATOM 5698 N N . PHE A 1 704 ? -26.5 14.602 -18.125 1 86.75 704 PHE A N 1
ATOM 5699 C CA . PHE A 1 704 ? -27.109 13.391 -17.578 1 86.75 704 PHE A CA 1
ATOM 5700 C C . PHE A 1 704 ? -28.047 12.758 -18.609 1 86.75 704 PHE A C 1
ATOM 5702 O O . PHE A 1 704 ? -28.375 11.57 -18.5 1 86.75 704 PHE A O 1
ATOM 5709 N N . TYR A 1 705 ? -28.516 13.586 -19.5 1 82.44 705 TYR A N 1
ATOM 5710 C CA . TYR A 1 705 ? -29.453 13.078 -20.484 1 82.44 705 TYR A CA 1
ATOM 5711 C C . TYR A 1 705 ? -28.734 12.32 -21.594 1 82.44 705 TYR A C 1
ATOM 5713 O O . TYR A 1 705 ? -29.25 11.328 -22.109 1 82.44 705 TYR A O 1
ATOM 5721 N N . THR A 1 706 ? -27.516 12.82 -21.844 1 72.75 706 THR A N 1
ATOM 5722 C CA . THR A 1 706 ? -26.781 12.195 -22.953 1 72.75 706 THR A CA 1
ATOM 5723 C C . THR A 1 706 ? -25.594 11.383 -22.422 1 72.75 706 THR A C 1
ATOM 5725 O O . THR A 1 706 ? -24.938 10.688 -23.188 1 72.75 706 THR A O 1
ATOM 5728 N N . ASN A 1 707 ? -25.391 11.469 -21.172 1 74.44 707 ASN A N 1
ATOM 5729 C CA . ASN A 1 707 ? -24.297 10.758 -20.5 1 74.44 707 ASN A CA 1
ATOM 5730 C C . ASN A 1 707 ? -22.938 11.211 -21 1 74.44 707 ASN A C 1
ATOM 5732 O O . ASN A 1 707 ? -21.984 10.422 -21.047 1 74.44 707 ASN A O 1
ATOM 5736 N N . GLU A 1 708 ? -22.875 12.406 -21.484 1 65.5 708 GLU A N 1
ATOM 5737 C CA . GLU A 1 708 ? -21.594 12.984 -21.891 1 65.5 708 GLU A CA 1
ATOM 5738 C C . GLU A 1 708 ? -20.859 13.586 -20.688 1 65.5 708 GLU A C 1
ATOM 5740 O O . GLU A 1 708 ? -21.438 14.359 -19.922 1 65.5 708 GLU A O 1
ATOM 5745 N N . ILE A 1 709 ? -19.672 13.031 -20.469 1 68.06 709 ILE A N 1
ATOM 5746 C CA . ILE A 1 709 ? -18.859 13.508 -19.344 1 68.06 709 ILE A CA 1
ATOM 5747 C C . ILE A 1 709 ? -17.562 14.141 -19.875 1 68.06 709 ILE A C 1
ATOM 5749 O O . ILE A 1 709 ? -16.875 13.547 -20.719 1 68.06 709 ILE A O 1
ATOM 5753 N N . SER A 1 710 ? -17.359 15.422 -19.547 1 59.22 710 SER A N 1
ATOM 5754 C CA . SER A 1 710 ? -16.109 16.094 -19.859 1 59.22 710 SER A CA 1
ATOM 5755 C C . SER A 1 710 ? -15.438 16.641 -18.609 1 59.22 710 SER A C 1
ATOM 5757 O O . SER A 1 710 ? -16.078 16.781 -17.562 1 59.22 710 SER A O 1
ATOM 5759 N N . ALA A 1 711 ? -14.148 16.547 -18.594 1 52.03 711 ALA A N 1
ATOM 5760 C CA . ALA A 1 711 ? -13.422 17.156 -17.469 1 52.03 711 ALA A CA 1
ATOM 5761 C C . ALA A 1 711 ? -13.734 18.641 -17.344 1 52.03 711 ALA A C 1
ATOM 5763 O O . ALA A 1 711 ? -13.914 19.328 -18.344 1 52.03 711 ALA A O 1
ATOM 5764 N N . SER A 1 712 ? -14.258 19.062 -16.125 1 46.56 712 SER A N 1
ATOM 5765 C CA . SER A 1 712 ? -14.438 20.5 -15.898 1 46.56 712 SER A CA 1
ATOM 5766 C C . SER A 1 712 ? -13.133 21.25 -16.094 1 46.56 712 SER A C 1
ATOM 5768 O O . SER A 1 712 ? -12.055 20.719 -15.844 1 46.56 712 SER A O 1
ATOM 5770 N N . SER A 1 713 ? -13.094 22.062 -16.969 1 39 713 SER A N 1
ATOM 5771 C CA . SER A 1 713 ? -11.93 22.906 -17.234 1 39 713 SER A CA 1
ATOM 5772 C C . SER A 1 713 ? -11.258 23.344 -15.938 1 39 713 SER A C 1
ATOM 5774 O O . SER A 1 713 ? -11.734 24.266 -15.273 1 39 713 SER A O 1
ATOM 5776 N N . GLY A 1 714 ? -11.281 22.594 -15 1 33.78 714 GLY A N 1
ATOM 5777 C CA . GLY A 1 714 ? -10.672 23.422 -13.977 1 33.78 714 GLY A CA 1
ATOM 5778 C C . GLY A 1 714 ? -9.438 24.172 -14.461 1 33.78 714 GLY A C 1
ATOM 5779 O O . GLY A 1 714 ? -9.531 25.312 -14.891 1 33.78 714 GLY A O 1
ATOM 5780 N N . LEU A 1 715 ? -8.242 23.781 -13.82 1 31.52 715 LEU A N 1
ATOM 5781 C CA . LEU A 1 715 ? -7.105 24.688 -13.758 1 31.52 715 LEU A CA 1
ATOM 5782 C C . LEU A 1 715 ? -6.473 24.859 -15.133 1 31.52 715 LEU A C 1
ATOM 5784 O O . LEU A 1 715 ? -5.91 23.922 -15.688 1 31.52 715 LEU A O 1
ATOM 5788 N N . GLN A 1 716 ? -7.082 25.469 -16.031 1 26.88 716 GLN A N 1
ATOM 5789 C CA . GLN A 1 716 ? -6.172 26.156 -16.938 1 26.88 716 GLN A CA 1
ATOM 5790 C C . GLN A 1 716 ? -4.871 26.531 -16.234 1 26.88 716 GLN A C 1
ATOM 5792 O O . GLN A 1 716 ? -4.891 27.078 -15.125 1 26.88 716 GLN A O 1
ATOM 5797 N N . ASN A 1 717 ? -3.906 25.828 -16.453 1 27.17 717 ASN A N 1
ATOM 5798 C CA . ASN A 1 717 ? -2.689 26.594 -16.234 1 27.17 717 ASN A CA 1
ATOM 5799 C C . ASN A 1 717 ? -2.896 28.078 -16.547 1 27.17 717 ASN A C 1
ATOM 5801 O O . ASN A 1 717 ? -2.826 28.484 -17.703 1 27.17 717 ASN A O 1
ATOM 5805 N N . THR A 1 718 ? -3.809 28.719 -16.062 1 26.3 718 THR A N 1
ATOM 5806 C CA . THR A 1 718 ? -3.691 30.172 -16.188 1 26.3 718 THR A CA 1
ATOM 5807 C C . THR A 1 718 ? -2.277 30.625 -15.844 1 26.3 718 THR A C 1
ATOM 5809 O O . THR A 1 718 ? -1.877 30.594 -14.68 1 26.3 718 THR A O 1
ATOM 5812 N N . ARG A 1 719 ? -1.313 30.406 -16.656 1 28.42 719 ARG A N 1
ATOM 5813 C CA . ARG A 1 719 ? -0.221 31.375 -16.688 1 28.42 719 ARG A CA 1
ATOM 5814 C C . ARG A 1 719 ? -0.722 32.781 -16.344 1 28.42 719 ARG A C 1
ATOM 5816 O O . ARG A 1 719 ? -1.716 33.25 -16.906 1 28.42 719 ARG A O 1
ATOM 5823 N N . PHE A 1 720 ? -0.488 33.188 -15.18 1 25.86 720 PHE A N 1
ATOM 5824 C CA . PHE A 1 720 ? -0.678 34.5 -14.617 1 25.86 720 PHE A CA 1
ATOM 5825 C C . PHE A 1 720 ? -0.596 35.562 -15.703 1 25.86 720 PHE A C 1
ATOM 5827 O O . PHE A 1 720 ? -0.545 36.781 -15.398 1 25.86 720 PHE A O 1
ATOM 5834 N N . PHE A 1 721 ? -0.263 35.25 -16.969 1 26.48 721 PHE A N 1
ATOM 5835 C CA . PHE A 1 721 ? 0.067 36.531 -17.531 1 26.48 721 PHE A CA 1
ATOM 5836 C C . PHE A 1 721 ? -1.18 37.406 -17.656 1 26.48 721 PHE A C 1
ATOM 5838 O O . PHE A 1 721 ? -2.18 37 -18.25 1 26.48 721 PHE A O 1
ATOM 5845 N N . HIS A 1 722 ? -1.483 38.156 -16.672 1 27.06 722 HIS A N 1
ATOM 5846 C CA . HIS A 1 722 ? -2.309 39.344 -16.859 1 27.06 722 HIS A CA 1
ATOM 5847 C C . HIS A 1 722 ? -2.184 39.906 -18.281 1 27.06 722 HIS A C 1
ATOM 5849 O O . HIS A 1 722 ? -3.039 40.656 -18.734 1 27.06 722 HIS A O 1
ATOM 5855 N N . GLY A 1 723 ? -0.938 39.781 -18.844 1 26.52 723 GLY A N 1
ATOM 5856 C CA . GLY A 1 723 ? -0.827 40.656 -20 1 26.52 723 GLY A CA 1
ATOM 5857 C C . GLY A 1 723 ? -1.692 40.188 -21.172 1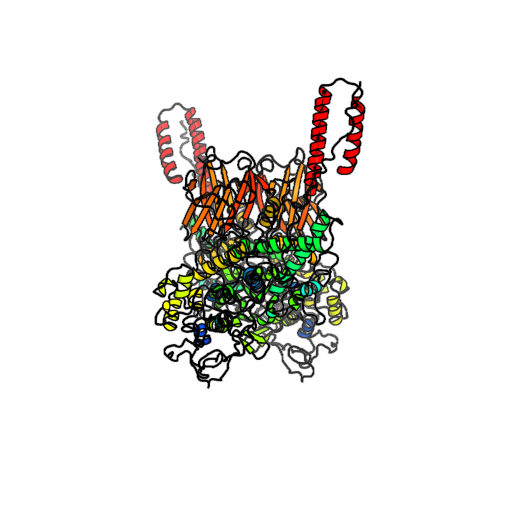 26.52 723 GLY A C 1
ATOM 5858 O O . GLY A 1 723 ? -1.978 41 -22.078 1 26.52 723 GLY A O 1
ATOM 5859 N N . LEU A 1 724 ? -1.945 38.906 -21.188 1 27.53 724 LEU A N 1
ATOM 5860 C CA . LEU A 1 724 ? -2.561 38.594 -22.484 1 27.53 724 LEU A CA 1
ATOM 5861 C C . LEU A 1 724 ? -4.051 38.938 -22.469 1 27.53 724 LEU A C 1
ATOM 5863 O O . LEU A 1 724 ? -4.75 38.719 -23.453 1 27.53 724 LEU A O 1
ATOM 5867 N N . GLY A 1 725 ? -4.633 39.219 -21.391 1 27.78 725 GLY A N 1
ATOM 5868 C CA . GLY A 1 725 ? -5.961 39.781 -21.594 1 27.78 725 GLY A CA 1
ATOM 5869 C C . GLY A 1 725 ? -5.973 41 -22.516 1 27.78 725 GLY A C 1
ATOM 5870 O O . GLY A 1 725 ? -6.992 41.281 -23.141 1 27.78 725 GLY A O 1
ATOM 5871 N N . MET A 1 726 ? -4.836 41.656 -22.438 1 29.34 726 MET A N 1
ATOM 5872 C CA . MET A 1 726 ? -4.805 42.812 -23.328 1 29.34 726 MET A CA 1
ATOM 5873 C C . MET A 1 726 ? -4.727 42.375 -24.797 1 29.34 726 MET A C 1
ATOM 5875 O O . MET A 1 726 ? -5.219 43.094 -25.688 1 29.34 726 MET A O 1
ATOM 5879 N N . PHE A 1 727 ? -4.055 41.25 -24.953 1 30.22 727 PHE A N 1
ATOM 5880 C CA . PHE A 1 727 ? -3.906 40.938 -26.359 1 30.22 727 PHE A CA 1
ATOM 5881 C C . PHE A 1 727 ? -5.215 40.438 -26.953 1 30.22 727 PHE A C 1
ATOM 5883 O O . PHE A 1 727 ? -5.633 40.844 -28.031 1 30.22 727 PHE A O 1
ATOM 5890 N N . LEU A 1 728 ? -5.891 39.594 -26.219 1 29.47 728 LEU A N 1
ATOM 5891 C CA . LEU A 1 728 ? -7.137 39.188 -26.844 1 29.47 728 LEU A CA 1
ATOM 5892 C C . LEU A 1 728 ? -8.188 40.281 -26.781 1 29.47 728 LEU A C 1
ATOM 5894 O O . LEU A 1 728 ? -8.977 40.438 -27.703 1 29.47 728 LEU A O 1
ATOM 5898 N N . ALA A 1 729 ? -8.164 41.094 -25.781 1 30.06 729 ALA A N 1
ATOM 5899 C CA . ALA A 1 729 ? -9.055 42.25 -25.891 1 30.06 729 ALA A CA 1
ATOM 5900 C C . ALA A 1 729 ? -8.688 43.125 -27.094 1 30.06 729 ALA A C 1
ATOM 5902 O O . ALA A 1 729 ? -9.57 43.656 -27.75 1 30.06 729 ALA A O 1
ATOM 5903 N N . TRP A 1 730 ? -7.344 43.156 -27.312 1 32.19 730 TRP A N 1
ATOM 5904 C CA . TRP A 1 730 ? -6.906 43.844 -28.516 1 32.19 730 TRP A CA 1
ATOM 5905 C C . TRP A 1 730 ? -7.332 43.094 -29.781 1 32.19 730 TRP A C 1
ATOM 5907 O O . TRP A 1 730 ? -7.84 43.688 -30.734 1 32.19 730 TRP A O 1
ATOM 5917 N N . CYS A 1 731 ? -7.188 41.75 -29.703 1 30.34 731 CYS A N 1
ATOM 5918 C CA . CYS A 1 731 ? -7.602 41.031 -30.906 1 30.34 731 CYS A CA 1
ATOM 5919 C C . CYS A 1 731 ? -9.109 41.094 -31.094 1 30.34 731 CYS A C 1
ATOM 5921 O O . CYS A 1 731 ? -9.602 41.281 -32.219 1 30.34 731 CYS A O 1
ATOM 5923 N N . VAL A 1 732 ? -9.781 40.938 -29.969 1 32.31 732 VAL A N 1
ATOM 5924 C CA . VAL A 1 732 ? -11.227 41.062 -30.125 1 32.31 732 VAL A CA 1
ATOM 5925 C C . VAL A 1 732 ? -11.602 42.5 -30.422 1 32.31 732 VAL A C 1
ATOM 5927 O O . VAL A 1 732 ? -12.508 42.781 -31.219 1 32.31 732 VAL A O 1
ATOM 5930 N N . SER A 1 733 ? -10.867 43.438 -29.766 1 30.59 733 SER A N 1
ATOM 5931 C CA . SER A 1 733 ? -11.18 44.812 -30.109 1 30.59 733 SER A CA 1
ATOM 5932 C C . SER A 1 733 ? -10.875 45.094 -31.578 1 30.59 733 SER A C 1
ATOM 5934 O O . SER A 1 733 ? -11.578 45.875 -32.219 1 30.59 733 SER A O 1
ATOM 5936 N N . VAL A 1 734 ? -9.758 44.438 -31.953 1 35.03 734 VAL A N 1
ATOM 5937 C CA . VAL A 1 734 ? -9.492 44.688 -33.375 1 35.03 734 VAL A CA 1
ATOM 5938 C C . VAL A 1 734 ? -10.57 44 -34.219 1 35.03 734 VAL A C 1
ATOM 5940 O O . VAL A 1 734 ? -10.984 44.562 -35.25 1 35.03 734 VAL A O 1
ATOM 5943 N N . SER A 1 735 ? -10.984 42.875 -33.625 1 32.97 735 SER A N 1
ATOM 5944 C CA . SER A 1 735 ? -11.992 42.219 -34.469 1 32.97 735 SER A CA 1
ATOM 5945 C C . SER A 1 735 ? -13.32 42.969 -34.438 1 32.97 735 SER A C 1
ATOM 5947 O O . SER A 1 735 ? -14.031 43 -35.438 1 32.97 735 SER A O 1
ATOM 5949 N N . THR A 1 736 ? -13.586 43.438 -33.219 1 33.06 736 THR A N 1
ATOM 5950 C CA . THR A 1 736 ? -14.828 44.188 -33.156 1 33.06 736 THR A CA 1
ATOM 5951 C C . THR A 1 736 ? -14.75 45.438 -34.031 1 33.06 736 THR A C 1
ATOM 5953 O O . THR A 1 736 ? -15.734 45.844 -34.656 1 33.06 736 THR A O 1
ATOM 5956 N N . PHE A 1 737 ? -13.516 46.031 -33.906 1 35.47 737 PHE A N 1
ATOM 5957 C CA . PHE A 1 737 ? -13.383 47.188 -34.781 1 35.47 737 PHE A CA 1
ATOM 5958 C C . PHE A 1 737 ? -13.461 46.781 -36.25 1 35.47 737 PHE A C 1
ATOM 5960 O O . PHE A 1 737 ? -13.969 47.531 -37.062 1 35.47 737 PHE A O 1
ATOM 5967 N N . GLY A 1 738 ? -12.922 45.531 -36.375 1 33.88 738 GLY A N 1
ATOM 5968 C CA . GLY A 1 738 ? -13.078 45.062 -37.75 1 33.88 738 GLY A CA 1
ATOM 5969 C C . GLY A 1 738 ? -14.523 44.906 -38.156 1 33.88 738 GLY A C 1
ATOM 5970 O O . GLY A 1 738 ? -14.906 45.25 -39.281 1 33.88 738 GLY A O 1
ATOM 5971 N N . ALA A 1 739 ? -15.188 44.312 -37.125 1 35.56 739 ALA A N 1
ATOM 5972 C CA . ALA A 1 739 ? -16.594 44.094 -37.469 1 35.56 739 ALA A CA 1
ATOM 5973 C C . ALA A 1 739 ? -17.328 45.438 -37.594 1 35.56 739 ALA A C 1
ATOM 5975 O O . ALA A 1 739 ? -18.188 45.594 -38.469 1 35.56 739 ALA A O 1
ATOM 5976 N N . ALA A 1 740 ? -17 46.344 -36.625 1 36.03 740 ALA A N 1
ATOM 5977 C CA . ALA A 1 740 ? -17.641 47.656 -36.719 1 36.03 740 ALA A CA 1
ATOM 5978 C C . ALA A 1 740 ? -17.266 48.344 -38 1 36.03 740 ALA A C 1
ATOM 5980 O O . ALA A 1 740 ? -18.109 49.031 -38.625 1 36.03 740 ALA A O 1
ATOM 5981 N N . ALA A 1 741 ? -15.977 48.094 -38.344 1 36.16 741 ALA A N 1
ATOM 5982 C CA . ALA A 1 741 ? -15.547 48.656 -39.625 1 36.16 741 ALA A CA 1
ATOM 5983 C C . ALA A 1 741 ? -16.328 48.062 -40.781 1 36.16 741 ALA A C 1
ATOM 5985 O O . ALA A 1 741 ? -16.75 48.75 -41.688 1 36.16 741 ALA A O 1
ATOM 5986 N N . MET A 1 742 ? -16.5 46.719 -40.562 1 37.75 742 MET A N 1
ATOM 5987 C CA . MET A 1 742 ? -17.25 46.062 -41.625 1 37.75 742 MET A CA 1
ATOM 5988 C C . MET A 1 742 ? -18.672 46.594 -41.719 1 37.75 742 MET A C 1
ATOM 5990 O O . MET A 1 742 ? -19.219 46.75 -42.781 1 37.75 742 MET A O 1
ATOM 5994 N N . ALA A 1 743 ? -19.203 46.781 -40.5 1 37.28 743 ALA A N 1
ATOM 5995 C CA . ALA A 1 743 ? -20.594 47.25 -40.469 1 37.28 743 ALA A CA 1
ATOM 5996 C C . ALA A 1 743 ? -20.672 48.656 -41.094 1 37.28 743 ALA A C 1
ATOM 5998 O O . ALA A 1 743 ? -21.641 48.938 -41.812 1 37.28 743 ALA A O 1
ATOM 5999 N N . THR A 1 744 ? -19.688 49.438 -40.656 1 35.62 744 THR A N 1
ATOM 6000 C CA . THR A 1 744 ? -19.688 50.781 -41.25 1 35.62 744 THR A CA 1
ATOM 6001 C C . THR A 1 744 ? -19.531 50.719 -42.75 1 35.62 744 THR A C 1
ATOM 6003 O O . THR A 1 744 ? -20.109 51.5 -43.5 1 35.62 744 THR A O 1
ATOM 6006 N N . MET A 1 745 ? -18.703 49.781 -43.094 1 35.25 745 MET A N 1
ATOM 6007 C CA . MET A 1 745 ? -18.469 49.625 -44.531 1 35.25 745 MET A CA 1
ATOM 6008 C C . MET A 1 745 ? -19.766 49.344 -45.281 1 35.25 745 MET A C 1
ATOM 6010 O O . MET A 1 745 ? -19.922 49.719 -46.438 1 35.25 745 MET A O 1
ATOM 6014 N N . ALA A 1 746 ? -20.547 48.5 -44.594 1 35.53 746 ALA A N 1
ATOM 6015 C CA . ALA A 1 746 ? -21.781 48.156 -45.312 1 35.53 746 ALA A CA 1
ATOM 6016 C C . ALA A 1 746 ? -22.562 49.438 -45.625 1 35.53 746 ALA A C 1
ATOM 6018 O O . ALA A 1 746 ? -23.344 49.469 -46.594 1 35.53 746 ALA A O 1
ATOM 6019 N N . ASN A 1 747 ? -22.484 50.375 -44.688 1 34.34 747 ASN A N 1
ATOM 6020 C CA . ASN A 1 747 ? -23.375 51.5 -44.938 1 34.34 747 ASN A CA 1
ATOM 6021 C C . ASN A 1 747 ? -22.734 52.5 -45.875 1 34.34 747 ASN A C 1
ATOM 6023 O O . ASN A 1 747 ? -23.422 53.375 -46.438 1 34.34 747 ASN A O 1
ATOM 6027 N N . THR A 1 748 ? -21.438 52.969 -45.625 1 34 748 THR A N 1
ATOM 6028 C CA . THR A 1 748 ? -21.062 54.125 -46.469 1 34 748 THR A CA 1
ATOM 6029 C C . THR A 1 748 ? -20.297 53.656 -47.688 1 34 748 THR A C 1
ATOM 6031 O O . THR A 1 748 ? -19.562 52.656 -47.656 1 34 748 THR A O 1
ATOM 6034 N N . ARG A 1 749 ? -20.922 53.781 -49.031 1 36.41 749 ARG A N 1
ATOM 6035 C CA . ARG A 1 749 ? -20.578 53.406 -50.375 1 36.41 749 ARG A CA 1
ATOM 6036 C C . ARG A 1 749 ? -19.172 53.875 -50.75 1 36.41 749 ARG A C 1
ATOM 6038 O O . ARG A 1 749 ? -18.781 53.844 -51.906 1 36.41 749 ARG A O 1
ATOM 6045 N N . SER A 1 750 ? -18.406 54.844 -49.875 1 30.81 750 SER A N 1
ATOM 6046 C CA . SER A 1 750 ? -17.344 55.594 -50.531 1 30.81 750 SER A CA 1
ATOM 6047 C C . SER A 1 750 ? -16.109 54.75 -50.781 1 30.81 750 SER A C 1
ATOM 6049 O O . SER A 1 750 ? -15.844 53.812 -50.031 1 30.81 750 SER A O 1
ATOM 6051 N N . PRO A 1 751 ? -15.445 54.781 -52.062 1 33.38 751 PRO A N 1
ATOM 6052 C CA . PRO A 1 751 ? -14.438 54 -52.781 1 33.38 751 PRO A CA 1
ATOM 6053 C C . PRO A 1 751 ? -13.148 53.812 -51.969 1 33.38 751 PRO A C 1
ATOM 6055 O O . PRO A 1 751 ? -12.391 52.875 -52.219 1 33.38 751 PRO A O 1
ATOM 6058 N N . HIS A 1 752 ? -12.688 54.938 -51.281 1 31.41 752 HIS A N 1
ATOM 6059 C CA . HIS A 1 752 ? -11.305 54.969 -50.812 1 31.41 752 HIS A CA 1
ATOM 6060 C C . HIS A 1 752 ? -11.062 53.938 -49.719 1 31.41 752 HIS A C 1
ATOM 6062 O O . HIS A 1 752 ? -10.008 53.906 -49.062 1 31.41 752 HIS A O 1
ATOM 6068 N N . ALA A 1 753 ? -12.18 53.281 -49.219 1 30.17 753 ALA A N 1
ATOM 6069 C CA . ALA A 1 753 ? -12.148 52.5 -47.969 1 30.17 753 ALA A CA 1
ATOM 6070 C C . ALA A 1 753 ? -11.25 51.281 -48.125 1 30.17 753 ALA A C 1
ATOM 6072 O O . ALA A 1 753 ? -11.227 50.406 -47.25 1 30.17 753 ALA A O 1
ATOM 6073 N N . TRP A 1 754 ? -10.547 51.188 -49.281 1 30.59 754 TRP A N 1
ATOM 6074 C CA . TRP A 1 754 ? -9.773 50.031 -49.719 1 30.59 754 TRP A CA 1
ATOM 6075 C C . TRP A 1 754 ? -8.562 49.812 -48.812 1 30.59 754 TRP A C 1
ATOM 6077 O O . TRP A 1 754 ? -8.125 48.688 -48.625 1 30.59 754 TRP A O 1
ATOM 6087 N N . PHE A 1 755 ? -7.906 51 -48.406 1 30.72 755 PHE A N 1
ATOM 6088 C CA . PHE A 1 755 ? -6.574 50.844 -47.812 1 30.72 755 PHE A CA 1
ATOM 6089 C C . PHE A 1 755 ? -6.629 50 -46.531 1 30.72 755 PHE A C 1
ATOM 6091 O O . PHE A 1 755 ? -5.637 49.375 -46.156 1 30.72 755 PHE A O 1
ATOM 6098 N N . GLY A 1 756 ? -7.738 50.156 -45.75 1 29.73 756 GLY A N 1
ATOM 6099 C CA . GLY A 1 756 ? -7.75 49.562 -44.406 1 29.73 756 GLY A CA 1
ATOM 6100 C C . GLY A 1 756 ? -7.75 48.062 -44.438 1 29.73 756 GLY A C 1
ATOM 6101 O O . GLY A 1 756 ? -7.496 47.406 -43.406 1 29.73 756 GLY A O 1
ATOM 6102 N N . ILE A 1 757 ? -8.188 47.438 -45.531 1 32.41 757 ILE A N 1
ATOM 6103 C CA . ILE A 1 757 ? -8.352 46 -45.625 1 32.41 757 ILE A CA 1
ATOM 6104 C C . ILE A 1 757 ? -6.977 45.312 -45.656 1 32.41 757 ILE A C 1
ATOM 6106 O O . ILE A 1 757 ? -6.781 44.25 -45.094 1 32.41 757 ILE A O 1
ATOM 6110 N N . ASN A 1 758 ? -6.02 45.938 -46.438 1 32.06 758 ASN A N 1
ATOM 6111 C CA . ASN A 1 758 ? -4.738 45.281 -46.656 1 32.06 758 ASN A CA 1
ATOM 6112 C C . ASN A 1 758 ? -3.959 45.125 -45.344 1 32.06 758 ASN A C 1
ATOM 6114 O O . ASN A 1 758 ? -3.111 44.219 -45.219 1 32.06 758 ASN A O 1
ATOM 6118 N N . SER A 1 759 ? -4.02 46.156 -44.469 1 31.42 759 SER A N 1
ATOM 6119 C CA . SER A 1 759 ? -3.215 46.031 -43.281 1 31.42 759 SER A CA 1
ATOM 6120 C C . SER A 1 759 ? -3.713 44.906 -42.375 1 31.42 759 SER A C 1
ATOM 6122 O O . SER A 1 759 ? -3.027 44.531 -41.406 1 31.42 759 SER A O 1
ATOM 6124 N N . TYR A 1 760 ? -5.012 44.531 -42.406 1 31.81 760 TYR A N 1
ATOM 6125 C CA . TYR A 1 760 ? -5.59 43.438 -41.625 1 31.81 760 TYR A CA 1
ATOM 6126 C C . TYR A 1 760 ? -4.973 42.094 -42.031 1 31.81 760 TYR A C 1
ATOM 6128 O O . TYR A 1 760 ? -4.781 41.219 -41.156 1 31.81 760 TYR A O 1
ATOM 6136 N N . MET A 1 761 ? -4.672 41.844 -43.25 1 33.22 761 MET A N 1
ATOM 6137 C CA . MET A 1 761 ? -4.105 40.594 -43.75 1 33.22 761 MET A CA 1
ATOM 6138 C C . MET A 1 761 ? -2.691 40.406 -43.188 1 33.22 761 MET A C 1
ATOM 6140 O O . MET A 1 761 ? -2.217 39.281 -43.094 1 33.22 761 MET A O 1
ATOM 6144 N N . GLY A 1 762 ? -1.858 41.469 -43.094 1 30.19 762 GLY A N 1
ATOM 6145 C CA . GLY A 1 762 ? -0.481 41.281 -42.656 1 30.19 762 GLY A CA 1
ATOM 6146 C C . GLY A 1 762 ? -0.358 40.938 -41.188 1 30.19 762 GLY A C 1
ATOM 6147 O O . GLY A 1 762 ? 0.517 40.156 -40.812 1 30.19 762 GLY A O 1
ATOM 6148 N N . ALA A 1 763 ? -1.113 41.594 -40.281 1 29.11 763 ALA A N 1
ATOM 6149 C CA . ALA A 1 763 ? -0.911 41.344 -38.844 1 29.11 763 ALA A CA 1
ATOM 6150 C C . ALA A 1 763 ? -1.415 39.969 -38.438 1 29.11 763 ALA A C 1
ATOM 6152 O O . ALA A 1 763 ? -1.097 39.5 -37.344 1 29.11 763 ALA A O 1
ATOM 6153 N N . ARG A 1 764 ? -2.293 39.281 -39.094 1 30.36 764 ARG A N 1
ATOM 6154 C CA . ARG A 1 764 ? -2.715 37.906 -38.812 1 30.36 764 ARG A CA 1
ATOM 6155 C C . ARG A 1 764 ? -1.54 36.938 -38.938 1 30.36 764 ARG A C 1
ATOM 6157 O O . ARG A 1 764 ? -1.587 35.844 -38.375 1 30.36 764 ARG A O 1
ATOM 6164 N N . TYR A 1 765 ? -0.519 37.188 -39.781 1 30.66 765 TYR A N 1
ATOM 6165 C CA . TYR A 1 765 ? 0.593 36.281 -39.938 1 30.66 765 TYR A CA 1
ATOM 6166 C C . TYR A 1 765 ? 1.393 36.156 -38.656 1 30.66 765 TYR A C 1
ATOM 6168 O O . TYR A 1 765 ? 1.974 35.125 -38.344 1 30.66 765 TYR A O 1
ATOM 6176 N N . TYR A 1 766 ? 1.659 37.312 -37.938 1 27.3 766 TYR A N 1
ATOM 6177 C CA . TYR A 1 766 ? 2.611 37.188 -36.844 1 27.3 766 TYR A CA 1
ATOM 6178 C C . TYR A 1 766 ? 1.978 36.5 -35.625 1 27.3 766 TYR A C 1
ATOM 6180 O O . TYR A 1 766 ? 2.682 35.969 -34.75 1 27.3 766 TYR A O 1
ATOM 6188 N N . CYS A 1 767 ? 0.71 36.75 -35.375 1 23.66 767 CYS A N 1
ATOM 6189 C CA . CYS A 1 767 ? 0.234 36.062 -34.188 1 23.66 767 CYS A CA 1
ATOM 6190 C C . CYS A 1 767 ? 0.074 34.562 -34.469 1 23.66 767 CYS A C 1
ATOM 6192 O O . CYS A 1 767 ? 0.153 33.75 -33.531 1 23.66 767 CYS A O 1
ATOM 6194 N N . PHE A 1 768 ? -0.538 34.125 -35.719 1 26.36 768 PHE A N 1
ATOM 6195 C CA . PHE A 1 768 ? -0.684 32.688 -35.938 1 26.36 768 PHE A CA 1
ATOM 6196 C C . PHE A 1 768 ? 0.514 32.156 -36.688 1 26.36 768 PHE A C 1
ATOM 6198 O O . PHE A 1 768 ? 0.559 30.953 -37 1 26.36 768 PHE A O 1
ATOM 6205 N N . GLY A 1 769 ? 1.532 33 -37.312 1 24.42 769 GLY A N 1
ATOM 6206 C CA . GLY A 1 769 ? 2.664 32.312 -37.906 1 24.42 769 GLY A CA 1
ATOM 6207 C C . GLY A 1 769 ? 3.705 31.891 -36.906 1 24.42 769 GLY A C 1
ATOM 6208 O O . GLY A 1 769 ? 3.984 32.594 -35.938 1 24.42 769 GLY A O 1
ATOM 6209 N N . MET B 1 1 ? -65.938 -48.656 -39.25 1 22.42 1 MET B N 1
ATOM 6210 C CA . MET B 1 1 ? -64.812 -49.25 -38.531 1 22.42 1 MET B CA 1
ATOM 6211 C C . MET B 1 1 ? -63.906 -48.156 -37.938 1 22.42 1 MET B C 1
ATOM 6213 O O . MET B 1 1 ? -63.156 -47.5 -38.688 1 22.42 1 MET B O 1
ATOM 6217 N N . TYR B 1 2 ? -64.438 -47.344 -37.062 1 26.53 2 TYR B N 1
ATOM 6218 C CA . TYR B 1 2 ? -64.062 -46.062 -36.5 1 26.53 2 TYR B CA 1
ATOM 6219 C C . TYR B 1 2 ? -62.844 -46.156 -35.594 1 26.53 2 TYR B C 1
ATOM 6221 O O . TYR B 1 2 ? -62.844 -46.906 -34.594 1 26.53 2 TYR B O 1
ATOM 6229 N N . ILE B 1 3 ? -61.594 -46.375 -36.25 1 25.95 3 ILE B N 1
ATOM 6230 C CA . ILE B 1 3 ? -60.281 -46.656 -35.688 1 25.95 3 ILE B CA 1
ATOM 6231 C C . ILE B 1 3 ? -59.969 -45.625 -34.625 1 25.95 3 ILE B C 1
ATOM 6233 O O . ILE B 1 3 ? -59.938 -44.406 -34.875 1 25.95 3 ILE B O 1
ATOM 6237 N N . THR B 1 4 ? -60.25 -45.938 -33.312 1 25.78 4 THR B N 1
ATOM 6238 C CA . THR B 1 4 ? -60.094 -45.25 -32.062 1 25.78 4 THR B CA 1
ATOM 6239 C C . THR B 1 4 ? -58.656 -44.844 -31.828 1 25.78 4 THR B C 1
ATOM 6241 O O . THR B 1 4 ? -57.781 -45.719 -31.688 1 25.78 4 THR B O 1
ATOM 6244 N N . PHE B 1 5 ? -58.062 -43.844 -32.531 1 28.56 5 PHE B N 1
ATOM 6245 C CA . PHE B 1 5 ? -56.719 -43.281 -32.5 1 28.56 5 PHE B CA 1
ATOM 6246 C C . PHE B 1 5 ? -56.375 -42.844 -31.062 1 28.56 5 PHE B C 1
ATOM 6248 O O . PHE B 1 5 ? -56.438 -41.656 -30.734 1 28.56 5 PHE B O 1
ATOM 6255 N N . GLY B 1 6 ? -56.938 -43.531 -29.969 1 25.12 6 GLY B N 1
ATOM 6256 C CA . GLY B 1 6 ? -56.812 -43.094 -28.578 1 25.12 6 GLY B CA 1
ATOM 6257 C C . GLY B 1 6 ? -55.375 -42.906 -28.156 1 25.12 6 GLY B C 1
ATOM 6258 O O . GLY B 1 6 ? -55.031 -41.844 -27.609 1 25.12 6 GLY B O 1
ATOM 6259 N N . SER B 1 7 ? -54.719 -43.875 -27.484 1 24.52 7 SER B N 1
ATOM 6260 C CA . SER B 1 7 ? -54.062 -44.031 -26.188 1 24.52 7 SER B CA 1
ATOM 6261 C C . SER B 1 7 ? -52.594 -43.625 -26.266 1 24.52 7 SER B C 1
ATOM 6263 O O . SER B 1 7 ? -51.875 -43.562 -25.25 1 24.52 7 SER B O 1
ATOM 6265 N N . TYR B 1 8 ? -51.812 -43.844 -27.344 1 25.69 8 TYR B N 1
ATOM 6266 C CA . TYR B 1 8 ? -50.406 -44.062 -27.047 1 25.69 8 TYR B CA 1
ATOM 6267 C C . TYR B 1 8 ? -49.688 -42.75 -26.703 1 25.69 8 TYR B C 1
ATOM 6269 O O . TYR B 1 8 ? -49.25 -42.031 -27.578 1 25.69 8 TYR B O 1
ATOM 6277 N N . LEU B 1 9 ? -50.312 -41.906 -25.922 1 26.72 9 LEU B N 1
ATOM 6278 C CA . LEU B 1 9 ? -49.469 -40.781 -25.516 1 26.72 9 LEU B CA 1
ATOM 6279 C C . LEU B 1 9 ? -48.188 -41.281 -24.859 1 26.72 9 LEU B C 1
ATOM 6281 O O . LEU B 1 9 ? -48.219 -41.844 -23.766 1 26.72 9 LEU B O 1
ATOM 6285 N N . ILE B 1 10 ? -47.25 -41.875 -25.594 1 26.7 10 ILE B N 1
ATOM 6286 C CA . ILE B 1 10 ? -45.906 -42.219 -25.156 1 26.7 10 ILE B CA 1
ATOM 6287 C C . ILE B 1 10 ? -45.281 -41.062 -24.375 1 26.7 10 ILE B C 1
ATOM 6289 O O . ILE B 1 10 ? -45.156 -39.969 -24.891 1 26.7 10 ILE B O 1
ATOM 6293 N N . LEU B 1 11 ? -45.469 -41.031 -23.062 1 27.39 11 LEU B N 1
ATOM 6294 C CA . LEU B 1 11 ? -44.688 -40.281 -22.078 1 27.39 11 LEU B CA 1
ATOM 6295 C C . LEU B 1 11 ? -43.219 -40.25 -22.422 1 27.39 11 LEU B C 1
ATOM 6297 O O . LEU B 1 11 ? -42.531 -41.281 -22.344 1 27.39 11 LEU B O 1
ATOM 6301 N N . PHE B 1 12 ? -42.875 -39.625 -23.484 1 27.95 12 PHE B N 1
ATOM 6302 C CA . PHE B 1 12 ? -41.469 -39.344 -23.625 1 27.95 12 PHE B CA 1
ATOM 6303 C C . PHE B 1 12 ? -40.938 -38.688 -22.375 1 27.95 12 PHE B C 1
ATOM 6305 O O . PHE B 1 12 ? -41.156 -37.5 -22.141 1 27.95 12 PHE B O 1
ATOM 6312 N N . ILE B 1 13 ? -41 -39.344 -21.234 1 29.3 13 ILE B N 1
ATOM 6313 C CA . ILE B 1 13 ? -40.156 -38.969 -20.109 1 29.3 13 ILE B CA 1
ATOM 6314 C C . ILE B 1 13 ? -38.75 -38.688 -20.609 1 29.3 13 ILE B C 1
ATOM 6316 O O . ILE B 1 13 ? -38.062 -39.594 -21.109 1 29.3 13 ILE B O 1
ATOM 6320 N N . PHE B 1 14 ? -38.531 -37.594 -21.188 1 29.64 14 PHE B N 1
ATOM 6321 C CA . PHE B 1 14 ? -37.156 -37.125 -21.266 1 29.64 14 PHE B CA 1
ATOM 6322 C C . PHE B 1 14 ? -36.406 -37.438 -19.969 1 29.64 14 PHE B C 1
ATOM 6324 O O . PHE B 1 14 ? -36.688 -36.844 -18.922 1 29.64 14 PHE B O 1
ATOM 6331 N N . TYR B 1 15 ? -36.156 -38.656 -19.703 1 30.3 15 TYR B N 1
ATOM 6332 C CA . TYR B 1 15 ? -35.031 -38.969 -18.812 1 30.3 15 TYR B CA 1
ATOM 6333 C C . TYR B 1 15 ? -33.875 -38.031 -19.031 1 30.3 15 TYR B C 1
ATOM 6335 O O . TYR B 1 15 ? -33.188 -38.094 -20.047 1 30.3 15 TYR B O 1
ATOM 6343 N N . LEU B 1 16 ? -34 -36.812 -18.75 1 32.91 16 LEU B N 1
ATOM 6344 C CA . LEU B 1 16 ? -32.781 -36.062 -18.484 1 32.91 16 LEU B CA 1
ATOM 6345 C C . LEU B 1 16 ? -31.781 -36.906 -17.734 1 32.91 16 LEU B C 1
ATOM 6347 O O . LEU B 1 16 ? -31.969 -37.219 -16.562 1 32.91 16 LEU B O 1
ATOM 6351 N N . SER B 1 17 ? -31.344 -37.906 -18.266 1 36.69 17 SER B N 1
ATOM 6352 C CA . SER B 1 17 ? -30.219 -38.656 -17.766 1 36.69 17 SER B CA 1
ATOM 6353 C C . SER B 1 17 ? -29.141 -37.75 -17.188 1 36.69 17 SER B C 1
ATOM 6355 O O . SER B 1 17 ? -28.578 -36.938 -17.906 1 36.69 17 SER B O 1
ATOM 6357 N N . ILE B 1 18 ? -29.234 -37.219 -16.078 1 47.31 18 ILE B N 1
ATOM 6358 C CA . ILE B 1 18 ? -28.078 -36.656 -15.367 1 47.31 18 ILE B CA 1
ATOM 6359 C C . ILE B 1 18 ? -26.844 -37.5 -15.648 1 47.31 18 ILE B C 1
ATOM 6361 O O . ILE B 1 18 ? -26.797 -38.688 -15.297 1 47.31 18 ILE B O 1
ATOM 6365 N N . LYS B 1 19 ? -26.234 -37.281 -16.703 1 52.44 19 LYS B N 1
ATOM 6366 C CA . LYS B 1 19 ? -24.984 -37.969 -17.016 1 52.44 19 LYS B CA 1
ATOM 6367 C C . LYS B 1 19 ? -24.109 -38.094 -15.773 1 52.44 19 LYS B C 1
ATOM 6369 O O . LYS B 1 19 ? -23.719 -37.094 -15.156 1 52.44 19 LYS B O 1
ATOM 6374 N N . THR B 1 20 ? -24.219 -39.188 -15.195 1 68.19 20 THR B N 1
ATOM 6375 C CA . THR B 1 20 ? -23.328 -39.5 -14.078 1 68.19 20 THR B CA 1
ATOM 6376 C C . THR B 1 20 ? -21.875 -39.5 -14.531 1 68.19 20 THR B C 1
ATOM 6378 O O . THR B 1 20 ? -21.484 -40.25 -15.43 1 68.19 20 THR B O 1
ATOM 6381 N N . VAL B 1 21 ? -21.047 -38.469 -14.188 1 78.31 21 VAL B N 1
ATOM 6382 C CA . VAL B 1 21 ? -19.625 -38.344 -14.508 1 78.31 21 VAL B CA 1
ATOM 6383 C C . VAL B 1 21 ? -18.797 -39.219 -13.586 1 78.31 21 VAL B C 1
ATOM 6385 O O . VAL B 1 21 ? -19.109 -39.375 -12.398 1 78.31 21 VAL B O 1
ATOM 6388 N N . GLU B 1 22 ? -17.969 -39.938 -14.164 1 88.56 22 GLU B N 1
ATOM 6389 C CA . GLU B 1 22 ? -17.047 -40.781 -13.398 1 88.56 22 GLU B CA 1
ATOM 6390 C C . GLU B 1 22 ? -16.281 -39.969 -12.367 1 88.56 22 GLU B C 1
ATOM 6392 O O . GLU B 1 22 ? -15.836 -38.844 -12.664 1 88.56 22 GLU B O 1
ATOM 6397 N N . SER B 1 23 ? -16.203 -40.531 -11.18 1 92.75 23 SER B N 1
ATOM 6398 C CA . SER B 1 23 ? -15.414 -39.875 -10.133 1 92.75 23 SER B CA 1
ATOM 6399 C C . SER B 1 23 ? -13.961 -40.344 -10.148 1 92.75 23 SER B C 1
ATOM 6401 O O . SER B 1 23 ? -13.688 -41.531 -10.398 1 92.75 23 SER B O 1
ATOM 6403 N N . ARG B 1 24 ? -13.094 -39.469 -9.969 1 94.5 24 ARG B N 1
ATOM 6404 C CA . ARG B 1 24 ? -11.68 -39.812 -9.914 1 94.5 24 ARG B CA 1
ATOM 6405 C C . ARG B 1 24 ? -11.344 -40.531 -8.609 1 94.5 24 ARG B C 1
ATOM 6407 O O . ARG B 1 24 ? -11.898 -40.219 -7.559 1 94.5 24 ARG B O 1
ATOM 6414 N N . SER B 1 25 ? -10.398 -41.406 -8.711 1 96 25 SER B N 1
ATOM 6415 C CA . SER B 1 25 ? -9.898 -42.094 -7.512 1 96 25 SER B CA 1
ATOM 6416 C C . SER B 1 25 ? -9.031 -41.125 -6.68 1 96 25 SER B C 1
ATOM 6418 O O . SER B 1 25 ? -8.523 -40.125 -7.195 1 96 25 SER B O 1
ATOM 6420 N N . LEU B 1 26 ? -8.875 -41.469 -5.414 1 96.06 26 LEU B N 1
ATOM 6421 C CA . LEU B 1 26 ? -8.086 -40.625 -4.52 1 96.06 26 LEU B CA 1
ATOM 6422 C C . LEU B 1 26 ? -6.594 -40.812 -4.793 1 96.06 26 LEU B C 1
ATOM 6424 O O . LEU B 1 26 ? -5.824 -39.844 -4.676 1 96.06 26 LEU B O 1
ATOM 6428 N N . ASP B 1 27 ? -6.16 -41.938 -5.207 1 95.44 27 ASP B N 1
ATOM 6429 C CA . ASP B 1 27 ? -4.734 -42.219 -5.336 1 95.44 27 ASP B CA 1
ATOM 6430 C C . ASP B 1 27 ? -4.297 -42.188 -6.797 1 95.44 27 ASP B C 1
ATOM 6432 O O . ASP B 1 27 ? -3.207 -42.656 -7.137 1 95.44 27 ASP B O 1
ATOM 6436 N N . GLY B 1 28 ? -5.172 -41.75 -7.707 1 96.06 28 GLY B N 1
ATOM 6437 C CA . GLY B 1 28 ? -4.801 -41.594 -9.102 1 96.06 28 GLY B CA 1
ATOM 6438 C C . GLY B 1 28 ? -4.895 -42.875 -9.898 1 96.06 28 GLY B C 1
ATOM 6439 O O . GLY B 1 28 ? -4.645 -42.906 -11.109 1 96.06 28 GLY B O 1
ATOM 6440 N N . SER B 1 29 ? -5.328 -43.969 -9.203 1 95.94 29 SER B N 1
ATOM 6441 C CA . SER B 1 29 ? -5.52 -45.219 -9.922 1 95.94 29 SER B CA 1
ATOM 6442 C C . SER B 1 29 ? -6.586 -45.062 -11 1 95.94 29 SER B C 1
ATOM 6444 O O . SER B 1 29 ? -7.539 -44.312 -10.844 1 95.94 29 SER B O 1
ATOM 6446 N N . ASP B 1 30 ? -6.383 -45.688 -12.07 1 94.69 30 ASP B N 1
ATOM 6447 C CA . ASP B 1 30 ? -7.328 -45.844 -13.172 1 94.69 30 ASP B CA 1
ATOM 6448 C C . ASP B 1 30 ? -7.57 -44.5 -13.867 1 94.69 30 ASP B C 1
ATOM 6450 O O . ASP B 1 30 ? -8.516 -44.375 -14.648 1 94.69 30 ASP B O 1
ATOM 6454 N N . ASN B 1 31 ? -6.789 -43.531 -13.492 1 95.94 31 ASN B N 1
ATOM 6455 C CA . ASN B 1 31 ? -6.867 -42.312 -14.281 1 95.94 31 ASN B CA 1
ATOM 6456 C C . ASN B 1 31 ? -6.48 -42.562 -15.734 1 95.94 31 ASN B C 1
ATOM 6458 O O . ASN B 1 31 ? -7.129 -42.031 -16.641 1 95.94 31 ASN B O 1
ATOM 6462 N N . ASN B 1 32 ? -5.395 -43.281 -15.82 1 94.38 32 ASN B N 1
ATOM 6463 C CA . ASN B 1 32 ? -5.051 -43.812 -17.125 1 94.38 32 ASN B CA 1
ATOM 6464 C C . ASN B 1 32 ? -5.504 -45.281 -17.266 1 94.38 32 ASN B C 1
ATOM 6466 O O . ASN B 1 32 ? -4.992 -46.156 -16.578 1 94.38 32 ASN B O 1
ATOM 6470 N N . LEU B 1 33 ? -6.367 -45.531 -18.141 1 93.88 33 LEU B N 1
ATOM 6471 C CA . LEU B 1 33 ? -6.973 -46.844 -18.234 1 93.88 33 LEU B CA 1
ATOM 6472 C C . LEU B 1 33 ? -6.023 -47.844 -18.906 1 93.88 33 LEU B C 1
ATOM 6474 O O . LEU B 1 33 ? -6.117 -49.031 -18.688 1 93.88 33 LEU B O 1
ATOM 6478 N N . LEU B 1 34 ? -5.133 -47.312 -19.766 1 94.94 34 LEU B N 1
ATOM 6479 C CA . LEU B 1 34 ? -4.121 -48.156 -20.391 1 94.94 34 LEU B CA 1
ATOM 6480 C C . LEU B 1 34 ? -3.025 -48.531 -19.406 1 94.94 34 LEU B C 1
ATOM 6482 O O . LEU B 1 34 ? -2.471 -49.625 -19.469 1 94.94 34 LEU B O 1
ATOM 6486 N N . PHE B 1 35 ? -2.717 -47.562 -18.484 1 92.88 35 PHE B N 1
ATOM 6487 C CA . PHE B 1 35 ? -1.727 -47.75 -17.438 1 92.88 35 PHE B CA 1
ATOM 6488 C C . PHE B 1 35 ? -2.32 -47.438 -16.078 1 92.88 35 PHE B C 1
ATOM 6490 O O . PHE B 1 35 ? -1.948 -46.438 -15.445 1 92.88 35 PHE B O 1
ATOM 6497 N N . PRO B 1 36 ? -3.086 -48.25 -15.562 1 94.31 36 PRO B N 1
ATOM 6498 C CA . PRO B 1 36 ? -3.949 -47.906 -14.422 1 94.31 36 PRO B CA 1
ATOM 6499 C C . PRO B 1 36 ? -3.16 -47.562 -13.164 1 94.31 36 PRO B C 1
ATOM 6501 O O . PRO B 1 36 ? -3.678 -46.875 -12.273 1 94.31 36 PRO B O 1
ATOM 6504 N N . ASP B 1 37 ? -1.841 -48 -13.102 1 93.69 37 ASP B N 1
ATOM 6505 C CA . ASP B 1 37 ? -1.091 -47.781 -11.867 1 93.69 37 ASP B CA 1
ATOM 6506 C C . ASP B 1 37 ? -0.114 -46.625 -12 1 93.69 37 ASP B C 1
ATOM 6508 O O . ASP B 1 37 ? 0.464 -46.156 -11.016 1 93.69 37 ASP B O 1
ATOM 6512 N N . LYS B 1 38 ? 0.034 -46.062 -13.141 1 91.88 38 LYS B N 1
ATOM 6513 C CA . LYS B 1 38 ? 1.093 -45.094 -13.391 1 91.88 38 LYS B CA 1
ATOM 6514 C C . LYS B 1 38 ? 0.75 -43.75 -12.781 1 91.88 38 LYS B C 1
ATOM 6516 O O . LYS B 1 38 ? 1.634 -42.906 -12.57 1 91.88 38 LYS B O 1
ATOM 6521 N N . GLY B 1 39 ? -0.468 -43.5 -12.477 1 92.94 39 GLY B N 1
ATOM 6522 C CA . GLY B 1 39 ? -0.854 -42.25 -11.859 1 92.94 39 GLY B CA 1
ATOM 6523 C C . GLY B 1 39 ? -0.884 -42.312 -10.344 1 92.94 39 GLY B C 1
ATOM 6524 O O . GLY B 1 39 ? -1.197 -41.312 -9.68 1 92.94 39 GLY B O 1
ATOM 6525 N N . LYS B 1 40 ? -0.46 -43.438 -9.781 1 94.88 40 LYS B N 1
ATOM 6526 C CA . LYS B 1 40 ? -0.487 -43.625 -8.336 1 94.88 40 LYS B CA 1
ATOM 6527 C C . LYS B 1 40 ? 0.777 -43.094 -7.68 1 94.88 40 LYS B C 1
ATOM 6529 O O . LYS B 1 40 ? 1.781 -42.844 -8.359 1 94.88 40 LYS B O 1
ATOM 6534 N N . PRO B 1 41 ? 0.7 -42.875 -6.32 1 91.44 41 PRO B N 1
ATOM 6535 C CA . PRO B 1 41 ? 1.917 -42.5 -5.586 1 91.44 41 PRO B CA 1
ATOM 6536 C C . PRO B 1 41 ? 2.977 -43.594 -5.629 1 91.44 41 PRO B C 1
ATOM 6538 O O . PRO B 1 41 ? 2.695 -44.719 -6.074 1 91.44 41 PRO B O 1
ATOM 6541 N N . ALA B 1 42 ? 4.164 -43.219 -5.293 1 86.5 42 ALA B N 1
ATOM 6542 C CA . ALA B 1 42 ? 5.293 -44.156 -5.168 1 86.5 42 ALA B CA 1
ATOM 6543 C C . ALA B 1 42 ? 5.789 -44.594 -6.539 1 86.5 42 ALA B C 1
ATOM 6545 O O . ALA B 1 42 ? 6.191 -45.75 -6.711 1 86.5 42 ALA B O 1
ATOM 6546 N N . GLN B 1 43 ? 5.586 -43.781 -7.465 1 85.88 43 GLN B N 1
ATOM 6547 C CA . GLN B 1 43 ? 6.176 -43.969 -8.781 1 85.88 43 GLN B CA 1
ATOM 6548 C C . GLN B 1 43 ? 7.473 -43.188 -8.938 1 85.88 43 GLN B C 1
ATOM 6550 O O . GLN B 1 43 ? 7.609 -42.094 -8.391 1 85.88 43 GLN B O 1
ATOM 6555 N N . PRO B 1 44 ? 8.461 -43.719 -9.633 1 84.69 44 PRO B N 1
ATOM 6556 C CA . PRO B 1 44 ? 9.664 -42.938 -9.898 1 84.69 44 PRO B CA 1
ATOM 6557 C C . PRO B 1 44 ? 9.391 -41.719 -10.75 1 84.69 44 PRO B C 1
ATOM 6559 O O . PRO B 1 44 ? 8.516 -41.75 -11.617 1 84.69 44 PRO B O 1
ATOM 6562 N N . TYR B 1 45 ? 10.141 -40.719 -10.484 1 90.5 45 TYR B N 1
ATOM 6563 C CA . TYR B 1 45 ? 10.094 -39.531 -11.367 1 90.5 45 TYR B CA 1
ATOM 6564 C C . TYR B 1 45 ? 10.492 -39.906 -12.789 1 90.5 45 TYR B C 1
ATOM 6566 O O . TYR B 1 45 ? 11.281 -40.844 -12.992 1 90.5 45 TYR B O 1
ATOM 6574 N N . LEU B 1 46 ? 9.914 -39.188 -13.711 1 90.19 46 LEU B N 1
ATOM 6575 C CA . LEU B 1 46 ? 10.266 -39.375 -15.109 1 90.19 46 LEU B CA 1
ATOM 6576 C C . LEU B 1 46 ? 11.633 -38.781 -15.406 1 90.19 46 LEU B C 1
ATOM 6578 O O . LEU B 1 46 ? 12.094 -37.875 -14.68 1 90.19 46 LEU B O 1
ATOM 6582 N N . ARG B 1 47 ? 12.289 -39.219 -16.438 1 89.38 47 ARG B N 1
ATOM 6583 C CA . ARG B 1 47 ? 13.609 -38.719 -16.812 1 89.38 47 ARG B CA 1
ATOM 6584 C C . ARG B 1 47 ? 13.766 -38.656 -18.328 1 89.38 47 ARG B C 1
ATOM 6586 O O . ARG B 1 47 ? 13.438 -39.625 -19.031 1 89.38 47 ARG B O 1
ATOM 6593 N N . GLU B 1 48 ? 14.273 -37.562 -18.797 1 83.94 48 GLU B N 1
ATOM 6594 C CA . GLU B 1 48 ? 14.414 -37.344 -20.234 1 83.94 48 GLU B CA 1
ATOM 6595 C C . GLU B 1 48 ? 15.875 -37.406 -20.672 1 83.94 48 GLU B C 1
ATOM 6597 O O . GLU B 1 48 ? 16.188 -37.281 -21.859 1 83.94 48 GLU B O 1
ATOM 6602 N N . PHE B 1 49 ? 16.859 -37.531 -19.75 1 83.69 49 PHE B N 1
ATOM 6603 C CA . PHE B 1 49 ? 18.281 -37.531 -20.016 1 83.69 49 PHE B CA 1
ATOM 6604 C C . PHE B 1 49 ? 19 -38.531 -19.109 1 83.69 49 PHE B C 1
ATOM 6606 O O . PHE B 1 49 ? 18.5 -38.875 -18.031 1 83.69 49 PHE B O 1
ATOM 6613 N N . PRO B 1 50 ? 20.156 -38.906 -19.547 1 81.69 50 PRO B N 1
ATOM 6614 C CA . PRO B 1 50 ? 20.922 -39.812 -18.688 1 81.69 50 PRO B CA 1
ATOM 6615 C C . PRO B 1 50 ? 21.469 -39.156 -17.438 1 81.69 50 PRO B C 1
ATOM 6617 O O . PRO B 1 50 ? 21.609 -37.906 -17.406 1 81.69 50 PRO B O 1
ATOM 6620 N N . PRO B 1 51 ? 21.719 -39.906 -16.391 1 83.62 51 PRO B N 1
ATOM 6621 C CA . PRO B 1 51 ? 22.188 -39.312 -15.125 1 83.62 51 PRO B CA 1
ATOM 6622 C C . PRO B 1 51 ? 23.672 -38.938 -15.164 1 83.62 51 PRO B C 1
ATOM 6624 O O . PRO B 1 51 ? 24.234 -38.531 -14.148 1 83.62 51 PRO B O 1
ATOM 6627 N N . ASP B 1 52 ? 24.25 -39.031 -16.328 1 79.06 52 ASP B N 1
ATOM 6628 C CA . ASP B 1 52 ? 25.625 -38.562 -16.5 1 79.06 52 ASP B CA 1
ATOM 6629 C C . ASP B 1 52 ? 25.734 -37.062 -16.406 1 79.06 52 ASP B C 1
ATOM 6631 O O . ASP B 1 52 ? 24.812 -36.344 -16.812 1 79.06 52 ASP B O 1
ATOM 6635 N N . PRO B 1 53 ? 26.891 -36.562 -15.906 1 81.38 53 PRO B N 1
ATOM 6636 C CA . PRO B 1 53 ? 28.109 -37.25 -15.5 1 81.38 53 PRO B CA 1
ATOM 6637 C C . PRO B 1 53 ? 28.062 -37.688 -14.039 1 81.38 53 PRO B C 1
ATOM 6639 O O . PRO B 1 53 ? 29 -38.344 -13.562 1 81.38 53 PRO B O 1
ATOM 6642 N N . PHE B 1 54 ? 27.125 -37.406 -13.336 1 79.69 54 PHE B N 1
ATOM 6643 C CA . PHE B 1 54 ? 27.188 -37.562 -11.891 1 79.69 54 PHE B CA 1
ATOM 6644 C C . PHE B 1 54 ? 27.156 -39.062 -11.531 1 79.69 54 PHE B C 1
ATOM 6646 O O . PHE B 1 54 ? 27.703 -39.469 -10.508 1 79.69 54 PHE B O 1
ATOM 6653 N N . TYR B 1 55 ? 26.516 -39.719 -12.352 1 79.94 55 TYR B N 1
ATOM 6654 C CA . TYR B 1 55 ? 26.594 -41.156 -12.273 1 79.94 55 TYR B CA 1
ATOM 6655 C C . TYR B 1 55 ? 27.094 -41.75 -13.578 1 79.94 55 TYR B C 1
ATOM 6657 O O . TYR B 1 55 ? 26.297 -42.188 -14.422 1 79.94 55 TYR B O 1
ATOM 6665 N N . PRO B 1 56 ? 28.469 -41.781 -13.609 1 71.06 56 PRO B N 1
ATOM 6666 C CA . PRO B 1 56 ? 29.016 -42.281 -14.875 1 71.06 56 PRO B CA 1
ATOM 6667 C C . PRO B 1 56 ? 28.516 -43.656 -15.242 1 71.06 56 PRO B C 1
ATOM 6669 O O . PRO B 1 56 ? 28.516 -44.562 -14.398 1 71.06 56 PRO B O 1
ATOM 6672 N N . ASP B 1 57 ? 28.109 -43.812 -16.453 1 62.66 57 ASP B N 1
ATOM 6673 C CA . ASP B 1 57 ? 27.578 -45.062 -17.047 1 62.66 57 ASP B CA 1
ATOM 6674 C C . ASP B 1 57 ? 26.359 -45.531 -16.281 1 62.66 57 ASP B C 1
ATOM 6676 O O . ASP B 1 57 ? 26.047 -46.75 -16.297 1 62.66 57 ASP B O 1
ATOM 6680 N N . GLY B 1 58 ? 25.734 -44.656 -15.594 1 59.19 58 GLY B N 1
ATOM 6681 C CA . GLY B 1 58 ? 24.516 -44.938 -14.859 1 59.19 58 GLY B CA 1
ATOM 6682 C C . GLY B 1 58 ? 24.734 -45.781 -13.633 1 59.19 58 GLY B C 1
ATOM 6683 O O . GLY B 1 58 ? 23.781 -46.094 -12.906 1 59.19 58 GLY B O 1
ATOM 6684 N N . LYS B 1 59 ? 25.906 -46.312 -13.391 1 60.91 59 LYS B N 1
ATOM 6685 C CA . LYS B 1 59 ? 26.172 -47.25 -12.32 1 60.91 59 LYS B CA 1
ATOM 6686 C C . LYS B 1 59 ? 27.156 -46.688 -11.305 1 60.91 59 LYS B C 1
ATOM 6688 O O . LYS B 1 59 ? 27.266 -47.188 -10.188 1 60.91 59 LYS B O 1
ATOM 6693 N N . GLY B 1 60 ? 27.672 -45.562 -11.68 1 60.94 60 GLY B N 1
ATOM 6694 C CA . GLY B 1 60 ? 28.734 -45.062 -10.812 1 60.94 60 GLY B CA 1
ATOM 6695 C C . GLY B 1 60 ? 28.219 -44.344 -9.586 1 60.94 60 GLY B C 1
ATOM 6696 O O . GLY B 1 60 ? 27.031 -44.375 -9.289 1 60.94 60 GLY B O 1
ATOM 6697 N N . LYS B 1 61 ? 29.141 -44.062 -8.609 1 67.88 61 LYS B N 1
ATOM 6698 C CA . LYS B 1 61 ? 28.875 -43.25 -7.422 1 67.88 61 LYS B CA 1
ATOM 6699 C C . LYS B 1 61 ? 28.75 -41.781 -7.777 1 67.88 61 LYS B C 1
ATOM 6701 O O . LYS B 1 61 ? 29.344 -41.312 -8.75 1 67.88 61 LYS B O 1
ATOM 6706 N N . MET B 1 62 ? 27.875 -41.188 -7.039 1 73.88 62 MET B N 1
ATOM 6707 C CA . MET B 1 62 ? 27.688 -39.75 -7.238 1 73.88 62 MET B CA 1
ATOM 6708 C C . MET B 1 62 ? 29.016 -39 -7.18 1 73.88 62 MET B C 1
ATOM 6710 O O . MET B 1 62 ? 29.797 -39.156 -6.234 1 73.88 62 MET B O 1
ATOM 6714 N N . LEU B 1 63 ? 29.297 -38.344 -8.297 1 71.06 63 LEU B N 1
ATOM 6715 C CA . LEU B 1 63 ? 30.453 -37.438 -8.242 1 71.06 63 LEU B CA 1
ATOM 6716 C C . LEU B 1 63 ? 30.25 -36.375 -7.176 1 71.06 63 LEU B C 1
ATOM 6718 O O . LEU B 1 63 ? 29.172 -35.781 -7.074 1 71.06 63 LEU B O 1
ATOM 6722 N N . LYS B 1 64 ? 31.312 -36.25 -6.262 1 72.69 64 LYS B N 1
ATOM 6723 C CA . LYS B 1 64 ? 31.172 -35.375 -5.098 1 72.69 64 LYS B CA 1
ATOM 6724 C C . LYS B 1 64 ? 32.156 -34.219 -5.164 1 72.69 64 LYS B C 1
ATOM 6726 O O . LYS B 1 64 ? 33 -34.156 -6.051 1 72.69 64 LYS B O 1
ATOM 6731 N N . SER B 1 65 ? 31.828 -33.281 -4.375 1 77.25 65 SER B N 1
ATOM 6732 C CA . SER B 1 65 ? 32.812 -32.25 -4.051 1 77.25 65 SER B CA 1
ATOM 6733 C C . SER B 1 65 ? 33.969 -32.844 -3.236 1 77.25 65 SER B C 1
ATOM 6735 O O . SER B 1 65 ? 33.844 -33.906 -2.662 1 77.25 65 SER B O 1
ATOM 6737 N N . PRO B 1 66 ? 35.062 -32.094 -3.299 1 73.31 66 PRO B N 1
ATOM 6738 C CA . PRO B 1 66 ? 36.125 -32.531 -2.408 1 73.31 66 PRO B CA 1
ATOM 6739 C C . PRO B 1 66 ? 35.688 -32.719 -0.963 1 73.31 66 PRO B C 1
ATOM 6741 O O . PRO B 1 66 ? 34.969 -31.844 -0.444 1 73.31 66 PRO B O 1
ATOM 6744 N N . ASP B 1 67 ? 35.875 -33.875 -0.374 1 70.12 67 ASP B N 1
ATOM 6745 C CA . ASP B 1 67 ? 35.406 -34.219 0.964 1 70.12 67 ASP B CA 1
ATOM 6746 C C . ASP B 1 67 ? 36.406 -33.75 2.029 1 70.12 67 ASP B C 1
ATOM 6748 O O . ASP B 1 67 ? 37.219 -34.562 2.502 1 70.12 67 ASP B O 1
ATOM 6752 N N . SER B 1 68 ? 36.5 -32.438 2.26 1 73.06 68 SER B N 1
ATOM 6753 C CA . SER B 1 68 ? 37.375 -31.922 3.311 1 73.06 68 SER B CA 1
ATOM 6754 C C . SER B 1 68 ? 36.656 -30.891 4.172 1 73.06 68 SER B C 1
ATOM 6756 O O . SER B 1 68 ? 35.969 -30.016 3.652 1 73.06 68 SER B O 1
ATOM 6758 N N . SER B 1 69 ? 36.875 -31.156 5.453 1 75.38 69 SER B N 1
ATOM 6759 C CA . SER B 1 69 ? 36.281 -30.219 6.406 1 75.38 69 SER B CA 1
ATOM 6760 C C . SER B 1 69 ? 36.969 -28.875 6.383 1 75.38 69 SER B C 1
ATOM 6762 O O . SER B 1 69 ? 36.469 -27.891 6.926 1 75.38 69 SER B O 1
ATOM 6764 N N . MET B 1 70 ? 38.094 -28.875 5.68 1 79.44 70 MET B N 1
ATOM 6765 C CA . MET B 1 70 ? 38.875 -27.641 5.691 1 79.44 70 MET B CA 1
ATOM 6766 C C . MET B 1 70 ? 38.969 -27.047 4.293 1 79.44 70 MET B C 1
ATOM 6768 O O . MET B 1 70 ? 39.844 -26.234 4.012 1 79.44 70 MET B O 1
ATOM 6772 N N . ILE B 1 71 ? 37.938 -27.453 3.512 1 82.12 71 ILE B N 1
ATOM 6773 C CA . ILE B 1 71 ? 37.969 -26.953 2.141 1 82.12 71 ILE B CA 1
ATOM 6774 C C . ILE B 1 71 ? 37.719 -25.453 2.139 1 82.12 71 ILE B C 1
ATOM 6776 O O . ILE B 1 71 ? 37 -24.922 2.982 1 82.12 71 ILE B O 1
ATOM 6780 N N . LYS B 1 72 ? 38.469 -24.75 1.308 1 85.69 72 LYS B N 1
ATOM 6781 C CA . LYS B 1 72 ? 38.219 -23.344 1.056 1 85.69 72 LYS B CA 1
ATOM 6782 C C . LYS B 1 72 ? 37.625 -23.109 -0.334 1 85.69 72 LYS B C 1
ATOM 6784 O O . LYS B 1 72 ? 37.969 -23.844 -1.276 1 85.69 72 LYS B O 1
ATOM 6789 N N . CYS B 1 73 ? 36.781 -22.203 -0.48 1 86.94 73 CYS B N 1
ATOM 6790 C CA . CYS B 1 73 ? 36.188 -21.891 -1.771 1 86.94 73 CYS B CA 1
ATOM 6791 C C . CYS B 1 73 ? 37.25 -21.391 -2.754 1 86.94 73 CYS B C 1
ATOM 6793 O O . CYS B 1 73 ? 37.062 -21.484 -3.969 1 86.94 73 CYS B O 1
ATOM 6795 N N . THR B 1 74 ? 38.375 -20.906 -2.188 1 84.75 74 THR B N 1
ATOM 6796 C CA . THR B 1 74 ? 39.438 -20.359 -3.014 1 84.75 74 THR B CA 1
ATOM 6797 C C . THR B 1 74 ? 40.375 -21.469 -3.475 1 84.75 74 THR B C 1
ATOM 6799 O O . THR B 1 74 ? 41.25 -21.25 -4.332 1 84.75 74 THR B O 1
ATOM 6802 N N . ASP B 1 75 ? 40.219 -22.672 -2.949 1 84.12 75 ASP B N 1
ATOM 6803 C CA . ASP B 1 75 ? 41.094 -23.781 -3.352 1 84.12 75 ASP B CA 1
ATOM 6804 C C . ASP B 1 75 ? 40.812 -24.188 -4.801 1 84.12 75 ASP B C 1
ATOM 6806 O O . ASP B 1 75 ? 39.688 -24.094 -5.273 1 84.12 75 ASP B O 1
ATOM 6810 N N . PRO B 1 76 ? 41.938 -24.516 -5.48 1 81.81 76 PRO B N 1
ATOM 6811 C CA . PRO B 1 76 ? 41.688 -25.062 -6.82 1 81.81 76 PRO B CA 1
ATOM 6812 C C . PRO B 1 76 ? 40.875 -26.344 -6.797 1 81.81 76 PRO B C 1
ATOM 6814 O O . PRO B 1 76 ? 41.062 -27.188 -5.91 1 81.81 76 PRO B O 1
ATOM 6817 N N . LEU B 1 77 ? 40.062 -26.516 -7.699 1 81.31 77 LEU B N 1
ATOM 6818 C CA . LEU B 1 77 ? 39.188 -27.672 -7.781 1 81.31 77 LEU B CA 1
ATOM 6819 C C . LEU B 1 77 ? 39.906 -28.859 -8.422 1 81.31 77 LEU B C 1
ATOM 6821 O O . LEU B 1 77 ? 40.406 -28.734 -9.547 1 81.31 77 LEU B O 1
ATOM 6825 N N . PRO B 1 78 ? 39.969 -29.922 -7.656 1 78.5 78 PRO B N 1
ATOM 6826 C CA . PRO B 1 78 ? 40.562 -31.109 -8.273 1 78.5 78 PRO B CA 1
ATOM 6827 C C . PRO B 1 78 ? 39.844 -31.547 -9.539 1 78.5 78 PRO B C 1
ATOM 6829 O O . PRO B 1 78 ? 38.625 -31.359 -9.641 1 78.5 78 PRO B O 1
ATOM 6832 N N . LYS B 1 79 ? 40.594 -32.125 -10.461 1 76 79 LYS B N 1
ATOM 6833 C CA . LYS B 1 79 ? 40 -32.594 -11.711 1 76 79 LYS B CA 1
ATOM 6834 C C . LYS B 1 79 ? 38.906 -33.625 -11.438 1 76 79 LYS B C 1
ATOM 6836 O O . LYS B 1 79 ? 39.062 -34.5 -10.578 1 76 79 LYS B O 1
ATOM 6841 N N . GLY B 1 80 ? 37.781 -33.469 -12.062 1 73.44 80 GLY B N 1
ATOM 6842 C CA . GLY B 1 80 ? 36.688 -34.406 -11.953 1 73.44 80 GLY B CA 1
ATOM 6843 C C . GLY B 1 80 ? 35.75 -34.125 -10.797 1 73.44 80 GLY B C 1
ATOM 6844 O O . GLY B 1 80 ? 34.844 -34.875 -10.523 1 73.44 80 GLY B O 1
ATOM 6845 N N . THR B 1 81 ? 36.031 -33.062 -10.109 1 80.5 81 THR B N 1
ATOM 6846 C CA . THR B 1 81 ? 35.156 -32.719 -9 1 80.5 81 THR B CA 1
ATOM 6847 C C . THR B 1 81 ? 34.406 -31.406 -9.297 1 80.5 81 THR B C 1
ATOM 6849 O O . THR B 1 81 ? 34.719 -30.734 -10.289 1 80.5 81 THR B O 1
ATOM 6852 N N . TYR B 1 82 ? 33.469 -31.203 -8.523 1 85.44 82 TYR B N 1
ATOM 6853 C CA . TYR B 1 82 ? 32.656 -29.984 -8.648 1 85.44 82 TYR B CA 1
ATOM 6854 C C . TYR B 1 82 ? 32.781 -29.125 -7.395 1 85.44 82 TYR B C 1
ATOM 6856 O O . TYR B 1 82 ? 33.125 -29.625 -6.316 1 85.44 82 TYR B O 1
ATOM 6864 N N . PRO B 1 83 ? 32.625 -27.875 -7.598 1 86.56 83 PRO B N 1
ATOM 6865 C CA . PRO B 1 83 ? 32.75 -27.016 -6.422 1 86.56 83 PRO B CA 1
ATOM 6866 C C . PRO B 1 83 ? 31.781 -27.391 -5.312 1 86.56 83 PRO B C 1
ATOM 6868 O O . PRO B 1 83 ? 30.688 -27.891 -5.59 1 86.56 83 PRO B O 1
ATOM 6871 N N . SER B 1 84 ? 32.25 -27.125 -4.059 1 87.69 84 SER B N 1
ATOM 6872 C CA . SER B 1 84 ? 31.297 -27.25 -2.963 1 87.69 84 SER B CA 1
ATOM 6873 C C . SER B 1 84 ? 30.062 -26.406 -3.203 1 87.69 84 SER B C 1
ATOM 6875 O O . SER B 1 84 ? 30.156 -25.25 -3.623 1 87.69 84 SER B O 1
ATOM 6877 N N . PRO B 1 85 ? 28.875 -26.984 -2.969 1 90.12 85 PRO B N 1
ATOM 6878 C CA . PRO B 1 85 ? 27.641 -26.234 -3.199 1 90.12 85 PRO B CA 1
ATOM 6879 C C . PRO B 1 85 ? 27.609 -24.891 -2.459 1 90.12 85 PRO B C 1
ATOM 6881 O O . PRO B 1 85 ? 27.125 -23.891 -2.994 1 90.12 85 PRO B O 1
ATOM 6884 N N . ARG B 1 86 ? 28.062 -24.812 -1.261 1 88.31 86 ARG B N 1
ATOM 6885 C CA . ARG B 1 86 ? 28.094 -23.562 -0.509 1 88.31 86 ARG B CA 1
ATOM 6886 C C . ARG B 1 86 ? 29.031 -22.547 -1.165 1 88.31 86 ARG B C 1
ATOM 6888 O O . ARG B 1 86 ? 28.766 -21.344 -1.131 1 88.31 86 ARG B O 1
ATOM 6895 N N . CYS B 1 87 ? 30.141 -23.031 -1.718 1 88.31 87 CYS B N 1
ATOM 6896 C CA . CYS B 1 87 ? 31.062 -22.156 -2.406 1 88.31 87 CYS B CA 1
ATOM 6897 C C . CYS B 1 87 ? 30.422 -21.531 -3.639 1 88.31 87 CYS B C 1
ATOM 6899 O O . CYS B 1 87 ? 30.719 -20.391 -3.986 1 88.31 87 CYS B O 1
ATOM 6901 N N . ILE B 1 88 ? 29.609 -22.312 -4.254 1 90.81 88 ILE B N 1
ATOM 6902 C CA . ILE B 1 88 ? 28.875 -21.797 -5.402 1 90.81 88 ILE B CA 1
ATOM 6903 C C . ILE B 1 88 ? 28.047 -20.578 -4.984 1 90.81 88 ILE B C 1
ATOM 6905 O O . ILE B 1 88 ? 28.141 -19.516 -5.598 1 90.81 88 ILE B O 1
ATOM 6909 N N . PHE B 1 89 ? 27.344 -20.641 -3.883 1 89.75 89 PHE B N 1
ATOM 6910 C CA . PHE B 1 89 ? 26.391 -19.594 -3.531 1 89.75 89 PHE B CA 1
ATOM 6911 C C . PHE B 1 89 ? 27.047 -18.484 -2.729 1 89.75 89 PHE B C 1
ATOM 6913 O O . PHE B 1 89 ? 26.469 -17.422 -2.539 1 89.75 89 PHE B O 1
ATOM 6920 N N . ASN B 1 90 ? 28.234 -18.734 -2.23 1 86.25 90 ASN B N 1
ATOM 6921 C CA . ASN B 1 90 ? 29.016 -17.625 -1.688 1 86.25 90 ASN B CA 1
ATOM 6922 C C . ASN B 1 90 ? 29.359 -16.609 -2.764 1 86.25 90 ASN B C 1
ATOM 6924 O O . ASN B 1 90 ? 29.688 -15.453 -2.451 1 86.25 90 ASN B O 1
ATOM 6928 N N . GLN B 1 91 ? 29.234 -17.047 -4.004 1 84.12 91 GLN B N 1
ATOM 6929 C CA . GLN B 1 91 ? 29.531 -16.156 -5.113 1 84.12 91 GLN B CA 1
ATOM 6930 C C . GLN B 1 91 ? 28.312 -15.305 -5.473 1 84.12 91 GLN B C 1
ATOM 6932 O O . GLN B 1 91 ? 28.438 -14.281 -6.148 1 84.12 91 GLN B O 1
ATOM 6937 N N . PHE B 1 92 ? 27.172 -15.727 -5.086 1 84.5 92 PHE B N 1
ATOM 6938 C CA . PHE B 1 92 ? 25.938 -15.086 -5.512 1 84.5 92 PHE B CA 1
ATOM 6939 C C . PHE B 1 92 ? 25.172 -14.523 -4.312 1 84.5 92 PHE B C 1
ATOM 6941 O O . PHE B 1 92 ? 23.969 -14.766 -4.164 1 84.5 92 PHE B O 1
ATOM 6948 N N . THR B 1 93 ? 25.766 -13.695 -3.473 1 77.12 93 THR B N 1
ATOM 6949 C CA . THR B 1 93 ? 25.125 -13.117 -2.297 1 77.12 93 THR B CA 1
ATOM 6950 C C . THR B 1 93 ? 24.594 -11.719 -2.605 1 77.12 93 THR B C 1
ATOM 6952 O O . THR B 1 93 ? 25.047 -11.07 -3.547 1 77.12 93 THR B O 1
ATOM 6955 N N . TYR B 1 94 ? 23.562 -11.266 -1.819 1 67.56 94 TYR B N 1
ATOM 6956 C CA . TYR B 1 94 ? 22.969 -9.938 -1.983 1 67.56 94 TYR B CA 1
ATOM 6957 C C . TYR B 1 94 ? 23.969 -8.852 -1.597 1 67.56 94 TYR B C 1
ATOM 6959 O O . TYR B 1 94 ? 24.047 -7.809 -2.25 1 67.56 94 TYR B O 1
ATOM 6967 N N . ASN B 1 95 ? 24.906 -9.086 -0.808 1 65.38 95 ASN B N 1
ATOM 6968 C CA . ASN B 1 95 ? 25.828 -8.117 -0.243 1 65.38 95 ASN B CA 1
ATOM 6969 C C . ASN B 1 95 ? 25.172 -6.766 -0.01 1 65.38 95 ASN B C 1
ATOM 6971 O O . ASN B 1 95 ? 25.688 -5.734 -0.445 1 65.38 95 ASN B O 1
ATOM 6975 N N . LEU B 1 96 ? 24.031 -6.762 0.744 1 68.56 96 LEU B N 1
ATOM 6976 C CA . LEU B 1 96 ? 23.203 -5.57 0.889 1 68.56 96 LEU B CA 1
ATOM 6977 C C . LEU B 1 96 ? 23.672 -4.727 2.068 1 68.56 96 LEU B C 1
ATOM 6979 O O . LEU B 1 96 ? 23.969 -5.258 3.145 1 68.56 96 LEU B O 1
ATOM 6983 N N . SER B 1 97 ? 23.984 -3.436 1.729 1 72.94 97 SER B N 1
ATOM 6984 C CA . SER B 1 97 ? 24.109 -2.447 2.797 1 72.94 97 SER B CA 1
ATOM 6985 C C . SER B 1 97 ? 22.734 -2.016 3.309 1 72.94 97 SER B C 1
ATOM 6987 O O . SER B 1 97 ? 21.766 -1.977 2.549 1 72.94 97 SER B O 1
ATOM 6989 N N . PRO B 1 98 ? 22.609 -1.771 4.641 1 72.88 98 PRO B N 1
ATOM 6990 C CA . PRO B 1 98 ? 21.297 -1.466 5.227 1 72.88 98 PRO B CA 1
ATOM 6991 C C . PRO B 1 98 ? 20.594 -0.295 4.539 1 72.88 98 PRO B C 1
ATOM 6993 O O . PRO B 1 98 ? 19.359 -0.253 4.48 1 72.88 98 PRO B O 1
ATOM 6996 N N . LEU B 1 99 ? 21.391 0.583 3.912 1 75.38 99 LEU B N 1
ATOM 6997 C CA . LEU B 1 99 ? 20.75 1.786 3.393 1 75.38 99 LEU B CA 1
ATOM 6998 C C . LEU B 1 99 ? 20.781 1.807 1.868 1 75.38 99 LEU B C 1
ATOM 7000 O O . LEU B 1 99 ? 20.5 2.836 1.25 1 75.38 99 LEU B O 1
ATOM 7004 N N . ASP B 1 100 ? 21.062 0.631 1.294 1 76.62 100 ASP B N 1
ATOM 7005 C CA . ASP B 1 100 ? 21.109 0.57 -0.164 1 76.62 100 ASP B CA 1
ATOM 7006 C C . ASP B 1 100 ? 19.719 0.323 -0.753 1 76.62 100 ASP B C 1
ATOM 7008 O O . ASP B 1 100 ? 19.406 -0.797 -1.158 1 76.62 100 ASP B O 1
ATOM 7012 N N . VAL B 1 101 ? 19 1.366 -0.919 1 71.94 101 VAL B N 1
ATOM 7013 C CA . VAL B 1 101 ? 17.594 1.296 -1.326 1 71.94 101 VAL B CA 1
ATOM 7014 C C . VAL B 1 101 ? 17.5 0.813 -2.771 1 71.94 101 VAL B C 1
ATOM 70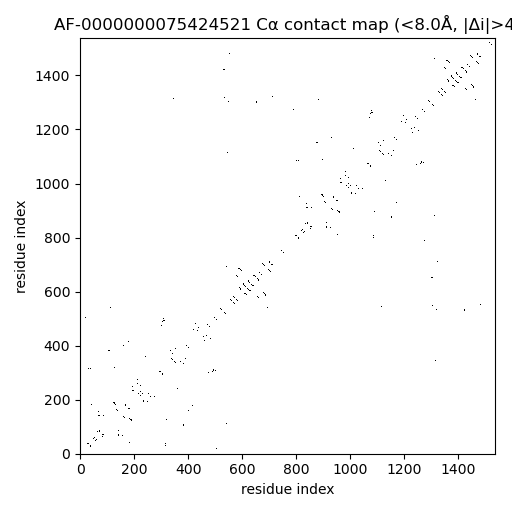16 O O . VAL B 1 101 ? 16.625 0.016 -3.109 1 71.94 101 VAL B O 1
ATOM 7019 N N . GLU B 1 102 ? 18.359 1.266 -3.518 1 69.56 102 GLU B N 1
ATOM 7020 C CA . GLU B 1 102 ? 18.312 0.919 -4.934 1 69.56 102 GLU B CA 1
ATOM 7021 C C . GLU B 1 102 ? 18.578 -0.568 -5.148 1 69.56 102 GLU B C 1
ATOM 7023 O O . GLU B 1 102 ? 17.828 -1.242 -5.863 1 69.56 102 GLU B O 1
ATOM 7028 N N . ARG B 1 103 ? 19.594 -1.073 -4.484 1 75.12 103 ARG B N 1
ATOM 7029 C CA . ARG B 1 103 ? 19.938 -2.482 -4.637 1 75.12 103 ARG B CA 1
ATOM 7030 C C . ARG B 1 103 ? 18.844 -3.381 -4.066 1 75.12 103 ARG B C 1
ATOM 7032 O O . ARG B 1 103 ? 18.547 -4.434 -4.633 1 75.12 103 ARG B O 1
ATOM 7039 N N . LYS B 1 104 ? 18.25 -2.932 -3.006 1 77.38 104 LYS B N 1
ATOM 7040 C CA . LYS B 1 104 ? 17.188 -3.709 -2.385 1 77.38 104 LYS B CA 1
ATOM 7041 C C . LYS B 1 104 ? 15.961 -3.781 -3.291 1 77.38 104 LYS B C 1
ATOM 7043 O O . LYS B 1 104 ? 15.32 -4.828 -3.389 1 77.38 104 LYS B O 1
ATOM 7048 N N . SER B 1 105 ? 15.719 -2.758 -3.936 1 73.88 105 SER B N 1
ATOM 7049 C CA . SER B 1 105 ? 14.594 -2.744 -4.867 1 73.88 105 SER B CA 1
ATOM 7050 C C . SER B 1 105 ? 14.883 -3.611 -6.09 1 73.88 105 SER B C 1
ATOM 7052 O O . SER B 1 105 ? 13.977 -4.258 -6.625 1 73.88 105 SER B O 1
ATOM 7054 N N . GLU B 1 106 ? 16.172 -3.691 -6.422 1 74.25 106 GLU B N 1
ATOM 7055 C CA . GLU B 1 106 ? 16.578 -4.457 -7.598 1 74.25 106 GLU B CA 1
ATOM 7056 C C . GLU B 1 106 ? 16.5 -5.961 -7.332 1 74.25 106 GLU B C 1
ATOM 7058 O O . GLU B 1 106 ? 16.391 -6.754 -8.266 1 74.25 106 GLU B O 1
ATOM 7063 N N . LEU B 1 107 ? 16.547 -6.27 -6.102 1 84.5 107 LEU B N 1
ATOM 7064 C CA . LEU B 1 107 ? 16.516 -7.684 -5.742 1 84.5 107 LEU B CA 1
ATOM 7065 C C . LEU B 1 107 ? 15.078 -8.203 -5.742 1 84.5 107 LEU B C 1
ATOM 7067 O O . LEU B 1 107 ? 14.859 -9.422 -5.75 1 84.5 107 LEU B O 1
ATOM 7071 N N . ARG B 1 108 ? 14.156 -7.273 -5.824 1 88.94 108 ARG B N 1
ATOM 7072 C CA . ARG B 1 108 ? 12.75 -7.672 -5.883 1 88.94 108 ARG B CA 1
ATOM 7073 C C . ARG B 1 108 ? 12.336 -7.98 -7.316 1 88.94 108 ARG B C 1
ATOM 7075 O O . ARG B 1 108 ? 13.016 -7.594 -8.266 1 88.94 108 ARG B O 1
ATOM 7082 N N . SER B 1 109 ? 11.242 -8.695 -7.414 1 91.25 109 SER B N 1
ATOM 7083 C CA . SER B 1 109 ? 10.727 -9.086 -8.719 1 91.25 109 SER B CA 1
ATOM 7084 C C . SER B 1 109 ? 10.633 -7.887 -9.656 1 91.25 109 SER B C 1
ATOM 7086 O O . SER B 1 109 ? 9.945 -6.906 -9.359 1 91.25 109 SER B O 1
ATOM 7088 N N . LYS B 1 110 ? 11.266 -7.949 -10.773 1 83.31 110 LYS B N 1
ATOM 7089 C CA . LYS B 1 110 ? 11.234 -6.895 -11.781 1 83.31 110 LYS B CA 1
ATOM 7090 C C . LYS B 1 110 ? 9.836 -6.742 -12.367 1 83.31 110 LYS B C 1
ATOM 7092 O O . LYS B 1 110 ? 9.438 -5.641 -12.75 1 83.31 110 LYS B O 1
ATOM 7097 N N . ARG B 1 111 ? 9.141 -7.809 -12.391 1 82.19 111 ARG B N 1
ATOM 7098 C CA . ARG B 1 111 ? 7.789 -7.805 -12.945 1 82.19 111 ARG B CA 1
ATOM 7099 C C . ARG B 1 111 ? 6.754 -7.547 -11.859 1 82.19 111 ARG B C 1
ATOM 7101 O O . ARG B 1 111 ? 5.551 -7.641 -12.102 1 82.19 111 ARG B O 1
ATOM 7108 N N . LYS B 1 112 ? 7.215 -7.332 -10.633 1 85.69 112 LYS B N 1
ATOM 7109 C CA . LYS B 1 112 ? 6.418 -6.945 -9.469 1 85.69 112 LYS B CA 1
ATOM 7110 C C . LYS B 1 112 ? 5.445 -8.055 -9.078 1 85.69 112 LYS B C 1
ATOM 7112 O O . LYS B 1 112 ? 4.305 -7.785 -8.703 1 85.69 112 LYS B O 1
ATOM 7117 N N . ILE B 1 113 ? 5.93 -9.289 -9.227 1 91 113 ILE B N 1
ATOM 7118 C CA . ILE B 1 113 ? 5.137 -10.453 -8.844 1 91 113 ILE B CA 1
ATOM 7119 C C . ILE B 1 113 ? 5.031 -10.523 -7.32 1 91 113 ILE B C 1
ATOM 7121 O O . ILE B 1 113 ? 6.008 -10.266 -6.609 1 91 113 ILE B O 1
ATOM 7125 N N . SER B 1 114 ? 3.865 -10.867 -6.82 1 93.25 114 SER B N 1
ATOM 7126 C CA . SER B 1 114 ? 3.627 -10.891 -5.383 1 93.25 114 SER B CA 1
ATOM 7127 C C . SER B 1 114 ? 3.994 -12.242 -4.777 1 93.25 114 SER B C 1
ATOM 7129 O O . SER B 1 114 ? 4.16 -13.227 -5.5 1 93.25 114 SER B O 1
ATOM 7131 N N . HIS B 1 115 ? 4.004 -12.289 -3.471 1 96.88 115 HIS B N 1
ATOM 7132 C CA . HIS B 1 115 ? 4.273 -13.523 -2.744 1 96.88 115 HIS B CA 1
ATOM 7133 C C . HIS B 1 115 ? 3.082 -14.477 -2.814 1 96.88 115 HIS B C 1
ATOM 7135 O O . HIS B 1 115 ? 3.201 -15.656 -2.469 1 96.88 115 HIS B O 1
ATOM 7141 N N . MET B 1 116 ? 1.948 -14.031 -3.299 1 96.81 116 MET B N 1
ATOM 7142 C CA . MET B 1 116 ? 0.875 -14.977 -3.598 1 96.81 116 MET B CA 1
ATOM 7143 C C . MET B 1 116 ? 1.354 -16.062 -4.562 1 96.81 116 MET B C 1
ATOM 7145 O O . MET B 1 116 ? 1.037 -17.234 -4.391 1 96.81 116 MET B O 1
ATOM 7149 N N . THR B 1 117 ? 2.121 -15.625 -5.488 1 96.62 117 THR B N 1
ATOM 7150 C CA . THR B 1 117 ? 2.658 -16.562 -6.469 1 96.62 117 THR B CA 1
ATOM 7151 C C . THR B 1 117 ? 3.627 -17.531 -5.812 1 96.62 117 THR B C 1
ATOM 7153 O O . THR B 1 117 ? 3.607 -18.734 -6.109 1 96.62 117 THR B O 1
ATOM 7156 N N . THR B 1 118 ? 4.406 -17.031 -4.863 1 97.44 118 THR B N 1
ATOM 7157 C CA . THR B 1 118 ? 5.395 -17.859 -4.176 1 97.44 118 THR B CA 1
ATOM 7158 C C . THR B 1 118 ? 4.715 -19 -3.418 1 97.44 118 THR B C 1
ATOM 7160 O O . THR B 1 118 ? 5.066 -20.172 -3.596 1 97.44 118 THR B O 1
ATOM 7163 N N . TRP B 1 119 ? 3.801 -18.641 -2.705 1 97.12 119 TRP B N 1
ATOM 7164 C CA . TRP B 1 119 ? 3.232 -19.625 -1.787 1 97.12 119 TRP B CA 1
ATOM 7165 C C . TRP B 1 119 ? 2.191 -20.484 -2.49 1 97.12 119 TRP B C 1
ATOM 7167 O O . TRP B 1 119 ? 2.025 -21.656 -2.158 1 97.12 119 TRP B O 1
ATOM 7177 N N . PHE B 1 120 ? 1.512 -19.922 -3.465 1 97.69 120 PHE B N 1
ATOM 7178 C CA . PHE B 1 120 ? 0.667 -20.766 -4.305 1 97.69 120 PHE B CA 1
ATOM 7179 C C . PHE B 1 120 ? 1.503 -21.812 -5.047 1 97.69 120 PHE B C 1
ATOM 7181 O O . PHE B 1 120 ? 1.087 -22.953 -5.191 1 97.69 120 PHE B O 1
ATOM 7188 N N . GLY B 1 121 ? 2.656 -21.375 -5.504 1 97.5 121 GLY B N 1
ATOM 7189 C CA . GLY B 1 121 ? 3.58 -22.312 -6.129 1 97.5 121 GLY B CA 1
ATOM 7190 C C . GLY B 1 121 ? 4.012 -23.438 -5.203 1 97.5 121 GLY B C 1
ATOM 7191 O O . GLY B 1 121 ? 4.078 -24.594 -5.609 1 97.5 121 GLY B O 1
ATOM 7192 N N . GLN B 1 122 ? 4.316 -23.062 -4.012 1 95.88 122 GLN B N 1
ATOM 7193 C CA . GLN B 1 122 ? 4.66 -24.109 -3.053 1 95.88 122 GLN B CA 1
ATOM 7194 C C . GLN B 1 122 ? 3.494 -25.062 -2.842 1 95.88 122 GLN B C 1
ATOM 7196 O O . GLN B 1 122 ? 3.693 -26.281 -2.717 1 95.88 122 GLN B O 1
ATOM 7201 N N . TYR B 1 123 ? 2.324 -24.516 -2.771 1 96.38 123 TYR B N 1
ATOM 7202 C CA . TYR B 1 123 ? 1.133 -25.344 -2.6 1 96.38 123 TYR B CA 1
ATOM 7203 C C . TYR B 1 123 ? 0.982 -26.328 -3.75 1 96.38 123 TYR B C 1
ATOM 7205 O O . TYR B 1 123 ? 0.688 -27.516 -3.529 1 96.38 123 TYR B O 1
ATOM 7213 N N . ILE B 1 124 ? 1.195 -25.891 -4.945 1 97.31 124 ILE B N 1
ATOM 7214 C CA . ILE B 1 124 ? 1.162 -26.75 -6.125 1 97.31 124 ILE B CA 1
ATOM 7215 C C . ILE B 1 124 ? 2.23 -27.828 -6.004 1 97.31 124 ILE B C 1
ATOM 7217 O O . ILE B 1 124 ? 1.974 -29 -6.297 1 97.31 124 ILE B O 1
ATOM 7221 N N . SER B 1 125 ? 3.381 -27.406 -5.578 1 95.62 125 SER B N 1
ATOM 7222 C CA . SER B 1 125 ? 4.516 -28.328 -5.516 1 95.62 125 SER B CA 1
ATOM 7223 C C . SER B 1 125 ? 4.195 -29.547 -4.656 1 95.62 125 SER B C 1
ATOM 7225 O O . SER B 1 125 ? 4.473 -30.672 -5.051 1 95.62 125 SER B O 1
ATOM 7227 N N . PHE B 1 126 ? 3.568 -29.344 -3.594 1 93.38 126 PHE B N 1
ATOM 7228 C CA . PHE B 1 126 ? 3.297 -30.453 -2.68 1 93.38 126 PHE B CA 1
ATOM 7229 C C . PHE B 1 126 ? 2.104 -31.266 -3.156 1 93.38 126 PHE B C 1
ATOM 7231 O O . PHE B 1 126 ? 1.945 -32.438 -2.77 1 93.38 126 PHE B O 1
ATOM 7238 N N . ASP B 1 127 ? 1.329 -30.672 -3.979 1 95.5 127 ASP B N 1
ATOM 7239 C CA . ASP B 1 127 ? 0.192 -31.406 -4.527 1 95.5 127 ASP B CA 1
ATOM 7240 C C . ASP B 1 127 ? 0.643 -32.406 -5.594 1 95.5 127 ASP B C 1
ATOM 7242 O O . ASP B 1 127 ? 0.052 -33.469 -5.738 1 95.5 127 ASP B O 1
ATOM 7246 N N . ILE B 1 128 ? 1.693 -32.094 -6.324 1 96.62 128 ILE B N 1
ATOM 7247 C CA . ILE B 1 128 ? 1.987 -32.875 -7.504 1 96.62 128 ILE B CA 1
ATOM 7248 C C . ILE B 1 128 ? 3.283 -33.656 -7.289 1 96.62 128 ILE B C 1
ATOM 7250 O O . ILE B 1 128 ? 3.596 -34.594 -8.047 1 96.62 128 ILE B O 1
ATOM 7254 N N . SER B 1 129 ? 4.027 -33.219 -6.297 1 92.56 129 SER B N 1
ATOM 7255 C CA . SER B 1 129 ? 5.34 -33.812 -6.117 1 92.56 129 SER B CA 1
ATOM 7256 C C . SER B 1 129 ? 5.785 -33.75 -4.66 1 92.56 129 SER B C 1
ATOM 7258 O O . SER B 1 129 ? 5.789 -32.688 -4.055 1 92.56 129 SER B O 1
ATOM 7260 N N . ALA B 1 130 ? 6.141 -34.844 -4.098 1 86.88 130 ALA B N 1
ATOM 7261 C CA . ALA B 1 130 ? 6.742 -34.938 -2.771 1 86.88 130 ALA B CA 1
ATOM 7262 C C . ALA B 1 130 ? 7.699 -36.125 -2.709 1 86.88 130 ALA B C 1
ATOM 7264 O O . ALA B 1 130 ? 7.387 -37.219 -3.205 1 86.88 130 ALA B O 1
ATOM 7265 N N . SER B 1 131 ? 8.844 -35.812 -2.367 1 78.38 131 SER B N 1
ATOM 7266 C CA . SER B 1 131 ? 9.82 -36.875 -2.26 1 78.38 131 SER B CA 1
ATOM 7267 C C . SER B 1 131 ? 10.305 -37.062 -0.823 1 78.38 131 SER B C 1
ATOM 7269 O O . SER B 1 131 ? 10.266 -36.094 -0.033 1 78.38 131 SER B O 1
ATOM 7271 N N . ARG B 1 132 ? 10.656 -38.312 -0.448 1 67.5 132 ARG B N 1
ATOM 7272 C CA . ARG B 1 132 ? 11.203 -38.625 0.869 1 67.5 132 ARG B CA 1
ATOM 7273 C C . ARG B 1 132 ? 12.719 -38.75 0.811 1 67.5 132 ARG B C 1
ATOM 7275 O O . ARG B 1 132 ? 13.258 -39.375 -0.107 1 67.5 132 ARG B O 1
ATOM 7282 N N . ASN B 1 133 ? 13.375 -38.031 1.57 1 64.06 133 ASN B N 1
ATOM 7283 C CA . ASN B 1 133 ? 14.836 -38.031 1.684 1 64.06 133 ASN B CA 1
ATOM 7284 C C . ASN B 1 133 ? 15.281 -38.531 3.057 1 64.06 133 ASN B C 1
ATOM 7286 O O . ASN B 1 133 ? 15.492 -37.75 3.969 1 64.06 133 ASN B O 1
ATOM 7290 N N . GLU B 1 134 ? 15.398 -39.844 3.205 1 64.12 134 GLU B N 1
ATOM 7291 C CA . GLU B 1 134 ? 15.516 -40.375 4.559 1 64.12 134 GLU B CA 1
ATOM 7292 C C . GLU B 1 134 ? 16.891 -41 4.785 1 64.12 134 GLU B C 1
ATOM 7294 O O . GLU B 1 134 ? 17.188 -41.469 5.891 1 64.12 134 GLU B O 1
ATOM 7299 N N . ILE B 1 135 ? 17.734 -40.906 3.74 1 67.94 135 ILE B N 1
ATOM 7300 C CA . ILE B 1 135 ? 19.016 -41.562 3.926 1 67.94 135 ILE B CA 1
ATOM 7301 C C . ILE B 1 135 ? 20.078 -40.531 4.309 1 67.94 135 ILE B C 1
ATOM 7303 O O . ILE B 1 135 ? 20.328 -39.594 3.561 1 67.94 135 ILE B O 1
ATOM 7307 N N . SER B 1 136 ? 20.578 -40.75 5.473 1 67.31 136 SER B N 1
ATOM 7308 C CA . SER B 1 136 ? 21.625 -39.844 5.93 1 67.31 136 SER B CA 1
ATOM 7309 C C . SER B 1 136 ? 22.859 -39.938 5.043 1 67.31 136 SER B C 1
ATOM 7311 O O . SER B 1 136 ? 23.234 -41.031 4.621 1 67.31 136 SER B O 1
ATOM 7313 N N . SER B 1 137 ? 23.297 -38.906 4.605 1 66.38 137 SER B N 1
ATOM 7314 C CA . SER B 1 137 ? 24.5 -38.844 3.76 1 66.38 137 SER B CA 1
ATOM 7315 C C . SER B 1 137 ? 25.547 -37.906 4.324 1 66.38 137 SER B C 1
ATOM 7317 O O . SER B 1 137 ? 25.359 -37.344 5.41 1 66.38 137 SER B O 1
ATOM 7319 N N . THR B 1 138 ? 26.625 -37.844 3.533 1 65.69 138 THR B N 1
ATOM 7320 C CA . THR B 1 138 ? 27.719 -37 3.908 1 65.69 138 THR B CA 1
ATOM 7321 C C . THR B 1 138 ? 27.25 -35.531 4.039 1 65.69 138 THR B C 1
ATOM 7323 O O . THR B 1 138 ? 26.562 -35.031 3.158 1 65.69 138 THR B O 1
ATOM 7326 N N . PRO B 1 139 ? 27.672 -35.031 5.117 1 76.94 139 PRO B N 1
ATOM 7327 C CA . PRO B 1 139 ? 27.266 -33.656 5.395 1 76.94 139 PRO B CA 1
ATOM 7328 C C . PRO B 1 139 ? 27.906 -32.625 4.445 1 76.94 139 PRO B C 1
ATOM 7330 O O . PRO B 1 139 ? 28.984 -32.906 3.893 1 76.94 139 PRO B O 1
ATOM 7333 N N . LEU B 1 140 ? 27.281 -31.641 4.145 1 83.69 140 LEU B N 1
ATOM 7334 C CA . LEU B 1 140 ? 27.844 -30.5 3.451 1 83.69 140 LEU B CA 1
ATOM 7335 C C . LEU B 1 140 ? 28.719 -29.672 4.395 1 83.69 140 LEU B C 1
ATOM 7337 O O . LEU B 1 140 ? 28.203 -28.984 5.277 1 83.69 140 LEU B O 1
ATOM 7341 N N . TYR B 1 141 ? 30.016 -29.656 4.16 1 82.31 141 TYR B N 1
ATOM 7342 C CA . TYR B 1 141 ? 30.922 -28.922 5.023 1 82.31 141 TYR B CA 1
ATOM 7343 C C . TYR B 1 141 ? 30.891 -27.422 4.691 1 82.31 141 TYR B C 1
ATOM 7345 O O . TYR B 1 141 ? 30.828 -27.047 3.52 1 82.31 141 TYR B O 1
ATOM 7353 N N . ILE B 1 142 ? 30.938 -26.672 5.773 1 84.44 142 ILE B N 1
ATOM 7354 C CA . ILE B 1 142 ? 31.109 -25.234 5.602 1 84.44 142 ILE B CA 1
ATOM 7355 C C . ILE B 1 142 ? 32.562 -24.922 5.281 1 84.44 142 ILE B C 1
ATOM 7357 O O . ILE B 1 142 ? 33.469 -25.297 6.031 1 84.44 142 ILE B O 1
ATOM 7361 N N . PRO B 1 143 ? 32.75 -24.266 4.195 1 86.62 143 PRO B N 1
ATOM 7362 C CA . PRO B 1 143 ? 34.125 -23.953 3.82 1 86.62 143 PRO B CA 1
ATOM 7363 C C . PRO B 1 143 ? 34.844 -23.141 4.883 1 86.62 143 PRO B C 1
ATOM 7365 O O . PRO B 1 143 ? 34.25 -22.281 5.52 1 86.62 143 PRO B O 1
ATOM 7368 N N . ALA B 1 144 ? 36.094 -23.312 4.973 1 85.75 144 ALA B N 1
ATOM 7369 C CA . ALA B 1 144 ? 36.938 -22.688 6.004 1 85.75 144 ALA B CA 1
ATOM 7370 C C . ALA B 1 144 ? 37 -21.172 5.82 1 85.75 144 ALA B C 1
ATOM 7372 O O . ALA B 1 144 ? 37.281 -20.438 6.77 1 85.75 144 ALA B O 1
ATOM 7373 N N . ASP B 1 145 ? 36.719 -20.734 4.648 1 85.5 145 ASP B N 1
ATOM 7374 C CA . ASP B 1 145 ? 36.781 -19.297 4.379 1 85.5 145 ASP B CA 1
ATOM 7375 C C . ASP B 1 145 ? 35.406 -18.688 4.246 1 85.5 145 ASP B C 1
ATOM 7377 O O . ASP B 1 145 ? 35.219 -17.625 3.627 1 85.5 145 ASP B O 1
ATOM 7381 N N . ASP B 1 146 ? 34.406 -19.375 4.766 1 84.12 146 ASP B N 1
ATOM 7382 C CA . ASP B 1 146 ? 33.062 -18.828 4.77 1 84.12 146 ASP B CA 1
ATOM 7383 C C . ASP B 1 146 ? 32.938 -17.656 5.746 1 84.12 146 ASP B C 1
ATOM 7385 O O . ASP B 1 146 ? 33.062 -17.844 6.961 1 84.12 146 ASP B O 1
ATOM 7389 N N . ALA B 1 147 ? 32.688 -16.484 5.328 1 76.94 147 ALA B N 1
ATOM 7390 C CA . ALA B 1 147 ? 32.75 -15.242 6.105 1 76.94 147 ALA B CA 1
ATOM 7391 C C . ALA B 1 147 ? 31.609 -15.195 7.129 1 76.94 147 ALA B C 1
ATOM 7393 O O . ALA B 1 147 ? 31.703 -14.484 8.133 1 76.94 147 ALA B O 1
ATOM 7394 N N . ASN B 1 148 ? 30.547 -15.891 6.906 1 75.56 148 ASN B N 1
ATOM 7395 C CA . ASN B 1 148 ? 29.422 -15.867 7.836 1 75.56 148 ASN B CA 1
ATOM 7396 C C . ASN B 1 148 ? 29.734 -16.656 9.102 1 75.56 148 ASN B C 1
ATOM 7398 O O . ASN B 1 148 ? 29.156 -16.391 10.156 1 75.56 148 ASN B O 1
ATOM 7402 N N . TYR B 1 149 ? 30.656 -17.578 8.938 1 75.56 149 TYR B N 1
ATOM 7403 C CA . TYR B 1 149 ? 30.922 -18.438 10.078 1 75.56 149 TYR B CA 1
ATOM 7404 C C . TYR B 1 149 ? 32.344 -18.25 10.594 1 75.56 149 TYR B C 1
ATOM 7406 O O . TYR B 1 149 ? 32.625 -18.516 11.766 1 75.56 149 TYR B O 1
ATOM 7414 N N . ASN B 1 150 ? 33.125 -17.906 9.586 1 78.25 150 ASN B N 1
ATOM 7415 C CA . ASN B 1 150 ? 34.5 -17.719 9.961 1 78.25 150 ASN B CA 1
ATOM 7416 C C . ASN B 1 150 ? 35 -16.312 9.602 1 78.25 150 ASN B C 1
ATOM 7418 O O . ASN B 1 150 ? 35.125 -15.984 8.422 1 78.25 150 ASN B O 1
ATOM 7422 N N . SER B 1 151 ? 35.156 -15.484 10.703 1 75.94 151 SER B N 1
ATOM 7423 C CA . SER B 1 151 ? 35.719 -14.156 10.461 1 75.94 151 SER B CA 1
ATOM 7424 C C . SER B 1 151 ? 37.094 -14.25 9.852 1 75.94 151 SER B C 1
ATOM 7426 O O . SER B 1 151 ? 37.812 -15.219 10.086 1 75.94 151 SER B O 1
ATOM 7428 N N . PRO B 1 152 ? 37.344 -13.156 9.109 1 71.62 152 PRO B N 1
ATOM 7429 C CA . PRO B 1 152 ? 38.719 -13.172 8.547 1 71.62 152 PRO B CA 1
ATOM 7430 C C . PRO B 1 152 ? 39.781 -13.289 9.625 1 71.62 152 PRO B C 1
ATOM 7432 O O . PRO B 1 152 ? 39.688 -12.664 10.68 1 71.62 152 PRO B O 1
ATOM 7435 N N . ASN B 1 153 ? 40.656 -14.109 9.484 1 70.12 153 ASN B N 1
ATOM 7436 C CA . ASN B 1 153 ? 41.875 -14.273 10.305 1 70.12 153 ASN B CA 1
ATOM 7437 C C . ASN B 1 153 ? 41.594 -15.109 11.547 1 70.12 153 ASN B C 1
ATOM 7439 O O . ASN B 1 153 ? 42.375 -15.133 12.477 1 70.12 153 ASN B O 1
ATOM 7443 N N . SER B 1 154 ? 40.344 -15.578 11.562 1 72.44 154 SER B N 1
ATOM 7444 C CA . SER B 1 154 ? 40.062 -16.469 12.688 1 72.44 154 SER B CA 1
ATOM 7445 C C . SER B 1 154 ? 40.406 -17.922 12.344 1 72.44 154 SER B C 1
ATOM 7447 O O . SER B 1 154 ? 40.594 -18.25 11.18 1 72.44 154 SER B O 1
ATOM 7449 N N . ILE B 1 155 ? 40.75 -18.719 13.391 1 74 155 ILE B N 1
ATOM 7450 C CA . ILE B 1 155 ? 40.875 -20.156 13.195 1 74 155 ILE B CA 1
ATOM 7451 C C . ILE B 1 155 ? 39.531 -20.734 12.781 1 74 155 ILE B C 1
ATOM 7453 O O . ILE B 1 155 ? 38.531 -20.609 13.508 1 74 155 ILE B O 1
ATOM 7457 N N . PRO B 1 156 ? 39.469 -21.297 11.555 1 74.5 156 PRO B N 1
ATOM 7458 C CA . PRO B 1 156 ? 38.188 -21.75 11.055 1 74.5 156 PRO B CA 1
ATOM 7459 C C . PRO B 1 156 ? 37.562 -22.875 11.891 1 74.5 156 PRO B C 1
ATOM 7461 O O . PRO B 1 156 ? 38.312 -23.734 12.383 1 74.5 156 PRO B O 1
ATOM 7464 N N . ILE B 1 157 ? 36.344 -22.797 12.211 1 71.75 157 ILE B N 1
ATOM 7465 C CA . ILE B 1 157 ? 35.594 -23.859 12.875 1 71.75 157 ILE B CA 1
ATOM 7466 C C . ILE B 1 157 ? 35 -24.812 11.836 1 71.75 157 ILE B C 1
ATOM 7468 O O . ILE B 1 157 ? 34.562 -24.391 10.766 1 71.75 157 ILE B O 1
ATOM 7472 N N . THR B 1 158 ? 35.188 -26.125 12.164 1 72.38 158 THR B N 1
ATOM 7473 C CA . THR B 1 158 ? 34.594 -27.125 11.297 1 72.38 158 THR B CA 1
ATOM 7474 C C . THR B 1 158 ? 33.094 -27.266 11.602 1 72.38 158 THR B C 1
ATOM 7476 O O . THR B 1 158 ? 32.719 -27.578 12.734 1 72.38 158 THR B O 1
ATOM 7479 N N . LYS B 1 159 ? 32.281 -26.875 10.688 1 77.75 159 LYS B N 1
ATOM 7480 C CA . LYS B 1 159 ? 30.844 -27.031 10.781 1 77.75 159 LYS B CA 1
ATOM 7481 C C . LYS B 1 159 ? 30.281 -27.656 9.508 1 77.75 159 LYS B C 1
ATOM 7483 O O . LYS B 1 159 ? 30.844 -27.484 8.422 1 77.75 159 LYS B O 1
ATOM 7488 N N . SER B 1 160 ? 29.359 -28.625 9.664 1 79.06 160 SER B N 1
ATOM 7489 C CA . SER B 1 160 ? 28.719 -29.234 8.508 1 79.06 160 SER B CA 1
ATOM 7490 C C . SER B 1 160 ? 27.203 -29.188 8.625 1 79.06 160 SER B C 1
ATOM 7492 O O . SER B 1 160 ? 26.672 -29.094 9.734 1 79.06 160 SER B O 1
ATOM 7494 N N . LEU B 1 161 ? 26.562 -29.203 7.48 1 79.06 161 LEU B N 1
ATOM 7495 C CA . LEU B 1 161 ? 25.109 -29.234 7.383 1 79.06 161 LEU B CA 1
ATOM 7496 C C . LEU B 1 161 ? 24.625 -30.625 6.996 1 79.06 161 LEU B C 1
ATOM 7498 O O . LEU B 1 161 ? 25.203 -31.266 6.102 1 79.06 161 LEU B O 1
ATOM 7502 N N . PRO B 1 162 ? 23.641 -31.031 7.691 1 77.25 162 PRO B N 1
ATOM 7503 C CA . PRO B 1 162 ? 23.156 -32.375 7.359 1 77.25 162 PRO B CA 1
ATOM 7504 C C . PRO B 1 162 ? 22.391 -32.406 6.031 1 77.25 162 PRO B C 1
ATOM 7506 O O . PRO B 1 162 ? 21.578 -31.531 5.762 1 77.25 162 PRO B O 1
ATOM 7509 N N . PHE B 1 163 ? 22.797 -33.344 5.145 1 79.81 163 PHE B N 1
ATOM 7510 C CA . PHE B 1 163 ? 22.109 -33.594 3.885 1 79.81 163 PHE B CA 1
ATOM 7511 C C . PHE B 1 163 ? 21.734 -35.062 3.773 1 79.81 163 PHE B C 1
ATOM 7513 O O . PHE B 1 163 ? 22.578 -35.938 3.951 1 79.81 163 PHE B O 1
ATOM 7520 N N . ASN B 1 164 ? 20.375 -35.25 3.553 1 75.38 164 ASN B N 1
ATOM 7521 C CA . ASN B 1 164 ? 19.906 -36.625 3.334 1 75.38 164 ASN B CA 1
ATOM 7522 C C . ASN B 1 164 ? 19.75 -36.938 1.847 1 75.38 164 ASN B C 1
ATOM 7524 O O . ASN B 1 164 ? 19.172 -36.156 1.101 1 75.38 164 ASN B O 1
ATOM 7528 N N . ILE B 1 165 ? 20.391 -37.969 1.424 1 76.31 165 ILE B N 1
ATOM 7529 C CA . ILE B 1 165 ? 20.312 -38.344 0.015 1 76.31 165 ILE B CA 1
ATOM 7530 C C . ILE B 1 165 ? 18.984 -39.062 -0.259 1 76.31 165 ILE B C 1
ATOM 7532 O O . ILE B 1 165 ? 18.328 -39.5 0.67 1 76.31 165 ILE B O 1
ATOM 7536 N N . THR B 1 166 ? 18.672 -39.031 -1.503 1 71.88 166 THR B N 1
ATOM 7537 C CA . THR B 1 166 ? 17.453 -39.719 -1.963 1 71.88 166 THR B CA 1
ATOM 7538 C C . THR B 1 166 ? 17.562 -41.219 -1.73 1 71.88 166 THR B C 1
ATOM 7540 O O . THR B 1 166 ? 18.594 -41.812 -1.983 1 71.88 166 THR B O 1
ATOM 7543 N N . GLY B 1 167 ? 16.734 -41.844 -0.695 1 59.97 167 GLY B N 1
ATOM 7544 C CA . GLY B 1 167 ? 16.781 -43.25 -0.357 1 59.97 167 GLY B CA 1
ATOM 7545 C C . GLY B 1 167 ? 16.234 -44.156 -1.448 1 59.97 167 GLY B C 1
ATOM 7546 O O . GLY B 1 167 ? 15.562 -43.688 -2.367 1 59.97 167 GLY B O 1
ATOM 7547 N N . PRO B 1 168 ? 16.781 -45.438 -1.43 1 51.78 168 PRO B N 1
ATOM 7548 C CA . PRO B 1 168 ? 16.219 -46.438 -2.33 1 51.78 168 PRO B CA 1
ATOM 7549 C C . PRO B 1 168 ? 14.727 -46.656 -2.107 1 51.78 168 PRO B C 1
ATOM 7551 O O . PRO B 1 168 ? 14.258 -46.625 -0.968 1 51.78 168 PRO B O 1
ATOM 7554 N N . ASN B 1 169 ? 13.914 -45.906 -2.553 1 48.62 169 ASN B N 1
ATOM 7555 C CA . ASN B 1 169 ? 12.531 -46.281 -2.291 1 48.62 169 ASN B CA 1
ATOM 7556 C C . ASN B 1 169 ? 12.344 -47.781 -2.393 1 48.62 169 ASN B C 1
ATOM 7558 O O . ASN B 1 169 ? 12.977 -48.438 -3.225 1 48.62 169 ASN B O 1
ATOM 7562 N N . THR B 1 170 ? 11.727 -48.438 -1.446 1 44.09 170 THR B N 1
ATOM 7563 C CA . THR B 1 170 ? 11.445 -49.844 -1.262 1 44.09 170 THR B CA 1
ATOM 7564 C C . THR B 1 170 ? 11.172 -50.531 -2.604 1 44.09 170 THR B C 1
ATOM 7566 O O . THR B 1 170 ? 11.023 -51.75 -2.67 1 44.09 170 THR B O 1
ATOM 7569 N N . LEU B 1 171 ? 10.188 -49.969 -3.486 1 43.41 171 LEU B N 1
ATOM 7570 C CA . LEU B 1 171 ? 9.406 -51.062 -4.098 1 43.41 171 LEU B CA 1
ATOM 7571 C C . LEU B 1 171 ? 10.289 -51.938 -4.988 1 43.41 171 LEU B C 1
ATOM 7573 O O . LEU B 1 171 ? 11.328 -51.469 -5.469 1 43.41 171 LEU B O 1
ATOM 7577 N N . ASP B 1 172 ? 9.82 -53.188 -5.215 1 40.97 172 ASP B N 1
ATOM 7578 C CA . ASP B 1 172 ? 10.172 -54.344 -6.066 1 40.97 172 ASP B CA 1
ATOM 7579 C C . ASP B 1 172 ? 10.578 -53.875 -7.461 1 40.97 172 ASP B C 1
ATOM 7581 O O . ASP B 1 172 ? 10.461 -54.625 -8.43 1 40.97 172 ASP B O 1
ATOM 7585 N N . THR B 1 173 ? 10.734 -52.594 -7.621 1 43.34 173 THR B N 1
ATOM 7586 C CA . THR B 1 173 ? 10.945 -52.406 -9.047 1 43.34 173 THR B CA 1
ATOM 7587 C C . THR B 1 173 ? 12.312 -52.938 -9.469 1 43.34 173 THR B C 1
ATOM 7589 O O . THR B 1 173 ? 13.273 -52.844 -8.711 1 43.34 173 THR B O 1
ATOM 7592 N N . THR B 1 174 ? 12.336 -53.875 -10.312 1 42.53 174 THR B N 1
ATOM 7593 C CA . THR B 1 174 ? 13.461 -54.469 -11.016 1 42.53 174 THR B CA 1
ATOM 7594 C C . THR B 1 174 ? 14.461 -53.406 -11.453 1 42.53 174 THR B C 1
ATOM 7596 O O . THR B 1 174 ? 15.602 -53.719 -11.797 1 42.53 174 THR B O 1
ATOM 7599 N N . ASP B 1 175 ? 13.953 -52.219 -11.812 1 43.69 175 ASP B N 1
ATOM 7600 C CA . ASP B 1 175 ? 14.938 -51.281 -12.336 1 43.69 175 ASP B CA 1
ATOM 7601 C C . ASP B 1 175 ? 15.438 -50.344 -11.234 1 43.69 175 ASP B C 1
ATOM 7603 O O . ASP B 1 175 ? 15.008 -49.188 -11.133 1 43.69 175 ASP B O 1
ATOM 7607 N N . THR B 1 176 ? 16.016 -50.812 -10.227 1 46.78 176 THR B N 1
ATOM 7608 C CA . THR B 1 176 ? 16.562 -50.25 -9 1 46.78 176 THR B CA 1
ATOM 7609 C C . THR B 1 176 ? 17.406 -49 -9.305 1 46.78 176 THR B C 1
ATOM 7611 O O . THR B 1 176 ? 17.422 -48.062 -8.516 1 46.78 176 THR B O 1
ATOM 7614 N N . LEU B 1 177 ? 18.141 -49.156 -10.234 1 46.31 177 LEU B N 1
ATOM 7615 C CA . LEU B 1 177 ? 19.094 -48.062 -10.492 1 46.31 177 LEU B CA 1
ATOM 7616 C C . LEU B 1 177 ? 18.375 -46.781 -10.812 1 46.31 177 LEU B C 1
ATOM 7618 O O . LEU B 1 177 ? 18.766 -45.719 -10.305 1 46.31 177 LEU B O 1
ATOM 7622 N N . ASN B 1 178 ? 17.406 -46.938 -11.688 1 51.75 178 ASN B N 1
ATOM 7623 C CA . ASN B 1 178 ? 16.688 -45.75 -12.086 1 51.75 178 ASN B CA 1
ATOM 7624 C C . ASN B 1 178 ? 15.867 -45.156 -10.93 1 51.75 178 ASN B C 1
ATOM 7626 O O . ASN B 1 178 ? 15.773 -43.938 -10.781 1 51.75 178 ASN B O 1
ATOM 7630 N N . SER B 1 179 ? 15.312 -46.062 -10.117 1 50.81 179 SER B N 1
ATOM 7631 C CA . SER B 1 179 ? 14.477 -45.625 -9.008 1 50.81 179 SER B CA 1
ATOM 7632 C C . SER B 1 179 ? 15.297 -44.875 -7.957 1 50.81 179 SER B C 1
ATOM 7634 O O . SER B 1 179 ? 14.828 -43.906 -7.367 1 50.81 179 SER B O 1
ATOM 7636 N N . VAL B 1 180 ? 16.438 -45.438 -7.723 1 54.19 180 VAL B N 1
ATOM 7637 C CA . VAL B 1 180 ? 17.281 -44.875 -6.676 1 54.19 180 VAL B CA 1
ATOM 7638 C C . VAL B 1 180 ? 17.766 -43.469 -7.07 1 54.19 180 VAL B C 1
ATOM 7640 O O . VAL B 1 180 ? 17.828 -42.594 -6.23 1 54.19 180 VAL B O 1
ATOM 7643 N N . ARG B 1 181 ? 17.844 -43.281 -8.391 1 63.59 181 ARG B N 1
ATOM 7644 C CA . ARG B 1 181 ? 18.469 -42.031 -8.789 1 63.59 181 ARG B CA 1
ATOM 7645 C C . ARG B 1 181 ? 17.438 -41 -9.188 1 63.59 181 ARG B C 1
ATOM 7647 O O . ARG B 1 181 ? 17.672 -39.781 -9.047 1 63.59 181 ARG B O 1
ATOM 7654 N N . ASN B 1 182 ? 16.344 -41.438 -9.453 1 71.5 182 ASN B N 1
ATOM 7655 C CA . ASN B 1 182 ? 15.312 -40.5 -9.883 1 71.5 182 ASN B CA 1
ATOM 7656 C C . ASN B 1 182 ? 14.523 -39.969 -8.695 1 71.5 182 ASN B C 1
ATOM 7658 O O . ASN B 1 182 ? 14.031 -38.844 -8.742 1 71.5 182 ASN B O 1
ATOM 7662 N N . GLY B 1 183 ? 14.477 -40.688 -7.68 1 77.69 183 GLY B N 1
ATOM 7663 C CA . GLY B 1 183 ? 13.547 -40.406 -6.602 1 77.69 183 GLY B CA 1
ATOM 7664 C C . GLY B 1 183 ? 12.141 -40.906 -6.863 1 77.69 183 GLY B C 1
ATOM 7665 O O . GLY B 1 183 ? 11.836 -41.344 -7.973 1 77.69 183 GLY B O 1
ATOM 7666 N N . VAL B 1 184 ? 11.391 -41 -5.852 1 82.81 184 VAL B N 1
ATOM 7667 C CA . VAL B 1 184 ? 10.023 -41.5 -5.918 1 82.81 184 VAL B CA 1
ATOM 7668 C C . VAL B 1 184 ? 9.047 -40.406 -5.465 1 82.81 184 VAL B C 1
ATOM 7670 O O . VAL B 1 184 ? 9.305 -39.719 -4.48 1 82.81 184 VAL B O 1
ATOM 7673 N N . ASP B 1 185 ? 8.047 -40.219 -6.289 1 88.06 185 ASP B N 1
ATOM 7674 C CA . ASP B 1 185 ? 6.984 -39.281 -5.922 1 88.06 185 ASP B CA 1
ATOM 7675 C C . ASP B 1 185 ? 5.934 -39.969 -5.051 1 88.06 185 ASP B C 1
ATOM 7677 O O . ASP B 1 185 ? 5.281 -40.906 -5.484 1 88.06 185 ASP B O 1
ATOM 7681 N N . VAL B 1 186 ? 5.723 -39.469 -3.885 1 88 186 VAL B N 1
ATOM 7682 C CA . VAL B 1 186 ? 4.863 -40.188 -2.941 1 88 186 VAL B CA 1
ATOM 7683 C C . VAL B 1 186 ? 3.457 -39.594 -2.975 1 88 186 VAL B C 1
ATOM 7685 O O . VAL B 1 186 ? 2.619 -39.906 -2.129 1 88 186 VAL B O 1
ATOM 7688 N N . VAL B 1 187 ? 3.172 -38.719 -3.934 1 93.19 187 VAL B N 1
ATOM 7689 C CA . VAL B 1 187 ? 1.831 -38.188 -4.168 1 93.19 187 VAL B CA 1
ATOM 7690 C C . VAL B 1 187 ? 1.435 -38.406 -5.625 1 93.19 187 VAL B C 1
ATOM 7692 O O . VAL B 1 187 ? 2.186 -39.031 -6.395 1 93.19 187 VAL B O 1
ATOM 7695 N N . THR B 1 188 ? 0.193 -38.125 -5.98 1 95.56 188 THR B N 1
ATOM 7696 C CA . THR B 1 188 ? -0.236 -38.281 -7.367 1 95.56 188 THR B CA 1
ATOM 7697 C C . THR B 1 188 ? 0.389 -37.188 -8.242 1 95.56 188 THR B C 1
ATOM 7699 O O . THR B 1 188 ? 0.692 -36.094 -7.762 1 95.56 188 THR B O 1
ATOM 7702 N N . PRO B 1 189 ? 0.683 -37.438 -9.445 1 96.62 189 PRO B N 1
ATOM 7703 C CA . PRO B 1 189 ? 1.257 -36.438 -10.336 1 96.62 189 PRO B CA 1
ATOM 7704 C C . PRO B 1 189 ? 0.198 -35.531 -10.961 1 96.62 189 PRO B C 1
ATOM 7706 O O . PRO B 1 189 ? 0.348 -35.094 -12.102 1 96.62 189 PRO B O 1
ATOM 7709 N N . PHE B 1 190 ? -1.008 -35.406 -10.328 1 98 190 PHE B N 1
ATOM 7710 C CA . PHE B 1 190 ? -2.131 -34.656 -10.852 1 98 190 PHE B CA 1
ATOM 7711 C C . PHE B 1 190 ? -2.432 -33.438 -9.953 1 98 190 PHE B C 1
ATOM 7713 O O . PHE B 1 190 ? -2.01 -33.406 -8.797 1 98 190 PHE B O 1
ATOM 7720 N N . LEU B 1 191 ? -3.059 -32.438 -10.555 1 98.44 191 LEU B N 1
ATOM 7721 C CA . LEU B 1 191 ? -3.627 -31.359 -9.773 1 98.44 191 LEU B CA 1
ATOM 7722 C C . LEU B 1 191 ? -4.984 -31.75 -9.195 1 98.44 191 LEU B C 1
ATOM 7724 O O . LEU B 1 191 ? -6.023 -31.328 -9.703 1 98.44 191 LEU B O 1
ATOM 7728 N N . ASP B 1 192 ? -4.977 -32.562 -8.156 1 97.94 192 ASP B N 1
ATOM 7729 C CA . ASP B 1 192 ? -6.227 -33.125 -7.68 1 97.94 192 ASP B CA 1
ATOM 7730 C C . ASP B 1 192 ? -6.441 -32.844 -6.199 1 97.94 192 ASP B C 1
ATOM 7732 O O . ASP B 1 192 ? -7.266 -33.469 -5.543 1 97.94 192 ASP B O 1
ATOM 7736 N N . LEU B 1 193 ? -5.66 -31.906 -5.613 1 97.69 193 LEU B N 1
ATOM 7737 C CA . LEU B 1 193 ? -5.828 -31.391 -4.266 1 97.69 193 LEU B CA 1
ATOM 7738 C C . LEU B 1 193 ? -5.727 -32.5 -3.23 1 97.69 193 LEU B C 1
ATOM 7740 O O . LEU B 1 193 ? -6.559 -32.594 -2.322 1 97.69 193 LEU B O 1
ATOM 7744 N N . ASN B 1 194 ? -4.766 -33.312 -3.393 1 94.56 194 ASN B N 1
ATOM 7745 C CA . ASN B 1 194 ? -4.539 -34.344 -2.377 1 94.56 194 ASN B CA 1
ATOM 7746 C C . ASN B 1 194 ? -4.27 -33.719 -1.008 1 94.56 194 ASN B C 1
ATOM 7748 O O . ASN B 1 194 ? -4.438 -34.375 0.02 1 94.56 194 ASN B O 1
ATOM 7752 N N . MET B 1 195 ? -3.943 -32.438 -1.038 1 92.56 195 MET B N 1
ATOM 7753 C CA . MET B 1 195 ? -3.67 -31.703 0.193 1 92.56 195 MET B CA 1
ATOM 7754 C C . MET B 1 195 ? -4.906 -31.656 1.084 1 92.56 195 MET B C 1
ATOM 7756 O O . MET B 1 195 ? -4.793 -31.594 2.309 1 92.56 195 MET B O 1
ATOM 7760 N N . ILE B 1 196 ? -6.125 -31.672 0.484 1 96.44 196 ILE B N 1
ATOM 7761 C CA . ILE B 1 196 ? -7.324 -31.547 1.304 1 96.44 196 ILE B CA 1
ATOM 7762 C C . ILE B 1 196 ? -8.164 -32.812 1.205 1 96.44 196 ILE B C 1
ATOM 7764 O O . ILE B 1 196 ? -9.07 -33.031 2.012 1 96.44 196 ILE B O 1
ATOM 7768 N N . TYR B 1 197 ? -7.844 -33.781 0.283 1 97.12 197 TYR B N 1
ATOM 7769 C CA . TYR B 1 197 ? -8.672 -34.969 0.103 1 97.12 197 TYR B CA 1
ATOM 7770 C C . TYR B 1 197 ? -7.918 -36.219 0.53 1 97.12 197 TYR B C 1
ATOM 7772 O O . TYR B 1 197 ? -8.531 -37.25 0.755 1 97.12 197 TYR B O 1
ATOM 7780 N N . GLY B 1 198 ? -6.582 -36.156 0.549 1 95 198 GLY B N 1
ATOM 7781 C CA . GLY B 1 198 ? -5.781 -37.312 0.885 1 95 198 GLY B CA 1
ATOM 7782 C C . GLY B 1 198 ? -5.543 -38.25 -0.296 1 95 198 GLY B C 1
ATOM 7783 O O . GLY B 1 198 ? -5.887 -37.906 -1.431 1 95 198 GLY B O 1
ATOM 7784 N N . LEU B 1 199 ? -4.953 -39.438 0.066 1 94.94 199 LEU B N 1
ATOM 7785 C CA . LEU B 1 199 ? -4.551 -40.375 -0.977 1 94.94 199 LEU B CA 1
ATOM 7786 C C . LEU B 1 199 ? -5.266 -41.719 -0.809 1 94.94 199 LEU B C 1
ATOM 7788 O O . LEU B 1 199 ? -5.066 -42.656 -1.604 1 94.94 199 LEU B O 1
ATOM 7792 N N . SER B 1 200 ? -6.141 -41.781 0.266 1 94.62 200 SER B N 1
ATOM 7793 C CA . SER B 1 200 ? -6.855 -43.031 0.548 1 94.62 200 SER B CA 1
ATOM 7794 C C . SER B 1 200 ? -8.188 -42.75 1.23 1 94.62 200 SER B C 1
ATOM 7796 O O . SER B 1 200 ? -8.414 -41.656 1.748 1 94.62 200 SER B O 1
ATOM 7798 N N . ASP B 1 201 ? -8.984 -43.781 1.157 1 94.06 201 ASP B N 1
ATOM 7799 C CA . ASP B 1 201 ? -10.297 -43.656 1.796 1 94.06 201 ASP B CA 1
ATOM 7800 C C . ASP B 1 201 ? -10.156 -43.469 3.301 1 94.06 201 ASP B C 1
ATOM 7802 O O . ASP B 1 201 ? -10.938 -42.719 3.906 1 94.06 201 ASP B O 1
ATOM 7806 N N . ASP B 1 202 ? -9.188 -44.062 3.838 1 93.12 202 ASP B N 1
ATOM 7807 C CA . ASP B 1 202 ? -8.953 -43.906 5.27 1 93.12 202 ASP B CA 1
ATOM 7808 C C . ASP B 1 202 ? -8.578 -42.469 5.609 1 93.12 202 ASP B C 1
ATOM 7810 O O . ASP B 1 202 ? -9.062 -41.906 6.594 1 93.12 202 ASP B O 1
ATOM 7814 N N . GLN B 1 203 ? -7.676 -41.969 4.812 1 92.69 203 GLN B N 1
ATOM 7815 C CA . GLN B 1 203 ? -7.277 -40.594 5.027 1 92.69 203 GLN B CA 1
ATOM 7816 C C . GLN B 1 203 ? -8.461 -39.656 4.852 1 92.69 203 GLN B C 1
ATOM 7818 O O . GLN B 1 203 ? -8.656 -38.719 5.648 1 92.69 203 GLN B O 1
ATOM 7823 N N . LEU B 1 204 ? -9.227 -39.875 3.818 1 95.56 204 LEU B N 1
ATOM 7824 C CA . LEU B 1 204 ? -10.383 -39.031 3.547 1 95.56 204 LEU B CA 1
ATOM 7825 C C . LEU B 1 204 ? -11.383 -39.094 4.695 1 95.56 204 LEU B C 1
ATOM 7827 O O . LEU B 1 204 ? -11.984 -38.062 5.051 1 95.56 204 LEU B O 1
ATOM 7831 N N . ALA B 1 205 ? -11.594 -40.281 5.242 1 93.94 205 ALA B N 1
ATOM 7832 C CA . ALA B 1 205 ? -12.539 -40.469 6.34 1 93.94 205 ALA B CA 1
ATOM 7833 C C . ALA B 1 205 ? -12.172 -39.594 7.531 1 93.94 205 ALA B C 1
ATOM 7835 O O . ALA B 1 205 ? -13.039 -39.156 8.281 1 93.94 205 ALA B O 1
ATOM 7836 N N . ASN B 1 206 ? -10.945 -39.281 7.59 1 92.5 206 ASN B N 1
ATOM 7837 C CA . ASN B 1 206 ? -10.469 -38.438 8.68 1 92.5 206 ASN B CA 1
ATOM 7838 C C . ASN B 1 206 ? -10.617 -36.969 8.344 1 92.5 206 ASN B C 1
ATOM 7840 O O . ASN B 1 206 ? -10.453 -36.094 9.211 1 92.5 206 ASN B O 1
ATOM 7844 N N . LEU B 1 207 ? -10.938 -36.656 7.125 1 95.75 207 LEU B N 1
ATOM 7845 C CA . LEU B 1 207 ? -10.93 -35.281 6.668 1 95.75 207 LEU B CA 1
ATOM 7846 C C . LEU B 1 207 ? -12.344 -34.781 6.383 1 95.75 207 LEU B C 1
ATOM 7848 O O . LEU B 1 207 ? -12.578 -33.562 6.25 1 95.75 207 LEU B O 1
ATOM 7852 N N . ARG B 1 208 ? -13.305 -35.594 6.254 1 96.19 208 ARG B N 1
ATOM 7853 C CA . ARG B 1 208 ? -14.664 -35.188 5.926 1 96.19 208 ARG B CA 1
ATOM 7854 C C . ARG B 1 208 ? -15.641 -35.594 7.02 1 96.19 208 ARG B C 1
ATOM 7856 O O . ARG B 1 208 ? -15.328 -36.469 7.84 1 96.19 208 ARG B O 1
ATOM 7863 N N . ASP B 1 209 ? -16.812 -35.062 7.02 1 93.94 209 ASP B N 1
ATOM 7864 C CA . ASP B 1 209 ? -17.797 -35.312 8.07 1 93.94 209 ASP B CA 1
ATOM 7865 C C . ASP B 1 209 ? -18.594 -36.562 7.781 1 93.94 209 ASP B C 1
ATOM 7867 O O . ASP B 1 209 ? -19.141 -37.188 8.695 1 93.94 209 ASP B O 1
ATOM 7871 N N . GLY B 1 210 ? -18.828 -36.906 6.539 1 91.25 210 GLY B N 1
ATOM 7872 C CA . GLY B 1 210 ? -19.484 -38.156 6.148 1 91.25 210 GLY B CA 1
ATOM 7873 C C . GLY B 1 210 ? -21 -38.031 6.109 1 91.25 210 GLY B C 1
ATOM 7874 O O . GLY B 1 210 ? -21.703 -39 5.883 1 91.25 210 GLY B O 1
ATOM 7875 N N . THR B 1 211 ? -21.516 -36.781 6.227 1 91.75 211 THR B N 1
ATOM 7876 C CA . THR B 1 211 ? -22.953 -36.625 6.305 1 91.75 211 THR B CA 1
ATOM 7877 C C . THR B 1 211 ? -23.438 -35.5 5.402 1 91.75 211 THR B C 1
ATOM 7879 O O . THR B 1 211 ? -24.562 -35.531 4.906 1 91.75 211 THR B O 1
ATOM 7882 N N . SER B 1 212 ? -22.734 -34.594 5.164 1 92.62 212 SER B N 1
ATOM 7883 C CA . SER B 1 212 ? -23.188 -33.406 4.438 1 92.62 212 SER B CA 1
ATOM 7884 C C . SER B 1 212 ? -22.219 -33.062 3.314 1 92.62 212 SER B C 1
ATOM 7886 O O . SER B 1 212 ? -22.094 -31.875 2.955 1 92.62 212 SER B O 1
ATOM 7888 N N . CYS B 1 213 ? -21.438 -34.031 2.881 1 95.88 213 CYS B N 1
ATOM 7889 C CA . CYS B 1 213 ? -20.469 -33.938 1.789 1 95.88 213 CYS B CA 1
ATOM 7890 C C . CYS B 1 213 ? -19.297 -33.062 2.178 1 95.88 213 CYS B C 1
ATOM 7892 O O . CYS B 1 213 ? -18.312 -32.969 1.44 1 95.88 213 CYS B O 1
ATOM 7894 N N . LYS B 1 214 ? -19.297 -32.469 3.334 1 97.69 214 LYS B N 1
ATOM 7895 C CA . LYS B 1 214 ? -18.375 -31.375 3.682 1 97.69 214 LYS B CA 1
ATOM 7896 C C . LYS B 1 214 ? -17.109 -31.922 4.312 1 97.69 214 LYS B C 1
ATOM 7898 O O . LYS B 1 214 ? -17.109 -33 4.941 1 97.69 214 LYS B O 1
ATOM 7903 N N . LEU B 1 215 ? -16.016 -31.219 4.086 1 98.19 215 LEU B N 1
ATOM 7904 C CA . LEU B 1 215 ? -14.773 -31.453 4.812 1 98.19 215 LEU B CA 1
ATOM 7905 C C . LEU B 1 215 ? -14.844 -30.844 6.211 1 98.19 215 LEU B C 1
ATOM 7907 O O . LEU B 1 215 ? -15.539 -29.859 6.438 1 98.19 215 LEU B O 1
ATOM 7911 N N . LEU B 1 216 ? -14.133 -31.469 7.047 1 96.94 216 LEU B N 1
ATOM 7912 C CA . LEU B 1 216 ? -14.133 -31.031 8.438 1 96.94 216 LEU B CA 1
ATOM 7913 C C . LEU B 1 216 ? -13.398 -29.703 8.602 1 96.94 216 LEU B C 1
ATOM 7915 O O . LEU B 1 216 ? -12.391 -29.469 7.926 1 96.94 216 LEU B O 1
ATOM 7919 N N . THR B 1 217 ? -13.906 -28.844 9.461 1 96.5 217 THR B N 1
ATOM 7920 C CA . THR B 1 217 ? -13.289 -27.578 9.797 1 96.5 217 THR B CA 1
ATOM 7921 C C . THR B 1 217 ? -13.305 -27.344 11.305 1 96.5 217 THR B C 1
ATOM 7923 O O . THR B 1 217 ? -13.828 -28.172 12.055 1 96.5 217 THR B O 1
ATOM 7926 N N . SER B 1 218 ? -12.625 -26.344 11.75 1 94.88 218 SER B N 1
ATOM 7927 C CA . SER B 1 218 ? -12.648 -25.891 13.141 1 94.88 218 SER B CA 1
ATOM 7928 C C . SER B 1 218 ? -13.078 -24.438 13.242 1 94.88 218 SER B C 1
ATOM 7930 O O . SER B 1 218 ? -13.164 -23.734 12.227 1 94.88 218 SER B O 1
ATOM 7932 N N . ASN B 1 219 ? -13.5 -24.047 14.484 1 93.12 219 ASN B N 1
ATOM 7933 C CA . ASN B 1 219 ? -13.898 -22.672 14.758 1 93.12 219 ASN B CA 1
ATOM 7934 C C . ASN B 1 219 ? -15.016 -22.219 13.828 1 93.12 219 ASN B C 1
ATOM 7936 O O . ASN B 1 219 ? -14.914 -21.156 13.203 1 93.12 219 ASN B O 1
ATOM 7940 N N . ASN B 1 220 ? -16.047 -23.109 13.664 1 92.12 220 ASN B N 1
ATOM 7941 C CA . ASN B 1 220 ? -17.25 -22.797 12.906 1 92.12 220 ASN B CA 1
ATOM 7942 C C . ASN B 1 220 ? -16.938 -22.531 11.43 1 92.12 220 ASN B C 1
ATOM 7944 O O . ASN B 1 220 ? -17.391 -21.547 10.859 1 92.12 220 ASN B O 1
ATOM 7948 N N . GLY B 1 221 ? -16.016 -23.328 10.852 1 92.88 221 GLY B N 1
ATOM 7949 C CA . GLY B 1 221 ? -15.758 -23.281 9.422 1 92.88 221 GLY B CA 1
ATOM 7950 C C . GLY B 1 221 ? -14.586 -22.391 9.07 1 92.88 221 GLY B C 1
ATOM 7951 O O . GLY B 1 221 ? -14.203 -22.297 7.898 1 92.88 221 GLY B O 1
ATOM 7952 N N . LYS B 1 222 ? -13.953 -21.797 10.047 1 93.69 222 LYS B N 1
ATOM 7953 C CA . LYS B 1 222 ? -12.953 -20.766 9.789 1 93.69 222 LYS B CA 1
ATOM 7954 C C . LYS B 1 222 ? -11.609 -21.375 9.398 1 93.69 222 LYS B C 1
ATOM 7956 O O . LYS B 1 222 ? -10.906 -20.844 8.531 1 93.69 222 LYS B O 1
ATOM 7961 N N . TYR B 1 223 ? -11.305 -22.531 10.07 1 95.44 223 TYR B N 1
ATOM 7962 C CA . TYR B 1 223 ? -9.992 -23.125 9.852 1 95.44 223 TYR B CA 1
ATOM 7963 C C . TYR B 1 223 ? -10.109 -24.625 9.625 1 95.44 223 TYR B C 1
ATOM 7965 O O . TYR B 1 223 ? -11.156 -25.219 9.891 1 95.44 223 TYR B O 1
ATOM 7973 N N 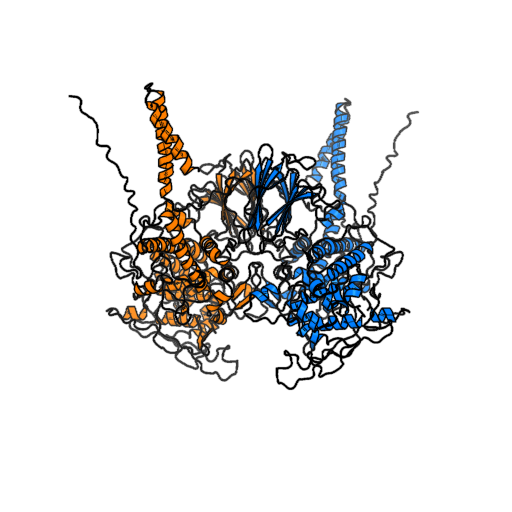. PRO B 1 224 ? -9.031 -25.25 9.031 1 95.38 224 PRO B N 1
ATOM 7974 C CA . PRO B 1 224 ? -9.031 -26.719 8.898 1 95.38 224 PRO B CA 1
ATOM 7975 C C . PRO B 1 224 ? -9.18 -27.422 10.242 1 95.38 224 PRO B C 1
ATOM 7977 O O . PRO B 1 224 ? -8.914 -26.828 11.297 1 95.38 224 PRO B O 1
ATOM 7980 N N . SER B 1 225 ? -9.602 -28.625 10.18 1 95 225 SER B N 1
ATOM 7981 C CA . SER B 1 225 ? -9.758 -29.422 11.391 1 95 225 SER B CA 1
ATOM 7982 C C . SER B 1 225 ? -8.398 -29.75 12.016 1 95 225 SER B C 1
ATOM 7984 O O . SER B 1 225 ? -7.383 -29.75 11.32 1 95 225 SER B O 1
ATOM 7986 N N . LYS B 1 226 ? -8.414 -29.969 13.281 1 93 226 LYS B N 1
ATOM 7987 C CA . LYS B 1 226 ? -7.199 -30.266 14.031 1 93 226 LYS B CA 1
ATOM 7988 C C . LYS B 1 226 ? -7.234 -31.672 14.617 1 93 226 LYS B C 1
ATOM 7990 O O . LYS B 1 226 ? -8.312 -32.25 14.812 1 93 226 LYS B O 1
ATOM 7995 N N . ASP B 1 227 ? -6.059 -32.188 14.789 1 89.69 227 ASP B N 1
ATOM 7996 C CA . ASP B 1 227 ? -5.973 -33.469 15.438 1 89.69 227 ASP B CA 1
ATOM 7997 C C . ASP B 1 227 ? -5.973 -33.344 16.953 1 89.69 227 ASP B C 1
ATOM 7999 O O . ASP B 1 227 ? -6.223 -32.25 17.484 1 89.69 227 ASP B O 1
ATOM 8003 N N . ALA B 1 228 ? -5.789 -34.469 17.594 1 88.25 228 ALA B N 1
ATOM 8004 C CA . ALA B 1 228 ? -5.887 -34.531 19.047 1 88.25 228 ALA B CA 1
ATOM 8005 C C . ALA B 1 228 ? -4.793 -33.688 19.688 1 88.25 228 ALA B C 1
ATOM 8007 O O . ALA B 1 228 ? -4.98 -33.156 20.797 1 88.25 228 ALA B O 1
ATOM 8008 N N . ASP B 1 229 ? -3.67 -33.438 18.969 1 87.75 229 ASP B N 1
ATOM 8009 C CA . ASP B 1 229 ? -2.539 -32.656 19.5 1 87.75 229 ASP B CA 1
ATOM 8010 C C . ASP B 1 229 ? -2.676 -31.188 19.172 1 87.75 229 ASP B C 1
ATOM 8012 O O . ASP B 1 229 ? -1.822 -30.375 19.547 1 87.75 229 ASP B O 1
ATOM 8016 N N . GLY B 1 230 ? -3.717 -30.875 18.484 1 87.81 230 GLY B N 1
ATOM 8017 C CA . GLY B 1 230 ? -3.963 -29.484 18.172 1 87.81 230 GLY B CA 1
ATOM 8018 C C . GLY B 1 230 ? -3.334 -29.047 16.859 1 87.81 230 GLY B C 1
ATOM 8019 O O . GLY B 1 230 ? -3.367 -27.875 16.5 1 87.81 230 GLY B O 1
ATOM 8020 N N . ALA B 1 231 ? -2.717 -29.953 16.109 1 88.31 231 ALA B N 1
ATOM 8021 C CA . ALA B 1 231 ? -2.121 -29.641 14.812 1 88.31 231 ALA B CA 1
ATOM 8022 C C . ALA B 1 231 ? -3.162 -29.719 13.695 1 88.31 231 ALA B C 1
ATOM 8024 O O . ALA B 1 231 ? -4.066 -30.562 13.742 1 88.31 231 ALA B O 1
ATOM 8025 N N . TYR B 1 232 ? -3.072 -28.922 12.742 1 91.62 232 TYR B N 1
ATOM 8026 C CA . TYR B 1 232 ? -4.004 -28.938 11.617 1 91.62 232 TYR B CA 1
ATOM 8027 C C . TYR B 1 232 ? -3.855 -30.219 10.805 1 91.62 232 TYR B C 1
ATOM 8029 O O . TYR B 1 232 ? -2.74 -30.688 10.578 1 91.62 232 TYR B O 1
ATOM 8037 N N . LYS B 1 233 ? -4.941 -30.719 10.406 1 89.19 233 LYS B N 1
ATOM 8038 C CA . LYS B 1 233 ? -4.949 -31.922 9.578 1 89.19 233 LYS B CA 1
ATOM 8039 C C . LYS B 1 233 ? -4.734 -31.594 8.109 1 89.19 233 LYS B C 1
ATOM 8041 O O . LYS B 1 233 ? -5.289 -30.609 7.602 1 89.19 233 LYS B O 1
ATOM 8046 N N . LEU B 1 234 ? -3.871 -32.344 7.512 1 85.81 234 LEU B N 1
ATOM 8047 C CA . LEU B 1 234 ? -3.602 -32.25 6.082 1 85.81 234 LEU B CA 1
ATOM 8048 C C . LEU B 1 234 ? -3.9 -33.562 5.371 1 85.81 234 LEU B C 1
ATOM 8050 O O . LEU B 1 234 ? -3.924 -34.625 6.004 1 85.81 234 LEU B O 1
ATOM 8054 N N . GLY B 1 235 ? -4.18 -33.406 4.117 1 84.88 235 GLY B N 1
ATOM 8055 C CA . GLY B 1 235 ? -4.406 -34.594 3.318 1 84.88 235 GLY B CA 1
ATOM 8056 C C . GLY B 1 235 ? -3.148 -35.406 3.092 1 84.88 235 GLY B C 1
ATOM 8057 O O . GLY B 1 235 ? -3.219 -36.625 2.842 1 84.88 235 GLY B O 1
ATOM 8058 N N . ILE B 1 236 ? -2.029 -34.719 3.17 1 79.5 236 ILE B N 1
ATOM 8059 C CA . ILE B 1 236 ? -0.793 -35.469 2.932 1 79.5 236 ILE B CA 1
ATOM 8060 C C . ILE B 1 236 ? 0.074 -35.438 4.188 1 79.5 236 ILE B C 1
ATOM 8062 O O . ILE B 1 236 ? -0.117 -34.594 5.062 1 79.5 236 ILE B O 1
ATOM 8066 N N . SER B 1 237 ? 0.995 -36.312 4.301 1 67.25 237 SER B N 1
ATOM 8067 C CA . SER B 1 237 ? 1.716 -36.562 5.543 1 67.25 237 SER B CA 1
ATOM 8068 C C . SER B 1 237 ? 2.965 -35.719 5.648 1 67.25 237 SER B C 1
ATOM 8070 O O . SER B 1 237 ? 3.844 -35.969 6.473 1 67.25 237 SER B O 1
ATOM 8072 N N . THR B 1 238 ? 3.113 -34.688 4.957 1 69.44 238 THR B N 1
ATOM 8073 C CA . THR B 1 238 ? 4.332 -33.875 5.09 1 69.44 238 THR B CA 1
ATOM 8074 C C . THR B 1 238 ? 4.055 -32.594 5.824 1 69.44 238 THR B C 1
ATOM 8076 O O . THR B 1 238 ? 3.244 -31.766 5.375 1 69.44 238 THR B O 1
ATOM 8079 N N . LYS B 1 239 ? 4.695 -32.531 6.969 1 65.31 239 LYS B N 1
ATOM 8080 C CA . LYS B 1 239 ? 4.512 -31.328 7.797 1 65.31 239 LYS B CA 1
ATOM 8081 C C . LYS B 1 239 ? 5.113 -30.094 7.133 1 65.31 239 LYS B C 1
ATOM 8083 O O . LYS B 1 239 ? 4.738 -28.969 7.453 1 65.31 239 LYS B O 1
ATOM 8088 N N . ARG B 1 240 ? 6.047 -30.297 6.258 1 68.62 240 ARG B N 1
ATOM 8089 C CA . ARG B 1 240 ? 6.734 -29.188 5.598 1 68.62 240 ARG B CA 1
ATOM 8090 C C . ARG B 1 240 ? 5.809 -28.469 4.625 1 68.62 240 ARG B C 1
ATOM 8092 O O . ARG B 1 240 ? 6.105 -27.359 4.18 1 68.62 240 ARG B O 1
ATOM 8099 N N . ALA B 1 241 ? 4.734 -29.094 4.469 1 74.12 241 ALA B N 1
ATOM 8100 C CA . ALA B 1 241 ? 3.846 -28.547 3.443 1 74.12 241 ALA B CA 1
ATOM 8101 C C . ALA B 1 241 ? 3.072 -27.344 3.969 1 74.12 241 ALA B C 1
ATOM 8103 O O . ALA B 1 241 ? 2.566 -26.531 3.186 1 74.12 241 ALA B O 1
ATOM 8104 N N . LEU B 1 242 ? 3.111 -27.312 5.27 1 77.06 242 LEU B N 1
ATOM 8105 C CA . LEU B 1 242 ? 2.24 -26.25 5.762 1 77.06 242 LEU B CA 1
ATOM 8106 C C . LEU B 1 242 ? 3.055 -25.156 6.426 1 77.06 242 LEU B C 1
ATOM 8108 O O . LEU B 1 242 ? 3.811 -25.406 7.367 1 77.06 242 LEU B O 1
ATOM 8112 N N . THR B 1 243 ? 3.062 -24.047 5.883 1 90.94 243 THR B N 1
ATOM 8113 C CA . THR B 1 243 ? 3.463 -22.766 6.457 1 90.94 243 THR B CA 1
ATOM 8114 C C . THR B 1 243 ? 2.244 -21.891 6.719 1 90.94 243 THR B C 1
ATOM 8116 O O . THR B 1 243 ? 1.118 -22.266 6.387 1 90.94 243 THR B O 1
ATOM 8119 N N . LEU B 1 244 ? 2.469 -20.812 7.363 1 94.94 244 LEU B N 1
ATOM 8120 C CA . LEU B 1 244 ? 1.399 -19.844 7.562 1 94.94 244 LEU B CA 1
ATOM 8121 C C . LEU B 1 244 ? 0.675 -19.562 6.25 1 94.94 244 LEU B C 1
ATOM 8123 O O . LEU B 1 244 ? -0.555 -19.609 6.195 1 94.94 244 LEU B O 1
ATOM 8127 N N . PHE B 1 245 ? 1.401 -19.391 5.219 1 96.88 245 PHE B N 1
ATOM 8128 C CA . PHE B 1 245 ? 0.856 -18.922 3.951 1 96.88 245 PHE B CA 1
ATOM 8129 C C . PHE B 1 245 ? 0.215 -20.062 3.18 1 96.88 245 PHE B C 1
ATOM 8131 O O . PHE B 1 245 ? -0.877 -19.906 2.629 1 96.88 245 PHE B O 1
ATOM 8138 N N . THR B 1 246 ? 0.814 -21.25 3.143 1 96.44 246 THR B N 1
ATOM 8139 C CA . THR B 1 246 ? 0.204 -22.375 2.441 1 96.44 246 THR B CA 1
ATOM 8140 C C . THR B 1 246 ? -1.021 -22.875 3.197 1 96.44 246 THR B C 1
ATOM 8142 O O . THR B 1 246 ? -1.98 -23.359 2.586 1 96.44 246 THR B O 1
ATOM 8145 N N . LEU B 1 247 ? -0.991 -22.766 4.512 1 96.19 247 LEU B N 1
ATOM 8146 C CA . LEU B 1 247 ? -2.174 -23.109 5.293 1 96.19 247 LEU B CA 1
ATOM 8147 C C . LEU B 1 247 ? -3.348 -22.203 4.934 1 96.19 247 LEU B C 1
ATOM 8149 O O . LEU B 1 247 ? -4.492 -22.656 4.879 1 96.19 247 LEU B O 1
ATOM 8153 N N . ALA B 1 248 ? -3.025 -20.969 4.746 1 96.69 248 ALA B N 1
ATOM 8154 C CA . ALA B 1 248 ? -4.07 -20.047 4.328 1 96.69 248 ALA B CA 1
ATOM 8155 C C . ALA B 1 248 ? -4.684 -20.469 2.996 1 96.69 248 ALA B C 1
ATOM 8157 O O . ALA B 1 248 ? -5.906 -20.5 2.852 1 96.69 248 ALA B O 1
ATOM 8158 N N . ILE B 1 249 ? -3.877 -20.812 2.043 1 97.56 249 ILE B N 1
ATOM 8159 C CA . ILE B 1 249 ? -4.344 -21.266 0.737 1 97.56 249 ILE B CA 1
ATOM 8160 C C . ILE B 1 249 ? -5.141 -22.547 0.894 1 97.56 249 ILE B C 1
ATOM 8162 O O . ILE B 1 249 ? -6.207 -22.703 0.296 1 97.56 249 ILE B O 1
ATOM 8166 N N . ASN B 1 250 ? -4.613 -23.422 1.717 1 96.94 250 ASN B N 1
ATOM 8167 C CA . ASN B 1 250 ? -5.289 -24.672 2.016 1 96.94 250 ASN B CA 1
ATOM 8168 C C . ASN B 1 250 ? -6.688 -24.438 2.588 1 96.94 250 ASN B C 1
ATOM 8170 O O . ASN B 1 250 ? -7.637 -25.125 2.217 1 96.94 250 ASN B O 1
ATOM 8174 N N . THR B 1 251 ? -6.785 -23.484 3.439 1 97.06 251 THR B N 1
ATOM 8175 C CA . THR B 1 251 ? -8.047 -23.125 4.07 1 97.06 251 THR B CA 1
ATOM 8176 C C . THR B 1 251 ? -9.062 -22.656 3.023 1 97.06 251 THR B C 1
ATOM 8178 O O . THR B 1 251 ? -10.234 -23.031 3.076 1 97.06 251 THR B O 1
ATOM 8181 N N . VAL B 1 252 ? -8.625 -21.938 2.09 1 97.31 252 VAL B N 1
ATOM 8182 C CA . VAL B 1 252 ? -9.5 -21.438 1.04 1 97.31 252 VAL B CA 1
ATOM 8183 C C . VAL B 1 252 ? -10.094 -22.609 0.259 1 97.31 252 VAL B C 1
ATOM 8185 O O . VAL B 1 252 ? -11.297 -22.625 -0.019 1 97.31 252 VAL B O 1
ATOM 8188 N N . TRP B 1 253 ? -9.336 -23.562 -0.035 1 98.25 253 TRP B N 1
ATOM 8189 C CA . TRP B 1 253 ? -9.812 -24.672 -0.856 1 98.25 253 TRP B CA 1
ATOM 8190 C C . TRP B 1 253 ? -10.75 -25.562 -0.063 1 98.25 253 TRP B C 1
ATOM 8192 O O . TRP B 1 253 ? -11.711 -26.109 -0.615 1 98.25 253 TRP B O 1
ATOM 8202 N N . ILE B 1 254 ? -10.469 -25.75 1.225 1 98 254 ILE B N 1
ATOM 8203 C CA . ILE B 1 254 ? -11.398 -26.5 2.068 1 98 254 ILE B CA 1
ATOM 8204 C C . ILE B 1 254 ? -12.75 -25.797 2.098 1 98 254 ILE B C 1
ATOM 8206 O O . ILE B 1 254 ? -13.789 -26.422 1.901 1 98 254 ILE B O 1
ATOM 8210 N N . ARG B 1 255 ? -12.695 -24.562 2.264 1 97.25 255 ARG B N 1
ATOM 8211 C CA . ARG B 1 255 ? -13.93 -23.781 2.303 1 97.25 255 ARG B CA 1
ATOM 8212 C C . ARG B 1 255 ? -14.641 -23.812 0.953 1 97.25 255 ARG B C 1
ATOM 8214 O O . ARG B 1 255 ? -15.867 -23.812 0.892 1 97.25 255 ARG B O 1
ATOM 8221 N N . GLU B 1 256 ? -13.852 -23.766 -0.091 1 97.94 256 GLU B N 1
ATOM 8222 C CA . GLU B 1 256 ? -14.453 -23.812 -1.421 1 97.94 256 GLU B CA 1
ATOM 8223 C C . GLU B 1 256 ? -15.195 -25.141 -1.645 1 97.94 256 GLU B C 1
ATOM 8225 O O . GLU B 1 256 ? -16.297 -25.141 -2.186 1 97.94 256 GLU B O 1
ATOM 8230 N N . HIS B 1 257 ? -14.594 -26.234 -1.244 1 98.25 257 HIS B N 1
ATOM 8231 C CA . HIS B 1 257 ? -15.312 -27.5 -1.323 1 98.25 257 HIS B CA 1
ATOM 8232 C C . HIS B 1 257 ? -16.641 -27.438 -0.578 1 98.25 257 HIS B C 1
ATOM 8234 O O . HIS B 1 257 ? -17.672 -27.859 -1.101 1 98.25 257 HIS B O 1
ATOM 8240 N N . ASN B 1 258 ? -16.547 -26.953 0.628 1 97.94 258 ASN B N 1
ATOM 8241 C CA . ASN B 1 258 ? -17.766 -26.859 1.444 1 97.94 258 ASN B CA 1
ATOM 8242 C C . ASN B 1 258 ? -18.781 -25.922 0.824 1 97.94 258 ASN B C 1
ATOM 8244 O O . ASN B 1 258 ? -19.984 -26.172 0.891 1 97.94 258 ASN B O 1
ATOM 8248 N N . HIS B 1 259 ? -18.281 -24.875 0.256 1 96.44 259 HIS B N 1
ATOM 8249 C CA . HIS B 1 259 ? -19.156 -23.969 -0.47 1 96.44 259 HIS B CA 1
ATOM 8250 C C . HIS B 1 259 ? -19.859 -24.672 -1.627 1 96.44 259 HIS B C 1
ATOM 8252 O O . HIS B 1 259 ? -21.047 -24.469 -1.85 1 96.44 259 HIS B O 1
ATOM 8258 N N . GLN B 1 260 ? -19.094 -25.484 -2.354 1 96.62 260 GLN B N 1
ATOM 8259 C CA . GLN B 1 260 ? -19.672 -26.25 -3.457 1 96.62 260 GLN B CA 1
ATOM 8260 C C . GLN B 1 260 ? -20.766 -27.188 -2.963 1 96.62 260 GLN B C 1
ATOM 8262 O O . GLN B 1 260 ? -21.781 -27.375 -3.627 1 96.62 260 GLN B O 1
ATOM 8267 N N . CYS B 1 261 ? -20.547 -27.797 -1.821 1 97.19 261 CYS B N 1
ATOM 8268 C CA . CYS B 1 261 ? -21.578 -28.641 -1.23 1 97.19 261 CYS B CA 1
ATOM 8269 C C . CYS B 1 261 ? -22.875 -27.875 -1.022 1 97.19 261 CYS B C 1
ATOM 8271 O O . CYS B 1 261 ? -23.953 -28.344 -1.39 1 97.19 261 CYS B O 1
ATOM 8273 N N . ASP B 1 262 ? -22.75 -26.719 -0.492 1 95.25 262 ASP B N 1
ATOM 8274 C CA . ASP B 1 262 ? -23.906 -25.891 -0.221 1 95.25 262 ASP B CA 1
ATOM 8275 C C . ASP B 1 262 ? -24.625 -25.5 -1.515 1 95.25 262 ASP B C 1
ATOM 8277 O O . ASP B 1 262 ? -25.859 -25.531 -1.589 1 95.25 262 ASP B O 1
ATOM 8281 N N . GLU B 1 263 ? -23.828 -25.141 -2.451 1 93.25 263 GLU B N 1
ATOM 8282 C CA . GLU B 1 263 ? -24.422 -24.734 -3.723 1 93.25 263 GLU B CA 1
ATOM 8283 C C . GLU B 1 263 ? -25.141 -25.891 -4.402 1 93.25 263 GLU B C 1
ATOM 8285 O O . GLU B 1 263 ? -26.219 -25.703 -4.973 1 93.25 263 GLU B O 1
ATOM 8290 N N . LEU B 1 264 ? -24.578 -27.078 -4.359 1 94.44 264 LEU B N 1
ATOM 8291 C CA . LEU B 1 264 ? -25.188 -28.266 -4.945 1 94.44 264 LEU B CA 1
ATOM 8292 C C . LEU B 1 264 ? -26.453 -28.641 -4.203 1 94.44 264 LEU B C 1
ATOM 8294 O O . LEU B 1 264 ? -27.453 -29.047 -4.82 1 94.44 264 LEU B O 1
ATOM 8298 N N . PHE B 1 265 ? -26.453 -28.5 -2.961 1 94.38 265 PHE B N 1
ATOM 8299 C CA . PHE B 1 265 ? -27.641 -28.828 -2.168 1 94.38 265 PHE B CA 1
ATOM 8300 C C . PHE B 1 265 ? -28.781 -27.891 -2.486 1 94.38 265 PHE B C 1
ATOM 8302 O O . PHE B 1 265 ? -29.953 -28.297 -2.469 1 94.38 265 PHE B O 1
ATOM 8309 N N . LYS B 1 266 ? -28.453 -26.719 -2.721 1 92.88 266 LYS B N 1
ATOM 8310 C CA . LYS B 1 266 ? -29.484 -25.75 -3.105 1 92.88 266 LYS B CA 1
ATOM 8311 C C . LYS B 1 266 ? -30.188 -26.188 -4.391 1 92.88 266 LYS B C 1
ATOM 8313 O O . LYS B 1 266 ? -31.391 -25.938 -4.566 1 92.88 266 LYS B O 1
ATOM 8318 N N . VAL B 1 267 ? -29.422 -26.859 -5.164 1 90.06 267 VAL B N 1
ATOM 8319 C CA . VAL B 1 267 ? -29.953 -27.219 -6.48 1 90.06 267 VAL B CA 1
ATOM 8320 C C . VAL B 1 267 ? -30.609 -28.594 -6.418 1 90.06 267 VAL B C 1
ATOM 8322 O O . VAL B 1 267 ? -31.688 -28.797 -6.984 1 90.06 267 VAL B O 1
ATOM 8325 N N . TYR B 1 268 ? -30.062 -29.562 -5.664 1 92.12 268 TYR B N 1
ATOM 8326 C CA . TYR B 1 268 ? -30.5 -30.938 -5.789 1 92.12 268 TYR B CA 1
ATOM 8327 C C . TYR B 1 268 ? -31.188 -31.406 -4.508 1 92.12 268 TYR B C 1
ATOM 8329 O O . TYR B 1 268 ? -31.766 -32.5 -4.469 1 92.12 268 TYR B O 1
ATOM 8337 N N . GLY B 1 269 ? -31.094 -30.641 -3.582 1 92.06 269 GLY B N 1
ATOM 8338 C CA . GLY B 1 269 ? -31.766 -30.969 -2.336 1 92.06 269 GLY B CA 1
ATOM 8339 C C . GLY B 1 269 ? -31.469 -32.375 -1.843 1 92.06 269 GLY B C 1
ATOM 8340 O O . GLY B 1 269 ? -30.312 -32.781 -1.797 1 92.06 269 GLY B O 1
ATOM 8341 N N . ASN B 1 270 ? -32.5 -33.156 -1.557 1 91.81 270 ASN B N 1
ATOM 8342 C CA . ASN B 1 270 ? -32.312 -34.5 -0.968 1 91.81 270 ASN B CA 1
ATOM 8343 C C . ASN B 1 270 ? -32.281 -35.594 -2.035 1 91.81 270 ASN B C 1
ATOM 8345 O O . ASN B 1 270 ? -32.406 -36.75 -1.717 1 91.81 270 ASN B O 1
ATOM 8349 N N . SER B 1 271 ? -32.062 -35.188 -3.234 1 92.75 271 SER B N 1
ATOM 8350 C CA . SER B 1 271 ? -32.125 -36.156 -4.324 1 92.75 271 SER B CA 1
ATOM 8351 C C . SER B 1 271 ? -30.844 -37 -4.402 1 92.75 271 SER B C 1
ATOM 8353 O O . SER B 1 271 ? -30.812 -38.031 -5.039 1 92.75 271 SER B O 1
ATOM 8355 N N . TRP B 1 272 ? -29.75 -36.531 -3.781 1 93.44 272 TRP B N 1
ATOM 8356 C CA . TRP B 1 272 ? -28.484 -37.25 -3.793 1 93.44 272 TRP B CA 1
ATOM 8357 C C . TRP B 1 272 ? -28.109 -37.688 -2.391 1 93.44 272 TRP B C 1
ATOM 8359 O O . TRP B 1 272 ? -28.609 -37.156 -1.397 1 93.44 272 TRP B O 1
ATOM 8369 N N . ASN B 1 273 ? -27.328 -38.781 -2.408 1 93.88 273 ASN B N 1
ATOM 8370 C CA . ASN B 1 273 ? -26.766 -39.156 -1.118 1 93.88 273 ASN B CA 1
ATOM 8371 C C . ASN B 1 273 ? -25.453 -38.406 -0.838 1 93.88 273 ASN B C 1
ATOM 8373 O O . ASN B 1 273 ? -24.969 -37.656 -1.687 1 93.88 273 ASN B O 1
ATOM 8377 N N . ASP B 1 274 ? -24.891 -38.531 0.319 1 95.25 274 ASP B N 1
ATOM 8378 C CA . ASP B 1 274 ? -23.703 -37.844 0.791 1 95.25 274 ASP B CA 1
ATOM 8379 C C . ASP B 1 274 ? -22.516 -38.062 -0.154 1 95.25 274 ASP B C 1
ATOM 8381 O O . ASP B 1 274 ? -21.812 -37.094 -0.501 1 95.25 274 ASP B O 1
ATOM 8385 N N . GLN B 1 275 ? -22.328 -39.25 -0.533 1 94.81 275 GLN B N 1
ATOM 8386 C CA . GLN B 1 275 ? -21.188 -39.594 -1.373 1 94.81 275 GLN B CA 1
ATOM 8387 C C . GLN B 1 275 ? -21.281 -38.906 -2.729 1 94.81 275 GLN B C 1
ATOM 8389 O O . GLN B 1 275 ? -20.266 -38.438 -3.246 1 94.81 275 GLN B O 1
ATOM 8394 N N . ARG B 1 276 ? -22.453 -38.875 -3.271 1 94.88 276 ARG B N 1
ATOM 8395 C CA . ARG B 1 276 ? -22.625 -38.219 -4.562 1 94.88 276 ARG B CA 1
ATOM 8396 C C . ARG B 1 276 ? -22.391 -36.719 -4.449 1 94.88 276 ARG B C 1
ATOM 8398 O O . ARG B 1 276 ? -21.734 -36.125 -5.309 1 94.88 276 ARG B O 1
ATOM 8405 N N . TYR B 1 277 ? -22.953 -36.125 -3.41 1 96.25 277 TYR B N 1
ATOM 8406 C CA . TYR B 1 277 ? -22.688 -34.719 -3.168 1 96.25 277 TYR B CA 1
ATOM 8407 C C . TYR B 1 277 ? -21.203 -34.438 -3.02 1 96.25 277 TYR B C 1
ATOM 8409 O O . TYR B 1 277 ? -20.672 -33.469 -3.584 1 96.25 277 TYR B O 1
ATOM 8417 N N . PHE B 1 278 ? -20.594 -35.281 -2.311 1 97.06 278 PHE B N 1
ATOM 8418 C CA . PHE B 1 278 ? -19.172 -35.125 -2.053 1 97.06 278 PHE B CA 1
ATOM 8419 C C . PHE B 1 278 ? -18.375 -35.188 -3.352 1 97.06 278 PHE B C 1
ATOM 8421 O O . PHE B 1 278 ? -17.531 -34.312 -3.611 1 97.06 278 PHE B O 1
ATOM 8428 N N . GLU B 1 279 ? -18.594 -36.188 -4.164 1 96.38 279 GLU B N 1
ATOM 8429 C CA . GLU B 1 279 ? -17.844 -36.406 -5.395 1 96.38 279 GLU B CA 1
ATOM 8430 C C . GLU B 1 279 ? -18.078 -35.25 -6.383 1 96.38 279 GLU B C 1
ATOM 8432 O O . GLU B 1 279 ? -17.156 -34.844 -7.086 1 96.38 279 GLU B O 1
ATOM 8437 N N . GLU B 1 280 ? -19.312 -34.844 -6.426 1 96.19 280 GLU B N 1
ATOM 8438 C CA . GLU B 1 280 ? -19.594 -33.719 -7.328 1 96.19 280 GLU B CA 1
ATOM 8439 C C . GLU B 1 280 ? -18.922 -32.438 -6.855 1 96.19 280 GLU B C 1
ATOM 8441 O O . GLU B 1 280 ? -18.375 -31.688 -7.664 1 96.19 280 GLU B O 1
ATOM 8446 N N . ALA B 1 281 ? -18.969 -32.156 -5.574 1 97.75 281 ALA B N 1
ATOM 8447 C CA . ALA B 1 281 ? -18.281 -31 -5.02 1 97.75 281 ALA B CA 1
ATOM 8448 C C . ALA B 1 281 ? -16.781 -31.094 -5.27 1 97.75 281 ALA B C 1
ATOM 8450 O O . ALA B 1 281 ? -16.141 -30.094 -5.602 1 97.75 281 ALA B O 1
ATOM 8451 N N . ARG B 1 282 ? -16.281 -32.281 -5.062 1 97.94 282 ARG B N 1
ATOM 8452 C CA . ARG B 1 282 ? -14.859 -32.531 -5.312 1 97.94 282 ARG B CA 1
ATOM 8453 C C . ARG B 1 282 ? -14.508 -32.281 -6.777 1 97.94 282 ARG B C 1
ATOM 8455 O O . ARG B 1 282 ? -13.477 -31.672 -7.078 1 97.94 282 ARG B O 1
ATOM 8462 N N . ARG B 1 283 ? -15.359 -32.719 -7.676 1 97.38 283 ARG B N 1
ATOM 8463 C CA . ARG B 1 283 ? -15.164 -32.5 -9.109 1 97.38 283 ARG B CA 1
ATOM 8464 C C . ARG B 1 283 ? -15.055 -31.031 -9.438 1 97.38 283 ARG B C 1
ATOM 8466 O O . ARG B 1 283 ? -14.125 -30.609 -10.125 1 97.38 283 ARG B O 1
ATOM 8473 N N . TRP B 1 284 ? -15.891 -30.25 -8.914 1 97.69 284 TRP B N 1
ATOM 8474 C CA . TRP B 1 284 ? -15.914 -28.812 -9.172 1 97.69 284 TRP B CA 1
ATOM 8475 C C . TRP B 1 284 ? -14.711 -28.125 -8.539 1 97.69 284 TRP B C 1
ATOM 8477 O O . TRP B 1 284 ? -14.062 -27.281 -9.164 1 97.69 284 TRP B O 1
ATOM 8487 N N . THR B 1 285 ? -14.453 -28.469 -7.309 1 98.56 285 THR B N 1
ATOM 8488 C CA . THR B 1 285 ? -13.352 -27.844 -6.59 1 98.56 285 THR B CA 1
ATOM 8489 C C . THR B 1 285 ? -12.023 -28.109 -7.289 1 98.56 285 THR B C 1
ATOM 8491 O O . THR B 1 285 ? -11.219 -27.203 -7.488 1 98.56 285 THR B O 1
ATOM 8494 N N . ILE B 1 286 ? -11.812 -29.328 -7.676 1 98.56 286 ILE B N 1
ATOM 8495 C CA . ILE B 1 286 ? -10.586 -29.688 -8.375 1 98.56 286 ILE B CA 1
ATOM 8496 C C . ILE B 1 286 ? -10.516 -28.969 -9.711 1 98.56 286 ILE B C 1
ATOM 8498 O O . ILE B 1 286 ? -9.453 -28.484 -10.109 1 98.56 286 ILE B O 1
ATOM 8502 N N . ALA B 1 287 ? -11.633 -28.875 -10.398 1 98.25 287 ALA B N 1
ATOM 8503 C CA . ALA B 1 287 ? -11.664 -28.172 -11.68 1 98.25 287 ALA B CA 1
ATOM 8504 C C . ALA B 1 287 ? -11.281 -26.703 -11.508 1 98.25 287 ALA B C 1
ATOM 8506 O O . ALA B 1 287 ? -10.523 -26.156 -12.312 1 98.25 287 ALA B O 1
ATOM 8507 N N . LEU B 1 288 ? -11.82 -26.109 -10.492 1 98.25 288 LEU B N 1
ATOM 8508 C CA . LEU B 1 288 ? -11.484 -24.719 -10.203 1 98.25 288 LEU B CA 1
ATOM 8509 C C . LEU B 1 288 ? -10 -24.578 -9.898 1 98.25 288 LEU B C 1
ATOM 8511 O O . LEU B 1 288 ? -9.367 -23.609 -10.32 1 98.25 288 LEU B O 1
ATOM 8515 N N . TYR B 1 289 ? -9.484 -25.5 -9.141 1 98.38 289 TYR B N 1
ATOM 8516 C CA . TYR B 1 289 ? -8.055 -25.5 -8.836 1 98.38 289 TYR B CA 1
ATOM 8517 C C . TYR B 1 289 ? -7.227 -25.672 -10.102 1 98.38 289 TYR B C 1
ATOM 8519 O O . TYR B 1 289 ? -6.27 -24.922 -10.32 1 98.38 289 TYR B O 1
ATOM 8527 N N . GLN B 1 290 ? -7.598 -26.609 -10.93 1 98.44 290 GLN B N 1
ATOM 8528 C CA . GLN B 1 290 ? -6.914 -26.844 -12.195 1 98.44 290 GLN B CA 1
ATOM 8529 C C . GLN B 1 290 ? -6.949 -25.594 -13.078 1 98.44 290 GLN B C 1
ATOM 8531 O O . GLN B 1 290 ? -5.938 -25.219 -13.672 1 98.44 290 GLN B O 1
ATOM 8536 N N . LYS B 1 291 ? -8.055 -24.984 -13.133 1 95.75 291 LYS B N 1
ATOM 8537 C CA . LYS B 1 291 ? -8.203 -23.766 -13.922 1 95.75 291 LYS B CA 1
ATOM 8538 C C . LYS B 1 291 ? -7.332 -22.641 -13.375 1 95.75 291 LYS B C 1
ATOM 8540 O O . LYS B 1 291 ? -6.656 -21.953 -14.133 1 95.75 291 LYS B O 1
ATOM 8545 N N . THR B 1 292 ? -7.312 -22.438 -12.086 1 96.31 292 THR B N 1
ATOM 8546 C CA . THR B 1 292 ? -6.5 -21.406 -11.445 1 96.31 292 THR B CA 1
ATOM 8547 C C . THR B 1 292 ? -5.02 -21.625 -11.75 1 96.31 292 THR B C 1
ATOM 8549 O O . THR B 1 292 ? -4.309 -20.688 -12.102 1 96.31 292 THR B O 1
ATOM 8552 N N . VAL B 1 293 ? -4.582 -22.828 -11.664 1 97.5 293 VAL B N 1
ATOM 8553 C CA . VAL B 1 293 ? -3.182 -23.141 -11.914 1 97.5 293 VAL B CA 1
ATOM 8554 C C . VAL B 1 293 ? -2.857 -22.922 -13.391 1 97.5 293 VAL B C 1
ATOM 8556 O O . VAL B 1 293 ? -1.905 -22.219 -13.727 1 97.5 293 VAL B O 1
ATOM 8559 N N . SER B 1 294 ? -3.674 -23.438 -14.273 1 94.31 294 SER B N 1
ATOM 8560 C CA . SER B 1 294 ? -3.34 -23.5 -15.695 1 94.31 294 SER B CA 1
ATOM 8561 C C . SER B 1 294 ? -3.529 -22.141 -16.359 1 94.31 294 SER B C 1
ATOM 8563 O O . SER B 1 294 ? -2.779 -21.781 -17.281 1 94.31 294 SER B O 1
ATOM 8565 N N . GLU B 1 295 ? -4.477 -21.375 -15.836 1 89.38 295 GLU B N 1
ATOM 8566 C CA . GLU B 1 295 ? -4.805 -20.172 -16.594 1 89.38 295 GLU B CA 1
ATOM 8567 C C . GLU B 1 295 ? -4.406 -18.906 -15.844 1 89.38 295 GLU B C 1
ATOM 8569 O O . GLU B 1 295 ? -4.336 -17.828 -16.422 1 89.38 295 GLU B O 1
ATOM 8574 N N . GLU B 1 296 ? -4.184 -19 -14.617 1 90.62 296 GLU B N 1
ATOM 8575 C CA . GLU B 1 296 ? -3.752 -17.812 -13.867 1 90.62 296 GLU B CA 1
ATOM 8576 C C . GLU B 1 296 ? -2.293 -17.938 -13.438 1 90.62 296 GLU B C 1
ATOM 8578 O O . GLU B 1 296 ? -1.426 -17.234 -13.961 1 90.62 296 GLU B O 1
ATOM 8583 N N . TYR B 1 297 ? -1.985 -18.922 -12.602 1 94.69 297 TYR B N 1
ATOM 8584 C CA . TYR B 1 297 ? -0.649 -19.078 -12.039 1 94.69 297 TYR B CA 1
ATOM 8585 C C . TYR B 1 297 ? 0.395 -19.219 -13.141 1 94.69 297 TYR B C 1
ATOM 8587 O O . TYR B 1 297 ? 1.388 -18.5 -13.164 1 94.69 297 TYR B O 1
ATOM 8595 N N . ILE B 1 298 ? 0.153 -20.141 -14.031 1 93.88 298 ILE B N 1
ATOM 8596 C CA . ILE B 1 298 ? 1.127 -20.406 -15.078 1 93.88 298 ILE B CA 1
ATOM 8597 C C . ILE B 1 298 ? 1.258 -19.203 -16 1 93.88 298 ILE B C 1
ATOM 8599 O O . ILE B 1 298 ? 2.359 -18.859 -16.438 1 93.88 298 ILE B O 1
ATOM 8603 N N . GLY B 1 299 ? 0.161 -18.578 -16.297 1 86.25 299 GLY B N 1
ATOM 8604 C CA . GLY B 1 299 ? 0.215 -17.359 -17.109 1 86.25 299 GLY B CA 1
ATOM 8605 C C . GLY B 1 299 ? 1.071 -16.281 -16.484 1 86.25 299 GLY B C 1
ATOM 8606 O O . GLY B 1 299 ? 1.811 -15.586 -17.188 1 86.25 299 GLY B O 1
ATOM 8607 N N . VAL B 1 300 ? 1.015 -16.172 -15.234 1 87.5 300 VAL B N 1
ATOM 8608 C CA . VAL B 1 300 ? 1.746 -15.133 -14.523 1 87.5 300 VAL B CA 1
ATOM 8609 C C . VAL B 1 300 ? 3.24 -15.445 -14.539 1 87.5 300 VAL B C 1
ATOM 8611 O O . VAL B 1 300 ? 4.062 -14.562 -14.805 1 87.5 300 VAL B O 1
ATOM 8614 N N . ILE B 1 301 ? 3.639 -16.672 -14.328 1 93.88 301 ILE B N 1
ATOM 8615 C CA . ILE B 1 301 ? 5.055 -16.953 -14.109 1 93.88 301 ILE B CA 1
ATOM 8616 C C . ILE B 1 301 ? 5.746 -17.156 -15.461 1 93.88 301 ILE B C 1
ATOM 8618 O O . ILE B 1 301 ? 6.938 -16.875 -15.602 1 93.88 301 ILE B O 1
ATOM 8622 N N . THR B 1 302 ? 5.012 -17.625 -16.484 1 91.62 302 THR B N 1
ATOM 8623 C CA . THR B 1 302 ? 5.645 -17.891 -17.766 1 91.62 302 THR B CA 1
ATOM 8624 C C . THR B 1 302 ? 5.43 -16.719 -18.734 1 91.62 302 THR B C 1
ATOM 8626 O O . THR B 1 302 ? 6.105 -16.625 -19.75 1 91.62 302 THR B O 1
ATOM 8629 N N . GLY B 1 303 ? 4.508 -15.906 -18.359 1 78.94 303 GLY B N 1
ATOM 8630 C CA . GLY B 1 303 ? 4.203 -14.766 -19.219 1 78.94 303 GLY B CA 1
ATOM 8631 C C . GLY B 1 303 ? 3.297 -15.125 -20.375 1 78.94 303 GLY B C 1
ATOM 8632 O O . GLY B 1 303 ? 2.848 -14.25 -21.109 1 78.94 303 GLY B O 1
ATOM 8633 N N . ARG B 1 304 ? 3.031 -16.406 -20.578 1 78.44 304 ARG B N 1
ATOM 8634 C CA . ARG B 1 304 ? 2.178 -16.922 -21.641 1 78.44 304 ARG B CA 1
ATOM 8635 C C . ARG B 1 304 ? 1.332 -18.094 -21.141 1 78.44 304 ARG B C 1
ATOM 8637 O O . ARG B 1 304 ? 1.715 -18.797 -20.203 1 78.44 304 ARG B O 1
ATOM 8644 N N . PRO B 1 305 ? 0.185 -18.266 -21.812 1 81 305 PRO B N 1
ATOM 8645 C CA . PRO B 1 305 ? -0.61 -19.438 -21.438 1 81 305 PRO B CA 1
ATOM 8646 C C . PRO B 1 305 ? -0.006 -20.75 -21.953 1 81 305 PRO B C 1
ATOM 8648 O O . PRO B 1 305 ? 0.88 -20.734 -22.812 1 81 305 PRO B O 1
ATOM 8651 N N . LEU B 1 306 ? -0.432 -21.797 -21.359 1 88.75 306 LEU B N 1
ATOM 8652 C CA . LEU B 1 306 ? -0.127 -23.109 -21.922 1 88.75 306 LEU B CA 1
ATOM 8653 C C . LEU B 1 306 ? -0.636 -23.219 -23.359 1 88.75 306 LEU B C 1
ATOM 8655 O O . LEU B 1 306 ? -1.559 -22.5 -23.75 1 88.75 306 LEU B O 1
ATOM 8659 N N . PRO B 1 307 ? 0.006 -24.062 -24.156 1 87.19 307 PRO B N 1
ATOM 8660 C CA . PRO B 1 307 ? -0.543 -24.297 -25.484 1 87.19 307 PRO B CA 1
ATOM 8661 C C . PRO B 1 307 ? -2.002 -24.75 -25.453 1 87.19 307 PRO B C 1
ATOM 8663 O O . PRO B 1 307 ? -2.48 -25.219 -24.422 1 87.19 307 PRO B O 1
ATOM 8666 N N . PRO B 1 308 ? -2.686 -24.578 -26.562 1 84.06 308 PRO B N 1
ATOM 8667 C CA . PRO B 1 308 ? -4.082 -25.031 -26.562 1 84.06 308 PRO B CA 1
ATOM 8668 C C . PRO B 1 308 ? -4.238 -26.484 -26.141 1 84.06 308 PRO B C 1
ATOM 8670 O O . PRO B 1 308 ? -3.41 -27.328 -26.5 1 84.06 308 PRO B O 1
ATOM 8673 N N . TYR B 1 309 ? -5.27 -26.75 -25.406 1 90.44 309 TYR B N 1
ATOM 8674 C CA . TYR B 1 309 ? -5.555 -28.109 -24.938 1 90.44 309 TYR B CA 1
ATOM 8675 C C . TYR B 1 309 ? -5.941 -29.016 -26.109 1 90.44 309 TYR B C 1
ATOM 8677 O O . TYR B 1 309 ? -6.891 -28.719 -26.844 1 90.44 309 TYR B O 1
ATOM 8685 N N . GLU B 1 310 ? -5.273 -30.109 -26.328 1 91.38 310 GLU B N 1
ATOM 8686 C CA . GLU B 1 310 ? -5.516 -31.016 -27.438 1 91.38 310 GLU B CA 1
ATOM 8687 C C . GLU B 1 310 ? -6.312 -32.25 -27 1 91.38 310 GLU B C 1
ATOM 8689 O O . GLU B 1 310 ? -6.535 -33.156 -27.781 1 91.38 310 GLU B O 1
ATOM 8694 N N . GLY B 1 311 ? -6.652 -32.25 -25.781 1 93.56 311 GLY B N 1
ATOM 8695 C CA . GLY B 1 311 ? -7.418 -33.375 -25.266 1 93.56 311 GLY B CA 1
ATOM 8696 C C . GLY B 1 311 ? -6.578 -34.344 -24.469 1 93.56 311 GLY B C 1
ATOM 8697 O O . GLY B 1 311 ? -5.352 -34.25 -24.422 1 93.56 311 GLY B O 1
ATOM 8698 N N . TYR B 1 312 ? -7.25 -35.281 -23.844 1 95.75 312 TYR B N 1
ATOM 8699 C CA . TYR B 1 312 ? -6.617 -36.344 -23.062 1 95.75 312 TYR B CA 1
ATOM 8700 C C . TYR B 1 312 ? -5.828 -37.281 -23.969 1 95.75 312 TYR B C 1
ATOM 8702 O O . TYR B 1 312 ? -6.312 -37.688 -25.031 1 95.75 312 TYR B O 1
ATOM 8710 N N . LYS B 1 313 ? -4.562 -37.594 -23.531 1 96.56 313 LYS B N 1
ATOM 8711 C CA . LYS B 1 313 ? -3.697 -38.531 -24.281 1 96.56 313 LYS B CA 1
ATOM 8712 C C . LYS B 1 313 ? -3.4 -39.781 -23.469 1 96.56 313 LYS B C 1
ATOM 8714 O O . LYS B 1 313 ? -2.438 -39.812 -22.703 1 96.56 313 LYS B O 1
ATOM 8719 N N . PRO B 1 314 ? -4.094 -40.844 -23.75 1 94.56 314 PRO B N 1
ATOM 8720 C CA . PRO B 1 314 ? -3.973 -42.031 -22.938 1 94.56 314 PRO B CA 1
ATOM 8721 C C . PRO B 1 314 ? -2.625 -42.75 -23.125 1 94.56 314 PRO B C 1
ATOM 8723 O O . PRO B 1 314 ? -2.227 -43.531 -22.281 1 94.56 314 PRO B O 1
ATOM 8726 N N . ASP B 1 315 ? -1.923 -42.406 -24.188 1 95.06 315 ASP B N 1
ATOM 8727 C CA . ASP B 1 315 ? -0.683 -43.125 -24.5 1 95.06 315 ASP B CA 1
ATOM 8728 C C . ASP B 1 315 ? 0.504 -42.5 -23.781 1 95.06 315 ASP B C 1
ATOM 8730 O O . ASP B 1 315 ? 1.595 -43.062 -23.75 1 95.06 315 ASP B O 1
ATOM 8734 N N . ILE B 1 316 ? 0.307 -41.344 -23.203 1 94.88 316 ILE B N 1
ATOM 8735 C CA . ILE B 1 316 ? 1.38 -40.688 -22.453 1 94.88 316 ILE B CA 1
ATOM 8736 C C . ILE B 1 316 ? 1.298 -41.094 -20.984 1 94.88 316 ILE B C 1
ATOM 8738 O O . ILE B 1 316 ? 0.223 -41.031 -20.375 1 94.88 316 ILE B O 1
ATOM 8742 N N . ILE B 1 317 ? 2.404 -41.5 -20.406 1 92.69 317 ILE B N 1
ATOM 8743 C CA . ILE B 1 317 ? 2.471 -41.906 -19.016 1 92.69 317 ILE B CA 1
ATOM 8744 C C . ILE B 1 317 ? 2.426 -40.688 -18.109 1 92.69 317 ILE B C 1
ATOM 8746 O O . ILE B 1 317 ? 3.215 -39.75 -18.281 1 92.69 317 ILE B O 1
ATOM 8750 N N . PRO B 1 318 ? 1.464 -40.656 -17.188 1 95.62 318 PRO B N 1
ATOM 8751 C CA . PRO B 1 318 ? 1.489 -39.562 -16.234 1 95.62 318 PRO B CA 1
ATOM 8752 C C . PRO B 1 318 ? 2.705 -39.594 -15.305 1 95.62 318 PRO B C 1
ATOM 8754 O O . PRO B 1 318 ? 3.213 -40.688 -15 1 95.62 318 PRO B O 1
ATOM 8757 N N . GLY B 1 319 ? 3.207 -38.5 -14.906 1 94.19 319 GLY B N 1
ATOM 8758 C CA . GLY B 1 319 ? 4.344 -38.438 -14.008 1 94.19 319 GLY B CA 1
ATOM 8759 C C . GLY B 1 319 ? 5 -37.062 -13.977 1 94.19 319 GLY B C 1
ATOM 8760 O O . GLY B 1 319 ? 4.633 -36.188 -14.75 1 94.19 319 GLY B O 1
ATOM 8761 N N . ILE B 1 320 ? 5.848 -36.844 -13.016 1 95.75 320 ILE B N 1
ATOM 8762 C CA . ILE B 1 320 ? 6.613 -35.594 -12.859 1 95.75 320 ILE B CA 1
ATOM 8763 C C . ILE B 1 320 ? 8.062 -35.844 -13.266 1 95.75 320 ILE B C 1
ATOM 8765 O O . ILE B 1 320 ? 8.672 -36.844 -12.875 1 95.75 320 ILE B O 1
ATOM 8769 N N . ASP B 1 321 ? 8.539 -34.969 -14.047 1 94.06 321 ASP B N 1
ATOM 8770 C CA . ASP B 1 321 ? 9.922 -35.062 -14.516 1 94.06 321 ASP B CA 1
ATOM 8771 C C . ASP B 1 321 ? 10.906 -34.719 -13.391 1 94.06 321 ASP B C 1
ATOM 8773 O O . ASP B 1 321 ? 10.664 -33.812 -12.594 1 94.06 321 ASP B O 1
ATOM 8777 N N . THR B 1 322 ? 12.031 -35.5 -13.336 1 91.88 322 THR B N 1
ATOM 8778 C CA . THR B 1 322 ? 13 -35.312 -12.266 1 91.88 322 THR B CA 1
ATOM 8779 C C . THR B 1 322 ? 13.664 -33.938 -12.352 1 91.88 322 THR B C 1
ATOM 8781 O O . THR B 1 322 ? 13.984 -33.344 -11.336 1 91.88 322 THR B O 1
ATOM 8784 N N . PHE B 1 323 ? 13.961 -33.469 -13.602 1 94.69 323 PHE B N 1
ATOM 8785 C CA . PHE B 1 323 ? 14.539 -32.156 -13.75 1 94.69 323 PHE B CA 1
ATOM 8786 C C . PHE B 1 323 ? 13.57 -31.078 -13.258 1 94.69 323 PHE B C 1
ATOM 8788 O O . PHE B 1 323 ? 13.977 -30.109 -12.602 1 94.69 323 PHE B O 1
ATOM 8795 N N . PHE B 1 324 ? 12.336 -31.281 -13.57 1 96.56 324 PHE B N 1
ATOM 8796 C CA . PHE B 1 324 ? 11.305 -30.359 -13.117 1 96.56 324 PHE B CA 1
ATOM 8797 C C . PHE B 1 324 ? 11.242 -30.328 -11.594 1 96.56 324 PHE B C 1
ATOM 8799 O O . PHE B 1 324 ? 11.242 -29.25 -10.992 1 96.56 324 PHE B O 1
ATOM 8806 N N . SER B 1 325 ? 11.172 -31.406 -10.961 1 94.06 325 SER B N 1
ATOM 8807 C CA . SER B 1 325 ? 10.992 -31.5 -9.516 1 94.06 325 SER B CA 1
ATOM 8808 C C . SER B 1 325 ? 12.242 -31.031 -8.773 1 94.06 325 SER B C 1
ATOM 8810 O O . SER B 1 325 ? 12.141 -30.453 -7.691 1 94.06 325 SER B O 1
ATOM 8812 N N . THR B 1 326 ? 13.422 -31.234 -9.367 1 93 326 THR B N 1
ATOM 8813 C CA . THR B 1 326 ? 14.672 -31.047 -8.641 1 93 326 THR B CA 1
ATOM 8814 C C . THR B 1 326 ? 15.273 -29.688 -8.938 1 93 326 THR B C 1
ATOM 8816 O O . THR B 1 326 ? 16.031 -29.141 -8.125 1 93 326 THR B O 1
ATOM 8819 N N . VAL B 1 327 ? 14.93 -29.156 -10.07 1 96 327 VAL B N 1
ATOM 8820 C CA . VAL B 1 327 ? 15.555 -27.906 -10.461 1 96 327 VAL B CA 1
ATOM 8821 C C . VAL B 1 327 ? 14.477 -26.859 -10.766 1 96 327 VAL B C 1
ATOM 8823 O O . VAL B 1 327 ? 14.336 -25.875 -10.031 1 96 327 VAL B O 1
ATOM 8826 N N . THR B 1 328 ? 13.656 -27.156 -11.719 1 97.56 328 THR B N 1
ATOM 8827 C CA . THR B 1 328 ? 12.75 -26.141 -12.242 1 97.56 328 THR B CA 1
ATOM 8828 C C . THR B 1 328 ? 11.828 -25.609 -11.148 1 97.56 328 THR B C 1
ATOM 8830 O O . THR B 1 328 ? 11.781 -24.406 -10.898 1 97.56 328 THR B O 1
ATOM 8833 N N . PHE B 1 329 ? 11.109 -26.469 -10.516 1 96.62 329 PHE B N 1
ATOM 8834 C CA . PHE B 1 329 ? 10.078 -26 -9.602 1 96.62 329 PHE B CA 1
ATOM 8835 C C . PHE B 1 329 ? 10.664 -25.688 -8.234 1 96.62 329 PHE B C 1
ATOM 8837 O O . PHE B 1 329 ? 9.93 -25.422 -7.281 1 96.62 329 PHE B O 1
ATOM 8844 N N . ARG B 1 330 ? 12.016 -25.672 -8.148 1 95.69 330 ARG B N 1
ATOM 8845 C CA . ARG B 1 330 ? 12.719 -25.172 -6.98 1 95.69 330 ARG B CA 1
ATOM 8846 C C . ARG B 1 330 ? 13.062 -23.688 -7.141 1 95.69 330 ARG B C 1
ATOM 8848 O O . ARG B 1 330 ? 13.625 -23.078 -6.234 1 95.69 330 ARG B O 1
ATOM 8855 N N . TYR B 1 331 ? 12.648 -23.109 -8.289 1 96.81 331 TYR B N 1
ATOM 8856 C CA . TYR B 1 331 ? 12.828 -21.672 -8.484 1 96.81 331 TYR B CA 1
ATOM 8857 C C . TYR B 1 331 ? 12.203 -20.891 -7.336 1 96.81 331 TYR B C 1
ATOM 8859 O O . TYR B 1 331 ? 12.617 -19.766 -7.051 1 96.81 331 TYR B O 1
ATOM 8867 N N . GLY B 1 332 ? 11.25 -21.5 -6.676 1 95.62 332 GLY B N 1
ATOM 8868 C CA . GLY B 1 332 ? 10.562 -20.875 -5.559 1 95.62 332 GLY B CA 1
ATOM 8869 C C . GLY B 1 332 ? 11.5 -20.422 -4.453 1 95.62 332 GLY B C 1
ATOM 8870 O O . GLY B 1 332 ? 11.219 -19.453 -3.744 1 95.62 332 GLY B O 1
ATOM 8871 N N . HIS B 1 333 ? 12.602 -21.109 -4.32 1 94.06 333 HIS B N 1
ATOM 8872 C CA . HIS B 1 333 ? 13.578 -20.75 -3.287 1 94.06 333 HIS B CA 1
ATOM 8873 C C . HIS B 1 333 ? 14.219 -19.406 -3.57 1 94.06 333 HIS B C 1
ATOM 8875 O O . HIS B 1 333 ? 14.617 -18.688 -2.645 1 94.06 333 HIS B O 1
ATOM 8881 N N . SER B 1 334 ? 14.266 -19.047 -4.82 1 94.75 334 SER B N 1
ATOM 8882 C CA . SER B 1 334 ? 14.828 -17.75 -5.199 1 94.75 334 SER B CA 1
ATOM 8883 C C . SER B 1 334 ? 13.828 -16.625 -4.965 1 94.75 334 SER B C 1
ATOM 8885 O O . SER B 1 334 ? 14.211 -15.461 -4.895 1 94.75 334 SER B O 1
ATOM 8887 N N . GLU B 1 335 ? 12.57 -16.969 -4.758 1 95.94 335 GLU B N 1
ATOM 8888 C CA . GLU B 1 335 ? 11.508 -15.984 -4.559 1 95.94 335 GLU B CA 1
ATOM 8889 C C . GLU B 1 335 ? 11.445 -15.531 -3.105 1 95.94 335 GLU B C 1
ATOM 8891 O O . GLU B 1 335 ? 10.812 -14.516 -2.795 1 95.94 335 GLU B O 1
ATOM 8896 N N . LEU B 1 336 ? 12.094 -16.203 -2.227 1 93.88 336 LEU B N 1
ATOM 8897 C CA . LEU B 1 336 ? 11.875 -16.031 -0.794 1 93.88 336 LEU B CA 1
ATOM 8898 C C . LEU B 1 336 ? 12.555 -14.758 -0.295 1 93.88 336 LEU B C 1
ATOM 8900 O O . LEU B 1 336 ? 13.648 -14.414 -0.75 1 93.88 336 LEU B O 1
ATOM 8904 N N . SER B 1 337 ? 11.859 -14.094 0.651 1 91.5 337 SER B N 1
ATOM 8905 C CA . SER B 1 337 ? 12.359 -12.852 1.244 1 91.5 337 SER B CA 1
ATOM 8906 C C . SER B 1 337 ? 12.898 -13.094 2.65 1 91.5 337 SER B C 1
ATOM 8908 O O . SER B 1 337 ? 12.609 -14.117 3.268 1 91.5 337 SER B O 1
ATOM 8910 N N . ASP B 1 338 ? 13.711 -12.133 3.076 1 87.94 338 ASP B N 1
ATOM 8911 C CA . ASP B 1 338 ? 14.219 -12.203 4.441 1 87.94 338 ASP B CA 1
ATOM 8912 C C . ASP B 1 338 ? 13.125 -11.867 5.453 1 87.94 338 ASP B C 1
ATOM 8914 O O . ASP B 1 338 ? 13.172 -12.32 6.598 1 87.94 338 ASP B O 1
ATOM 8918 N N . THR B 1 339 ? 12.18 -11.039 4.996 1 89.69 339 THR B N 1
ATOM 8919 C CA . THR B 1 339 ? 11.109 -10.57 5.871 1 89.69 339 THR B CA 1
ATOM 8920 C C . THR B 1 339 ? 9.766 -10.656 5.164 1 89.69 339 THR B C 1
ATOM 8922 O O . THR B 1 339 ? 9.648 -10.305 3.988 1 89.69 339 THR B O 1
ATOM 8925 N N . TYR B 1 340 ? 8.805 -11.172 5.918 1 93 340 TYR B N 1
ATOM 8926 C CA . TYR B 1 340 ? 7.422 -11.219 5.453 1 93 340 TYR B CA 1
ATOM 8927 C C . TYR B 1 340 ? 6.527 -10.312 6.285 1 93 340 TYR B C 1
ATOM 8929 O O . TYR B 1 340 ? 6.465 -10.445 7.512 1 93 340 TYR B O 1
ATOM 8937 N N . ARG B 1 341 ? 5.82 -9.5 5.625 1 91 341 ARG B N 1
ATOM 8938 C CA . ARG B 1 341 ? 5.09 -8.445 6.316 1 91 341 ARG B CA 1
ATOM 8939 C C . ARG B 1 341 ? 3.594 -8.734 6.34 1 91 341 ARG B C 1
ATOM 8941 O O . ARG B 1 341 ? 2.967 -8.883 5.289 1 91 341 ARG B O 1
ATOM 8948 N N . ILE B 1 342 ? 3.064 -8.82 7.512 1 91.31 342 ILE B N 1
ATOM 8949 C CA . ILE B 1 342 ? 1.617 -8.906 7.676 1 91.31 342 ILE B CA 1
ATOM 8950 C C . ILE B 1 342 ? 1.019 -7.5 7.688 1 91.31 342 ILE B C 1
ATOM 8952 O O . ILE B 1 342 ? 1.351 -6.688 8.555 1 91.31 342 ILE B O 1
ATOM 8956 N N . GLN B 1 343 ? 0.178 -7.211 6.68 1 85.12 343 GLN B N 1
ATOM 8957 C CA . GLN B 1 343 ? -0.319 -5.859 6.457 1 85.12 343 GLN B CA 1
ATOM 8958 C C . GLN B 1 343 ? -1.829 -5.785 6.664 1 85.12 343 GLN B C 1
ATOM 8960 O O . GLN B 1 343 ? -2.537 -6.773 6.453 1 85.12 343 GLN B O 1
ATOM 8965 N N . ASP B 1 344 ? -2.305 -4.664 7.082 1 79.44 344 ASP B N 1
ATOM 8966 C CA . ASP B 1 344 ? -3.744 -4.457 7.211 1 79.44 344 ASP B CA 1
ATOM 8967 C C . ASP B 1 344 ? -4.34 -3.916 5.914 1 79.44 344 ASP B C 1
ATOM 8969 O O . ASP B 1 344 ? -3.664 -3.877 4.883 1 79.44 344 ASP B O 1
ATOM 8973 N N . LYS B 1 345 ? -5.613 -3.627 5.91 1 74.75 345 LYS B N 1
ATOM 8974 C CA . LYS B 1 345 ? -6.336 -3.268 4.691 1 74.75 345 LYS B CA 1
ATOM 8975 C C . LYS B 1 345 ? -5.879 -1.909 4.164 1 74.75 345 LYS B C 1
ATOM 8977 O O . LYS B 1 345 ? -6.203 -1.536 3.035 1 74.75 345 LYS B O 1
ATOM 8982 N N . PHE B 1 346 ? -5.008 -1.201 4.969 1 74 346 PHE B N 1
ATOM 8983 C CA . PHE B 1 346 ? -4.508 0.1 4.539 1 74 346 PHE B CA 1
ATOM 8984 C C . PHE B 1 346 ? -3.062 -0.004 4.07 1 74 346 PHE B C 1
ATOM 8986 O O . PHE B 1 346 ? -2.467 0.991 3.65 1 74 346 PHE B O 1
ATOM 8993 N N . GLY B 1 347 ? -2.523 -1.194 4.148 1 74.19 347 GLY B N 1
ATOM 8994 C CA . GLY B 1 347 ? -1.164 -1.413 3.68 1 74.19 347 GLY B CA 1
ATOM 8995 C C . GLY B 1 347 ? -0.119 -1.201 4.758 1 74.19 347 GLY B C 1
ATOM 8996 O O . GLY B 1 347 ? 1.081 -1.312 4.5 1 74.19 347 GLY B O 1
ATOM 8997 N N . ASP B 1 348 ? -0.548 -0.928 5.965 1 79.38 348 ASP B N 1
ATOM 8998 C CA . ASP B 1 348 ? 0.393 -0.767 7.07 1 79.38 348 ASP B CA 1
ATOM 8999 C C . ASP B 1 348 ? 0.887 -2.121 7.574 1 79.38 348 ASP B C 1
ATOM 9001 O O . ASP B 1 348 ? 0.093 -3.045 7.762 1 79.38 348 ASP B O 1
ATOM 9005 N N . THR B 1 349 ? 2.213 -2.18 7.715 1 83.81 349 THR B N 1
ATOM 9006 C CA . THR B 1 349 ? 2.768 -3.393 8.305 1 83.81 349 THR B CA 1
ATOM 9007 C C . THR B 1 349 ? 2.412 -3.486 9.781 1 83.81 349 THR B C 1
ATOM 9009 O O . THR B 1 349 ? 2.686 -2.564 10.555 1 83.81 349 THR B O 1
ATOM 9012 N N . VAL B 1 350 ? 1.871 -4.562 10.164 1 80.06 350 VAL B N 1
ATOM 9013 C CA . VAL B 1 350 ? 1.482 -4.777 11.555 1 80.06 350 VAL B CA 1
ATOM 9014 C C . VAL B 1 350 ? 2.539 -5.625 12.258 1 80.06 350 VAL B C 1
ATOM 9016 O O . VAL B 1 350 ? 2.846 -5.398 13.438 1 80.06 350 VAL B O 1
ATOM 9019 N N . VAL B 1 351 ? 3.018 -6.629 11.508 1 86.44 351 VAL B N 1
ATOM 9020 C CA . VAL B 1 351 ? 4.016 -7.539 12.062 1 86.44 351 VAL B CA 1
ATOM 9021 C C . VAL B 1 351 ? 4.996 -7.957 10.969 1 86.44 351 VAL B C 1
ATOM 9023 O O . VAL B 1 351 ? 4.598 -8.188 9.82 1 86.44 351 VAL B O 1
ATOM 9026 N N . ASP B 1 352 ? 6.246 -7.965 11.312 1 88.25 352 ASP B N 1
ATOM 9027 C CA . ASP B 1 352 ? 7.273 -8.555 10.461 1 88.25 352 ASP B CA 1
ATOM 9028 C C . ASP B 1 352 ? 7.621 -9.969 10.914 1 88.25 352 ASP B C 1
ATOM 9030 O O . ASP B 1 352 ? 7.887 -10.195 12.102 1 88.25 352 ASP B O 1
ATOM 9034 N N . LEU B 1 353 ? 7.57 -10.883 9.961 1 91.94 353 LEU B N 1
ATOM 9035 C CA . LEU B 1 353 ? 7.898 -12.273 10.273 1 91.94 353 LEU B CA 1
ATOM 9036 C C . LEU B 1 353 ? 9.164 -12.711 9.539 1 91.94 353 LEU B C 1
ATOM 9038 O O . LEU B 1 353 ? 9.375 -12.328 8.383 1 91.94 353 LEU B O 1
ATOM 9042 N N . THR B 1 354 ? 9.938 -13.484 10.203 1 89.88 354 THR B N 1
ATOM 9043 C CA . THR B 1 354 ? 11.062 -14.156 9.57 1 89.88 354 THR B CA 1
ATOM 9044 C C . THR B 1 354 ? 10.609 -15.445 8.883 1 89.88 354 THR B C 1
ATOM 9046 O O . THR B 1 354 ? 9.484 -15.898 9.094 1 89.88 354 THR B O 1
ATOM 9049 N N . LEU B 1 355 ? 11.469 -16 8.078 1 88.12 355 LEU B N 1
ATOM 9050 C CA . LEU B 1 355 ? 11.18 -17.266 7.398 1 88.12 355 LEU B CA 1
ATOM 9051 C C . LEU B 1 355 ? 10.891 -18.375 8.406 1 88.12 355 LEU B C 1
ATOM 9053 O O . LEU B 1 355 ? 10.031 -19.219 8.164 1 88.12 355 LEU B O 1
ATOM 9057 N N . SER B 1 356 ? 11.578 -18.344 9.508 1 85.31 356 SER B N 1
ATOM 9058 C CA . SER B 1 356 ? 11.359 -19.359 10.539 1 85.31 356 SER B CA 1
ATOM 9059 C C . SER B 1 356 ? 10 -19.188 11.211 1 85.31 356 SER B C 1
ATOM 9061 O O . SER B 1 356 ? 9.336 -20.172 11.547 1 85.31 356 SER B O 1
ATOM 9063 N N . GLN B 1 357 ? 9.602 -17.984 11.32 1 88.88 357 GLN B N 1
ATOM 9064 C CA . GLN B 1 357 ? 8.367 -17.688 12.031 1 88.88 357 GLN B CA 1
ATOM 9065 C C . GLN B 1 357 ? 7.141 -18.047 11.203 1 88.88 357 GLN B C 1
ATOM 9067 O O . GLN B 1 357 ? 6.086 -18.375 11.75 1 88.88 357 GLN B O 1
ATOM 9072 N N . ILE B 1 358 ? 7.277 -18.125 9.93 1 91.44 358 ILE B N 1
ATOM 9073 C CA . ILE B 1 358 ? 6.105 -18.406 9.102 1 91.44 358 ILE B CA 1
ATOM 9074 C C . ILE B 1 358 ? 5.754 -19.891 9.195 1 91.44 358 ILE B C 1
ATOM 9076 O O . ILE B 1 358 ? 4.68 -20.297 8.758 1 91.44 358 ILE B O 1
ATOM 9080 N N . ARG B 1 359 ? 6.586 -20.656 9.836 1 88.62 359 ARG B N 1
ATOM 9081 C CA . ARG B 1 359 ? 6.297 -22.062 10.055 1 88.62 359 ARG B CA 1
ATOM 9082 C C . ARG B 1 359 ? 5.238 -22.25 11.133 1 88.62 359 ARG B C 1
ATOM 9084 O O . ARG B 1 359 ? 4.637 -23.328 11.242 1 88.62 359 ARG B O 1
ATOM 9091 N N . ASN B 1 360 ? 5.082 -21.203 11.891 1 89.56 360 ASN B N 1
ATOM 9092 C CA . ASN B 1 360 ? 4.082 -21.266 12.953 1 89.56 360 ASN B CA 1
ATOM 9093 C C . ASN B 1 360 ? 2.668 -21.109 12.398 1 89.56 360 ASN B C 1
ATOM 9095 O O . ASN B 1 360 ? 2.182 -19.984 12.234 1 89.56 360 ASN B O 1
ATOM 9099 N N . GLN B 1 361 ? 2.01 -22.203 12.336 1 89.62 361 GLN B N 1
ATOM 9100 C CA . GLN B 1 361 ? 0.695 -22.25 11.703 1 89.62 361 GLN B CA 1
ATOM 9101 C C . GLN B 1 361 ? -0.356 -21.562 12.57 1 89.62 361 GLN B C 1
ATOM 9103 O O . GLN B 1 361 ? -1.382 -21.109 12.055 1 89.62 361 GLN B O 1
ATOM 9108 N N . SER B 1 362 ? -0.136 -21.469 13.844 1 89.69 362 SER B N 1
ATOM 9109 C CA . SER B 1 362 ? -1.105 -20.875 14.75 1 89.69 362 SER B CA 1
ATOM 9110 C C . SER B 1 362 ? -1.282 -19.391 14.461 1 89.69 362 SER B C 1
ATOM 9112 O O . SER B 1 362 ? -2.285 -18.781 14.859 1 89.69 362 SER B O 1
ATOM 9114 N N . LEU B 1 363 ? -0.341 -18.875 13.781 1 92.62 363 LEU B N 1
ATOM 9115 C CA . LEU B 1 363 ? -0.384 -17.453 13.453 1 92.62 363 LEU B CA 1
ATOM 9116 C C . LEU B 1 363 ? -1.56 -17.156 12.531 1 92.62 363 LEU B C 1
ATOM 9118 O O . LEU B 1 363 ? -2.008 -16 12.445 1 92.62 363 LEU B O 1
ATOM 9122 N N . LEU B 1 364 ? -2.053 -18.156 11.781 1 93.94 364 LEU B N 1
ATOM 9123 C CA . LEU B 1 364 ? -3.209 -17.922 10.922 1 93.94 364 LEU B CA 1
ATOM 9124 C C . LEU B 1 364 ? -4.418 -17.484 11.75 1 93.94 364 LEU B C 1
ATOM 9126 O O . LEU B 1 364 ? -5.156 -16.578 11.352 1 93.94 364 LEU B O 1
ATOM 9130 N N . GLU B 1 365 ? -4.582 -18.109 12.875 1 92.19 365 GLU B N 1
ATOM 9131 C CA . GLU B 1 365 ? -5.688 -17.75 13.758 1 92.19 365 GLU B CA 1
ATOM 9132 C C . GLU B 1 365 ? -5.477 -16.375 14.375 1 92.19 365 GLU B C 1
ATOM 9134 O O . GLU B 1 365 ? -6.434 -15.633 14.602 1 92.19 365 GLU B O 1
ATOM 9139 N N . THR B 1 366 ? -4.203 -16.109 14.578 1 89.19 366 THR B N 1
ATOM 9140 C CA . THR B 1 366 ? -3.854 -14.836 15.195 1 89.19 366 THR B CA 1
ATOM 9141 C C . THR B 1 366 ? -4.141 -13.68 14.242 1 89.19 366 THR B C 1
ATOM 9143 O O . THR B 1 366 ? -4.688 -12.656 14.656 1 89.19 366 THR B O 1
ATOM 9146 N N . PHE B 1 367 ? -3.797 -13.805 13 1 88.81 367 PHE B N 1
ATOM 9147 C CA . PHE B 1 367 ? -3.859 -12.695 12.055 1 88.81 367 PHE B CA 1
ATOM 9148 C C . PHE B 1 367 ? -5.184 -12.711 11.297 1 88.81 367 PHE B C 1
ATOM 9150 O O . PHE B 1 367 ? -5.637 -11.672 10.812 1 88.81 367 PHE B O 1
ATOM 9157 N N . GLY B 1 368 ? -5.809 -13.867 11.156 1 89.44 368 GLY B N 1
ATOM 9158 C CA . GLY B 1 368 ? -6.988 -14.023 10.32 1 89.44 368 GLY B CA 1
ATOM 9159 C C . GLY B 1 368 ? -6.66 -14.328 8.867 1 89.44 368 GLY B C 1
ATOM 9160 O O . GLY B 1 368 ? -5.668 -13.82 8.336 1 89.44 368 GLY B O 1
ATOM 9161 N N . LEU B 1 369 ? -7.504 -15.062 8.203 1 92.81 369 LEU B N 1
ATOM 9162 C CA . LEU B 1 369 ? -7.293 -15.531 6.836 1 92.81 369 LEU B CA 1
ATOM 9163 C C . LEU B 1 369 ? -7.188 -14.359 5.867 1 92.81 369 LEU B C 1
ATOM 9165 O O . LEU B 1 369 ? -6.293 -14.328 5.02 1 92.81 369 LEU B O 1
ATOM 9169 N N . ASN B 1 370 ? -8.07 -13.367 6.027 1 88.62 370 ASN B N 1
ATOM 9170 C CA . ASN B 1 370 ? -8.094 -12.211 5.137 1 88.62 370 ASN B CA 1
ATOM 9171 C C . ASN B 1 370 ? -6.77 -11.461 5.164 1 88.62 370 ASN B C 1
ATOM 9173 O O . ASN B 1 370 ? -6.195 -11.172 4.113 1 88.62 370 ASN B O 1
ATOM 9177 N N . SER B 1 371 ? -6.258 -11.203 6.332 1 88.12 371 SER B N 1
ATOM 9178 C CA . SER B 1 371 ? -5.02 -10.445 6.488 1 88.12 371 SER B CA 1
ATOM 9179 C C . SER B 1 371 ? -3.83 -11.211 5.914 1 88.12 371 SER B C 1
ATOM 9181 O O . SER B 1 371 ? -2.943 -10.617 5.297 1 88.12 371 SER B O 1
ATOM 9183 N N . VAL B 1 372 ? -3.809 -12.484 6.133 1 93.94 372 VAL B N 1
ATOM 9184 C CA . VAL B 1 372 ? -2.691 -13.297 5.66 1 93.94 372 VAL B CA 1
ATOM 9185 C C . VAL B 1 372 ? -2.693 -13.344 4.133 1 93.94 372 VAL B C 1
ATOM 9187 O O . VAL B 1 372 ? -1.661 -13.125 3.498 1 93.94 372 VAL B O 1
ATOM 9190 N N . LEU B 1 373 ? -3.865 -13.578 3.523 1 94.25 373 LEU B N 1
ATOM 9191 C CA . LEU B 1 373 ? -3.967 -13.625 2.068 1 94.25 373 LEU B CA 1
ATOM 9192 C C . LEU B 1 373 ? -3.637 -12.266 1.462 1 94.25 373 LEU B C 1
ATOM 9194 O O . LEU B 1 373 ? -2.92 -12.18 0.462 1 94.25 373 LEU B O 1
ATOM 9198 N N . ARG B 1 374 ? -4.113 -11.242 2.055 1 90.75 374 ARG B N 1
ATOM 9199 C CA . ARG B 1 374 ? -3.84 -9.883 1.591 1 90.75 374 ARG B CA 1
ATOM 9200 C C . ARG B 1 374 ? -2.346 -9.578 1.639 1 90.75 374 ARG B C 1
ATOM 9202 O O . ARG B 1 374 ? -1.799 -8.984 0.709 1 90.75 374 ARG B O 1
ATOM 9209 N N . SER B 1 375 ? -1.746 -9.961 2.719 1 92.81 375 SER B N 1
ATOM 9210 C CA . SER B 1 375 ? -0.327 -9.688 2.908 1 92.81 375 SER B CA 1
ATOM 9211 C C . SER B 1 375 ? 0.521 -10.391 1.855 1 92.81 375 SER B C 1
ATOM 9213 O O . SER B 1 375 ? 1.542 -9.859 1.415 1 92.81 375 SER B O 1
ATOM 9215 N N . MET B 1 376 ? 0.095 -11.547 1.377 1 95.38 376 MET B N 1
ATOM 9216 C CA . MET B 1 376 ? 0.787 -12.25 0.303 1 95.38 376 MET B CA 1
ATOM 9217 C C . MET B 1 376 ? 0.688 -11.477 -1.008 1 95.38 376 MET B C 1
ATOM 9219 O O . MET B 1 376 ? 1.646 -11.438 -1.781 1 95.38 376 MET B O 1
ATOM 9223 N N . ALA B 1 377 ? -0.427 -10.875 -1.201 1 92.06 377 ALA B N 1
ATOM 9224 C CA . ALA B 1 377 ? -0.706 -10.211 -2.469 1 92.06 377 ALA B CA 1
ATOM 9225 C C . ALA B 1 377 ? -0.069 -8.82 -2.51 1 92.06 377 ALA B C 1
ATOM 9227 O O . ALA B 1 377 ? 0.122 -8.25 -3.586 1 92.06 377 ALA B O 1
ATOM 9228 N N . LEU B 1 378 ? 0.287 -8.273 -1.346 1 90.25 378 LEU B N 1
ATOM 9229 C CA . LEU B 1 378 ? 0.73 -6.887 -1.285 1 90.25 378 LEU B CA 1
ATOM 9230 C C . LEU B 1 378 ? 2.252 -6.805 -1.227 1 90.25 378 LEU B C 1
ATOM 9232 O O . LEU B 1 378 ? 2.826 -5.727 -1.405 1 90.25 378 LEU B O 1
ATOM 9236 N N . GLN B 1 379 ? 2.912 -7.875 -1.021 1 92.56 379 GLN B N 1
ATOM 9237 C CA . GLN B 1 379 ? 4.367 -7.852 -0.943 1 92.56 379 GLN B CA 1
ATOM 9238 C C . GLN B 1 379 ? 4.996 -8.484 -2.182 1 92.56 379 GLN B C 1
ATOM 9240 O O . GLN B 1 379 ? 4.641 -9.602 -2.562 1 92.56 379 GLN B O 1
ATOM 9245 N N . ARG B 1 380 ? 5.945 -7.766 -2.779 1 92.44 380 ARG B N 1
ATOM 9246 C CA . ARG B 1 380 ? 6.668 -8.305 -3.924 1 92.44 380 ARG B CA 1
ATOM 9247 C C . ARG B 1 380 ? 7.613 -9.422 -3.494 1 92.44 380 ARG B C 1
ATOM 9249 O O . ARG B 1 380 ? 8.281 -9.32 -2.465 1 92.44 380 ARG B O 1
ATOM 9256 N N . GLN B 1 381 ? 7.609 -10.43 -4.266 1 96.06 381 GLN B N 1
ATOM 9257 C CA . GLN B 1 381 ? 8.609 -11.477 -4.066 1 96.06 381 GLN B CA 1
ATOM 9258 C C . GLN B 1 381 ? 9.984 -11.016 -4.535 1 96.06 381 GLN B C 1
ATOM 9260 O O . GLN B 1 381 ? 10.117 -9.961 -5.156 1 96.06 381 GLN B O 1
ATOM 9265 N N . GLU B 1 382 ? 11.031 -11.781 -4.184 1 94.31 382 GLU B N 1
ATOM 9266 C CA . GLU B 1 382 ? 12.352 -11.523 -4.746 1 94.31 382 GLU B CA 1
ATOM 9267 C C . GLU B 1 382 ? 12.422 -11.945 -6.211 1 94.31 382 GLU B C 1
ATOM 9269 O O . GLU B 1 382 ? 11.586 -12.711 -6.684 1 94.31 382 GLU B O 1
ATOM 9274 N N . GLU B 1 383 ? 13.359 -11.414 -6.895 1 93.31 383 GLU B N 1
ATOM 9275 C CA . GLU B 1 383 ? 13.57 -11.797 -8.289 1 93.31 383 GLU B CA 1
ATOM 9276 C C . GLU B 1 383 ? 14 -13.25 -8.406 1 93.31 383 GLU B C 1
ATOM 9278 O O . GLU B 1 383 ? 14.703 -13.773 -7.531 1 93.31 383 GLU B O 1
ATOM 9283 N N . ILE B 1 384 ? 13.531 -13.93 -9.453 1 95.94 384 ILE B N 1
ATOM 9284 C CA . ILE B 1 384 ? 13.93 -15.312 -9.711 1 95.94 384 ILE B CA 1
ATOM 9285 C C . ILE B 1 384 ? 15.25 -15.328 -10.484 1 95.94 384 ILE B C 1
ATOM 9287 O O . ILE B 1 384 ? 15.273 -15.117 -11.695 1 95.94 384 ILE B O 1
ATOM 9291 N N . ASP B 1 385 ? 16.281 -15.547 -9.789 1 94.25 385 ASP B N 1
ATOM 9292 C CA . ASP B 1 385 ? 17.625 -15.633 -10.344 1 94.25 385 ASP B CA 1
ATOM 9293 C C . ASP B 1 385 ? 18.562 -16.359 -9.391 1 94.25 385 ASP B C 1
ATOM 9295 O O . ASP B 1 385 ? 18.125 -17.109 -8.523 1 94.25 385 ASP B O 1
ATOM 9299 N N . ILE B 1 386 ? 19.812 -16.25 -9.625 1 93.75 386 ILE B N 1
ATOM 9300 C CA . ILE B 1 386 ? 20.781 -17.078 -8.906 1 93.75 386 ILE B CA 1
ATOM 9301 C C . ILE B 1 386 ? 21.125 -16.406 -7.57 1 93.75 386 ILE B C 1
ATOM 9303 O O . ILE B 1 386 ? 21.812 -17 -6.742 1 93.75 386 ILE B O 1
ATOM 9307 N N . PHE B 1 387 ? 20.578 -15.227 -7.289 1 90.69 387 PHE B N 1
ATOM 9308 C CA . PHE B 1 387 ? 20.812 -14.531 -6.027 1 90.69 387 PHE B CA 1
ATOM 9309 C C . PHE B 1 387 ? 19.719 -14.883 -5.016 1 90.69 387 PHE B C 1
ATOM 9311 O O . PHE B 1 387 ? 18.547 -14.625 -5.25 1 90.69 387 PHE B O 1
ATOM 9318 N N . PHE B 1 388 ? 20.141 -15.492 -3.928 1 90.56 388 PHE B N 1
ATOM 9319 C CA . PHE B 1 388 ? 19.203 -15.914 -2.898 1 90.56 388 PHE B CA 1
ATOM 9320 C C . PHE B 1 388 ? 19.281 -15.008 -1.679 1 90.56 388 PHE B C 1
ATOM 9322 O O . PHE B 1 388 ? 20.344 -14.477 -1.368 1 90.56 388 PHE B O 1
ATOM 9329 N N . SER B 1 389 ? 18.156 -14.828 -0.985 1 88.19 389 SER B N 1
ATOM 9330 C CA . SER B 1 389 ? 18.125 -14.023 0.234 1 88.19 389 SER B CA 1
ATOM 9331 C C . SER B 1 389 ? 18.969 -14.656 1.332 1 88.19 389 SER B C 1
ATOM 9333 O O . SER B 1 389 ? 19.25 -15.852 1.293 1 88.19 389 SER B O 1
ATOM 9335 N N . ASP B 1 390 ? 19.359 -13.898 2.32 1 82.5 390 ASP B N 1
ATOM 9336 C CA . ASP B 1 390 ? 20.234 -14.375 3.385 1 82.5 390 ASP B CA 1
ATOM 9337 C C . ASP B 1 390 ? 19.516 -15.391 4.27 1 82.5 390 ASP B C 1
ATOM 9339 O O . ASP B 1 390 ? 20.141 -16.344 4.762 1 82.5 390 ASP B O 1
ATOM 9343 N N . SER B 1 391 ? 18.297 -15.219 4.426 1 82.56 391 SER B N 1
ATOM 9344 C CA . SER B 1 391 ? 17.547 -16.094 5.32 1 82.56 391 SER B CA 1
ATOM 9345 C C . SER B 1 391 ? 17.5 -17.516 4.785 1 82.56 391 SER B C 1
ATOM 9347 O O . SER B 1 391 ? 17.391 -18.469 5.559 1 82.56 391 SER B O 1
ATOM 9349 N N . ILE B 1 392 ? 17.656 -17.688 3.516 1 86.94 392 ILE B N 1
ATOM 9350 C CA . ILE B 1 392 ? 17.531 -19.031 2.941 1 86.94 392 ILE B CA 1
ATOM 9351 C C . ILE B 1 392 ? 18.906 -19.703 2.91 1 86.94 392 ILE B C 1
ATOM 9353 O O . ILE B 1 392 ? 18.984 -20.938 2.834 1 86.94 392 ILE B O 1
ATOM 9357 N N . ARG B 1 393 ? 19.906 -18.875 2.945 1 84.12 393 ARG B N 1
ATOM 9358 C CA . ARG B 1 393 ? 21.266 -19.406 2.939 1 84.12 393 ARG B CA 1
ATOM 9359 C C . ARG B 1 393 ? 21.703 -19.766 4.352 1 84.12 393 ARG B C 1
ATOM 9361 O O . ARG B 1 393 ? 22.625 -20.578 4.527 1 84.12 393 ARG B O 1
ATOM 9368 N N . ASN B 1 394 ? 21.156 -19.047 5.289 1 75.44 394 ASN B N 1
ATOM 9369 C CA . ASN B 1 394 ? 21.484 -19.281 6.695 1 75.44 394 ASN B CA 1
ATOM 9370 C C . ASN B 1 394 ? 20.234 -19.594 7.508 1 75.44 394 ASN B C 1
ATOM 9372 O O . ASN B 1 394 ? 20.031 -19.031 8.586 1 75.44 394 ASN B O 1
ATOM 9376 N N . PHE B 1 395 ? 19.391 -20.406 6.879 1 66.12 395 PHE B N 1
ATOM 9377 C CA . PHE B 1 395 ? 18.078 -20.703 7.422 1 66.12 395 PHE B CA 1
ATOM 9378 C C . PHE B 1 395 ? 18.203 -21.562 8.68 1 66.12 395 PHE B C 1
ATOM 9380 O O . PHE B 1 395 ? 18.781 -22.656 8.648 1 66.12 395 PHE B O 1
ATOM 9387 N N . ILE B 1 396 ? 17.828 -20.859 9.82 1 46.53 396 ILE B N 1
ATOM 9388 C CA . ILE B 1 396 ? 17.812 -21.609 11.07 1 46.53 396 ILE B CA 1
ATOM 9389 C C . ILE B 1 396 ? 16.453 -22.297 11.234 1 46.53 396 ILE B C 1
ATOM 9391 O O . ILE B 1 396 ? 15.438 -21.641 11.43 1 46.53 396 ILE B O 1
ATOM 9395 N N . SER B 1 397 ? 16.062 -23.453 10.695 1 50.59 397 SER B N 1
ATOM 9396 C CA . SER B 1 397 ? 14.781 -24.141 10.805 1 50.59 397 SER B CA 1
ATOM 9397 C C . SER B 1 397 ? 14.477 -24.516 12.25 1 50.59 397 SER B C 1
ATOM 9399 O O . SER B 1 397 ? 13.461 -24.078 12.805 1 50.59 397 SER B O 1
ATOM 9401 N N . ILE B 1 398 ? 15.008 -25.547 12.875 1 46.69 398 ILE B N 1
ATOM 9402 C CA . ILE B 1 398 ? 14.922 -25.984 14.266 1 46.69 398 ILE B CA 1
ATOM 9403 C C . ILE B 1 398 ? 16.25 -25.734 14.969 1 46.69 398 ILE B C 1
ATOM 9405 O O . ILE B 1 398 ? 17.312 -26.078 14.438 1 46.69 398 ILE B O 1
ATOM 9409 N N . GLU B 1 399 ? 16.25 -24.891 15.859 1 47.22 399 GLU B N 1
ATOM 9410 C CA . GLU B 1 399 ? 17.484 -24.766 16.641 1 47.22 399 GLU B CA 1
ATOM 9411 C C . GLU B 1 399 ? 18.078 -26.141 16.938 1 47.22 399 GLU B C 1
ATOM 9413 O O . GLU B 1 399 ? 17.344 -27.078 17.234 1 47.22 399 GLU B O 1
ATOM 9418 N N . PRO B 1 400 ? 19.562 -26.281 16.656 1 52.81 400 PRO B N 1
ATOM 9419 C CA . PRO B 1 400 ? 20.766 -25.562 16.219 1 52.81 400 PRO B CA 1
ATOM 9420 C C . PRO B 1 400 ? 21.078 -25.797 14.75 1 52.81 400 PRO B C 1
ATOM 9422 O O . PRO B 1 400 ? 22.203 -25.562 14.312 1 52.81 400 PRO B O 1
ATOM 9425 N N . ASN B 1 401 ? 20.078 -26.266 13.859 1 57.97 401 ASN B N 1
ATOM 9426 C CA . ASN B 1 401 ? 20.531 -26.594 12.508 1 57.97 401 ASN B CA 1
ATOM 9427 C C . ASN B 1 401 ? 20.281 -25.453 11.539 1 57.97 401 ASN B C 1
ATOM 9429 O O . ASN B 1 401 ? 19.203 -24.859 11.539 1 57.97 401 ASN B O 1
ATOM 9433 N N . VAL B 1 402 ? 21.375 -24.984 10.969 1 67.12 402 VAL B N 1
ATOM 9434 C CA . VAL B 1 402 ? 21.375 -23.984 9.898 1 67.12 402 VAL B CA 1
ATOM 9435 C C . VAL B 1 402 ? 21.312 -24.672 8.539 1 67.12 402 VAL B C 1
ATOM 9437 O O . VAL B 1 402 ? 21.938 -25.719 8.336 1 67.12 402 VAL B O 1
ATOM 9440 N N . TYR B 1 403 ? 20.25 -24.359 7.711 1 77.88 403 TYR B N 1
ATOM 9441 C CA . TYR B 1 403 ? 20.125 -24.938 6.375 1 77.88 403 TYR B CA 1
ATOM 9442 C C . TYR B 1 403 ? 20.5 -23.906 5.309 1 77.88 403 TYR B C 1
ATOM 9444 O O . TYR B 1 403 ? 20.344 -22.703 5.512 1 77.88 403 TYR B O 1
ATOM 9452 N N . ASP B 1 404 ? 21.25 -24.406 4.336 1 87.31 404 ASP B N 1
ATOM 9453 C CA . ASP B 1 404 ? 21.5 -23.688 3.098 1 87.31 404 ASP B CA 1
ATOM 9454 C C . ASP B 1 404 ? 20.703 -24.297 1.936 1 87.31 404 ASP B C 1
ATOM 9456 O O . ASP B 1 404 ? 21.188 -25.203 1.257 1 87.31 404 ASP B O 1
ATOM 9460 N N . LEU B 1 405 ? 19.562 -23.734 1.647 1 88.81 405 LEU B N 1
ATOM 9461 C CA . LEU B 1 405 ? 18.609 -24.375 0.757 1 88.81 405 LEU B CA 1
ATOM 9462 C C . LEU B 1 405 ? 19.141 -24.438 -0.67 1 88.81 405 LEU B C 1
ATOM 9464 O O . LEU B 1 405 ? 19.078 -25.484 -1.322 1 88.81 405 LEU B O 1
ATOM 9468 N N . PRO B 1 406 ? 19.672 -23.359 -1.138 1 91.69 406 PRO B N 1
ATOM 9469 C CA . PRO B 1 406 ? 20.188 -23.484 -2.504 1 91.69 406 PRO B CA 1
ATOM 9470 C C . PRO B 1 406 ? 21.344 -24.469 -2.613 1 91.69 406 PRO B C 1
ATOM 9472 O O . PRO B 1 406 ? 21.484 -25.156 -3.631 1 91.69 406 PRO B O 1
ATOM 9475 N N . ALA B 1 407 ? 22.156 -24.547 -1.607 1 90.69 407 ALA B N 1
ATOM 9476 C CA . ALA B 1 407 ? 23.219 -25.547 -1.604 1 90.69 407 ALA B CA 1
ATOM 9477 C C . ALA B 1 407 ? 22.656 -26.953 -1.614 1 90.69 407 ALA B C 1
ATOM 9479 O O . ALA B 1 407 ? 23.172 -27.844 -2.301 1 90.69 407 ALA B O 1
ATOM 9480 N N . PHE B 1 408 ? 21.641 -27.141 -0.901 1 89.12 408 PHE B N 1
ATOM 9481 C CA . PHE B 1 408 ? 20.969 -28.438 -0.873 1 89.12 408 PHE B CA 1
ATOM 9482 C C . PHE B 1 408 ? 20.359 -28.766 -2.229 1 89.12 408 PHE B C 1
ATOM 9484 O O . PHE B 1 408 ? 20.297 -29.922 -2.637 1 89.12 408 PHE B O 1
ATOM 9491 N N . ASP B 1 409 ? 19.906 -27.781 -2.918 1 92.19 409 ASP B N 1
ATOM 9492 C CA . ASP B 1 409 ? 19.328 -28 -4.242 1 92.19 409 ASP B CA 1
ATOM 9493 C C . ASP B 1 409 ? 20.375 -28.484 -5.23 1 92.19 409 ASP B C 1
ATOM 9495 O O . ASP B 1 409 ? 20.109 -29.344 -6.07 1 92.19 409 ASP B O 1
ATOM 9499 N N . ILE B 1 410 ? 21.562 -27.938 -5.059 1 92 410 ILE B N 1
ATOM 9500 C CA . ILE B 1 410 ? 22.672 -28.391 -5.887 1 92 410 ILE B CA 1
ATOM 9501 C C . ILE B 1 410 ? 23.016 -29.844 -5.547 1 92 410 ILE B C 1
ATOM 9503 O O . ILE B 1 410 ? 23.188 -30.672 -6.445 1 92 410 ILE B O 1
ATOM 9507 N N . LEU B 1 411 ? 23.094 -30.094 -4.316 1 88.69 411 LEU B N 1
ATOM 9508 C CA . LEU B 1 411 ? 23.422 -31.453 -3.883 1 88.69 411 LEU B CA 1
ATOM 9509 C C . LEU B 1 411 ? 22.344 -32.438 -4.34 1 88.69 411 LEU B C 1
ATOM 9511 O O . LEU B 1 411 ? 22.656 -33.562 -4.734 1 88.69 411 LEU B O 1
ATOM 9515 N N . ARG B 1 412 ? 21.125 -32.031 -4.238 1 89.19 412 ARG B N 1
ATOM 9516 C CA . ARG B 1 412 ? 20.016 -32.875 -4.684 1 89.19 412 ARG B CA 1
ATOM 9517 C C . ARG B 1 412 ? 20.094 -33.125 -6.188 1 89.19 412 ARG B C 1
ATOM 9519 O O . ARG B 1 412 ? 19.766 -34.219 -6.664 1 89.19 412 ARG B O 1
ATOM 9526 N N . SER B 1 413 ? 20.438 -32.094 -6.891 1 91.25 413 SER B N 1
ATOM 9527 C CA . SER B 1 413 ? 20.625 -32.25 -8.328 1 91.25 413 SER B CA 1
ATOM 9528 C C . SER B 1 413 ? 21.688 -33.312 -8.648 1 91.25 413 SER B C 1
ATOM 9530 O O . SER B 1 413 ? 21.5 -34.156 -9.531 1 91.25 413 SER B O 1
ATOM 9532 N N . ARG B 1 414 ? 22.781 -33.25 -7.914 1 88.19 414 ARG B N 1
ATOM 9533 C CA . ARG B 1 414 ? 23.844 -34.219 -8.094 1 88.19 414 ARG B CA 1
ATOM 9534 C C . ARG B 1 414 ? 23.391 -35.625 -7.691 1 88.19 414 ARG B C 1
ATOM 9536 O O . ARG B 1 414 ? 23.656 -36.594 -8.398 1 88.19 414 ARG B O 1
ATOM 9543 N N . ASP B 1 415 ? 22.719 -35.625 -6.617 1 84.81 415 ASP B N 1
ATOM 9544 C CA . ASP B 1 415 ? 22.219 -36.875 -6.059 1 84.81 415 ASP B CA 1
ATOM 9545 C C . ASP B 1 415 ? 21.281 -37.562 -7.031 1 84.81 415 ASP B C 1
ATOM 9547 O O . ASP B 1 415 ? 21.297 -38.812 -7.16 1 84.81 415 ASP B O 1
ATOM 9551 N N . ARG B 1 416 ? 20.469 -36.812 -7.754 1 86.69 416 ARG B N 1
ATOM 9552 C CA . ARG B 1 416 ? 19.469 -37.375 -8.656 1 86.69 416 ARG B CA 1
ATOM 9553 C C . ARG B 1 416 ? 20.016 -37.469 -10.078 1 86.69 416 ARG B C 1
ATOM 9555 O O . ARG B 1 416 ? 19.281 -37.812 -11.008 1 86.69 416 ARG B O 1
ATOM 9562 N N . GLY B 1 417 ? 21.234 -37.125 -10.203 1 87.31 417 GLY B N 1
ATOM 9563 C CA . GLY B 1 417 ? 21.891 -37.281 -11.492 1 87.31 417 GLY B CA 1
ATOM 9564 C C . GLY B 1 417 ? 21.375 -36.344 -12.555 1 87.31 417 GLY B C 1
ATOM 9565 O O . GLY B 1 417 ? 21.234 -36.719 -13.711 1 87.31 417 GLY B O 1
ATOM 9566 N N . ILE B 1 418 ? 21.047 -35.219 -12.18 1 91.88 418 ILE B N 1
ATOM 9567 C CA . ILE B 1 418 ? 20.656 -34.219 -13.172 1 91.88 418 ILE B CA 1
ATOM 9568 C C . ILE B 1 418 ? 21.859 -33.906 -14.078 1 91.88 418 ILE B C 1
ATOM 9570 O O . ILE B 1 418 ? 22.938 -33.531 -13.586 1 91.88 418 ILE B O 1
ATOM 9574 N N . ALA B 1 419 ? 21.625 -34.031 -15.344 1 92.12 419 ALA B N 1
ATOM 9575 C CA . ALA B 1 419 ? 22.719 -33.812 -16.297 1 92.12 419 ALA B CA 1
ATOM 9576 C C . ALA B 1 419 ? 23.156 -32.344 -16.297 1 92.12 419 ALA B C 1
ATOM 9578 O O . ALA B 1 419 ? 22.516 -31.5 -15.656 1 92.12 419 ALA B O 1
ATOM 9579 N N . LEU B 1 420 ? 24.266 -32.094 -16.969 1 94.25 420 LEU B N 1
ATOM 9580 C CA . LEU B 1 420 ? 24.812 -30.75 -17.062 1 94.25 420 LEU B CA 1
ATOM 9581 C C . LEU B 1 420 ? 23.938 -29.875 -17.938 1 94.25 420 LEU B C 1
ATOM 9583 O O . LEU B 1 420 ? 23.078 -30.359 -18.672 1 94.25 420 LEU B O 1
ATOM 9587 N N . TYR B 1 421 ? 24.188 -28.625 -17.812 1 96.69 421 TYR B N 1
ATOM 9588 C CA . TYR B 1 421 ? 23.328 -27.547 -18.297 1 96.69 421 TYR B CA 1
ATOM 9589 C C . TYR B 1 421 ? 22.984 -27.75 -19.781 1 96.69 421 TYR B C 1
ATOM 9591 O O . TYR B 1 421 ? 21.812 -27.891 -20.141 1 96.69 421 TYR B O 1
ATOM 9599 N N . ASN B 1 422 ? 23.953 -27.859 -20.625 1 97.25 422 ASN B N 1
ATOM 9600 C CA . ASN B 1 422 ? 23.703 -27.938 -22.062 1 97.25 422 ASN B CA 1
ATOM 9601 C C . ASN B 1 422 ? 23.062 -29.266 -22.438 1 97.25 422 ASN B C 1
ATOM 9603 O O . ASN B 1 422 ? 22.25 -29.328 -23.359 1 97.25 422 ASN B O 1
ATOM 9607 N N . THR B 1 423 ? 23.391 -30.328 -21.719 1 95.31 423 THR B N 1
ATOM 9608 C CA . THR B 1 423 ? 22.734 -31.625 -21.969 1 95.31 423 THR B CA 1
ATOM 9609 C C . THR B 1 423 ? 21.25 -31.531 -21.688 1 95.31 423 THR B C 1
ATOM 9611 O O . THR B 1 423 ? 20.438 -32.062 -22.453 1 95.31 423 THR B O 1
ATOM 9614 N N . VAL B 1 424 ? 20.906 -30.906 -20.641 1 96.69 424 VAL B N 1
ATOM 9615 C CA . VAL B 1 424 ? 19.5 -30.75 -20.297 1 96.69 424 VAL B CA 1
ATOM 9616 C C . VAL B 1 424 ? 18.812 -29.828 -21.312 1 96.69 424 VAL B C 1
ATOM 9618 O O . VAL B 1 424 ? 17.688 -30.094 -21.734 1 96.69 424 VAL B O 1
ATOM 9621 N N . ARG B 1 425 ? 19.469 -28.672 -21.719 1 97.5 425 ARG B N 1
ATOM 9622 C CA . ARG B 1 425 ? 18.922 -27.797 -22.75 1 97.5 425 ARG B CA 1
ATOM 9623 C C . ARG B 1 425 ? 18.562 -28.594 -24 1 97.5 425 ARG B C 1
ATOM 9625 O O . ARG B 1 425 ? 17.438 -28.469 -24.516 1 97.5 425 ARG B O 1
ATOM 9632 N N . GLU B 1 426 ? 19.438 -29.453 -24.422 1 96.25 426 GLU B N 1
ATOM 9633 C CA . GLU B 1 426 ? 19.219 -30.234 -25.625 1 96.25 426 GLU B CA 1
ATOM 9634 C C . GLU B 1 426 ? 18.062 -31.219 -25.438 1 96.25 426 GLU B C 1
ATOM 9636 O O . GLU B 1 426 ? 17.281 -31.438 -26.359 1 96.25 426 GLU B O 1
ATOM 9641 N N . ALA B 1 427 ? 18.047 -31.797 -24.281 1 94.62 427 ALA B N 1
ATOM 9642 C CA . ALA B 1 427 ? 16.969 -32.719 -24 1 94.62 427 ALA B CA 1
ATOM 9643 C C . ALA B 1 427 ? 15.602 -32.031 -24.125 1 94.62 427 ALA B C 1
ATOM 9645 O O . ALA B 1 427 ? 14.609 -32.688 -24.469 1 94.62 427 ALA B O 1
ATOM 9646 N N . TYR B 1 428 ? 15.547 -30.781 -23.891 1 95.38 428 TYR B N 1
ATOM 9647 C CA . TYR B 1 428 ? 14.297 -30.016 -23.984 1 95.38 428 TYR B CA 1
ATOM 9648 C C . TYR B 1 428 ? 14.164 -29.359 -25.344 1 95.38 428 TYR B C 1
ATOM 9650 O O . TYR B 1 428 ? 13.289 -28.516 -25.547 1 95.38 428 TYR B O 1
ATOM 9658 N N . GLY B 1 429 ? 15.047 -29.641 -26.25 1 95.19 429 GLY B N 1
ATOM 9659 C CA . GLY B 1 429 ? 14.961 -29.156 -27.609 1 95.19 429 GLY B CA 1
ATOM 9660 C C . GLY B 1 429 ? 15.523 -27.75 -27.781 1 95.19 429 GLY B C 1
ATOM 9661 O O . GLY B 1 429 ? 15.203 -27.062 -28.75 1 95.19 429 GLY B O 1
ATOM 9662 N N . LEU B 1 430 ? 16.297 -27.328 -26.844 1 97.38 430 LEU B N 1
ATOM 9663 C CA . LEU B 1 430 ? 16.875 -26 -26.891 1 97.38 430 LEU B CA 1
ATOM 9664 C C . LEU B 1 430 ? 18.312 -26.062 -27.406 1 97.38 430 LEU B C 1
ATOM 9666 O O . LEU B 1 430 ? 18.969 -27.094 -27.328 1 97.38 430 LEU B O 1
ATOM 9670 N N . SER B 1 431 ? 18.781 -24.984 -27.922 1 96.88 431 SER B N 1
ATOM 9671 C CA . SER B 1 431 ? 20.141 -24.906 -28.453 1 96.88 431 SER B CA 1
ATOM 9672 C C . SER B 1 431 ? 21.172 -24.859 -27.328 1 96.88 431 SER B C 1
ATOM 9674 O O . SER B 1 431 ? 20.922 -24.281 -26.266 1 96.88 431 SER B O 1
ATOM 9676 N N . ARG B 1 432 ? 22.266 -25.422 -27.578 1 96.69 432 ARG B N 1
ATOM 9677 C CA . ARG B 1 432 ? 23.406 -25.312 -26.656 1 96.69 432 ARG B CA 1
ATOM 9678 C C . ARG B 1 432 ? 23.906 -23.875 -26.578 1 96.69 432 ARG B C 1
ATOM 9680 O O . ARG B 1 432 ? 23.781 -23.109 -27.531 1 96.69 432 ARG B O 1
ATOM 9687 N N . LYS B 1 433 ? 24.406 -23.547 -25.422 1 97.94 433 LYS B N 1
ATOM 9688 C CA . LYS B 1 433 ? 25.094 -22.266 -25.234 1 97.94 433 LYS B CA 1
ATOM 9689 C C . LYS B 1 433 ? 26.609 -22.484 -25.172 1 97.94 433 LYS B C 1
ATOM 9691 O O . LYS B 1 433 ? 27.109 -23.297 -24.391 1 97.94 433 LYS B O 1
ATOM 9696 N N . ASN B 1 434 ? 27.297 -21.656 -25.953 1 96.81 434 ASN B N 1
ATOM 9697 C CA . ASN B 1 434 ? 28.734 -21.891 -26.078 1 96.81 434 ASN B CA 1
ATOM 9698 C C . ASN B 1 434 ? 29.531 -20.953 -25.172 1 96.81 434 ASN B C 1
ATOM 9700 O O . ASN B 1 434 ? 30.672 -21.234 -24.828 1 96.81 434 ASN B O 1
ATOM 9704 N N . THR B 1 435 ? 28.938 -19.797 -24.969 1 97.38 435 THR B N 1
ATOM 9705 C CA . THR B 1 435 ? 29.609 -18.797 -24.141 1 97.38 435 THR B CA 1
ATOM 9706 C C . THR B 1 435 ? 28.656 -18.266 -23.062 1 97.38 435 THR B C 1
ATOM 9708 O O . THR B 1 435 ? 27.438 -18.406 -23.172 1 97.38 435 THR B O 1
ATOM 9711 N N . TRP B 1 436 ? 29.328 -17.719 -22.062 1 97.44 436 TRP B N 1
ATOM 9712 C CA . TRP B 1 436 ? 28.516 -17.172 -20.984 1 97.44 436 TRP B CA 1
ATOM 9713 C C . TRP B 1 436 ? 27.703 -15.961 -21.453 1 97.44 436 TRP B C 1
ATOM 9715 O O . TRP B 1 436 ? 26.625 -15.695 -20.938 1 97.44 436 TRP B O 1
ATOM 9725 N N . SER B 1 437 ? 28.188 -15.234 -22.453 1 97.06 437 SER B N 1
ATOM 9726 C CA . SER B 1 437 ? 27.469 -14.086 -23 1 97.06 437 SER B CA 1
ATOM 9727 C C . SER B 1 437 ? 26.172 -14.516 -23.656 1 97.06 437 SER B C 1
ATOM 9729 O O . SER B 1 437 ? 25.234 -13.719 -23.781 1 97.06 437 SER B O 1
ATOM 9731 N N . GLU B 1 438 ? 26.156 -15.797 -24.047 1 97.44 438 GLU B N 1
ATOM 9732 C CA . GLU B 1 438 ? 24.922 -16.328 -24.625 1 97.44 438 GLU B CA 1
ATOM 9733 C C . GLU B 1 438 ? 23.922 -16.703 -23.531 1 97.44 438 GLU B C 1
ATOM 9735 O O . GLU B 1 438 ? 22.719 -16.797 -23.781 1 97.44 438 GLU B O 1
ATOM 9740 N N . VAL B 1 439 ? 24.406 -16.938 -22.344 1 97.94 439 VAL B N 1
ATOM 9741 C CA . VAL B 1 439 ? 23.562 -17.344 -21.219 1 97.94 439 VAL B CA 1
ATOM 9742 C C . VAL B 1 439 ? 22.938 -16.125 -20.562 1 97.94 439 VAL B C 1
ATOM 9744 O O . VAL B 1 439 ? 21.734 -16.109 -20.281 1 97.94 439 VAL B O 1
ATOM 9747 N N . THR B 1 440 ? 23.719 -15.117 -20.344 1 97.44 440 THR B N 1
ATOM 9748 C CA . THR B 1 440 ? 23.234 -13.922 -19.672 1 97.44 440 THR B CA 1
ATOM 9749 C C . THR B 1 440 ? 23.938 -12.672 -20.203 1 97.44 440 THR B C 1
ATOM 9751 O O . THR B 1 440 ? 25.109 -12.727 -20.578 1 97.44 440 THR B O 1
ATOM 9754 N N . SER B 1 441 ? 23.203 -11.57 -20.234 1 95.19 441 SER B N 1
ATOM 9755 C CA . SER B 1 441 ? 23.75 -10.289 -20.672 1 95.19 441 SER B CA 1
ATOM 9756 C C . SER B 1 441 ? 24.438 -9.562 -19.516 1 95.19 441 SER B C 1
ATOM 9758 O O . SER B 1 441 ? 25.094 -8.547 -19.703 1 95.19 441 SER B O 1
ATOM 9760 N N . ASN B 1 442 ? 24.297 -10.094 -18.312 1 92.25 442 ASN B N 1
ATOM 9761 C CA . ASN B 1 442 ? 24.891 -9.508 -17.125 1 92.25 442 ASN B CA 1
ATOM 9762 C C . ASN B 1 442 ? 26.375 -9.852 -17.031 1 92.25 442 ASN B C 1
ATOM 9764 O O . ASN B 1 442 ? 26.75 -10.977 -16.688 1 92.25 442 ASN B O 1
ATOM 9768 N N . GLU B 1 443 ? 27.203 -8.836 -17.188 1 93.81 443 GLU B N 1
ATOM 9769 C CA . GLU B 1 443 ? 28.641 -9.055 -17.234 1 93.81 443 GLU B CA 1
ATOM 9770 C C . GLU B 1 443 ? 29.172 -9.531 -15.883 1 93.81 443 GLU B C 1
ATOM 9772 O O . GLU B 1 443 ? 30.125 -10.32 -15.828 1 93.81 443 GLU B O 1
ATOM 9777 N N . TYR B 1 444 ? 28.594 -9.016 -14.898 1 89.81 444 TYR B N 1
ATOM 9778 C CA . TYR B 1 444 ? 29 -9.477 -13.57 1 89.81 444 TYR B CA 1
ATOM 9779 C C . TYR B 1 444 ? 28.781 -10.977 -13.422 1 89.81 444 TYR B C 1
ATOM 9781 O O . TYR B 1 444 ? 29.656 -11.695 -12.953 1 89.81 444 TYR B O 1
ATOM 9789 N N . LEU B 1 445 ? 27.688 -11.461 -13.875 1 92.62 445 LEU B N 1
ATOM 9790 C CA . LEU B 1 445 ? 27.359 -12.883 -13.812 1 92.62 445 LEU B CA 1
ATOM 9791 C C . LEU B 1 445 ? 28.266 -13.695 -14.727 1 92.62 445 LEU B C 1
ATOM 9793 O O . LEU B 1 445 ? 28.672 -14.805 -14.383 1 92.62 445 LEU B O 1
ATOM 9797 N N . GLN B 1 446 ? 28.547 -13.148 -15.844 1 95.38 446 GLN B N 1
ATOM 9798 C CA . GLN B 1 446 ? 29.438 -13.836 -16.766 1 95.38 446 GLN B CA 1
ATOM 9799 C C . GLN B 1 446 ? 30.797 -14.117 -16.109 1 95.38 446 GLN B C 1
ATOM 9801 O O . GLN B 1 446 ? 31.312 -15.227 -16.203 1 95.38 446 GLN B O 1
ATOM 9806 N N . ASN B 1 447 ? 31.266 -13.086 -15.445 1 93.81 447 ASN B N 1
ATOM 9807 C CA . ASN B 1 447 ? 32.562 -13.219 -14.805 1 93.81 447 ASN B CA 1
ATOM 9808 C C . ASN B 1 447 ? 32.531 -14.242 -13.672 1 93.81 447 ASN B C 1
ATOM 9810 O O . ASN B 1 447 ? 33.469 -15.031 -13.523 1 93.81 447 ASN B O 1
ATOM 9814 N N . LYS B 1 448 ? 31.5 -14.234 -12.914 1 91.5 448 LYS B N 1
ATOM 9815 C CA . LYS B 1 448 ? 31.359 -15.195 -11.82 1 91.5 448 LYS B CA 1
ATOM 9816 C C . LYS B 1 448 ? 31.234 -16.609 -12.359 1 91.5 448 LYS B C 1
ATOM 9818 O O . LYS B 1 448 ? 31.828 -17.547 -11.812 1 91.5 448 LYS B O 1
ATOM 9823 N N . LEU B 1 449 ? 30.5 -16.781 -13.383 1 94 449 LEU B N 1
ATOM 9824 C CA . LEU B 1 449 ? 30.297 -18.094 -14 1 94 449 LEU B CA 1
ATOM 9825 C C . LEU B 1 449 ? 31.609 -18.609 -14.602 1 94 449 LEU B C 1
ATOM 9827 O O . LEU B 1 449 ? 31.906 -19.812 -14.516 1 94 449 LEU B O 1
ATOM 9831 N N . GLN B 1 450 ? 32.344 -17.703 -15.172 1 92.25 450 GLN B N 1
ATOM 9832 C CA . GLN B 1 450 ? 33.625 -18.094 -15.727 1 92.25 450 GLN B CA 1
ATOM 9833 C C . GLN B 1 450 ? 34.562 -18.578 -14.641 1 92.25 450 GLN B C 1
ATOM 9835 O O . GLN B 1 450 ? 35.344 -19.5 -14.852 1 92.25 450 GLN B O 1
ATOM 9840 N N . SER B 1 451 ? 34.469 -17.922 -13.562 1 88.25 451 SER B N 1
ATOM 9841 C CA . SER B 1 451 ? 35.312 -18.312 -12.43 1 88.25 451 SER B CA 1
ATOM 9842 C C . SER B 1 451 ? 34.906 -19.656 -11.867 1 88.25 451 SER B C 1
ATOM 9844 O O . SER B 1 451 ? 35.75 -20.453 -11.445 1 88.25 451 SER B O 1
ATOM 9846 N N . LEU B 1 452 ? 33.688 -19.953 -11.789 1 88.88 452 LEU B N 1
ATOM 9847 C CA . LEU B 1 452 ? 33.125 -21.172 -11.211 1 88.88 452 LEU B CA 1
ATOM 9848 C C . LEU B 1 452 ? 33.281 -22.344 -12.18 1 88.88 452 LEU B C 1
ATOM 9850 O O . LEU B 1 452 ? 33.562 -23.469 -11.758 1 88.88 452 LEU B O 1
ATOM 9854 N N . TYR B 1 453 ? 33.031 -22.031 -13.406 1 90.25 453 TYR B N 1
ATOM 9855 C CA . TYR B 1 453 ? 33.094 -23.016 -14.477 1 90.25 453 TYR B CA 1
ATOM 9856 C C . TYR B 1 453 ? 33.969 -22.516 -15.609 1 90.25 453 TYR B C 1
ATOM 9858 O O . TYR B 1 453 ? 33.469 -22.141 -16.672 1 90.25 453 TYR B O 1
ATOM 9866 N N . PRO B 1 454 ? 35.25 -22.703 -15.461 1 89.75 454 PRO B N 1
ATOM 9867 C CA . PRO B 1 454 ? 36.188 -22.094 -16.391 1 89.75 454 PRO B CA 1
ATOM 9868 C C . PRO B 1 454 ? 36.094 -22.688 -17.797 1 89.75 454 PRO B C 1
ATOM 9870 O O . PRO B 1 454 ? 36.531 -22.047 -18.766 1 89.75 454 PRO B O 1
ATOM 9873 N N . ASN B 1 455 ? 35.594 -23.891 -17.938 1 91.06 455 ASN B N 1
ATOM 9874 C CA . ASN B 1 455 ? 35.562 -24.531 -19.25 1 91.06 455 ASN B CA 1
ATOM 9875 C C . ASN B 1 455 ? 34.25 -24.219 -19.969 1 91.06 455 ASN B C 1
ATOM 9877 O O . ASN B 1 455 ? 33.906 -24.875 -20.953 1 91.06 455 ASN B O 1
ATOM 9881 N N . GLY B 1 456 ? 33.438 -23.328 -19.422 1 93.19 456 GLY B N 1
ATOM 9882 C CA . GLY B 1 456 ? 32.281 -22.781 -20.125 1 93.19 456 GLY B CA 1
ATOM 9883 C C . GLY B 1 456 ? 30.984 -23.469 -19.75 1 93.19 456 GLY B C 1
ATOM 9884 O O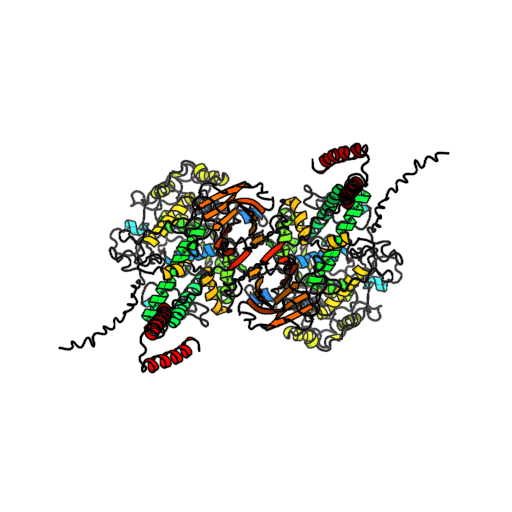 . GLY B 1 456 ? 30.953 -24.266 -18.828 1 93.19 456 GLY B O 1
ATOM 9885 N N . PRO B 1 457 ? 29.922 -23.141 -20.5 1 96.81 457 PRO B N 1
ATOM 9886 C CA . PRO B 1 457 ? 28.578 -23.578 -20.141 1 96.81 457 PRO B CA 1
ATOM 9887 C C . PRO B 1 457 ? 28.406 -25.094 -20.203 1 96.81 457 PRO B C 1
ATOM 9889 O O . PRO B 1 457 ? 27.562 -25.641 -19.5 1 96.81 457 PRO B O 1
ATOM 9892 N N . ASP B 1 458 ? 29.203 -25.766 -20.953 1 94.62 458 ASP B N 1
ATOM 9893 C CA . ASP B 1 458 ? 29.094 -27.219 -21.094 1 94.62 458 ASP B CA 1
ATOM 9894 C C . ASP B 1 458 ? 29.422 -27.922 -19.781 1 94.62 458 ASP B C 1
ATOM 9896 O O . ASP B 1 458 ? 29.016 -29.062 -19.562 1 94.62 458 ASP B O 1
ATOM 9900 N N . THR B 1 459 ? 30.125 -27.25 -18.938 1 92.31 459 THR B N 1
ATOM 9901 C CA . THR B 1 459 ? 30.578 -27.875 -17.703 1 92.31 459 THR B CA 1
ATOM 9902 C C . THR B 1 459 ? 29.75 -27.406 -16.516 1 92.31 459 THR B C 1
ATOM 9904 O O . THR B 1 459 ? 29.953 -27.859 -15.383 1 92.31 459 THR B O 1
ATOM 9907 N N . ALA B 1 460 ? 28.844 -26.562 -16.797 1 94.19 460 ALA B N 1
ATOM 9908 C CA . ALA B 1 460 ? 28.062 -26 -15.711 1 94.19 460 ALA B CA 1
ATOM 9909 C C . ALA B 1 460 ? 26.938 -26.938 -15.273 1 94.19 460 ALA B C 1
ATOM 9911 O O . ALA B 1 460 ? 26.328 -27.609 -16.109 1 94.19 460 ALA B O 1
ATOM 9912 N N . GLU B 1 461 ? 26.719 -26.984 -14.031 1 94.38 461 GLU B N 1
ATOM 9913 C CA . GLU B 1 461 ? 25.547 -27.688 -13.523 1 94.38 461 GLU B CA 1
ATOM 9914 C C . GLU B 1 461 ? 24.25 -27 -13.969 1 94.38 461 GLU B C 1
ATOM 9916 O O . GLU B 1 461 ? 24.203 -25.766 -14.039 1 94.38 461 GLU B O 1
ATOM 9921 N N . SER B 1 462 ? 23.234 -27.766 -14.188 1 95.56 462 SER B N 1
ATOM 9922 C CA . SER B 1 462 ? 22 -27.281 -14.781 1 95.56 462 SER B CA 1
ATOM 9923 C C . SER B 1 462 ? 21.297 -26.281 -13.859 1 95.56 462 SER B C 1
ATOM 9925 O O . SER B 1 462 ? 20.672 -25.328 -14.32 1 95.56 462 SER B O 1
ATOM 9927 N N . PHE B 1 463 ? 21.375 -26.531 -12.555 1 96.19 463 PHE B N 1
ATOM 9928 C CA . PHE B 1 463 ? 20.75 -25.641 -11.586 1 96.19 463 PHE B CA 1
ATOM 9929 C C . PHE B 1 463 ? 21.281 -24.219 -11.727 1 96.19 463 PHE B C 1
ATOM 9931 O O . PHE B 1 463 ? 20.516 -23.25 -11.75 1 96.19 463 PHE B O 1
ATOM 9938 N N . VAL B 1 464 ? 22.578 -24.062 -11.852 1 96.25 464 VAL B N 1
ATOM 9939 C CA . VAL B 1 464 ? 23.234 -22.766 -11.945 1 96.25 464 VAL B CA 1
ATOM 9940 C C . VAL B 1 464 ? 22.969 -22.156 -13.32 1 96.25 464 VAL B C 1
ATOM 9942 O O . VAL B 1 464 ? 22.516 -21.016 -13.414 1 96.25 464 VAL B O 1
ATOM 9945 N N . GLY B 1 465 ? 23.219 -22.953 -14.344 1 96.94 465 GLY B N 1
ATOM 9946 C CA . GLY B 1 465 ? 23.031 -22.453 -15.695 1 96.94 465 GLY B CA 1
ATOM 9947 C C . GLY B 1 465 ? 21.609 -21.969 -15.953 1 96.94 465 GLY B C 1
ATOM 9948 O O . GLY B 1 465 ? 21.406 -20.906 -16.531 1 96.94 465 GLY B O 1
ATOM 9949 N N . ALA B 1 466 ? 20.656 -22.734 -15.539 1 97.69 466 ALA B N 1
ATOM 9950 C CA . ALA B 1 466 ? 19.25 -22.438 -15.797 1 97.69 466 ALA B CA 1
ATOM 9951 C C . ALA B 1 466 ? 18.828 -21.141 -15.094 1 97.69 466 ALA B C 1
ATOM 9953 O O . ALA B 1 466 ? 18.141 -20.312 -15.68 1 97.69 466 ALA B O 1
ATOM 9954 N N . LEU B 1 467 ? 19.266 -20.891 -13.867 1 97 467 LEU B N 1
ATOM 9955 C CA . LEU B 1 467 ? 18.859 -19.719 -13.078 1 97 467 LEU B CA 1
ATOM 9956 C C . LEU B 1 467 ? 19.594 -18.469 -13.555 1 97 467 LEU B C 1
ATOM 9958 O O . LEU B 1 467 ? 19.203 -17.359 -13.211 1 97 467 LEU B O 1
ATOM 9962 N N . CYS B 1 468 ? 20.672 -18.625 -14.312 1 97.12 468 CYS B N 1
ATOM 9963 C CA . CYS B 1 468 ? 21.469 -17.484 -14.75 1 97.12 468 CYS B CA 1
ATOM 9964 C C . CYS B 1 468 ? 21.047 -17.016 -16.141 1 97.12 468 CYS B C 1
ATOM 9966 O O . CYS B 1 468 ? 21.484 -15.969 -16.609 1 97.12 468 CYS B O 1
ATOM 9968 N N . GLU B 1 469 ? 20.156 -17.781 -16.797 1 97.75 469 GLU B N 1
ATOM 9969 C CA . GLU B 1 469 ? 19.703 -17.375 -18.125 1 97.75 469 GLU B CA 1
ATOM 9970 C C . GLU B 1 469 ? 18.969 -16.047 -18.094 1 97.75 469 GLU B C 1
ATOM 9972 O O . GLU B 1 469 ? 18.234 -15.758 -17.141 1 97.75 469 GLU B O 1
ATOM 9977 N N . ASN B 1 470 ? 19.203 -15.312 -19.188 1 96.12 470 ASN B N 1
ATOM 9978 C CA . ASN B 1 470 ? 18.328 -14.156 -19.344 1 96.12 470 ASN B CA 1
ATOM 9979 C C . ASN B 1 470 ? 16.859 -14.562 -19.375 1 96.12 470 ASN B C 1
ATOM 9981 O O . ASN B 1 470 ? 16.5 -15.562 -20 1 96.12 470 ASN B O 1
ATOM 9985 N N . HIS B 1 471 ? 16.094 -13.75 -18.641 1 94.06 471 HIS B N 1
ATOM 9986 C CA . HIS B 1 471 ? 14.656 -14.023 -18.672 1 94.06 471 HIS B CA 1
ATOM 9987 C C . HIS B 1 471 ? 14.086 -13.781 -20.078 1 94.06 471 HIS B C 1
ATOM 9989 O O . HIS B 1 471 ? 14.516 -12.867 -20.781 1 94.06 471 HIS B O 1
ATOM 9995 N N . LEU B 1 472 ? 13.117 -14.68 -20.422 1 90.25 472 LEU B N 1
ATOM 9996 C CA . LEU B 1 472 ? 12.305 -14.391 -21.594 1 90.25 472 LEU B CA 1
ATOM 9997 C C . LEU B 1 472 ? 11.406 -13.18 -21.344 1 90.25 472 LEU B C 1
ATOM 9999 O O . LEU B 1 472 ? 11.016 -12.914 -20.203 1 90.25 472 LEU B O 1
ATOM 10003 N N . GLU B 1 473 ? 11.141 -12.492 -22.391 1 79.94 473 GLU B N 1
ATOM 10004 C CA . GLU B 1 473 ? 10.258 -11.336 -22.25 1 79.94 473 GLU B CA 1
ATOM 10005 C C . GLU B 1 473 ? 8.914 -11.727 -21.641 1 79.94 473 GLU B C 1
ATOM 10007 O O . GLU B 1 473 ? 8.242 -12.633 -22.141 1 79.94 473 GLU B O 1
ATOM 10012 N N . GLY B 1 474 ? 8.602 -11.07 -20.531 1 78.56 474 GLY B N 1
ATOM 10013 C CA . GLY B 1 474 ? 7.328 -11.297 -19.859 1 78.56 474 GLY B CA 1
ATOM 10014 C C . GLY B 1 474 ? 7.324 -12.547 -19 1 78.56 474 GLY B C 1
ATOM 10015 O O . GLY B 1 474 ? 6.285 -12.938 -18.469 1 78.56 474 GLY B O 1
ATOM 10016 N N . SER B 1 475 ? 8.461 -13.141 -18.906 1 88.75 475 SER B N 1
ATOM 10017 C CA . SER B 1 475 ? 8.578 -14.375 -18.141 1 88.75 475 SER B CA 1
ATOM 10018 C C . SER B 1 475 ? 9.445 -14.18 -16.891 1 88.75 475 SER B C 1
ATOM 10020 O O . SER B 1 475 ? 10.32 -13.312 -16.875 1 88.75 475 SER B O 1
ATOM 10022 N N . ASN B 1 476 ? 9.086 -14.969 -15.922 1 93.31 476 ASN B N 1
ATOM 10023 C CA . ASN B 1 476 ? 9.953 -14.992 -14.75 1 93.31 476 ASN B CA 1
ATOM 10024 C C . ASN B 1 476 ? 11.203 -15.836 -14.992 1 93.31 476 ASN B C 1
ATOM 10026 O O . ASN B 1 476 ? 12.07 -15.93 -14.125 1 93.31 476 ASN B O 1
ATOM 10030 N N . PHE B 1 477 ? 11.297 -16.438 -16.188 1 96.38 477 PHE B N 1
ATOM 10031 C CA . PHE B 1 477 ? 12.328 -17.453 -16.422 1 96.38 477 PHE B CA 1
ATOM 10032 C C . PHE B 1 477 ? 13.039 -17.203 -17.734 1 96.38 477 PHE B C 1
ATOM 10034 O O . PHE B 1 477 ? 12.523 -16.516 -18.609 1 96.38 477 PHE B O 1
ATOM 10041 N N . GLY B 1 478 ? 14.266 -17.828 -17.75 1 96.94 478 GLY B N 1
ATOM 10042 C CA . GLY B 1 478 ? 14.898 -18.016 -19.047 1 96.94 478 GLY B CA 1
ATOM 10043 C C . GLY B 1 478 ? 14.281 -19.156 -19.844 1 96.94 478 GLY B C 1
ATOM 10044 O O . GLY B 1 478 ? 13.266 -19.719 -19.438 1 96.94 478 GLY B O 1
ATOM 10045 N N . GLU B 1 479 ? 14.922 -19.516 -20.891 1 97.19 479 GLU B N 1
ATOM 10046 C CA . GLU B 1 479 ? 14.375 -20.469 -21.844 1 97.19 479 GLU B CA 1
ATOM 10047 C C . GLU B 1 479 ? 14.203 -21.844 -21.219 1 97.19 479 GLU B C 1
ATOM 10049 O O . GLU B 1 479 ? 13.164 -22.484 -21.375 1 97.19 479 GLU B O 1
ATOM 10054 N N . LEU B 1 480 ? 15.156 -22.297 -20.531 1 98.12 480 LEU B N 1
ATOM 10055 C CA . LEU B 1 480 ? 15.172 -23.672 -20.062 1 98.12 480 LEU B CA 1
ATOM 10056 C C . LEU B 1 480 ? 14.094 -23.906 -19.016 1 98.12 480 LEU B C 1
ATOM 10058 O O . LEU B 1 480 ? 13.281 -24.828 -19.156 1 98.12 480 LEU B O 1
ATOM 10062 N N . LEU B 1 481 ? 14.086 -23.078 -17.969 1 98.19 481 LEU B N 1
ATOM 10063 C CA . LEU B 1 481 ? 13.07 -23.25 -16.938 1 98.19 481 LEU B CA 1
ATOM 10064 C C . LEU B 1 481 ? 11.672 -23.047 -17.5 1 98.19 481 LEU B C 1
ATOM 10066 O O . LEU B 1 481 ? 10.734 -23.75 -17.141 1 98.19 481 LEU B O 1
ATOM 10070 N N . ASN B 1 482 ? 11.531 -22.062 -18.359 1 96.94 482 ASN B N 1
ATOM 10071 C CA . ASN B 1 482 ? 10.234 -21.812 -18.984 1 96.94 482 ASN B CA 1
ATOM 10072 C C . ASN B 1 482 ? 9.75 -23.047 -19.75 1 96.94 482 ASN B C 1
ATOM 10074 O O . ASN B 1 482 ? 8.609 -23.469 -19.594 1 96.94 482 ASN B O 1
ATOM 10078 N N . LYS B 1 483 ? 10.625 -23.594 -20.562 1 96.81 483 LYS B N 1
ATOM 10079 C CA . LYS B 1 483 ? 10.281 -24.781 -21.359 1 96.81 483 LYS B CA 1
ATOM 10080 C C . LYS B 1 483 ? 9.938 -25.953 -20.453 1 96.81 483 LYS B C 1
ATOM 10082 O O . LYS B 1 483 ? 8.992 -26.703 -20.734 1 96.81 483 LYS B O 1
ATOM 10087 N N . SER B 1 484 ? 10.688 -26.141 -19.438 1 97.62 484 SER B N 1
ATOM 10088 C CA . SER B 1 484 ? 10.438 -27.203 -18.484 1 97.62 484 SER B CA 1
ATOM 10089 C C . SER B 1 484 ? 9.062 -27.078 -17.844 1 97.62 484 SER B C 1
ATOM 10091 O O . SER B 1 484 ? 8.32 -28.047 -17.734 1 97.62 484 SER B O 1
ATOM 10093 N N . ILE B 1 485 ? 8.672 -25.859 -17.406 1 97.88 485 ILE B N 1
ATOM 10094 C CA . ILE B 1 485 ? 7.387 -25.609 -16.766 1 97.88 485 ILE B CA 1
ATOM 10095 C C . ILE B 1 485 ? 6.254 -25.906 -17.75 1 97.88 485 ILE B C 1
ATOM 10097 O O . ILE B 1 485 ? 5.316 -26.625 -17.406 1 97.88 485 ILE B O 1
ATOM 10101 N N . VAL B 1 486 ? 6.379 -25.391 -18.891 1 95.75 486 VAL B N 1
ATOM 10102 C CA . VAL B 1 486 ? 5.324 -25.547 -19.891 1 95.75 486 VAL B CA 1
ATOM 10103 C C . VAL B 1 486 ? 5.164 -27.031 -20.25 1 95.75 486 VAL B C 1
ATOM 10105 O O . VAL B 1 486 ? 4.047 -27.547 -20.312 1 95.75 486 VAL B O 1
ATOM 10108 N N . THR B 1 487 ? 6.281 -27.688 -20.406 1 96.31 487 THR B N 1
ATOM 10109 C CA . THR B 1 487 ? 6.258 -29.094 -20.766 1 96.31 487 THR B CA 1
ATOM 10110 C C . THR B 1 487 ? 5.605 -29.922 -19.656 1 96.31 487 THR B C 1
ATOM 10112 O O . THR B 1 487 ? 4.742 -30.766 -19.922 1 96.31 487 THR B O 1
ATOM 10115 N N . GLN B 1 488 ? 6.031 -29.672 -18.453 1 97.5 488 GLN B N 1
ATOM 10116 C CA . GLN B 1 488 ? 5.535 -30.469 -17.328 1 97.5 488 GLN B CA 1
ATOM 10117 C C . GLN B 1 488 ? 4.039 -30.234 -17.109 1 97.5 488 GLN B C 1
ATOM 10119 O O . GLN B 1 488 ? 3.275 -31.188 -16.938 1 97.5 488 GLN B O 1
ATOM 10124 N N . PHE B 1 489 ? 3.582 -29.016 -17.141 1 97.75 489 PHE B N 1
ATOM 10125 C CA . PHE B 1 489 ? 2.184 -28.75 -16.844 1 97.75 489 PHE B CA 1
ATOM 10126 C C . PHE B 1 489 ? 1.29 -29.141 -18.016 1 97.75 489 PHE B C 1
ATOM 10128 O O . PHE B 1 489 ? 0.135 -29.531 -17.812 1 97.75 489 PHE B O 1
ATOM 10135 N N . ASN B 1 490 ? 1.835 -29.109 -19.188 1 96 490 ASN B N 1
ATOM 10136 C CA . ASN B 1 490 ? 1.092 -29.672 -20.312 1 96 490 ASN B CA 1
ATOM 10137 C C . ASN B 1 490 ? 0.932 -31.188 -20.156 1 96 490 ASN B C 1
ATOM 10139 O O . ASN B 1 490 ? -0.119 -31.734 -20.5 1 96 490 ASN B O 1
ATOM 10143 N N . ARG B 1 491 ? 1.974 -31.828 -19.734 1 96.38 491 ARG B N 1
ATOM 10144 C CA . ARG B 1 491 ? 1.879 -33.25 -19.5 1 96.38 491 ARG B CA 1
ATOM 10145 C C . ARG B 1 491 ? 0.811 -33.562 -18.453 1 96.38 491 ARG B C 1
ATOM 10147 O O . ARG B 1 491 ? 0.011 -34.5 -18.641 1 96.38 491 ARG B O 1
ATOM 10154 N N . ILE B 1 492 ? 0.812 -32.812 -17.375 1 97.88 492 ILE B N 1
ATOM 10155 C CA . ILE B 1 492 ? -0.181 -33 -16.312 1 97.88 492 ILE B CA 1
ATOM 10156 C C . ILE B 1 492 ? -1.585 -32.875 -16.906 1 97.88 492 ILE B C 1
ATOM 10158 O O . ILE B 1 492 ? -2.447 -33.719 -16.672 1 97.88 492 ILE B O 1
ATOM 10162 N N . ARG B 1 493 ? -1.763 -31.906 -17.688 1 97 493 ARG B N 1
ATOM 10163 C CA . ARG B 1 493 ? -3.055 -31.625 -18.297 1 97 493 ARG B CA 1
ATOM 10164 C C . ARG B 1 493 ? -3.455 -32.719 -19.266 1 97 493 ARG B C 1
ATOM 10166 O O . ARG B 1 493 ? -4.586 -33.219 -19.234 1 97 493 ARG B O 1
ATOM 10173 N N . GLU B 1 494 ? -2.562 -33.219 -20.062 1 96.75 494 GLU B N 1
ATOM 10174 C CA . GLU B 1 494 ? -2.867 -34.125 -21.141 1 96.75 494 GLU B CA 1
ATOM 10175 C C . GLU B 1 494 ? -2.969 -35.562 -20.641 1 96.75 494 GLU B C 1
ATOM 10177 O O . GLU B 1 494 ? -3.523 -36.438 -21.312 1 96.75 494 GLU B O 1
ATOM 10182 N N . THR B 1 495 ? -2.455 -35.781 -19.5 1 97.38 495 THR B N 1
ATOM 10183 C CA . THR B 1 495 ? -2.473 -37.156 -18.984 1 97.38 495 THR B CA 1
ATOM 10184 C C . THR B 1 495 ? -3.555 -37.312 -17.922 1 97.38 495 THR B C 1
ATOM 10186 O O . THR B 1 495 ? -3.738 -38.406 -17.391 1 97.38 495 THR B O 1
ATOM 10189 N N . ASP B 1 496 ? -4.25 -36.312 -17.578 1 97.88 496 ASP B N 1
ATOM 10190 C CA . ASP B 1 496 ? -5.34 -36.375 -16.609 1 97.88 496 ASP B CA 1
ATOM 10191 C C . ASP B 1 496 ? -6.691 -36.5 -17.312 1 97.88 496 ASP B C 1
ATOM 10193 O O . ASP B 1 496 ? -7.234 -35.531 -17.797 1 97.88 496 ASP B O 1
ATOM 10197 N N . ARG B 1 497 ? -7.246 -37.625 -17.266 1 96.38 497 ARG B N 1
ATOM 10198 C CA . ARG B 1 497 ? -8.531 -37.875 -17.906 1 96.38 497 ARG B CA 1
ATOM 10199 C C . ARG B 1 497 ? -9.633 -37.031 -17.297 1 96.38 497 ARG B C 1
ATOM 10201 O O . ARG B 1 497 ? -10.656 -36.781 -17.953 1 96.38 497 ARG B O 1
ATOM 10208 N N . PHE B 1 498 ? -9.445 -36.5 -16.141 1 97.19 498 PHE B N 1
ATOM 10209 C CA . PHE B 1 498 ? -10.469 -35.75 -15.422 1 97.19 498 PHE B CA 1
ATOM 10210 C C . PHE B 1 498 ? -10.18 -34.281 -15.469 1 97.19 498 PHE B C 1
ATOM 10212 O O . PHE B 1 498 ? -10.703 -33.5 -14.656 1 97.19 498 PHE B O 1
ATOM 10219 N N . TRP B 1 499 ? -9.367 -33.844 -16.438 1 97.38 499 TRP B N 1
ATOM 10220 C CA . TRP B 1 499 ? -8.992 -32.438 -16.641 1 97.38 499 TRP B CA 1
ATOM 10221 C C . TRP B 1 499 ? -10.219 -31.578 -16.906 1 97.38 499 TRP B C 1
ATOM 10223 O O . TRP B 1 499 ? -11.133 -32 -17.625 1 97.38 499 TRP B O 1
ATOM 10233 N N . TRP B 1 500 ? -10.234 -30.328 -16.438 1 96.44 500 TRP B N 1
ATOM 10234 C CA . TRP B 1 500 ? -11.438 -29.5 -16.422 1 96.44 500 TRP B CA 1
ATOM 10235 C C . TRP B 1 500 ? -11.836 -29.094 -17.828 1 96.44 500 TRP B C 1
ATOM 10237 O O . TRP B 1 500 ? -13.008 -28.828 -18.094 1 96.44 500 TRP B O 1
ATOM 10247 N N . GLU B 1 501 ? -10.906 -29.031 -18.75 1 93.88 501 GLU B N 1
ATOM 10248 C CA . GLU B 1 501 ? -11.211 -28.625 -20.109 1 93.88 501 GLU B CA 1
ATOM 10249 C C . GLU B 1 501 ? -11.797 -29.781 -20.922 1 93.88 501 GLU B C 1
ATOM 10251 O O . GLU B 1 501 ? -12.297 -29.578 -22.031 1 93.88 501 GLU B O 1
ATOM 10256 N N . SER B 1 502 ? -11.758 -30.938 -20.359 1 93.12 502 SER B N 1
ATOM 10257 C CA . SER B 1 502 ? -12.273 -32.094 -21.078 1 93.12 502 SER B CA 1
ATOM 10258 C C . SER B 1 502 ? -13.789 -32 -21.234 1 93.12 502 SER B C 1
ATOM 10260 O O . SER B 1 502 ? -14.523 -31.875 -20.25 1 93.12 502 SER B O 1
ATOM 10262 N N . PRO B 1 503 ? -14.297 -32.219 -22.422 1 90.06 503 PRO B N 1
ATOM 10263 C CA . PRO B 1 503 ? -15.75 -32.188 -22.625 1 90.06 503 PRO B CA 1
ATOM 10264 C C . PRO B 1 503 ? -16.469 -33.344 -21.953 1 90.06 503 PRO B C 1
ATOM 10266 O O . PRO B 1 503 ? -17.672 -33.281 -21.734 1 90.06 503 PRO B O 1
ATOM 10269 N N . GLU B 1 504 ? -15.711 -34.344 -21.719 1 89 504 GLU B N 1
ATOM 10270 C CA . GLU B 1 504 ? -16.297 -35.5 -21.031 1 89 504 GLU B CA 1
ATOM 10271 C C . GLU B 1 504 ? -16.547 -35.188 -19.562 1 89 504 GLU B C 1
ATOM 10273 O O . GLU B 1 504 ? -17.438 -35.781 -18.953 1 89 504 GLU B O 1
ATOM 10278 N N . MET B 1 505 ? -15.797 -34.312 -19.031 1 92.06 505 MET B N 1
ATOM 10279 C CA . MET B 1 505 ? -15.898 -34 -17.609 1 92.06 505 MET B CA 1
ATOM 10280 C C . MET B 1 505 ? -16.859 -32.844 -17.359 1 92.06 505 MET B C 1
ATOM 10282 O O . MET B 1 505 ? -17.578 -32.812 -16.359 1 92.06 505 MET B O 1
ATOM 10286 N N . PHE B 1 506 ? -16.844 -31.906 -18.281 1 93.75 506 PHE B N 1
ATOM 10287 C CA . PHE B 1 506 ? -17.672 -30.719 -18.125 1 93.75 506 PHE B CA 1
ATOM 10288 C C . PHE B 1 506 ? -18.266 -30.297 -19.469 1 93.75 506 PHE B C 1
ATOM 10290 O O . PHE B 1 506 ? -17.562 -30.266 -20.484 1 93.75 506 PHE B O 1
ATOM 10297 N N . ASN B 1 507 ? -19.516 -29.969 -19.438 1 89.81 507 ASN B N 1
ATOM 10298 C CA . ASN B 1 507 ? -20.141 -29.469 -20.672 1 89.81 507 ASN B CA 1
ATOM 10299 C C . ASN B 1 507 ? -19.781 -28.016 -20.938 1 89.81 507 ASN B C 1
ATOM 10301 O O . ASN B 1 507 ? -19.062 -27.391 -20.141 1 89.81 507 ASN B O 1
ATOM 10305 N N . GLU B 1 508 ? -20.234 -27.516 -21.969 1 83.56 508 GLU B N 1
ATOM 10306 C CA . GLU B 1 508 ? -19.812 -26.188 -22.422 1 83.56 508 GLU B CA 1
ATOM 10307 C C . GLU B 1 508 ? -20.203 -25.109 -21.422 1 83.56 508 GLU B C 1
ATOM 10309 O O . GLU B 1 508 ? -19.422 -24.203 -21.125 1 83.56 508 GLU B O 1
ATOM 10314 N N . SER B 1 509 ? -21.375 -25.172 -20.922 1 82.94 509 SER B N 1
ATOM 10315 C CA . SER B 1 509 ? -21.844 -24.188 -19.938 1 82.94 509 SER B CA 1
ATOM 10316 C C . SER B 1 509 ? -21.031 -24.266 -18.656 1 82.94 509 SER B C 1
ATOM 10318 O O . SER B 1 509 ? -20.688 -23.234 -18.062 1 82.94 509 SER B O 1
ATOM 10320 N N . GLU B 1 510 ? -20.75 -25.438 -18.219 1 89 510 GLU B N 1
ATOM 10321 C CA . GLU B 1 510 ? -19.953 -25.625 -17.016 1 89 510 GLU B CA 1
ATOM 10322 C C . GLU B 1 510 ? -18.531 -25.094 -17.203 1 89 510 GLU B C 1
ATOM 10324 O O . GLU B 1 510 ? -17.984 -24.453 -16.297 1 89 510 GLU B O 1
ATOM 10329 N N . ARG B 1 511 ? -17.969 -25.312 -18.328 1 89.75 511 ARG B N 1
ATOM 10330 C CA . ARG B 1 511 ? -16.625 -24.828 -18.609 1 89.75 511 ARG B CA 1
ATOM 10331 C C . ARG B 1 511 ? -16.578 -23.312 -18.641 1 89.75 511 ARG B C 1
ATOM 10333 O O . ARG B 1 511 ? -15.578 -22.703 -18.25 1 89.75 511 ARG B O 1
ATOM 10340 N N . SER B 1 512 ? -17.625 -22.781 -19.109 1 80.69 512 SER B N 1
ATOM 10341 C CA . SER B 1 512 ? -17.719 -21.312 -19.109 1 80.69 512 SER B CA 1
ATOM 10342 C C . SER B 1 512 ? -17.703 -20.766 -17.688 1 80.69 512 SER B C 1
ATOM 10344 O O . SER B 1 512 ? -17.047 -19.75 -17.422 1 80.69 512 SER B O 1
ATOM 10346 N N . ILE B 1 513 ? -18.438 -21.422 -16.859 1 84.12 513 ILE B N 1
ATOM 10347 C CA . ILE B 1 513 ? -18.469 -21.031 -15.453 1 84.12 513 ILE B CA 1
ATOM 10348 C C . ILE B 1 513 ? -17.062 -21.141 -14.852 1 84.12 513 ILE B C 1
ATOM 10350 O O . ILE B 1 513 ? -16.625 -20.234 -14.141 1 84.12 513 ILE B O 1
ATOM 10354 N N . LEU B 1 514 ? -16.422 -22.203 -15.141 1 90.38 514 LEU B N 1
ATOM 10355 C CA . LEU B 1 514 ? -15.07 -22.422 -14.648 1 90.38 514 LEU B CA 1
ATOM 10356 C C . LEU B 1 514 ? -14.117 -21.344 -15.164 1 90.38 514 LEU B C 1
ATOM 10358 O O . LEU B 1 514 ? -13.344 -20.781 -14.391 1 90.38 514 LEU B O 1
ATOM 10362 N N . ARG B 1 515 ? -14.195 -21 -16.359 1 82.5 515 ARG B N 1
ATOM 10363 C CA . ARG B 1 515 ? -13.289 -20.047 -16.984 1 82.5 515 ARG B CA 1
ATOM 10364 C C . ARG B 1 515 ? -13.531 -18.641 -16.438 1 82.5 515 ARG B C 1
ATOM 10366 O O . ARG B 1 515 ? -12.602 -17.844 -16.312 1 82.5 515 ARG B O 1
ATOM 10373 N N . ASP B 1 516 ? -14.688 -18.422 -16.062 1 76.19 516 ASP B N 1
ATOM 10374 C CA . ASP B 1 516 ? -15.055 -17.094 -15.609 1 76.19 516 ASP B CA 1
ATOM 10375 C C . ASP B 1 516 ? -14.797 -16.922 -14.117 1 76.19 516 ASP B C 1
ATOM 10377 O O . ASP B 1 516 ? -14.898 -15.812 -13.586 1 76.19 516 ASP B O 1
ATOM 10381 N N . THR B 1 517 ? -14.469 -17.969 -13.453 1 86.19 517 THR B N 1
ATOM 10382 C CA . THR B 1 517 ? -14.188 -17.891 -12.023 1 86.19 517 THR B CA 1
ATOM 10383 C C . THR B 1 517 ? -12.695 -17.766 -11.766 1 86.19 517 THR B C 1
ATOM 10385 O O . THR B 1 517 ? -11.906 -18.609 -12.211 1 86.19 517 THR B O 1
ATOM 10388 N N . THR B 1 518 ? -12.352 -16.625 -11.125 1 87.25 518 THR B N 1
ATOM 10389 C CA . THR B 1 518 ? -10.945 -16.422 -10.797 1 87.25 518 THR B CA 1
ATOM 10390 C C . THR B 1 518 ? -10.648 -16.844 -9.367 1 87.25 518 THR B C 1
ATOM 10392 O O . THR B 1 518 ? -11.57 -17.047 -8.57 1 87.25 518 THR B O 1
ATOM 10395 N N . PHE B 1 519 ? -9.391 -17.031 -9.094 1 93.75 519 PHE B N 1
ATOM 10396 C CA . PHE B 1 519 ? -9.016 -17.328 -7.719 1 93.75 519 PHE B CA 1
ATOM 10397 C C . PHE B 1 519 ? -9.43 -16.188 -6.793 1 93.75 519 PHE B C 1
ATOM 10399 O O . PHE B 1 519 ? -9.781 -16.422 -5.633 1 93.75 519 PHE B O 1
ATOM 10406 N N . HIS B 1 520 ? -9.391 -14.922 -7.27 1 88.12 520 HIS B N 1
ATOM 10407 C CA . HIS B 1 520 ? -9.898 -13.781 -6.516 1 88.12 520 HIS B CA 1
ATOM 10408 C C . HIS B 1 520 ? -11.352 -14.008 -6.102 1 88.12 520 HIS B C 1
ATOM 10410 O O . HIS B 1 520 ? -11.719 -13.766 -4.949 1 88.12 520 HIS B O 1
ATOM 10416 N N . ASP B 1 521 ? -12.164 -14.492 -7.027 1 84.94 521 ASP B N 1
ATOM 10417 C CA . ASP B 1 521 ? -13.57 -14.766 -6.734 1 84.94 521 ASP B CA 1
ATOM 10418 C C . ASP B 1 521 ? -13.703 -15.812 -5.629 1 84.94 521 ASP B C 1
ATOM 10420 O O . ASP B 1 521 ? -14.555 -15.688 -4.746 1 84.94 521 ASP B O 1
ATOM 10424 N N . ILE B 1 522 ? -12.906 -16.797 -5.762 1 93.19 522 ILE B N 1
ATOM 10425 C CA . ILE B 1 522 ? -12.945 -17.891 -4.801 1 93.19 522 ILE B CA 1
ATOM 10426 C C . ILE B 1 522 ? -12.555 -17.375 -3.416 1 93.19 522 ILE B C 1
ATOM 10428 O O . ILE B 1 522 ? -13.195 -17.703 -2.42 1 93.19 522 ILE B O 1
ATOM 10432 N N . ILE B 1 523 ? -11.523 -16.578 -3.373 1 92.25 523 ILE B N 1
ATOM 10433 C CA . ILE B 1 523 ? -11.086 -16 -2.102 1 92.25 523 ILE B CA 1
ATOM 10434 C C . ILE B 1 523 ? -12.203 -15.148 -1.509 1 92.25 523 ILE B C 1
ATOM 10436 O O . ILE B 1 523 ? -12.578 -15.328 -0.347 1 92.25 523 ILE B O 1
ATOM 10440 N N . VAL B 1 524 ? -12.766 -14.305 -2.275 1 84.31 524 VAL B N 1
ATOM 10441 C CA . VAL B 1 524 ? -13.75 -13.344 -1.791 1 84.31 524 VAL B CA 1
ATOM 10442 C C . VAL B 1 524 ? -14.969 -14.078 -1.229 1 84.31 524 VAL B C 1
ATOM 10444 O O . VAL B 1 524 ? -15.43 -13.773 -0.13 1 84.31 524 VAL B O 1
ATOM 10447 N N . ARG B 1 525 ? -15.477 -15.055 -1.951 1 85.88 525 ARG B N 1
ATOM 10448 C CA . ARG B 1 525 ? -16.688 -15.711 -1.49 1 85.88 525 ARG B CA 1
ATOM 10449 C C . ARG B 1 525 ? -16.422 -16.562 -0.255 1 85.88 525 ARG B C 1
ATOM 10451 O O . ARG B 1 525 ? -17.312 -16.781 0.568 1 85.88 525 ARG B O 1
ATOM 10458 N N . ASN B 1 526 ? -15.203 -17 -0.102 1 92.12 526 ASN B N 1
ATOM 10459 C CA . ASN B 1 526 ? -14.883 -17.844 1.046 1 92.12 526 ASN B CA 1
ATOM 10460 C C . ASN B 1 526 ? -14.43 -17 2.242 1 92.12 526 ASN B C 1
ATOM 10462 O O . ASN B 1 526 ? -14.281 -17.531 3.348 1 92.12 526 ASN B O 1
ATOM 10466 N N . LEU B 1 527 ? -14.18 -15.742 2.014 1 88.06 527 LEU B N 1
ATOM 10467 C CA . LEU B 1 527 ? -13.867 -14.852 3.127 1 88.06 527 LEU B CA 1
ATOM 10468 C C . LEU B 1 527 ? -15.133 -14.398 3.838 1 88.06 527 LEU B C 1
ATOM 10470 O O . LEU B 1 527 ? -15.078 -13.859 4.945 1 88.06 527 LEU B O 1
ATOM 10474 N N . LYS B 1 528 ? -16.25 -14.625 3.25 1 81.31 528 LYS B N 1
ATOM 10475 C CA . LYS B 1 528 ? -17.531 -14.211 3.834 1 81.31 528 LYS B CA 1
ATOM 10476 C C . LYS B 1 528 ? -17.781 -14.93 5.16 1 81.31 528 LYS B C 1
ATOM 10478 O O . LYS B 1 528 ? -18.531 -14.438 6.004 1 81.31 528 LYS B O 1
ATOM 10483 N N . ILE B 1 529 ? -17.172 -16.078 5.301 1 79.69 529 ILE B N 1
ATOM 10484 C CA . ILE B 1 529 ? -17.281 -16.844 6.535 1 79.69 529 ILE B CA 1
ATOM 10485 C C . ILE B 1 529 ? -16.719 -16.047 7.699 1 79.69 529 ILE B C 1
ATOM 10487 O O . ILE B 1 529 ? -17.172 -16.172 8.836 1 79.69 529 ILE B O 1
ATOM 10491 N N . ASP B 1 530 ? -15.719 -15.266 7.449 1 79.88 530 ASP B N 1
ATOM 10492 C CA . ASP B 1 530 ? -15.016 -14.5 8.477 1 79.88 530 ASP B CA 1
ATOM 10493 C C . ASP B 1 530 ? -15.742 -13.188 8.781 1 79.88 530 ASP B C 1
ATOM 10495 O O . ASP B 1 530 ? -16.031 -12.891 9.938 1 79.88 530 ASP B O 1
ATOM 10499 N N . ASP B 1 531 ? -15.82 -12.25 7.93 1 65.25 531 ASP B N 1
ATOM 10500 C CA . ASP B 1 531 ? -16.406 -10.945 8.203 1 65.25 531 ASP B CA 1
ATOM 10501 C C . ASP B 1 531 ? -17.391 -10.539 7.113 1 65.25 531 ASP B C 1
ATOM 10503 O O . ASP B 1 531 ? -17.812 -9.383 7.039 1 65.25 531 ASP B O 1
ATOM 10507 N N . ASN B 1 532 ? -17.984 -11.617 6.43 1 57.84 532 ASN B N 1
ATOM 10508 C CA . ASN B 1 532 ? -18.938 -11.344 5.348 1 57.84 532 ASN B CA 1
ATOM 10509 C C . ASN B 1 532 ? -18.422 -10.258 4.418 1 57.84 532 ASN B C 1
ATOM 10511 O O . ASN B 1 532 ? -19.203 -9.57 3.754 1 57.84 532 ASN B O 1
ATOM 10515 N N . SER B 1 533 ? -17.062 -10.016 4.656 1 56.56 533 SER B N 1
ATOM 10516 C CA . SER B 1 533 ? -16.469 -8.953 3.848 1 56.56 533 SER B CA 1
ATOM 10517 C C . SER B 1 533 ? -16.328 -9.375 2.391 1 56.56 533 SER B C 1
ATOM 10519 O O . SER B 1 533 ? -15.992 -10.531 2.102 1 56.56 533 SER B O 1
ATOM 10521 N N . SER B 1 534 ? -16.859 -8.562 1.459 1 60.66 534 SER B N 1
ATOM 10522 C CA . SER B 1 534 ? -16.734 -8.828 0.029 1 60.66 534 SER B CA 1
ATOM 10523 C C . SER B 1 534 ? -15.555 -8.062 -0.575 1 60.66 534 SER B C 1
ATOM 10525 O O . SER B 1 534 ? -15.289 -8.172 -1.773 1 60.66 534 SER B O 1
ATOM 10527 N N . GLN B 1 535 ? -14.758 -7.328 0.295 1 67.56 535 GLN B N 1
ATOM 10528 C CA . GLN B 1 535 ? -13.727 -6.508 -0.343 1 67.56 535 GLN B CA 1
ATOM 10529 C C . GLN B 1 535 ? -12.344 -7.109 -0.147 1 67.56 535 GLN B C 1
ATOM 10531 O O . GLN B 1 535 ? -12.008 -7.566 0.948 1 67.56 535 GLN B O 1
ATOM 10536 N N . PHE B 1 536 ? -11.672 -7.352 -1.246 1 79.12 536 PHE B N 1
ATOM 10537 C CA . PHE B 1 536 ? -10.305 -7.875 -1.272 1 79.12 536 PHE B CA 1
ATOM 10538 C C . PHE B 1 536 ? -9.492 -7.207 -2.373 1 79.12 536 PHE B C 1
ATOM 10540 O O . PHE B 1 536 ? -10.047 -6.52 -3.232 1 79.12 536 PHE B O 1
ATOM 10547 N N . ILE B 1 537 ? -8.289 -7.219 -2.225 1 78.5 537 ILE B N 1
ATOM 10548 C CA . ILE B 1 537 ? -7.418 -6.641 -3.238 1 78.5 537 ILE B CA 1
ATOM 10549 C C . ILE B 1 537 ? -7.684 -7.297 -4.59 1 78.5 537 ILE B C 1
ATOM 10551 O O . ILE B 1 537 ? -7.852 -8.516 -4.668 1 78.5 537 ILE B O 1
ATOM 10555 N N . ARG B 1 538 ? -7.648 -6.547 -5.609 1 72.38 538 ARG B N 1
ATOM 10556 C CA . ARG B 1 538 ? -8.062 -7.047 -6.918 1 72.38 538 ARG B CA 1
ATOM 10557 C C . ARG B 1 538 ? -6.961 -7.875 -7.562 1 72.38 538 ARG B C 1
ATOM 10559 O O . ARG B 1 538 ? -7.219 -8.953 -8.094 1 72.38 538 ARG B O 1
ATOM 10566 N N . ASN B 1 539 ? -5.77 -7.324 -7.598 1 77.94 539 ASN B N 1
ATOM 10567 C CA . ASN B 1 539 ? -4.664 -8.039 -8.227 1 77.94 539 ASN B CA 1
ATOM 10568 C C . ASN B 1 539 ? -3.918 -8.914 -7.219 1 77.94 539 ASN B C 1
ATOM 10570 O O . ASN B 1 539 ? -3.199 -8.398 -6.355 1 77.94 539 ASN B O 1
ATOM 10574 N N . LEU B 1 540 ? -4.055 -10.188 -7.363 1 88.31 540 LEU B N 1
ATOM 10575 C CA . LEU B 1 540 ? -3.457 -11.117 -6.414 1 88.31 540 LEU B CA 1
ATOM 10576 C C . LEU B 1 540 ? -1.995 -11.383 -6.758 1 88.31 540 LEU B C 1
ATOM 10578 O O . LEU B 1 540 ? -1.157 -11.531 -5.867 1 88.31 540 LEU B O 1
ATOM 10582 N N . TRP B 1 541 ? -1.743 -11.398 -8.016 1 90.19 541 TRP B N 1
ATOM 10583 C CA . TRP B 1 541 ? -0.519 -12.039 -8.492 1 90.19 541 TRP B CA 1
ATOM 10584 C C . TRP B 1 541 ? 0.593 -11.008 -8.672 1 90.19 541 TRP B C 1
ATOM 10586 O O . TRP B 1 541 ? 1.775 -11.367 -8.695 1 90.19 541 TRP B O 1
ATOM 10596 N N . MET B 1 542 ? 0.22 -9.727 -8.844 1 84.44 542 MET B N 1
ATOM 10597 C CA . MET B 1 542 ? 1.188 -8.656 -9.055 1 84.44 542 MET B CA 1
ATOM 10598 C C . MET B 1 542 ? 0.854 -7.441 -8.195 1 84.44 542 MET B C 1
ATOM 10600 O O . MET B 1 542 ? -0.309 -7.043 -8.102 1 84.44 542 MET B O 1
ATOM 10604 N N . VAL B 1 543 ? 1.898 -6.902 -7.668 1 82.75 543 VAL B N 1
ATOM 10605 C CA . VAL B 1 543 ? 1.717 -5.691 -6.879 1 82.75 543 VAL B CA 1
ATOM 10606 C C . VAL B 1 543 ? 1.58 -4.484 -7.805 1 82.75 543 VAL B C 1
ATOM 10608 O O . VAL B 1 543 ? 2.381 -4.309 -8.727 1 82.75 543 VAL B O 1
ATOM 10611 N N . GLN B 1 544 ? 0.576 -3.666 -7.535 1 74.5 544 GLN B N 1
ATOM 10612 C CA . GLN B 1 544 ? 0.297 -2.508 -8.375 1 74.5 544 GLN B CA 1
ATOM 10613 C C . GLN B 1 544 ? 0.936 -1.246 -7.805 1 74.5 544 GLN B C 1
ATOM 10615 O O . GLN B 1 544 ? 1.123 -1.134 -6.594 1 74.5 544 GLN B O 1
ATOM 10620 N N . PRO B 1 545 ? 1.299 -0.31 -8.664 1 70.88 545 PRO B N 1
ATOM 10621 C CA . PRO B 1 545 ? 1.8 0.964 -8.141 1 70.88 545 PRO B CA 1
ATOM 10622 C C . PRO B 1 545 ? 0.733 1.752 -7.387 1 70.88 545 PRO B C 1
ATOM 10624 O O . PRO B 1 545 ? -0.441 1.729 -7.766 1 70.88 545 PRO B O 1
ATOM 10627 N N . ASN B 1 546 ? 1.174 2.402 -6.309 1 69.62 546 ASN B N 1
ATOM 10628 C CA . ASN B 1 546 ? 0.286 3.254 -5.523 1 69.62 546 ASN B CA 1
ATOM 10629 C C . ASN B 1 546 ? 0.207 4.664 -6.102 1 69.62 546 ASN B C 1
ATOM 10631 O O . ASN B 1 546 ? 0.523 5.641 -5.418 1 69.62 546 ASN B O 1
ATOM 10635 N N . ASN B 1 547 ? 0.077 4.789 -7.434 1 63.91 547 ASN B N 1
ATOM 10636 C CA . ASN B 1 547 ? -0.007 6.094 -8.086 1 63.91 547 ASN B CA 1
ATOM 10637 C C . ASN B 1 547 ? -1.354 6.289 -8.773 1 63.91 547 ASN B C 1
ATOM 10639 O O . ASN B 1 547 ? -2.09 5.328 -9 1 63.91 547 ASN B O 1
ATOM 10643 N N . GLU B 1 548 ? -1.781 7.453 -8.773 1 61.53 548 GLU B N 1
ATOM 10644 C CA . GLU B 1 548 ? -2.953 7.777 -9.586 1 61.53 548 GLU B CA 1
ATOM 10645 C C . GLU B 1 548 ? -2.586 8.695 -10.75 1 61.53 548 GLU B C 1
ATOM 10647 O O . GLU B 1 548 ? -1.753 9.586 -10.602 1 61.53 548 GLU B O 1
ATOM 10652 N N . LEU B 1 549 ? -3.096 8.289 -11.953 1 59.41 549 LEU B N 1
ATOM 10653 C CA . LEU B 1 549 ? -2.896 9.125 -13.133 1 59.41 549 LEU B CA 1
ATOM 10654 C C . LEU B 1 549 ? -3.613 10.461 -12.977 1 59.41 549 LEU B C 1
ATOM 10656 O O . LEU B 1 549 ? -4.77 10.508 -12.555 1 59.41 549 LEU B O 1
ATOM 10660 N N . VAL B 1 550 ? -2.803 11.453 -12.961 1 54.31 550 VAL B N 1
ATOM 10661 C CA . VAL B 1 550 ? -3.41 12.773 -13.031 1 54.31 550 VAL B CA 1
ATOM 10662 C C . VAL B 1 550 ? -3.768 13.109 -14.477 1 54.31 550 VAL B C 1
ATOM 10664 O O . VAL B 1 550 ? -2.893 13.141 -15.344 1 54.31 550 VAL B O 1
ATOM 10667 N N . SER B 1 551 ? -4.988 12.773 -14.867 1 52.44 551 SER B N 1
ATOM 10668 C CA . SER B 1 551 ? -5.383 13.125 -16.234 1 52.44 551 SER B CA 1
ATOM 10669 C C . SER B 1 551 ? -5.879 14.562 -16.312 1 52.44 551 SER B C 1
ATOM 10671 O O . SER B 1 551 ? -6.727 14.977 -15.523 1 52.44 551 SER B O 1
ATOM 10673 N N . GLU B 1 552 ? -5.098 15.383 -16.984 1 51.72 552 GLU B N 1
ATOM 10674 C CA . GLU B 1 552 ? -5.469 16.781 -17.188 1 51.72 552 GLU B CA 1
ATOM 10675 C C . GLU B 1 552 ? -6.668 16.906 -18.125 1 51.72 552 GLU B C 1
ATOM 10677 O O . GLU B 1 552 ? -6.961 15.984 -18.891 1 51.72 552 GLU B O 1
ATOM 10682 N N . ASP B 1 553 ? -7.473 17.875 -17.969 1 50.88 553 ASP B N 1
ATOM 10683 C CA . ASP B 1 553 ? -8.625 18.203 -18.812 1 50.88 553 ASP B CA 1
ATOM 10684 C C . ASP B 1 553 ? -8.234 18.25 -20.281 1 50.88 553 ASP B C 1
ATOM 10686 O O . ASP B 1 553 ? -7.18 18.766 -20.641 1 50.88 553 ASP B O 1
ATOM 10690 N N . ASP B 1 554 ? -8.969 17.281 -21.078 1 61.06 554 ASP B N 1
ATOM 10691 C CA . ASP B 1 554 ? -8.742 17.266 -22.531 1 61.06 554 ASP B CA 1
ATOM 10692 C C . ASP B 1 554 ? -9.883 17.938 -23.281 1 61.06 554 ASP B C 1
ATOM 10694 O O . ASP B 1 554 ? -11.016 17.453 -23.25 1 61.06 554 ASP B O 1
ATOM 10698 N N . LYS B 1 555 ? -9.734 19.125 -23.875 1 63.06 555 LYS B N 1
ATOM 10699 C CA . LYS B 1 555 ? -10.758 19.875 -24.594 1 63.06 555 LYS B CA 1
ATOM 10700 C C . LYS B 1 555 ? -11.172 19.156 -25.875 1 63.06 555 LYS B C 1
ATOM 10702 O O . LYS B 1 555 ? -12.281 19.344 -26.359 1 63.06 555 LYS B O 1
ATOM 10707 N N . GLU B 1 556 ? -10.352 18.453 -26.312 1 73.5 556 GLU B N 1
ATOM 10708 C CA . GLU B 1 556 ? -10.625 17.766 -27.578 1 73.5 556 GLU B CA 1
ATOM 10709 C C . GLU B 1 556 ? -11.328 16.438 -27.344 1 73.5 556 GLU B C 1
ATOM 10711 O O . GLU B 1 556 ? -12.203 16.047 -28.125 1 73.5 556 GLU B O 1
ATOM 10716 N N . PHE B 1 557 ? -11.008 15.766 -26.375 1 78.5 557 PHE B N 1
ATOM 10717 C CA . PHE B 1 557 ? -11.586 14.469 -26.047 1 78.5 557 PHE B CA 1
ATOM 10718 C C . PHE B 1 557 ? -12.484 14.57 -24.812 1 78.5 557 PHE B C 1
ATOM 10720 O O . PHE B 1 557 ? -12.031 14.344 -23.688 1 78.5 557 PHE B O 1
ATOM 10727 N N . LYS B 1 558 ? -13.68 14.688 -25.094 1 69.5 558 LYS B N 1
ATOM 10728 C CA . LYS B 1 558 ? -14.602 15.047 -24.016 1 69.5 558 LYS B CA 1
ATOM 10729 C C . LYS B 1 558 ? -15.242 13.805 -23.406 1 69.5 558 LYS B C 1
ATOM 10731 O O . LYS B 1 558 ? -15.914 13.883 -22.375 1 69.5 558 LYS B O 1
ATOM 10736 N N . THR B 1 559 ? -15.133 12.703 -24.078 1 72.19 559 THR B N 1
ATOM 10737 C CA . THR B 1 559 ? -15.688 11.453 -23.562 1 72.19 559 THR B CA 1
ATOM 10738 C C . THR B 1 559 ? -14.586 10.562 -23.016 1 72.19 559 THR B C 1
ATOM 10740 O O . THR B 1 559 ? -13.5 10.469 -23.594 1 72.19 559 THR B O 1
ATOM 10743 N N . LYS B 1 560 ? -14.898 10.078 -21.828 1 73.38 560 LYS B N 1
ATOM 10744 C CA . LYS B 1 560 ? -13.852 9.281 -21.203 1 73.38 560 LYS B CA 1
ATOM 10745 C C . LYS B 1 560 ? -14.414 7.98 -20.641 1 73.38 560 LYS B C 1
ATOM 10747 O O . LYS B 1 560 ? -15.586 7.926 -20.234 1 73.38 560 LYS B O 1
ATOM 10752 N N . ILE B 1 561 ? -13.609 6.961 -20.766 1 70.06 561 ILE B N 1
ATOM 10753 C CA . ILE B 1 561 ? -13.766 5.691 -20.062 1 70.06 561 ILE B CA 1
ATOM 10754 C C . ILE B 1 561 ? -12.625 5.516 -19.062 1 70.06 561 ILE B C 1
ATOM 10756 O O . ILE B 1 561 ? -11.453 5.531 -19.438 1 70.06 561 ILE B O 1
ATOM 10760 N N . ASP B 1 562 ? -13 5.586 -17.734 1 64.69 562 ASP B N 1
ATOM 10761 C CA . ASP B 1 562 ? -11.977 5.41 -16.703 1 64.69 562 ASP B CA 1
ATOM 10762 C C . ASP B 1 562 ? -12.109 4.051 -16.031 1 64.69 562 ASP B C 1
ATOM 10764 O O . ASP B 1 562 ? -12.719 3.943 -14.961 1 64.69 562 ASP B O 1
ATOM 10768 N N . PRO B 1 563 ? -11.469 3.109 -16.641 1 55.44 563 PRO B N 1
ATOM 10769 C CA . PRO B 1 563 ? -11.617 1.774 -16.047 1 55.44 563 PRO B CA 1
ATOM 10770 C C . PRO B 1 563 ? -10.805 1.589 -14.773 1 55.44 563 PRO B C 1
ATOM 10772 O O . PRO B 1 563 ? -11.188 0.804 -13.906 1 55.44 563 PRO B O 1
ATOM 10775 N N . TRP B 1 564 ? -9.672 2.256 -14.766 1 61.88 564 TRP B N 1
ATOM 10776 C CA . TRP B 1 564 ? -8.766 2.15 -13.625 1 61.88 564 TRP B CA 1
ATOM 10777 C C . TRP B 1 564 ? -8.109 3.494 -13.328 1 61.88 564 TRP B C 1
ATOM 10779 O O . TRP B 1 564 ? -8.148 4.41 -14.148 1 61.88 564 TRP B O 1
ATOM 10789 N N . ALA B 1 565 ? -7.492 3.512 -12.148 1 63.44 565 ALA B N 1
ATOM 10790 C CA . ALA B 1 565 ? -6.777 4.719 -11.742 1 63.44 565 ALA B CA 1
ATOM 10791 C C . ALA B 1 565 ? -5.555 4.957 -12.625 1 63.44 565 ALA B C 1
ATOM 10793 O O . ALA B 1 565 ? -5.09 6.09 -12.758 1 63.44 565 ALA B O 1
ATOM 10794 N N . LEU B 1 566 ? -5.094 3.885 -13.266 1 71.44 566 LEU B N 1
ATOM 10795 C CA . LEU B 1 566 ? -3.83 3.996 -13.992 1 71.44 566 LEU B CA 1
ATOM 10796 C C . LEU B 1 566 ? -4.062 3.965 -15.492 1 71.44 566 LEU B C 1
ATOM 10798 O O . LEU B 1 566 ? -3.109 3.912 -16.281 1 71.44 566 LEU B O 1
ATOM 10802 N N . TYR B 1 567 ? -5.246 3.93 -15.93 1 75.62 567 TYR B N 1
ATOM 10803 C CA . TYR B 1 567 ? -5.562 3.771 -17.344 1 75.62 567 TYR B CA 1
ATOM 10804 C C . TYR B 1 567 ? -6.84 4.523 -17.703 1 75.62 567 TYR B C 1
ATOM 10806 O O . TYR B 1 567 ? -7.91 4.227 -17.172 1 75.62 567 TYR B O 1
ATOM 10814 N N . THR B 1 568 ? -6.68 5.484 -18.578 1 78.81 568 THR B N 1
ATOM 10815 C CA . THR B 1 568 ? -7.816 6.289 -19.016 1 78.81 568 THR B CA 1
ATOM 10816 C C . THR B 1 568 ? -7.941 6.266 -20.531 1 78.81 568 THR B C 1
ATOM 10818 O O .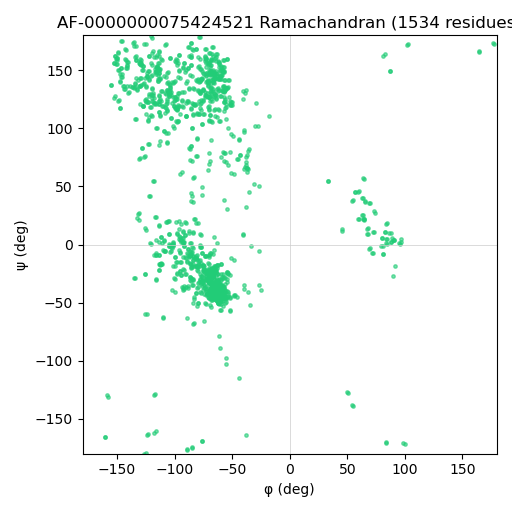 THR B 1 568 ? -6.938 6.355 -21.25 1 78.81 568 THR B O 1
ATOM 10821 N N . ILE B 1 569 ? -9.195 6.105 -20.953 1 85.06 569 ILE B N 1
ATOM 10822 C CA . ILE B 1 569 ? -9.5 6.145 -22.375 1 85.06 569 ILE B CA 1
ATOM 10823 C C . ILE B 1 569 ? -10.43 7.316 -22.672 1 85.06 569 ILE B C 1
ATOM 10825 O O . ILE B 1 569 ? -11.516 7.422 -22.094 1 85.06 569 ILE B O 1
ATOM 10829 N N . ARG B 1 570 ? -9.945 8.156 -23.531 1 83.69 570 ARG B N 1
ATOM 10830 C CA . ARG B 1 570 ? -10.805 9.211 -24.062 1 83.69 570 ARG B CA 1
ATOM 10831 C C . ARG B 1 570 ? -11.055 9 -25.547 1 83.69 570 ARG B C 1
ATOM 10833 O O . ARG B 1 570 ? -10.203 8.453 -26.266 1 83.69 570 ARG B O 1
ATOM 10840 N N . TYR B 1 571 ? -12.242 9.406 -25.984 1 87.94 571 TYR B N 1
ATOM 10841 C CA . TYR B 1 571 ? -12.523 9.211 -27.406 1 87.94 571 TYR B CA 1
ATOM 10842 C C . TYR B 1 571 ? -13.477 10.281 -27.922 1 87.94 571 TYR B C 1
ATOM 10844 O O . TYR B 1 571 ? -14.125 10.969 -27.141 1 87.94 571 TYR B O 1
ATOM 10852 N N . ARG B 1 572 ? -13.438 10.453 -29.25 1 88.62 572 ARG B N 1
ATOM 10853 C CA . ARG B 1 572 ? -14.383 11.281 -30 1 88.62 572 ARG B CA 1
ATOM 10854 C C . ARG B 1 572 ? -14.656 10.695 -31.375 1 88.62 572 ARG B C 1
ATOM 10856 O O . ARG B 1 572 ? -13.797 10.023 -31.953 1 88.62 572 ARG B O 1
ATOM 10863 N N . LEU B 1 573 ? -15.922 10.875 -31.766 1 90.5 573 LEU B N 1
ATOM 10864 C CA . LEU B 1 573 ? -16.312 10.359 -33.062 1 90.5 573 LEU B CA 1
ATOM 10865 C C . LEU B 1 573 ? -16.453 11.492 -34.094 1 90.5 573 LEU B C 1
ATOM 10867 O O . LEU B 1 573 ? -16.875 12.594 -33.719 1 90.5 573 LEU B O 1
ATOM 10871 N N . ASP B 1 574 ? -16 11.25 -35.219 1 90.81 574 ASP B N 1
ATOM 10872 C CA . ASP B 1 574 ? -16.422 12.047 -36.344 1 90.81 574 ASP B CA 1
ATOM 10873 C C . ASP B 1 574 ? -17.172 11.195 -37.375 1 90.81 574 ASP B C 1
ATOM 10875 O O . ASP B 1 574 ? -17.719 10.148 -37.031 1 90.81 574 ASP B O 1
ATOM 10879 N N . ASN B 1 575 ? -17.281 11.641 -38.594 1 90 575 ASN B N 1
ATOM 10880 C CA . ASN B 1 575 ? -18.125 10.953 -39.562 1 90 575 ASN B CA 1
ATOM 10881 C C . ASN B 1 575 ? -17.484 9.664 -40.062 1 90 575 ASN B C 1
ATOM 10883 O O . ASN B 1 575 ? -18.172 8.773 -40.531 1 90 575 ASN B O 1
ATOM 10887 N N . THR B 1 576 ? -16.203 9.625 -39.906 1 92.62 576 THR B N 1
ATOM 10888 C CA . THR B 1 576 ? -15.531 8.492 -40.562 1 92.62 576 THR B CA 1
ATOM 10889 C C . THR B 1 576 ? -14.688 7.73 -39.531 1 92.62 576 THR B C 1
ATOM 10891 O O . THR B 1 576 ? -14.367 6.559 -39.75 1 92.62 576 THR B O 1
ATOM 10894 N N . HIS B 1 577 ? -14.312 8.5 -38.5 1 93.94 577 HIS B N 1
ATOM 10895 C CA . HIS B 1 577 ? -13.367 7.898 -37.562 1 93.94 577 HIS B CA 1
ATOM 10896 C C . HIS B 1 577 ? -13.836 8.039 -36.125 1 93.94 577 HIS B C 1
ATOM 10898 O O . HIS B 1 577 ? -14.625 8.93 -35.812 1 93.94 577 HIS B O 1
ATOM 10904 N N . ILE B 1 578 ? -13.344 7.094 -35.344 1 93.94 578 ILE B N 1
ATOM 10905 C CA . ILE B 1 578 ? -13.266 7.297 -33.906 1 93.94 578 ILE B CA 1
ATOM 10906 C C . ILE B 1 578 ? -11.828 7.609 -33.5 1 93.94 578 ILE B C 1
ATOM 10908 O O . ILE B 1 578 ? -10.891 6.93 -33.938 1 93.94 578 ILE B O 1
ATOM 10912 N N . HIS B 1 579 ? -11.719 8.648 -32.781 1 92.62 579 HIS B N 1
ATOM 10913 C CA . HIS B 1 579 ? -10.406 9.078 -32.281 1 92.62 579 HIS B CA 1
ATOM 10914 C C . HIS B 1 579 ? -10.242 8.75 -30.812 1 92.62 579 HIS B C 1
ATOM 10916 O O . HIS B 1 579 ? -11.109 9.062 -30 1 92.62 579 HIS B O 1
ATOM 10922 N N . PHE B 1 580 ? -9.078 8.117 -30.578 1 92.19 580 PHE B N 1
ATOM 10923 C CA . PHE B 1 580 ? -8.797 7.734 -29.203 1 92.19 580 PHE B CA 1
ATOM 10924 C C . PHE B 1 580 ? -7.602 8.5 -28.656 1 92.19 580 PHE B C 1
ATOM 10926 O O . PHE B 1 580 ? -6.637 8.758 -29.375 1 92.19 580 PHE B O 1
ATOM 10933 N N . LYS B 1 581 ? -7.719 8.875 -27.438 1 89.88 581 LYS B N 1
ATOM 10934 C CA . LYS B 1 581 ? -6.602 9.312 -26.609 1 89.88 581 LYS B CA 1
ATOM 10935 C C . LYS B 1 581 ? -6.449 8.422 -25.375 1 89.88 581 LYS B C 1
ATOM 10937 O O . LYS B 1 581 ? -7.273 8.469 -24.453 1 89.88 581 LYS B O 1
ATOM 10942 N N . ILE B 1 582 ? -5.387 7.672 -25.375 1 88.94 582 ILE B N 1
ATOM 10943 C CA . ILE B 1 582 ? -5.133 6.73 -24.281 1 88.94 582 ILE B CA 1
ATOM 10944 C C . ILE B 1 582 ? -4.043 7.277 -23.375 1 88.94 582 ILE B C 1
ATOM 10946 O O . ILE B 1 582 ? -2.996 7.73 -23.844 1 88.94 582 ILE B O 1
ATOM 10950 N N . GLU B 1 583 ? -4.367 7.309 -22.078 1 83.25 583 GLU B N 1
ATOM 10951 C CA . GLU B 1 583 ? -3.365 7.648 -21.078 1 83.25 583 GLU B CA 1
ATOM 10952 C C . GLU B 1 583 ? -3.234 6.539 -20.031 1 83.25 583 GLU B C 1
ATOM 10954 O O . GLU B 1 583 ? -4.234 6.09 -19.469 1 83.25 583 GLU B O 1
ATOM 10959 N N . PHE B 1 584 ? -2.01 6 -19.875 1 80.12 584 PHE B N 1
ATOM 10960 C CA . PHE B 1 584 ? -1.827 5 -18.828 1 80.12 584 PHE B CA 1
ATOM 10961 C C . PHE B 1 584 ? -0.427 5.09 -18.234 1 80.12 584 PHE B C 1
ATOM 10963 O O . PHE B 1 584 ? 0.501 5.57 -18.875 1 80.12 584 PHE B O 1
ATOM 10970 N N . GLN B 1 585 ? -0.377 4.691 -17.016 1 76.5 585 GLN B N 1
ATOM 10971 C CA . GLN B 1 585 ? 0.897 4.715 -16.297 1 76.5 585 GLN B CA 1
ATOM 10972 C C . GLN B 1 585 ? 1.802 3.574 -16.75 1 76.5 585 GLN B C 1
ATOM 10974 O O . GLN B 1 585 ? 1.341 2.443 -16.938 1 76.5 585 GLN B O 1
ATOM 10979 N N . THR B 1 586 ? 3.08 3.91 -17.016 1 77.56 586 THR B N 1
ATOM 10980 C CA . THR B 1 586 ? 4.094 2.904 -17.312 1 77.56 586 THR B CA 1
ATOM 10981 C C . THR B 1 586 ? 5.145 2.85 -16.203 1 77.56 586 THR B C 1
ATOM 10983 O O . THR B 1 586 ? 5.281 3.795 -15.43 1 77.56 586 THR B O 1
ATOM 10986 N N . ALA B 1 587 ? 5.672 1.738 -16.062 1 67.62 587 ALA B N 1
ATOM 10987 C CA . ALA B 1 587 ? 6.832 1.597 -15.188 1 67.62 587 ALA B CA 1
ATOM 10988 C C . ALA B 1 587 ? 8.125 1.591 -15.992 1 67.62 587 ALA B C 1
ATOM 10990 O O . ALA B 1 587 ? 8.352 0.697 -16.812 1 67.62 587 ALA B O 1
ATOM 10991 N N . GLY B 1 588 ? 8.992 2.557 -15.758 1 64.81 588 GLY B N 1
ATOM 10992 C CA . GLY B 1 588 ? 10.242 2.633 -16.5 1 64.81 588 GLY B CA 1
ATOM 10993 C C . GLY B 1 588 ? 10.055 2.854 -17.984 1 64.81 588 GLY B C 1
ATOM 10994 O O . GLY B 1 588 ? 10.836 2.357 -18.797 1 64.81 588 GLY B O 1
ATOM 10995 N N . GLY B 1 589 ? 8.922 3.369 -18.281 1 73.06 589 GLY B N 1
ATOM 10996 C CA . GLY B 1 589 ? 8.664 3.639 -19.688 1 73.06 589 GLY B CA 1
ATOM 10997 C C . GLY B 1 589 ? 8.18 2.418 -20.438 1 73.06 589 GLY B C 1
ATOM 10998 O O . GLY B 1 589 ? 8.172 2.412 -21.672 1 73.06 589 GLY B O 1
ATOM 10999 N N . GLU B 1 590 ? 7.859 1.376 -19.672 1 80.06 590 GLU B N 1
ATOM 11000 C CA . GLU B 1 590 ? 7.391 0.157 -20.328 1 80.06 590 GLU B CA 1
ATOM 11001 C C . GLU B 1 590 ? 5.977 -0.2 -19.875 1 80.06 590 GLU B C 1
ATOM 11003 O O . GLU B 1 590 ? 5.633 -0.042 -18.703 1 80.06 590 GLU B O 1
ATOM 11008 N N . GLY B 1 591 ? 5.199 -0.499 -20.812 1 82.81 591 GLY B N 1
ATOM 11009 C CA . GLY B 1 591 ? 3.824 -0.914 -20.578 1 82.81 591 GLY B CA 1
ATOM 11010 C C . GLY B 1 591 ? 3.049 -1.172 -21.859 1 82.81 591 GLY B C 1
ATOM 11011 O O . GLY B 1 591 ? 3.586 -1.018 -22.953 1 82.81 591 GLY B O 1
ATOM 11012 N N . TRP B 1 592 ? 1.866 -1.692 -21.719 1 88.19 592 TRP B N 1
ATOM 11013 C CA . TRP B 1 592 ? 1.012 -1.839 -22.891 1 88.19 592 TRP B CA 1
ATOM 11014 C C . TRP B 1 592 ? -0.462 -1.76 -22.5 1 88.19 592 TRP B C 1
ATOM 11016 O O . TRP B 1 592 ? -0.815 -1.95 -21.344 1 88.19 592 TRP B O 1
ATOM 11026 N N . PHE B 1 593 ? -1.24 -1.384 -23.453 1 90.19 593 PHE B N 1
ATOM 11027 C CA . PHE B 1 593 ? -2.691 -1.431 -23.312 1 90.19 593 PHE B CA 1
ATOM 11028 C C . PHE B 1 593 ? -3.322 -2.17 -24.484 1 90.19 593 PHE B C 1
ATOM 11030 O O . PHE B 1 593 ? -2.727 -2.264 -25.562 1 90.19 593 PHE B O 1
ATOM 11037 N N . GLY B 1 594 ? -4.422 -2.787 -24.234 1 90.38 594 GLY B N 1
ATOM 11038 C CA . GLY B 1 594 ? -5.223 -3.447 -25.25 1 90.38 594 GLY B CA 1
ATOM 11039 C C . GLY B 1 594 ? -6.688 -3.055 -25.219 1 90.38 594 GLY B C 1
ATOM 11040 O O . GLY B 1 594 ? -7.258 -2.895 -24.125 1 90.38 594 GLY B O 1
ATOM 11041 N N . MET B 1 595 ? -7.223 -2.834 -26.391 1 92.06 595 MET B N 1
ATOM 11042 C CA . MET B 1 595 ? -8.648 -2.588 -26.578 1 92.06 595 MET B CA 1
ATOM 11043 C C . MET B 1 595 ? -9.258 -3.609 -27.531 1 92.06 595 MET B C 1
ATOM 11045 O O . MET B 1 595 ? -8.719 -3.85 -28.625 1 92.06 595 MET B O 1
ATOM 11049 N N . GLY B 1 596 ? -10.312 -4.191 -27.109 1 91 596 GLY B N 1
ATOM 11050 C CA . GLY B 1 596 ? -10.984 -5.188 -27.922 1 91 596 GLY B CA 1
ATOM 11051 C C . GLY B 1 596 ? -12.414 -4.82 -28.25 1 91 596 GLY B C 1
ATOM 11052 O O . GLY B 1 596 ? -13.125 -4.262 -27.422 1 91 596 GLY B O 1
ATOM 11053 N N . PHE B 1 597 ? -12.773 -5.207 -29.422 1 91.75 597 PHE B N 1
ATOM 11054 C CA . PHE B 1 597 ? -14.086 -4.801 -29.922 1 91.75 597 PHE B CA 1
ATOM 11055 C C . PHE B 1 597 ? -14.945 -6.023 -30.234 1 91.75 597 PHE B C 1
ATOM 11057 O O . PHE B 1 597 ? -14.539 -6.883 -31.016 1 91.75 597 PHE B O 1
ATOM 11064 N N . ASP B 1 598 ? -16.016 -6.141 -29.562 1 89.19 598 ASP B N 1
ATOM 11065 C CA . ASP B 1 598 ? -17.172 -6.984 -29.859 1 89.19 598 ASP B CA 1
ATOM 11066 C C . ASP B 1 598 ? -16.797 -8.461 -29.812 1 89.19 598 ASP B C 1
ATOM 11068 O O . ASP B 1 598 ? -17.031 -9.195 -30.766 1 89.19 598 ASP B O 1
ATOM 11072 N N . PRO B 1 599 ? -16.281 -8.922 -28.766 1 86.69 599 PRO B N 1
ATOM 11073 C CA . PRO B 1 599 ? -16.109 -10.367 -28.609 1 86.69 599 PRO B CA 1
ATOM 11074 C C . PRO B 1 599 ? -17.438 -11.125 -28.641 1 86.69 599 PRO B C 1
ATOM 11076 O O . PRO B 1 599 ? -18.484 -10.547 -28.344 1 86.69 599 PRO B O 1
ATOM 11079 N N . SER B 1 600 ? -17.359 -12.375 -29 1 82.06 600 SER B N 1
ATOM 11080 C CA . SER B 1 600 ? -18.578 -13.172 -29.094 1 82.06 600 SER B CA 1
ATOM 11081 C C . SER B 1 600 ? -18.953 -13.766 -27.75 1 82.06 600 SER B C 1
ATOM 11083 O O . SER B 1 600 ? -20.094 -14.203 -27.547 1 82.06 600 SER B O 1
ATOM 11085 N N . ASP B 1 601 ? -17.953 -13.758 -26.875 1 76.31 601 ASP B N 1
ATOM 11086 C CA . ASP B 1 601 ? -18.203 -14.273 -25.531 1 76.31 601 ASP B CA 1
ATOM 11087 C C . ASP B 1 601 ? -17.875 -13.234 -24.469 1 76.31 601 ASP B C 1
ATOM 11089 O O . ASP B 1 601 ? -17.812 -12.039 -24.766 1 76.31 601 ASP B O 1
ATOM 11093 N N . THR B 1 602 ? -17.734 -13.672 -23.266 1 71.62 602 THR B N 1
ATOM 11094 C CA . THR B 1 602 ? -17.406 -12.758 -22.172 1 71.62 602 THR B CA 1
ATOM 11095 C C . THR B 1 602 ? -15.898 -12.688 -21.969 1 71.62 602 THR B C 1
ATOM 11097 O O . THR B 1 602 ? -15.438 -12.227 -20.922 1 71.62 602 THR B O 1
ATOM 11100 N N . GLY B 1 603 ? -15.305 -13.273 -22.969 1 75.31 603 GLY B N 1
ATOM 11101 C CA . GLY B 1 603 ? -13.852 -13.195 -23 1 75.31 603 GLY B CA 1
ATOM 11102 C C . GLY B 1 603 ? -13.312 -12.461 -24.203 1 75.31 603 GLY B C 1
ATOM 11103 O O . GLY B 1 603 ? -13.75 -11.352 -24.5 1 75.31 603 GLY B O 1
ATOM 11104 N N . MET B 1 604 ? -12.375 -13.109 -24.891 1 83.38 604 MET B N 1
ATOM 11105 C CA . MET B 1 604 ? -11.703 -12.445 -26 1 83.38 604 MET B CA 1
ATOM 11106 C C . MET B 1 604 ? -12.094 -13.094 -27.328 1 83.38 604 MET B C 1
ATOM 11108 O O . MET B 1 604 ? -11.664 -12.641 -28.391 1 83.38 604 MET B O 1
ATOM 11112 N N . LYS B 1 605 ? -13.016 -14.008 -27.281 1 82.75 605 LYS B N 1
ATOM 11113 C CA . LYS B 1 605 ? -13.297 -14.781 -28.5 1 82.75 605 LYS B CA 1
ATOM 11114 C C . LYS B 1 605 ? -13.867 -13.891 -29.594 1 82.75 605 LYS B C 1
ATOM 11116 O O . LYS B 1 605 ? -14.805 -13.133 -29.359 1 82.75 605 LYS B O 1
ATOM 11121 N N . ASP B 1 606 ? -13.273 -13.984 -30.766 1 85.81 606 ASP B N 1
ATOM 11122 C CA . ASP B 1 606 ? -13.727 -13.352 -32 1 85.81 606 ASP B CA 1
ATOM 11123 C C . ASP B 1 606 ? -13.617 -11.828 -31.922 1 85.81 606 ASP B C 1
ATOM 11125 O O . ASP B 1 606 ? -14.18 -11.109 -32.75 1 85.81 606 ASP B O 1
ATOM 11129 N N . ALA B 1 607 ? -12.906 -11.359 -30.922 1 89.06 607 ALA B N 1
ATOM 11130 C CA . ALA B 1 607 ? -12.734 -9.922 -30.797 1 89.06 607 ALA B CA 1
ATOM 11131 C C . ALA B 1 607 ? -11.672 -9.414 -31.766 1 89.06 607 ALA B C 1
ATOM 11133 O O . ALA B 1 607 ? -10.789 -10.164 -32.188 1 89.06 607 ALA B O 1
ATOM 11134 N N . GLU B 1 608 ? -11.773 -8.164 -32.156 1 91.56 608 GLU B N 1
ATOM 11135 C CA . GLU B 1 608 ? -10.695 -7.422 -32.812 1 91.56 608 GLU B CA 1
ATOM 11136 C C . GLU B 1 608 ? -10 -6.48 -31.812 1 91.56 608 GLU B C 1
ATOM 11138 O O . GLU B 1 608 ? -10.664 -5.863 -30.969 1 91.56 608 GLU B O 1
ATOM 11143 N N . PHE B 1 609 ? -8.68 -6.492 -31.984 1 91.88 609 PHE B N 1
ATOM 11144 C CA . PHE B 1 609 ? -7.965 -5.746 -30.953 1 91.88 609 PHE B CA 1
ATOM 11145 C C . PHE B 1 609 ? -7.117 -4.641 -31.578 1 91.88 609 PHE B C 1
ATOM 11147 O O . PHE B 1 609 ? -6.699 -4.746 -32.719 1 91.88 609 PHE B O 1
ATOM 11154 N N . ILE B 1 610 ? -6.973 -3.59 -30.812 1 92.62 610 ILE B N 1
ATOM 11155 C CA . ILE B 1 610 ? -5.891 -2.621 -30.953 1 92.62 610 ILE B CA 1
ATOM 11156 C C . ILE B 1 610 ? -4.984 -2.682 -29.719 1 92.62 610 ILE B C 1
ATOM 11158 O O . ILE B 1 610 ? -5.453 -2.572 -28.594 1 92.62 610 ILE B O 1
ATOM 11162 N N . VAL B 1 611 ? -3.738 -2.975 -29.969 1 91.62 611 VAL B N 1
ATOM 11163 C CA . VAL B 1 611 ? -2.783 -3.082 -28.859 1 91.62 611 VAL B CA 1
ATOM 11164 C C . VAL B 1 611 ? -1.677 -2.043 -29.047 1 91.62 611 VAL B C 1
ATOM 11166 O O . VAL B 1 611 ? -1.14 -1.877 -30.141 1 91.62 611 VAL B O 1
ATOM 11169 N N . GLY B 1 612 ? -1.46 -1.286 -28 1 90.75 612 GLY B N 1
ATOM 11170 C CA . GLY B 1 612 ? -0.33 -0.373 -27.938 1 90.75 612 GLY B CA 1
ATOM 11171 C C . GLY B 1 612 ? 0.738 -0.805 -26.953 1 90.75 612 GLY B C 1
ATOM 11172 O O . GLY B 1 612 ? 0.456 -0.994 -25.766 1 90.75 612 GLY B O 1
ATOM 11173 N N . ILE B 1 613 ? 1.924 -1.028 -27.469 1 89.12 613 ILE B N 1
ATOM 11174 C CA . ILE B 1 613 ? 3.064 -1.431 -26.656 1 89.12 613 ILE B CA 1
ATOM 11175 C C . ILE B 1 613 ? 4.055 -0.274 -26.547 1 89.12 613 ILE B C 1
ATOM 11177 O O . ILE B 1 613 ? 4.504 0.266 -27.562 1 89.12 613 ILE B O 1
ATOM 11181 N N . VAL B 1 614 ? 4.223 0.124 -25.359 1 87.62 614 VAL B N 1
ATOM 11182 C CA . VAL B 1 614 ? 5.168 1.201 -25.078 1 87.62 614 VAL B CA 1
ATOM 11183 C C . VAL B 1 614 ? 6.496 0.614 -24.609 1 87.62 614 VAL B C 1
ATOM 11185 O O . VAL B 1 614 ? 6.551 -0.081 -23.578 1 87.62 614 VAL B O 1
ATOM 11188 N N . LYS B 1 615 ? 7.484 0.792 -25.297 1 84.12 615 LYS B N 1
ATOM 11189 C CA . LYS B 1 615 ? 8.836 0.347 -24.984 1 84.12 615 LYS B CA 1
ATOM 11190 C C . LYS B 1 615 ? 9.867 1.411 -25.375 1 84.12 615 LYS B C 1
ATOM 11192 O O . LYS B 1 615 ? 9.828 1.95 -26.484 1 84.12 615 LYS B O 1
ATOM 11197 N N . ASN B 1 616 ? 10.781 1.756 -24.453 1 76.69 616 ASN B N 1
ATOM 11198 C CA . ASN B 1 616 ? 11.828 2.746 -24.688 1 76.69 616 ASN B CA 1
ATOM 11199 C C . ASN B 1 616 ? 11.242 4.078 -25.156 1 76.69 616 ASN B C 1
ATOM 11201 O O . ASN B 1 616 ? 11.703 4.656 -26.141 1 76.69 616 ASN B O 1
ATOM 11205 N N . GLN B 1 617 ? 10.133 4.422 -24.594 1 73.44 617 GLN B N 1
ATOM 11206 C CA . GLN B 1 617 ? 9.453 5.695 -24.797 1 73.44 617 GLN B CA 1
ATOM 11207 C C . GLN B 1 617 ? 8.812 5.754 -26.188 1 73.44 617 GLN B C 1
ATOM 11209 O O . GLN B 1 617 ? 8.414 6.828 -26.641 1 73.44 617 GLN B O 1
ATOM 11214 N N . ASN B 1 618 ? 8.789 4.562 -26.859 1 80.81 618 ASN B N 1
ATOM 11215 C CA . ASN B 1 618 ? 8.109 4.465 -28.141 1 80.81 618 ASN B CA 1
ATOM 11216 C C . ASN B 1 618 ? 6.852 3.609 -28.062 1 80.81 618 ASN B C 1
ATOM 11218 O O . ASN B 1 618 ? 6.707 2.801 -27.141 1 80.81 618 ASN B O 1
ATOM 11222 N N . ILE B 1 619 ? 5.973 3.877 -29.094 1 87.12 619 ILE B N 1
ATOM 11223 C CA . ILE B 1 619 ? 4.73 3.115 -29.109 1 87.12 619 ILE B CA 1
ATOM 11224 C C . ILE B 1 619 ? 4.641 2.279 -30.375 1 87.12 619 ILE B C 1
ATOM 11226 O O . ILE B 1 619 ? 4.984 2.756 -31.469 1 87.12 619 ILE B O 1
ATOM 11230 N N . ASP B 1 620 ? 4.441 1.04 -30.188 1 88.12 620 ASP B N 1
ATOM 11231 C CA . ASP B 1 620 ? 4.031 0.151 -31.266 1 88.12 620 ASP B CA 1
ATOM 11232 C C . ASP B 1 620 ? 2.529 -0.124 -31.219 1 88.12 620 ASP B C 1
ATOM 11234 O O . ASP B 1 620 ? 2.068 -0.915 -30.391 1 88.12 620 ASP B O 1
ATOM 11238 N N . LEU B 1 621 ? 1.803 0.585 -32.062 1 90.75 621 LEU B N 1
ATOM 11239 C CA . LEU B 1 621 ? 0.356 0.42 -32.156 1 90.75 621 LEU B CA 1
ATOM 11240 C C . LEU B 1 621 ? -0.027 -0.453 -33.344 1 90.75 621 LEU B C 1
ATOM 11242 O O . LEU B 1 621 ? 0.375 -0.176 -34.469 1 90.75 621 LEU B O 1
ATOM 11246 N N . SER B 1 622 ? -0.82 -1.503 -33.062 1 90.62 622 SER B N 1
ATOM 11247 C CA . SER B 1 622 ? -1.192 -2.398 -34.156 1 90.62 622 SER B CA 1
ATOM 11248 C C . SER B 1 622 ? -2.568 -3.012 -33.906 1 90.62 622 SER B C 1
ATOM 11250 O O . SER B 1 622 ? -3.084 -2.986 -32.781 1 90.62 622 SER B O 1
ATOM 11252 N N . ASN B 1 623 ? -3.09 -3.473 -35.062 1 91.62 623 ASN B N 1
ATOM 11253 C CA . ASN B 1 623 ? -4.277 -4.312 -34.969 1 91.62 623 ASN B CA 1
ATOM 11254 C C . ASN B 1 623 ? -3.926 -5.746 -34.594 1 91.62 623 ASN B C 1
ATOM 11256 O O . ASN B 1 623 ? -2.852 -6.238 -34.938 1 91.62 623 ASN B O 1
ATOM 11260 N N . TYR B 1 624 ? -4.789 -6.297 -33.781 1 90.62 624 TYR B N 1
ATOM 11261 C CA . TYR B 1 624 ? -4.66 -7.703 -33.438 1 90.62 624 TYR B CA 1
ATOM 11262 C C . TYR B 1 624 ? -5.984 -8.438 -33.625 1 90.62 624 TYR B C 1
ATOM 11264 O O . TYR B 1 624 ? -7.043 -7.812 -33.656 1 90.62 624 TYR B O 1
ATOM 11272 N N . VAL B 1 625 ? -5.906 -9.727 -33.812 1 88.19 625 VAL B N 1
ATOM 11273 C CA . VAL B 1 625 ? -7.094 -10.578 -33.875 1 88.19 625 VAL B CA 1
ATOM 11274 C C . VAL B 1 625 ? -7 -11.695 -32.844 1 88.19 625 VAL B C 1
ATOM 11276 O O . VAL B 1 625 ? -5.91 -12.203 -32.562 1 88.19 625 VAL B O 1
ATOM 11279 N N . ALA B 1 626 ? -8.164 -11.977 -32.344 1 83.06 626 ALA B N 1
ATOM 11280 C CA . ALA B 1 626 ? -8.234 -13 -31.312 1 83.06 626 ALA B CA 1
ATOM 11281 C C . ALA B 1 626 ? -7.719 -14.344 -31.828 1 83.06 626 ALA B C 1
ATOM 11283 O O . ALA B 1 626 ? -7.922 -14.688 -33 1 83.06 626 ALA B O 1
ATOM 11284 N N . ALA B 1 627 ? -7.102 -15.031 -30.906 1 74.12 627 ALA B N 1
ATOM 11285 C CA . ALA B 1 627 ? -6.777 -16.422 -31.188 1 74.12 627 ALA B CA 1
ATOM 11286 C C . ALA B 1 627 ? -8.047 -17.266 -31.266 1 74.12 627 ALA B C 1
ATOM 11288 O O . ALA B 1 627 ? -9.094 -16.875 -30.75 1 74.12 627 ALA B O 1
ATOM 11289 N N . LYS B 1 628 ? -7.93 -18.312 -31.875 1 70.56 628 LYS B N 1
ATOM 11290 C CA . LYS B 1 628 ? -9.07 -19.188 -32.094 1 70.56 628 LYS B CA 1
ATOM 11291 C C . LYS B 1 628 ? -9.727 -19.594 -30.766 1 70.56 628 LYS B C 1
ATOM 11293 O O . LYS B 1 628 ? -10.953 -19.656 -30.672 1 70.56 628 LYS B O 1
ATOM 11298 N N . GLU B 1 629 ? -8.859 -19.781 -29.797 1 66.25 629 GLU B N 1
ATOM 11299 C CA . GLU B 1 629 ? -9.375 -20.281 -28.531 1 66.25 629 GLU B CA 1
ATOM 11300 C C . GLU B 1 629 ? -9.891 -19.141 -27.656 1 66.25 629 GLU B C 1
ATOM 11302 O O . GLU B 1 629 ? -10.625 -19.375 -26.703 1 66.25 629 GLU B O 1
ATOM 11307 N N . GLY B 1 630 ? -9.531 -18.031 -27.875 1 58.47 630 GLY B N 1
ATOM 11308 C CA . GLY B 1 630 ? -10.047 -16.859 -27.203 1 58.47 630 GLY B CA 1
ATOM 11309 C C . GLY B 1 630 ? -9.258 -16.484 -25.969 1 58.47 630 GLY B C 1
ATOM 11310 O O . GLY B 1 630 ? -9.43 -15.398 -25.422 1 58.47 630 GLY B O 1
ATOM 11311 N N . TYR B 1 631 ? -8.492 -17.375 -25.422 1 64.06 631 TYR B N 1
ATOM 11312 C CA . TYR B 1 631 ? -7.801 -17.016 -24.188 1 64.06 631 TYR B CA 1
ATOM 11313 C C . TYR B 1 631 ? -6.301 -16.891 -24.438 1 64.06 631 TYR B C 1
ATOM 11315 O O . TYR B 1 631 ? -5.555 -16.5 -23.531 1 64.06 631 TYR B O 1
ATOM 11323 N N . HIS B 1 632 ? -5.918 -17.078 -25.594 1 75 632 HIS B N 1
ATOM 11324 C CA . HIS B 1 632 ? -4.523 -16.875 -25.984 1 75 632 HIS B CA 1
ATOM 11325 C C . HIS B 1 632 ? -4.293 -15.445 -26.484 1 75 632 HIS B C 1
ATOM 11327 O O . HIS B 1 632 ? -5.234 -14.766 -26.891 1 75 632 HIS B O 1
ATOM 11333 N N . PRO B 1 633 ? -3.029 -15.023 -26.375 1 76.19 633 PRO B N 1
ATOM 11334 C CA . PRO B 1 633 ? -2.746 -13.68 -26.875 1 76.19 633 PRO B CA 1
ATOM 11335 C C . PRO B 1 633 ? -3.143 -13.484 -28.344 1 76.19 633 PRO B C 1
ATOM 11337 O O . PRO B 1 633 ? -2.943 -14.391 -29.156 1 76.19 633 PRO B O 1
ATOM 11340 N N . PRO B 1 634 ? -3.762 -12.398 -28.578 1 81.94 634 PRO B N 1
ATOM 11341 C CA . PRO B 1 634 ? -4.109 -12.109 -29.984 1 81.94 634 PRO B CA 1
ATOM 11342 C C . PRO B 1 634 ? -2.883 -11.992 -30.875 1 81.94 634 PRO B C 1
ATOM 11344 O O . PRO B 1 634 ? -1.762 -11.836 -30.391 1 81.94 634 PRO B O 1
ATOM 11347 N N . THR B 1 635 ? -3.113 -12.203 -32.125 1 85.88 635 THR B N 1
ATOM 11348 C CA . THR B 1 635 ? -2.031 -12.133 -33.094 1 85.88 635 THR B CA 1
ATOM 11349 C C . THR B 1 635 ? -2.045 -10.797 -33.812 1 85.88 635 THR B C 1
ATOM 11351 O O . THR B 1 635 ? -3.107 -10.297 -34.188 1 85.88 635 THR B O 1
ATOM 11354 N N . LYS B 1 636 ? -0.854 -10.289 -34.031 1 89.25 636 LYS B N 1
ATOM 11355 C CA . LYS B 1 636 ? -0.686 -8.984 -34.656 1 89.25 636 LYS B CA 1
ATOM 11356 C C . LYS B 1 636 ? -1.113 -9.016 -36.125 1 89.25 636 LYS B C 1
ATOM 11358 O O . LYS B 1 636 ? -0.852 -9.992 -36.812 1 89.25 636 LYS B O 1
ATOM 11363 N N . GLN B 1 637 ? -1.849 -7.98 -36.5 1 85.38 637 GLN B N 1
ATOM 11364 C CA . GLN B 1 637 ? -2.279 -7.793 -37.875 1 85.38 637 GLN B CA 1
ATOM 11365 C C . GLN B 1 637 ? -1.761 -6.473 -38.438 1 85.38 637 GLN B C 1
ATOM 11367 O O . GLN B 1 637 ? -1.026 -5.75 -37.75 1 85.38 637 GLN B O 1
ATOM 11372 N N . SER B 1 638 ? -2.102 -6.254 -39.656 1 78.62 638 SER B N 1
ATOM 11373 C CA . SER B 1 638 ? -1.699 -5.02 -40.312 1 78.62 638 SER B CA 1
ATOM 11374 C C . SER B 1 638 ? -2.389 -3.807 -39.688 1 78.62 638 SER B C 1
ATOM 11376 O O . SER B 1 638 ? -3.346 -3.953 -38.938 1 78.62 638 SER B O 1
ATOM 11378 N N . LEU B 1 639 ? -1.904 -2.625 -39.938 1 78.75 639 LEU B N 1
ATOM 11379 C CA . LEU B 1 639 ? -2.42 -1.367 -39.406 1 78.75 639 LEU B CA 1
ATOM 11380 C C . LEU B 1 639 ? -3.613 -0.883 -40.219 1 78.75 639 LEU B C 1
ATOM 11382 O O . LEU B 1 639 ? -3.986 0.291 -40.156 1 78.75 639 LEU B O 1
ATOM 11386 N N . GLU B 1 640 ? -4.195 -1.745 -40.938 1 79.69 640 GLU B N 1
ATOM 11387 C CA . GLU B 1 640 ? -5.305 -1.312 -41.781 1 79.69 640 GLU B CA 1
ATOM 11388 C C . GLU B 1 640 ? -6.398 -0.643 -40.969 1 79.69 640 GLU B C 1
ATOM 11390 O O . GLU B 1 640 ? -6.852 -1.195 -39.938 1 79.69 640 GLU B O 1
ATOM 11395 N N . GLY B 1 641 ? -6.73 0.589 -41.375 1 83.56 641 GLY B N 1
ATOM 11396 C CA . GLY B 1 641 ? -7.805 1.336 -40.75 1 83.56 641 GLY B CA 1
ATOM 11397 C C . GLY B 1 641 ? -7.383 2.012 -39.469 1 83.56 641 GLY B C 1
ATOM 11398 O O . GLY B 1 641 ? -8.211 2.615 -38.781 1 83.56 641 GLY B O 1
ATOM 11399 N N . LEU B 1 642 ? -6.137 1.786 -39.125 1 87.06 642 LEU B N 1
ATOM 11400 C CA . LEU B 1 642 ? -5.586 2.375 -37.938 1 87.06 642 LEU B CA 1
ATOM 11401 C C . LEU B 1 642 ? -4.527 3.42 -38.25 1 87.06 642 LEU B C 1
ATOM 11403 O O . LEU B 1 642 ? -3.627 3.162 -39.062 1 87.06 642 LEU B O 1
ATOM 11407 N N . GLU B 1 643 ? -4.75 4.629 -37.75 1 82.62 643 GLU B N 1
ATOM 11408 C CA . GLU B 1 643 ? -3.799 5.715 -37.969 1 82.62 643 GLU B CA 1
ATOM 11409 C C . GLU B 1 643 ? -3.299 6.293 -36.656 1 82.62 643 GLU B C 1
ATOM 11411 O O . GLU B 1 643 ? -4.09 6.793 -35.844 1 82.62 643 GLU B O 1
ATOM 11416 N N . ILE B 1 644 ? -2.107 6.027 -36.406 1 78.94 644 ILE B N 1
ATOM 11417 C CA . ILE B 1 644 ? -1.519 6.652 -35.219 1 78.94 644 ILE B CA 1
ATOM 11418 C C . ILE B 1 644 ? -1.391 8.156 -35.438 1 78.94 644 ILE B C 1
ATOM 11420 O O . ILE B 1 644 ? -0.909 8.594 -36.5 1 78.94 644 ILE B O 1
ATOM 11424 N N . LYS B 1 645 ? -1.979 8.836 -34.5 1 75.56 645 LYS B N 1
ATOM 11425 C CA . LYS B 1 645 ? -1.801 10.281 -34.562 1 75.56 645 LYS B CA 1
ATOM 11426 C C . LYS B 1 645 ? -0.688 10.727 -33.625 1 75.56 645 LYS B C 1
ATOM 11428 O O . LYS B 1 645 ? -0.336 10.016 -32.688 1 75.56 645 LYS B O 1
ATOM 11433 N N . ASN B 1 646 ? -0.033 11.984 -33.844 1 62.75 646 ASN B N 1
ATOM 11434 C CA . ASN B 1 646 ? 1.006 12.633 -33.031 1 62.75 646 ASN B CA 1
ATOM 11435 C C . ASN B 1 646 ? 0.639 12.664 -31.562 1 62.75 646 ASN B C 1
ATOM 11437 O O . ASN B 1 646 ? -0.489 13.008 -31.203 1 62.75 646 ASN B O 1
ATOM 11441 N N . GLY B 1 647 ? 1.106 11.617 -30.734 1 58.41 647 GLY B N 1
ATOM 11442 C CA . GLY B 1 647 ? 0.963 11.781 -29.281 1 58.41 647 GLY B CA 1
ATOM 11443 C C . GLY B 1 647 ? 2.277 11.656 -28.547 1 58.41 647 GLY B C 1
ATOM 11444 O O . GLY B 1 647 ? 3.285 11.234 -29.109 1 58.41 647 GLY B O 1
ATOM 11445 N N . THR B 1 648 ? 2.309 12.508 -27.344 1 60.66 648 THR B N 1
ATOM 11446 C CA . THR B 1 648 ? 3.461 12.477 -26.453 1 60.66 648 THR B CA 1
ATOM 11447 C C . THR B 1 648 ? 3.719 11.062 -25.938 1 60.66 648 THR B C 1
ATOM 11449 O O . THR B 1 648 ? 2.904 10.516 -25.188 1 60.66 648 THR B O 1
ATOM 11452 N N . VAL B 1 649 ? 4.582 10.188 -26.016 1 66.44 649 VAL B N 1
ATOM 11453 C CA . VAL B 1 649 ? 4.414 8.773 -25.719 1 66.44 649 VAL B CA 1
ATOM 11454 C C . VAL B 1 649 ? 4.699 8.523 -24.234 1 66.44 649 VAL B C 1
ATOM 11456 O O . VAL B 1 649 ? 4.266 7.512 -23.672 1 66.44 649 VAL B O 1
ATOM 11459 N N . VAL B 1 650 ? 5.812 8.719 -23.703 1 69.94 650 VAL B N 1
ATOM 11460 C CA . VAL B 1 650 ? 6.012 8.531 -22.266 1 69.94 650 VAL B CA 1
ATOM 11461 C C . VAL B 1 650 ? 6.648 9.789 -21.672 1 69.94 650 VAL B C 1
ATOM 11463 O O . VAL B 1 650 ? 7.645 10.297 -22.188 1 69.94 650 VAL B O 1
ATOM 11466 N N . THR B 1 651 ? 6.008 10.406 -20.781 1 68.62 651 THR B N 1
ATOM 11467 C CA . THR B 1 651 ? 6.566 11.477 -19.969 1 68.62 651 THR B CA 1
ATOM 11468 C C . THR B 1 651 ? 7.605 10.922 -18.984 1 68.62 651 THR B C 1
ATOM 11470 O O . THR B 1 651 ? 7.672 9.711 -18.766 1 68.62 651 THR B O 1
ATOM 11473 N N . PRO B 1 652 ? 8.438 11.711 -18.594 1 60.47 652 PRO B N 1
ATOM 11474 C CA . PRO B 1 652 ? 9.469 11.242 -17.656 1 60.47 652 PRO B CA 1
ATOM 11475 C C . PRO B 1 652 ? 8.883 10.523 -16.453 1 60.47 652 PRO B C 1
ATOM 11477 O O . PRO B 1 652 ? 9.547 9.664 -15.859 1 60.47 652 PRO B O 1
ATOM 11480 N N . ASP B 1 653 ? 7.703 10.898 -16.203 1 61.91 653 ASP B N 1
ATOM 11481 C CA . ASP B 1 653 ? 7.109 10.266 -15.023 1 61.91 653 ASP B CA 1
ATOM 11482 C C . ASP B 1 653 ? 6.465 8.93 -15.391 1 61.91 653 ASP B C 1
ATOM 11484 O O . ASP B 1 653 ? 5.836 8.289 -14.547 1 61.91 653 ASP B O 1
ATOM 11488 N N . GLY B 1 654 ? 6.555 8.578 -16.562 1 70.38 654 GLY B N 1
ATOM 11489 C CA . GLY B 1 654 ? 6.129 7.262 -16.984 1 70.38 654 GLY B CA 1
ATOM 11490 C C . GLY B 1 654 ? 4.723 7.242 -17.562 1 70.38 654 GLY B C 1
ATOM 11491 O O . GLY B 1 654 ? 4.188 6.176 -17.875 1 70.38 654 GLY B O 1
ATOM 11492 N N . LYS B 1 655 ? 4.117 8.438 -17.641 1 78 655 LYS B N 1
ATOM 11493 C CA . LYS B 1 655 ? 2.795 8.477 -18.266 1 78 655 LYS B CA 1
ATOM 11494 C C . LYS B 1 655 ? 2.904 8.406 -19.781 1 78 655 LYS B C 1
ATOM 11496 O O . LYS B 1 655 ? 3.576 9.234 -20.406 1 78 655 LYS B O 1
ATOM 11501 N N . ALA B 1 656 ? 2.285 7.414 -20.297 1 82.38 656 ALA B N 1
ATOM 11502 C CA . ALA B 1 656 ? 2.213 7.289 -21.75 1 82.38 656 ALA B CA 1
ATOM 11503 C C . ALA B 1 656 ? 0.902 7.859 -22.281 1 82.38 656 ALA B C 1
ATOM 11505 O O . ALA B 1 656 ? -0.162 7.637 -21.703 1 82.38 656 ALA B O 1
ATOM 11506 N N . THR B 1 657 ? 1.028 8.688 -23.266 1 85.94 657 THR B N 1
ATOM 11507 C CA . THR B 1 657 ? -0.133 9.211 -23.969 1 85.94 657 THR B CA 1
ATOM 11508 C C . THR B 1 657 ? -0.089 8.805 -25.453 1 85.94 657 THR B C 1
ATOM 11510 O O . THR B 1 657 ? 0.876 9.117 -26.156 1 85.94 657 THR B O 1
ATOM 11513 N N . VAL B 1 658 ? -1.109 8.133 -25.906 1 89.12 658 VAL B N 1
ATOM 11514 C CA . VAL B 1 658 ? -1.188 7.668 -27.297 1 89.12 658 VAL B CA 1
ATOM 11515 C C . VAL B 1 658 ? -2.477 8.18 -27.938 1 89.12 658 VAL B C 1
ATOM 11517 O O . VAL B 1 658 ? -3.568 7.973 -27.406 1 89.12 658 VAL B O 1
ATOM 11520 N N . ILE B 1 659 ? -2.314 8.883 -29.016 1 91.25 659 ILE B N 1
ATOM 11521 C CA . ILE B 1 659 ? -3.467 9.383 -29.766 1 91.25 659 ILE B CA 1
ATOM 11522 C C . ILE B 1 659 ? -3.531 8.703 -31.125 1 91.25 659 ILE B C 1
ATOM 11524 O O . ILE B 1 659 ? -2.553 8.711 -31.891 1 91.25 659 ILE B O 1
ATOM 11528 N N . PHE B 1 660 ? -4.621 8.078 -31.406 1 92.06 660 PHE B N 1
ATOM 11529 C CA . PHE B 1 660 ? -4.762 7.414 -32.688 1 92.06 660 PHE B CA 1
ATOM 11530 C C . PHE B 1 660 ? -6.219 7.418 -33.125 1 92.06 660 PHE B C 1
ATOM 11532 O O . PHE B 1 660 ? -7.113 7.762 -32.375 1 92.06 660 PHE B O 1
ATOM 11539 N N . SER B 1 661 ? -6.371 7.129 -34.406 1 93.5 661 SER B N 1
ATOM 11540 C CA . SER B 1 661 ? -7.699 7.078 -35 1 93.5 661 SER B CA 1
ATOM 11541 C C . SER B 1 661 ? -7.953 5.727 -35.656 1 93.5 661 SER B C 1
ATOM 11543 O O . SER B 1 661 ? -7.027 5.09 -36.188 1 93.5 661 SER B O 1
ATOM 11545 N N . ARG B 1 662 ? -9.164 5.367 -35.531 1 93.69 662 ARG B N 1
ATOM 11546 C CA . ARG B 1 662 ? -9.648 4.148 -36.156 1 93.69 662 ARG B CA 1
ATOM 11547 C C . ARG B 1 662 ? -10.898 4.426 -37 1 93.69 662 ARG B C 1
ATOM 11549 O O . ARG B 1 662 ? -11.766 5.195 -36.594 1 93.69 662 ARG B O 1
ATOM 11556 N N . LEU B 1 663 ? -10.961 3.811 -38.188 1 93.31 663 LEU B N 1
ATOM 11557 C CA . LEU B 1 663 ? -12.172 3.924 -39 1 93.31 663 LEU B CA 1
ATOM 11558 C C . LEU B 1 663 ? -13.375 3.361 -38.25 1 93.31 663 LEU B C 1
ATOM 11560 O O . LEU B 1 663 ? -13.258 2.352 -37.562 1 93.31 663 LEU B O 1
ATOM 11564 N N . LEU B 1 664 ? -14.492 3.988 -38.406 1 94.31 664 LEU B N 1
ATOM 11565 C CA . LEU B 1 664 ? -15.719 3.488 -37.812 1 94.31 664 LEU B CA 1
ATOM 11566 C C . LEU B 1 664 ? -16.141 2.16 -38.438 1 94.31 664 LEU B C 1
ATOM 11568 O O . LEU B 1 664 ? -16.75 1.324 -37.781 1 94.31 664 LEU B O 1
ATOM 11572 N N . GLU B 1 665 ? -15.828 2.08 -39.688 1 92.81 665 GLU B N 1
ATOM 11573 C CA . GLU B 1 665 ? -16.094 0.851 -40.438 1 92.81 665 GLU B CA 1
ATOM 11574 C C . GLU B 1 665 ? -14.867 0.395 -41.219 1 92.81 665 GLU B C 1
ATOM 11576 O O . GLU B 1 665 ? -14.859 0.428 -42.438 1 92.81 665 GLU B O 1
ATOM 11581 N N . PRO B 1 666 ? -13.969 -0.115 -40.438 1 89.75 666 PRO B N 1
ATOM 11582 C CA . PRO B 1 666 ? -12.789 -0.603 -41.156 1 89.75 666 PRO B CA 1
ATOM 11583 C C . PRO B 1 666 ? -13.078 -1.845 -42 1 89.75 666 PRO B C 1
ATOM 11585 O O . PRO B 1 666 ? -13.867 -2.699 -41.594 1 89.75 666 PRO B O 1
ATOM 11588 N N . PRO B 1 667 ? -12.391 -1.939 -43.125 1 86.38 667 PRO B N 1
ATOM 11589 C CA . PRO B 1 667 ? -12.602 -3.117 -43.969 1 86.38 667 PRO B CA 1
ATOM 11590 C C . PRO B 1 667 ? -12.219 -4.422 -43.25 1 86.38 667 PRO B C 1
ATOM 11592 O O . PRO B 1 667 ? -11.133 -4.523 -42.688 1 86.38 667 PRO B O 1
ATOM 11595 N N . ASN B 1 668 ? -13.062 -5.426 -43.312 1 83.44 668 ASN B N 1
ATOM 11596 C CA . ASN B 1 668 ? -12.836 -6.785 -42.844 1 83.44 668 ASN B CA 1
ATOM 11597 C C . ASN B 1 668 ? -12.641 -6.828 -41.312 1 83.44 668 ASN B C 1
ATOM 11599 O O . ASN B 1 668 ? -11.961 -7.719 -40.812 1 83.44 668 ASN B O 1
ATOM 11603 N N . ARG B 1 669 ? -13.133 -5.785 -40.688 1 89.81 669 ARG B N 1
ATOM 11604 C CA . ARG B 1 669 ? -13.016 -5.742 -39.219 1 89.81 669 ARG B CA 1
ATOM 11605 C C . ARG B 1 669 ? -14.328 -5.293 -38.594 1 89.81 669 ARG B C 1
ATOM 11607 O O . ARG B 1 669 ? -15.266 -4.91 -39.281 1 89.81 669 ARG B O 1
ATOM 11614 N N . LYS B 1 670 ? -14.305 -5.352 -37.25 1 91.75 670 LYS B N 1
ATOM 11615 C CA . LYS B 1 670 ? -15.523 -5.016 -36.5 1 91.75 670 LYS B CA 1
ATOM 11616 C C . LYS B 1 670 ? -15.828 -3.525 -36.625 1 91.75 670 LYS B C 1
ATOM 11618 O O . LYS B 1 670 ? -14.945 -2.688 -36.438 1 91.75 670 LYS B O 1
ATOM 11623 N N . LYS B 1 671 ? -16.984 -3.217 -36.938 1 92.5 671 LYS B N 1
ATOM 11624 C CA . LYS B 1 671 ? -17.391 -1.818 -37.031 1 92.5 671 LYS B CA 1
ATOM 11625 C C . LYS B 1 671 ? -17.812 -1.291 -35.656 1 92.5 671 LYS B C 1
ATOM 11627 O O . LYS B 1 671 ? -18.188 -2.066 -34.781 1 92.5 671 LYS B O 1
ATOM 11632 N N . ILE B 1 672 ? -17.688 0.026 -35.5 1 93.69 672 ILE B N 1
ATOM 11633 C CA . ILE B 1 672 ? -18.297 0.701 -34.344 1 93.69 672 ILE B CA 1
ATOM 11634 C C . ILE B 1 672 ? -19.797 0.868 -34.594 1 93.69 672 ILE B C 1
ATOM 11636 O O . ILE B 1 672 ? -20.203 1.558 -35.531 1 93.69 672 ILE B O 1
ATOM 11640 N N . ARG B 1 673 ? -20.516 0.229 -33.719 1 89.75 673 ARG B N 1
ATOM 11641 C CA . ARG B 1 673 ? -21.953 0.18 -33.938 1 89.75 673 ARG B CA 1
ATOM 11642 C C . ARG B 1 673 ? -22.656 1.316 -33.219 1 89.75 673 ARG B C 1
ATOM 11644 O O . ARG B 1 673 ? -22.188 1.786 -32.188 1 89.75 673 ARG B O 1
ATOM 11651 N N . ARG B 1 674 ? -23.781 1.687 -33.781 1 87.5 674 ARG B N 1
ATOM 11652 C CA . ARG B 1 674 ? -24.641 2.672 -33.125 1 87.5 674 ARG B CA 1
ATOM 11653 C C . ARG B 1 674 ? -25.562 2.006 -32.125 1 87.5 674 ARG B C 1
ATOM 11655 O O . ARG B 1 674 ? -26.781 2.211 -32.156 1 87.5 674 ARG B O 1
ATOM 11662 N N . GLU B 1 675 ? -25.078 1.042 -31.469 1 82.44 675 GLU B N 1
ATOM 11663 C CA . GLU B 1 675 ? -25.719 0.315 -30.391 1 82.44 675 GLU B CA 1
ATOM 11664 C C . GLU B 1 675 ? -24.703 -0.141 -29.344 1 82.44 675 GLU B C 1
ATOM 11666 O O . GLU B 1 675 ? -23.5 0.083 -29.5 1 82.44 675 GLU B O 1
ATOM 11671 N N . GLN B 1 676 ? -25.266 -0.702 -28.328 1 81.5 676 GLN B N 1
ATOM 11672 C CA . GLN B 1 676 ? -24.359 -1.233 -27.312 1 81.5 676 GLN B CA 1
ATOM 11673 C C . GLN B 1 676 ? -23.547 -2.4 -27.875 1 81.5 676 GLN B C 1
ATOM 11675 O O . GLN B 1 676 ? -24.094 -3.273 -28.547 1 81.5 676 GLN B O 1
ATOM 11680 N N . MET B 1 677 ? -22.328 -2.258 -27.719 1 85.62 677 MET B N 1
ATOM 11681 C CA . MET B 1 677 ? -21.438 -3.344 -28.109 1 85.62 677 MET B CA 1
ATOM 11682 C C . MET B 1 677 ? -20.469 -3.684 -26.984 1 85.62 677 MET B C 1
ATOM 11684 O O . MET B 1 677 ? -20.172 -2.84 -26.141 1 85.62 677 MET B O 1
ATOM 11688 N N . LYS B 1 678 ? -19.984 -4.938 -27.031 1 84.94 678 LYS B N 1
ATOM 11689 C CA . LYS B 1 678 ? -18.984 -5.359 -26.047 1 84.94 678 LYS B CA 1
ATOM 11690 C C . LYS B 1 678 ? -17.625 -4.73 -26.344 1 84.94 678 LYS B C 1
ATOM 11692 O O . LYS B 1 678 ? -17.188 -4.711 -27.484 1 84.94 678 LYS B O 1
ATOM 11697 N N . TYR B 1 679 ? -17.125 -4.109 -25.328 1 87.81 679 TYR B N 1
ATOM 11698 C CA . TYR B 1 679 ? -15.812 -3.482 -25.375 1 87.81 679 TYR B CA 1
ATOM 11699 C C . TYR B 1 679 ? -14.945 -3.963 -24.219 1 87.81 679 TYR B C 1
ATOM 11701 O O . TYR B 1 679 ? -15.336 -3.869 -23.062 1 87.81 679 TYR B O 1
ATOM 11709 N N . ILE B 1 680 ? -13.789 -4.609 -24.609 1 86.56 680 ILE B N 1
ATOM 11710 C CA . ILE B 1 680 ? -12.922 -5.152 -23.562 1 86.56 680 ILE B CA 1
ATOM 11711 C C . ILE B 1 680 ? -11.609 -4.379 -23.531 1 86.56 680 ILE B C 1
ATOM 11713 O O . ILE B 1 680 ? -11.125 -3.912 -24.562 1 86.56 680 ILE B O 1
ATOM 11717 N N . MET B 1 681 ? -11.102 -4.18 -22.344 1 88.12 681 MET B N 1
ATOM 11718 C CA . MET B 1 681 ? -9.883 -3.42 -22.094 1 88.12 681 MET B CA 1
ATOM 11719 C C . MET B 1 681 ? -8.922 -4.203 -21.203 1 88.12 681 MET B C 1
ATOM 11721 O O . MET B 1 681 ? -9.359 -4.941 -20.328 1 88.12 681 MET B O 1
ATOM 11725 N N . ALA B 1 682 ? -7.703 -4.102 -21.438 1 85.69 682 ALA B N 1
ATOM 11726 C CA . ALA B 1 682 ? -6.648 -4.648 -20.594 1 85.69 682 ALA B CA 1
ATOM 11727 C C . ALA B 1 682 ? -5.391 -3.787 -20.656 1 85.69 682 ALA B C 1
ATOM 11729 O O . ALA B 1 682 ? -5.184 -3.051 -21.625 1 85.69 682 ALA B O 1
ATOM 11730 N N . TYR B 1 683 ? -4.676 -3.783 -19.609 1 85.06 683 TYR B N 1
ATOM 11731 C CA . TYR B 1 683 ? -3.414 -3.049 -19.625 1 85.06 683 TYR B CA 1
ATOM 11732 C C . TYR B 1 683 ? -2.416 -3.645 -18.641 1 85.06 683 TYR B C 1
ATOM 11734 O O . TYR B 1 683 ? -2.785 -4.453 -17.781 1 85.06 683 TYR B O 1
ATOM 11742 N N . ASN B 1 684 ? -1.185 -3.434 -18.859 1 79.5 684 ASN B N 1
ATOM 11743 C CA . ASN B 1 684 ? -0.073 -3.758 -17.969 1 79.5 684 ASN B CA 1
ATOM 11744 C C . ASN B 1 684 ? 0.909 -2.596 -17.859 1 79.5 684 ASN B C 1
ATOM 11746 O O . ASN B 1 684 ? 1.637 -2.295 -18.812 1 79.5 684 ASN B O 1
ATOM 11750 N N . PRO B 1 685 ? 0.901 -1.958 -16.75 1 76.12 685 PRO B N 1
ATOM 11751 C CA . PRO B 1 685 ? 1.78 -0.798 -16.578 1 76.12 685 PRO B CA 1
ATOM 11752 C C . PRO B 1 685 ? 3.232 -1.19 -16.328 1 76.12 685 PRO B C 1
ATOM 11754 O O . PRO B 1 685 ? 4.121 -0.333 -16.328 1 76.12 685 PRO B O 1
ATOM 11757 N N . MET B 1 686 ? 3.516 -2.504 -16.25 1 70.44 686 MET B N 1
ATOM 11758 C CA . MET B 1 686 ? 4.812 -2.91 -15.719 1 70.44 686 MET B CA 1
ATOM 11759 C C . MET B 1 686 ? 5.688 -3.51 -16.812 1 70.44 686 MET B C 1
ATOM 11761 O O . MET B 1 686 ? 6.891 -3.703 -16.625 1 70.44 686 MET B O 1
ATOM 11765 N N . SER B 1 687 ? 5.07 -3.865 -17.875 1 73.5 687 SER B N 1
ATOM 11766 C CA . SER B 1 687 ? 5.848 -4.598 -18.859 1 73.5 687 SER B CA 1
ATOM 11767 C C . SER B 1 687 ? 5.367 -4.289 -20.281 1 73.5 687 SER B C 1
ATOM 11769 O O . SER B 1 687 ? 4.168 -4.125 -20.516 1 73.5 687 SER B O 1
ATOM 11771 N N . SER B 1 688 ? 6.352 -4.176 -21.125 1 79.81 688 SER B N 1
ATOM 11772 C CA . SER B 1 688 ? 6.02 -4.031 -22.531 1 79.81 688 SER B CA 1
ATOM 11773 C C . SER B 1 688 ? 5.809 -5.391 -23.203 1 79.81 688 SER B C 1
ATOM 11775 O O . SER B 1 688 ? 5.43 -5.469 -24.375 1 79.81 688 SER B O 1
ATOM 11777 N N . ALA B 1 689 ? 6.09 -6.418 -22.453 1 76.88 689 ALA B N 1
ATOM 11778 C CA . ALA B 1 689 ? 5.832 -7.758 -22.969 1 76.88 689 ALA B CA 1
ATOM 11779 C C . ALA B 1 689 ? 4.332 -8.031 -23.062 1 76.88 689 ALA B C 1
ATOM 11781 O O . ALA B 1 689 ? 3.672 -8.242 -22.047 1 76.88 689 ALA B O 1
ATOM 11782 N N . PHE B 1 690 ? 3.893 -8.008 -24.344 1 79.5 690 PHE B N 1
ATOM 11783 C CA . PHE B 1 690 ? 2.469 -8.242 -24.547 1 79.5 690 PHE B CA 1
ATOM 11784 C C . PHE B 1 690 ? 2.104 -9.68 -24.203 1 79.5 690 PHE B C 1
ATOM 11786 O O . PHE B 1 690 ? 2.514 -10.617 -24.891 1 79.5 690 PHE B O 1
ATOM 11793 N N . GLY B 1 691 ? 1.437 -9.766 -23.047 1 70.12 691 GLY B N 1
ATOM 11794 C CA . GLY B 1 691 ? 1.103 -11.086 -22.531 1 70.12 691 GLY B CA 1
ATOM 11795 C C . GLY B 1 691 ? -0.057 -11.07 -21.547 1 70.12 691 GLY B C 1
ATOM 11796 O O . GLY B 1 691 ? -1.118 -10.516 -21.844 1 70.12 691 GLY B O 1
ATOM 11797 N N . TYR B 1 692 ? 0.188 -11.664 -20.484 1 72.19 692 TYR B N 1
ATOM 11798 C CA . TYR B 1 692 ? -0.864 -11.844 -19.5 1 72.19 692 TYR B CA 1
ATOM 11799 C C . TYR B 1 692 ? -1.171 -10.539 -18.781 1 72.19 692 TYR B C 1
ATOM 11801 O O . TYR B 1 692 ? -0.258 -9.805 -18.375 1 72.19 692 TYR B O 1
ATOM 11809 N N . HIS B 1 693 ? -2.482 -10.164 -18.672 1 73.88 693 HIS B N 1
ATOM 11810 C CA . HIS B 1 693 ? -2.891 -8.891 -18.094 1 73.88 693 HIS B CA 1
ATOM 11811 C C . HIS B 1 693 ? -3.381 -9.062 -16.672 1 73.88 693 HIS B C 1
ATOM 11813 O O . HIS B 1 693 ? -3.695 -8.086 -15.992 1 73.88 693 HIS B O 1
ATOM 11819 N N . GLU B 1 694 ? -3.369 -10.172 -16.281 1 64.38 694 GLU B N 1
ATOM 11820 C CA . GLU B 1 694 ? -3.879 -10.43 -14.938 1 64.38 694 GLU B CA 1
ATOM 11821 C C . GLU B 1 694 ? -5.293 -9.883 -14.773 1 64.38 694 GLU B C 1
ATOM 11823 O O . GLU B 1 694 ? -6.141 -10.055 -15.656 1 64.38 694 GLU B O 1
ATOM 11828 N N . HIS B 1 695 ? -5.523 -9.25 -13.555 1 65.75 695 HIS B N 1
ATOM 11829 C CA . HIS B 1 695 ? -6.867 -8.742 -13.305 1 65.75 695 HIS B CA 1
ATOM 11830 C C . HIS B 1 695 ? -7.035 -7.328 -13.852 1 65.75 695 HIS B C 1
ATOM 11832 O O . HIS B 1 695 ? -8.047 -6.676 -13.602 1 65.75 695 HIS B O 1
ATOM 11838 N N . ASN B 1 696 ? -6.031 -6.949 -14.609 1 72.94 696 ASN B N 1
ATOM 11839 C CA . ASN B 1 696 ? -6.141 -5.641 -15.25 1 72.94 696 ASN B CA 1
ATOM 11840 C C . ASN B 1 696 ? -6.945 -5.719 -16.547 1 72.94 696 ASN B C 1
ATOM 11842 O O . ASN B 1 696 ? -6.434 -5.387 -17.609 1 72.94 696 ASN B O 1
ATOM 11846 N N . ARG B 1 697 ? -8.133 -6.168 -16.406 1 76.31 697 ARG B N 1
ATOM 11847 C CA . ARG B 1 697 ? -9.047 -6.301 -17.531 1 76.31 697 ARG B CA 1
ATOM 11848 C C . ARG B 1 697 ? -10.469 -5.934 -17.125 1 76.31 697 ARG B C 1
ATOM 11850 O O . ARG B 1 697 ? -10.828 -6.008 -15.953 1 76.31 697 ARG B O 1
ATOM 11857 N N . GLN B 1 698 ? -11.203 -5.465 -18.125 1 74 698 GLN B N 1
ATOM 11858 C CA . GLN B 1 698 ? -12.602 -5.125 -17.906 1 74 698 GLN B CA 1
ATOM 11859 C C . GLN B 1 698 ? -13.398 -5.207 -19.203 1 74 698 GLN B C 1
ATOM 11861 O O . GLN B 1 698 ? -12.883 -4.879 -20.281 1 74 698 GLN B O 1
ATOM 11866 N N . MET B 1 699 ? -14.555 -5.766 -19.125 1 77.25 699 MET B N 1
ATOM 11867 C CA . MET B 1 699 ? -15.516 -5.715 -20.219 1 77.25 699 MET B CA 1
ATOM 11868 C C . MET B 1 699 ? -16.656 -4.766 -19.906 1 77.25 699 MET B C 1
ATOM 11870 O O . MET B 1 699 ? -17.172 -4.75 -18.781 1 77.25 699 MET B O 1
ATOM 11874 N N . ILE B 1 700 ? -17 -3.926 -20.828 1 74.5 700 ILE B N 1
ATOM 11875 C CA . ILE B 1 700 ? -18.156 -3.062 -20.672 1 74.5 700 ILE B CA 1
ATOM 11876 C C . ILE B 1 700 ? -19.031 -3.152 -21.922 1 74.5 700 ILE B C 1
ATOM 11878 O O . ILE B 1 700 ? -18.594 -3.66 -22.969 1 74.5 700 ILE B O 1
ATOM 11882 N N . LEU B 1 701 ? -20.266 -2.844 -21.75 1 76.31 701 LEU B N 1
ATOM 11883 C CA . LEU B 1 701 ? -21.141 -2.539 -22.875 1 76.31 701 LEU B CA 1
ATOM 11884 C C . LEU B 1 701 ? -21.172 -1.039 -23.141 1 76.31 701 LEU B C 1
ATOM 11886 O O . LEU B 1 701 ? -21.438 -0.251 -22.234 1 76.31 701 LEU B O 1
ATOM 11890 N N . ILE B 1 702 ? -20.812 -0.729 -24.422 1 80.19 702 ILE B N 1
ATOM 11891 C CA . ILE B 1 702 ? -20.719 0.704 -24.672 1 80.19 702 ILE B CA 1
ATOM 11892 C C . ILE B 1 702 ? -21.375 1.033 -26.016 1 80.19 702 ILE B C 1
ATOM 11894 O O . ILE B 1 702 ? -21.281 0.255 -26.969 1 80.19 702 ILE B O 1
ATOM 11898 N N . ASN B 1 703 ? -22.125 2.037 -26.047 1 81.62 703 ASN B N 1
ATOM 11899 C CA . ASN B 1 703 ? -22.484 2.74 -27.281 1 81.62 703 ASN B CA 1
ATOM 11900 C C . ASN B 1 703 ? -21.625 3.984 -27.484 1 81.62 703 ASN B C 1
ATOM 11902 O O . ASN B 1 703 ? -21.859 5.023 -26.859 1 81.62 703 ASN B O 1
ATOM 11906 N N . PHE B 1 704 ? -20.719 3.924 -28.391 1 86.69 704 PHE B N 1
ATOM 11907 C CA . PHE B 1 704 ? -19.734 4.988 -28.562 1 86.69 704 PHE B CA 1
ATOM 11908 C C . PHE B 1 704 ? -20.391 6.25 -29.109 1 86.69 704 PHE B C 1
ATOM 11910 O O . PHE B 1 704 ? -19.844 7.344 -29 1 86.69 704 PHE B O 1
ATOM 11917 N N . TYR B 1 705 ? -21.516 6.035 -29.734 1 82.56 705 TYR B N 1
ATOM 11918 C CA . TYR B 1 705 ? -22.203 7.184 -30.328 1 82.56 705 TYR B CA 1
ATOM 11919 C C . TYR B 1 705 ? -22.969 7.965 -29.266 1 82.56 705 TYR B C 1
ATOM 11921 O O . TYR B 1 705 ? -23.062 9.195 -29.344 1 82.56 705 TYR B O 1
ATOM 11929 N N . THR B 1 706 ? -23.453 7.176 -28.297 1 72.31 706 THR B N 1
ATOM 11930 C CA . THR B 1 706 ? -24.266 7.832 -27.281 1 72.31 706 THR B CA 1
ATOM 11931 C C . THR B 1 706 ? -23.516 7.906 -25.953 1 72.31 706 THR B C 1
ATOM 11933 O O . THR B 1 706 ? -23.984 8.539 -25 1 72.31 706 THR B O 1
ATOM 11936 N N . ASN B 1 707 ? -22.406 7.301 -25.922 1 74.62 707 ASN B N 1
ATOM 11937 C CA . ASN B 1 707 ? -21.547 7.27 -24.734 1 74.62 707 ASN B CA 1
ATOM 11938 C C . ASN B 1 707 ? -22.234 6.555 -23.562 1 74.62 707 ASN B C 1
ATOM 11940 O O . ASN B 1 707 ? -22.031 6.91 -22.406 1 74.62 707 ASN B O 1
ATOM 11944 N N . GLU B 1 708 ? -23.141 5.688 -23.891 1 65.5 708 GLU B N 1
ATOM 11945 C CA . GLU B 1 708 ? -23.781 4.867 -22.875 1 65.5 708 GLU B CA 1
ATOM 11946 C C . GLU B 1 708 ? -22.922 3.648 -22.516 1 65.5 708 GLU B C 1
ATOM 11948 O O . GLU B 1 708 ? -22.484 2.916 -23.406 1 65.5 708 GLU B O 1
ATOM 11953 N N . ILE B 1 709 ? -22.562 3.59 -21.219 1 68.38 709 ILE B N 1
ATOM 11954 C CA . ILE B 1 709 ? -21.75 2.475 -20.766 1 68.38 709 ILE B CA 1
ATOM 11955 C C . ILE B 1 709 ? -22.516 1.652 -19.734 1 68.38 709 ILE B C 1
ATOM 11957 O O . ILE B 1 709 ? -23.109 2.205 -18.797 1 68.38 709 ILE B O 1
ATOM 11961 N N . SER B 1 710 ? -22.703 0.375 -20.031 1 59.03 710 SER B N 1
ATOM 11962 C CA . SER B 1 710 ? -23.297 -0.542 -19.062 1 59.03 710 SER B CA 1
ATOM 11963 C C . SER B 1 710 ? -22.375 -1.716 -18.766 1 59.03 710 SER B C 1
ATOM 11965 O O . SER B 1 710 ? -21.438 -1.974 -19.516 1 59.03 710 SER B O 1
ATOM 11967 N N . ALA B 1 711 ? -22.344 -2.113 -17.531 1 52.34 711 ALA B N 1
ATOM 11968 C CA . ALA B 1 711 ? -21.562 -3.291 -17.188 1 52.34 711 ALA B CA 1
ATOM 11969 C C . ALA B 1 711 ? -21.984 -4.5 -18.016 1 52.34 711 ALA B C 1
ATOM 11971 O O . ALA B 1 711 ? -23.172 -4.664 -18.312 1 52.34 711 ALA B O 1
ATOM 11972 N N . SER B 1 712 ? -20.984 -5.086 -18.797 1 46.62 712 SER B N 1
ATOM 11973 C CA . SER B 1 712 ? -21.312 -6.332 -19.484 1 46.62 712 SER B CA 1
ATOM 11974 C C . SER B 1 712 ? -21.812 -7.387 -18.5 1 46.62 712 SER B C 1
ATOM 11976 O O . SER B 1 712 ? -21.422 -7.395 -17.328 1 46.62 712 SER B O 1
ATOM 11978 N N . SER B 1 713 ? -22.906 -7.781 -18.656 1 38.75 713 SER B N 1
ATOM 11979 C CA . SER B 1 713 ? -23.469 -8.844 -17.812 1 38.75 713 SER B CA 1
ATOM 11980 C C . SER B 1 713 ? -22.406 -9.867 -17.438 1 38.75 713 SER B C 1
ATOM 11982 O O . SER B 1 713 ? -21.953 -10.641 -18.281 1 38.75 713 SER B O 1
ATOM 11984 N N . GLY B 1 714 ? -21.312 -9.438 -17.062 1 34.19 714 GLY B N 1
ATOM 11985 C CA . GLY B 1 714 ? -20.656 -10.688 -16.734 1 34.19 714 GLY B CA 1
ATOM 11986 C C . GLY B 1 714 ? -21.594 -11.703 -16.094 1 34.19 714 GLY B C 1
ATOM 11987 O O . GLY B 1 714 ? -22.781 -11.438 -15.938 1 34.19 714 GLY B O 1
ATOM 11988 N N . LEU B 1 715 ? -20.906 -12.781 -15.445 1 31.02 715 LEU B N 1
ATOM 11989 C CA . LEU B 1 715 ? -21.516 -14 -14.922 1 31.02 715 LEU B CA 1
ATOM 11990 C C . LEU B 1 715 ? -22.609 -13.672 -13.914 1 31.02 715 LEU B C 1
ATOM 11992 O O . LEU B 1 715 ? -22.359 -13.039 -12.891 1 31.02 715 LEU B O 1
ATOM 11996 N N . GLN B 1 716 ? -23.781 -13.289 -14.266 1 26.81 716 GLN B N 1
ATOM 11997 C CA . GLN B 1 716 ? -24.859 -13.758 -13.391 1 26.81 716 GLN B CA 1
ATOM 11998 C C . GLN B 1 716 ? -24.391 -14.938 -12.539 1 26.81 716 GLN B C 1
ATOM 12000 O O . GLN B 1 716 ? -23.688 -15.82 -13.031 1 26.81 716 GLN B O 1
ATOM 12005 N N . ASN B 1 717 ? -24.25 -14.711 -11.289 1 27.48 717 ASN B N 1
ATOM 12006 C CA . ASN B 1 717 ? -24.391 -15.953 -10.539 1 27.48 717 ASN B CA 1
ATOM 12007 C C . ASN B 1 717 ? -25.266 -16.969 -11.281 1 27.48 717 ASN B C 1
ATOM 12009 O O . ASN B 1 717 ? -26.484 -16.906 -11.195 1 27.48 717 ASN B O 1
ATOM 12013 N N . THR B 1 718 ? -25.047 -17.234 -12.438 1 28.12 718 THR B N 1
ATOM 12014 C CA . THR B 1 718 ? -25.719 -18.438 -12.914 1 28.12 718 THR B CA 1
ATOM 12015 C C . THR B 1 718 ? -25.562 -19.578 -11.898 1 28.12 718 THR B C 1
ATOM 12017 O O . THR B 1 718 ? -24.469 -20.094 -11.703 1 28.12 718 THR B O 1
ATOM 12020 N N . ARG B 1 719 ? -26.234 -19.531 -10.812 1 28.7 719 ARG B N 1
ATOM 12021 C CA . ARG B 1 719 ? -26.625 -20.766 -10.156 1 28.7 719 ARG B CA 1
ATOM 12022 C C . ARG B 1 719 ? -26.812 -21.891 -11.164 1 28.7 719 ARG B C 1
ATOM 12024 O O . ARG B 1 719 ? -27.312 -21.672 -12.266 1 28.7 719 ARG B O 1
ATOM 12031 N N . PHE B 1 720 ? -26.125 -22.875 -10.992 1 28.22 720 PHE B N 1
ATOM 12032 C CA . PHE B 1 720 ? -26.156 -24.188 -11.648 1 28.22 720 PHE B CA 1
ATOM 12033 C C . PHE B 1 720 ? -27.578 -24.562 -12.023 1 28.22 720 PHE B C 1
ATOM 12035 O O . PHE B 1 720 ? -27.844 -25.703 -12.422 1 28.22 720 PHE B O 1
ATOM 12042 N N . PHE B 1 721 ? -28.656 -23.734 -11.727 1 25.97 721 PHE B N 1
ATOM 12043 C CA . PHE B 1 721 ? -29.812 -24.609 -11.867 1 25.97 721 PHE B CA 1
ATOM 12044 C C . PHE B 1 721 ? -30.047 -24.969 -13.328 1 25.97 721 PHE B C 1
ATOM 12046 O O . PHE B 1 721 ? -30.25 -24.078 -14.156 1 25.97 721 PHE B O 1
ATOM 12053 N N . HIS B 1 722 ? -29.312 -25.891 -13.891 1 27.73 722 HIS B N 1
ATOM 12054 C CA . HIS B 1 722 ? -29.844 -26.625 -15.023 1 27.73 722 HIS B CA 1
ATOM 12055 C C . HIS B 1 722 ? -31.375 -26.641 -15.008 1 27.73 722 HIS B C 1
ATOM 12057 O O . HIS B 1 722 ? -32 -26.875 -16.047 1 27.73 722 HIS B O 1
ATOM 12063 N N . GLY B 1 723 ? -31.953 -26.781 -13.766 1 26.95 723 GLY B N 1
ATOM 12064 C CA . GLY B 1 723 ? -33.344 -27.156 -13.844 1 26.95 723 GLY B CA 1
ATOM 12065 C C . GLY B 1 723 ? -34.25 -26.078 -14.445 1 26.95 723 GLY B C 1
ATOM 12066 O O . GLY B 1 723 ? -35.375 -26.344 -14.867 1 26.95 723 GLY B O 1
ATOM 12067 N N . LEU B 1 724 ? -33.75 -24.844 -14.305 1 27.44 724 LEU B N 1
ATOM 12068 C CA . LEU B 1 724 ? -34.812 -23.906 -14.711 1 27.44 724 LEU B CA 1
ATOM 12069 C C . LEU B 1 724 ? -34.812 -23.734 -16.219 1 27.44 724 LEU B C 1
ATOM 12071 O O . LEU B 1 724 ? -35.625 -22.953 -16.75 1 27.44 724 LEU B O 1
ATOM 12075 N N . GLY B 1 725 ? -33.875 -24.188 -16.938 1 28 725 GLY B N 1
ATOM 12076 C CA . GLY B 1 725 ? -34.188 -24.188 -18.359 1 28 725 GLY B CA 1
ATOM 12077 C C . GLY B 1 725 ? -35.469 -24.922 -18.703 1 28 725 GLY B C 1
ATOM 12078 O O . GLY B 1 725 ? -36.125 -24.609 -19.703 1 28 725 GLY B O 1
ATOM 12079 N N . MET B 1 726 ? -35.688 -25.969 -17.859 1 29.7 726 MET B N 1
ATOM 12080 C CA . MET B 1 726 ? -36.906 -26.688 -18.125 1 29.7 726 MET B CA 1
ATOM 12081 C C . MET B 1 726 ? -38.125 -25.812 -17.781 1 29.7 726 MET B C 1
ATOM 12083 O O . MET B 1 726 ? -39.188 -25.953 -18.391 1 29.7 726 MET B O 1
ATOM 12087 N N . PHE B 1 727 ? -37.875 -24.984 -16.766 1 30.23 727 PHE B N 1
ATOM 12088 C CA . PHE B 1 727 ? -39.094 -24.25 -16.391 1 30.23 727 PHE B CA 1
ATOM 12089 C C . PHE B 1 727 ? -39.406 -23.156 -17.391 1 30.23 727 PHE B C 1
ATOM 12091 O O . PHE B 1 727 ? -40.531 -23 -17.812 1 30.23 727 PHE B O 1
ATOM 12098 N N . LEU B 1 728 ? -38.406 -22.5 -17.859 1 30.02 728 LEU B N 1
ATOM 12099 C CA . LEU B 1 728 ? -38.781 -21.484 -18.828 1 30.02 728 LEU B CA 1
ATOM 12100 C C . LEU B 1 728 ? -39.094 -22.109 -20.188 1 30.02 728 LEU B C 1
ATOM 12102 O O . LEU B 1 728 ? -40 -21.656 -20.891 1 30.02 728 LEU B O 1
ATOM 12106 N N . ALA B 1 729 ? -38.438 -23.188 -20.531 1 30.66 729 ALA B N 1
ATOM 12107 C CA . ALA B 1 729 ? -38.906 -23.875 -21.719 1 30.66 729 ALA B CA 1
ATOM 12108 C C . ALA B 1 729 ? -40.344 -24.359 -21.547 1 30.66 729 ALA B C 1
ATOM 12110 O O . ALA B 1 729 ? -41.125 -24.328 -22.484 1 30.66 729 ALA B O 1
ATOM 12111 N N . TRP B 1 730 ? -40.625 -24.797 -20.266 1 32.84 730 TRP B N 1
ATOM 12112 C CA . TRP B 1 730 ? -42 -25.141 -19.953 1 32.84 730 TRP B CA 1
ATOM 12113 C C . TRP B 1 730 ? -42.875 -23.891 -19.969 1 32.84 730 TRP B C 1
ATOM 12115 O O . TRP B 1 730 ? -43.969 -23.922 -20.547 1 32.84 730 TRP B O 1
ATOM 12125 N N . CYS B 1 731 ? -42.344 -22.797 -19.422 1 30.89 731 CYS B N 1
ATOM 12126 C CA . CYS B 1 731 ? -43.188 -21.609 -19.453 1 30.89 731 CYS B CA 1
ATOM 12127 C C . CYS B 1 731 ? -43.344 -21.094 -20.875 1 30.89 731 CYS B C 1
ATOM 12129 O O . CYS B 1 731 ? -44.438 -20.688 -21.281 1 30.89 731 CYS B O 1
ATOM 12131 N N . VAL B 1 732 ? -42.219 -21.109 -21.562 1 32.97 732 VAL B N 1
ATOM 12132 C CA . VAL B 1 732 ? -42.375 -20.672 -22.953 1 32.97 732 VAL B CA 1
ATOM 12133 C C . VAL B 1 732 ? -43.156 -21.703 -23.734 1 32.97 732 VAL B C 1
ATOM 12135 O O . VAL B 1 732 ? -44 -21.344 -24.578 1 32.97 732 VAL B O 1
ATOM 12138 N N . SER B 1 733 ? -42.875 -22.984 -23.438 1 31.44 733 SER B N 1
ATOM 12139 C CA . SER B 1 733 ? -43.688 -23.984 -24.141 1 31.44 733 SER B CA 1
ATOM 12140 C C . SER B 1 733 ? -45.156 -23.859 -23.766 1 31.44 733 SER B C 1
ATOM 12142 O O . SER B 1 733 ? -46.031 -24.078 -24.594 1 31.44 733 SER B O 1
ATOM 12144 N N . VAL B 1 734 ? -45.281 -23.562 -22.438 1 35.38 734 VAL B N 1
ATOM 12145 C CA . VAL B 1 734 ? -46.688 -23.391 -22.078 1 35.38 734 VAL B CA 1
ATOM 12146 C C . VAL B 1 734 ? -47.219 -22.141 -22.75 1 35.38 734 VAL B C 1
ATOM 12148 O O . VAL B 1 734 ? -48.375 -22.109 -23.172 1 35.38 734 VAL B O 1
ATOM 12151 N N . SER B 1 735 ? -46.281 -21.203 -22.859 1 33.53 735 SER B N 1
ATOM 12152 C CA . SER B 1 735 ? -46.812 -19.984 -23.469 1 33.53 735 SER B CA 1
ATOM 12153 C C . SER B 1 735 ? -47.062 -20.188 -24.969 1 33.53 735 SER B C 1
ATOM 12155 O O . SER B 1 735 ? -48.031 -19.656 -25.516 1 33.53 735 SER B O 1
ATOM 12157 N N . THR B 1 736 ? -46.094 -20.891 -25.531 1 34.19 736 THR B N 1
ATOM 12158 C CA . THR B 1 736 ? -46.312 -21.141 -26.953 1 34.19 736 THR B CA 1
ATOM 12159 C C . THR B 1 736 ? -47.531 -22 -27.172 1 34.19 736 THR B C 1
ATOM 12161 O O . THR B 1 736 ? -48.281 -21.797 -28.141 1 34.19 736 THR B O 1
ATOM 12164 N N . PHE B 1 737 ? -47.625 -23.016 -26.219 1 35.81 737 PHE B N 1
ATOM 12165 C CA . PHE B 1 737 ? -48.844 -23.828 -26.344 1 35.81 737 PHE B CA 1
ATOM 12166 C C . PHE B 1 737 ? -50.062 -23 -26.047 1 35.81 737 PHE B C 1
ATOM 12168 O O . PHE B 1 737 ? -51.125 -23.219 -26.641 1 35.81 737 PHE B O 1
ATOM 12175 N N . GLY B 1 738 ? -49.781 -22.078 -25.094 1 34.09 738 GLY B N 1
ATOM 12176 C CA . GLY B 1 738 ? -50.906 -21.172 -24.875 1 34.09 738 GLY B CA 1
ATOM 12177 C C . GLY B 1 738 ? -51.25 -20.344 -26.094 1 34.09 738 GLY B C 1
ATOM 12178 O O . GLY B 1 738 ? -52.438 -20.172 -26.406 1 34.09 738 GLY B O 1
ATOM 12179 N N . ALA B 1 739 ? -50.125 -19.938 -26.672 1 36.69 739 ALA B N 1
ATOM 12180 C CA . ALA B 1 739 ? -50.406 -19.141 -27.859 1 36.69 739 ALA B CA 1
ATOM 12181 C C . ALA B 1 739 ? -51 -20 -28.969 1 36.69 739 ALA B C 1
ATOM 12183 O O . ALA B 1 739 ? -51.906 -19.547 -29.688 1 36.69 739 ALA B O 1
ATOM 12184 N N . ALA B 1 740 ? -50.438 -21.219 -29.109 1 37.06 740 ALA B N 1
ATOM 12185 C CA . ALA B 1 740 ? -51 -22.109 -30.125 1 37.06 740 ALA B CA 1
ATOM 12186 C C . ALA B 1 740 ? -52.438 -22.453 -29.797 1 37.06 740 ALA B C 1
ATOM 12188 O O . ALA B 1 740 ? -53.281 -22.562 -30.688 1 37.06 740 ALA B O 1
ATOM 12189 N N . ALA B 1 741 ? -52.625 -22.641 -28.438 1 35.75 741 ALA B N 1
ATOM 12190 C CA . ALA B 1 741 ? -54 -22.891 -28.031 1 35.75 741 ALA B CA 1
ATOM 12191 C C . ALA B 1 741 ? -54.906 -21.703 -28.344 1 35.75 741 ALA B C 1
ATOM 12193 O O . ALA B 1 741 ? -56.031 -21.875 -28.812 1 35.75 741 ALA B O 1
ATOM 12194 N N . MET B 1 742 ? -54.25 -20.547 -28.094 1 38.59 742 MET B N 1
ATOM 12195 C CA . MET B 1 742 ? -55.031 -19.359 -28.391 1 38.59 742 MET B CA 1
ATOM 12196 C C . MET B 1 742 ? -55.344 -19.266 -29.875 1 38.59 742 MET B C 1
ATOM 12198 O O . MET B 1 742 ? -56.438 -18.875 -30.266 1 38.59 742 MET B O 1
ATOM 12202 N N . ALA B 1 743 ? -54.312 -19.641 -30.625 1 38.44 743 ALA B N 1
ATOM 12203 C CA . ALA B 1 743 ? -54.531 -19.562 -32.062 1 38.44 743 ALA B CA 1
ATOM 12204 C C . ALA B 1 743 ? -55.625 -20.547 -32.5 1 38.44 743 ALA B C 1
ATOM 12206 O O . ALA B 1 743 ? -56.469 -20.234 -33.375 1 38.44 743 ALA B O 1
ATOM 12207 N N . THR B 1 744 ? -55.469 -21.766 -31.906 1 35.06 744 THR B N 1
ATOM 12208 C CA . THR B 1 744 ? -56.5 -22.734 -32.25 1 35.06 744 THR B CA 1
ATOM 12209 C C . THR B 1 744 ? -57.875 -22.281 -31.766 1 35.06 744 THR B C 1
ATOM 12211 O O . THR B 1 744 ? -58.875 -22.531 -32.438 1 35.06 744 THR B O 1
ATOM 12214 N N . MET B 1 745 ? -57.781 -21.672 -30.562 1 35.19 745 MET B N 1
ATOM 12215 C CA . MET B 1 745 ? -59.062 -21.203 -30.016 1 35.19 745 MET B CA 1
ATOM 12216 C C . MET B 1 745 ? -59.719 -20.219 -30.969 1 35.19 745 MET B C 1
ATOM 12218 O O . MET B 1 745 ? -60.969 -20.109 -30.984 1 35.19 745 MET B O 1
ATOM 12222 N N . ALA B 1 746 ? -58.812 -19.359 -31.469 1 36.28 746 ALA B N 1
ATOM 12223 C CA . ALA B 1 746 ? -59.469 -18.359 -32.312 1 36.28 746 ALA B CA 1
ATOM 12224 C C . ALA B 1 746 ? -60.281 -19.016 -33.438 1 36.28 746 ALA B C 1
ATOM 12226 O O . ALA B 1 746 ? -61.219 -18.406 -33.938 1 36.28 746 ALA B O 1
ATOM 12227 N N . ASN B 1 747 ? -59.719 -20.156 -33.906 1 33.66 747 ASN B N 1
ATOM 12228 C CA . ASN B 1 747 ? -60.438 -20.672 -35.062 1 33.66 747 ASN B CA 1
ATOM 12229 C C . ASN B 1 747 ? -61.688 -21.453 -34.625 1 33.66 747 ASN B C 1
ATOM 12231 O O . ASN B 1 747 ? -62.594 -21.688 -35.438 1 33.66 747 ASN B O 1
ATOM 12235 N N . THR B 1 748 ? -61.5 -22.516 -33.656 1 38.81 748 THR B N 1
ATOM 12236 C CA . THR B 1 748 ? -62.688 -23.391 -33.531 1 38.81 748 THR B CA 1
ATOM 12237 C C . THR B 1 748 ? -63.656 -22.891 -32.469 1 38.81 748 THR B C 1
ATOM 12239 O O . THR B 1 748 ? -63.219 -22.266 -31.484 1 38.81 748 THR B O 1
ATOM 12242 N N . ARG B 1 749 ? -65 -22.328 -32.844 1 38.22 749 ARG B N 1
ATOM 12243 C CA . ARG B 1 749 ? -66.125 -21.672 -32.219 1 38.22 749 ARG B CA 1
ATOM 12244 C C . ARG B 1 749 ? -66.562 -22.422 -30.969 1 38.22 749 ARG B C 1
ATOM 12246 O O . ARG B 1 749 ? -67.688 -22.156 -30.438 1 38.22 749 ARG B O 1
ATOM 12253 N N . SER B 1 750 ? -66.062 -23.859 -30.656 1 32.34 750 SER B N 1
ATOM 12254 C CA . SER B 1 750 ? -67 -24.656 -29.812 1 32.34 750 SER B CA 1
ATOM 12255 C C . SER B 1 750 ? -66.875 -24.234 -28.344 1 32.34 750 SER B C 1
ATOM 12257 O O . SER B 1 750 ? -65.812 -23.781 -27.906 1 32.34 750 SER B O 1
ATOM 12259 N N . PRO B 1 751 ? -68.062 -24.141 -27.5 1 33.38 751 PRO B N 1
ATOM 12260 C CA . PRO B 1 751 ? -68.375 -23.547 -26.203 1 33.38 751 PRO B CA 1
ATOM 12261 C C . PRO B 1 751 ? -67.5 -24.062 -25.062 1 33.38 751 PRO B C 1
ATOM 12263 O O . PRO B 1 751 ? -67.375 -23.406 -24.016 1 33.38 751 PRO B O 1
ATOM 12266 N N . HIS B 1 752 ? -67.25 -25.422 -25.078 1 32.34 752 HIS B N 1
ATOM 12267 C CA . HIS B 1 752 ? -66.75 -26.094 -23.875 1 32.34 752 HIS B CA 1
ATOM 12268 C C . HIS B 1 752 ? -65.375 -25.641 -23.5 1 32.34 752 HIS B C 1
ATOM 12270 O O . HIS B 1 752 ? -64.688 -26.234 -22.656 1 32.34 752 HIS B O 1
ATOM 12276 N N . ALA B 1 753 ? -64.75 -24.75 -24.375 1 30.22 753 ALA B N 1
ATOM 12277 C CA . ALA B 1 753 ? -63.344 -24.391 -24.344 1 30.22 753 ALA B CA 1
ATOM 12278 C C . ALA B 1 753 ? -63 -23.688 -23.031 1 30.22 753 ALA B C 1
ATOM 12280 O O . ALA B 1 753 ? -61.875 -23.188 -22.875 1 30.22 753 ALA B O 1
ATOM 12281 N N . TRP B 1 754 ? -64.062 -23.578 -22.156 1 30.5 754 TRP B N 1
ATOM 12282 C CA . TRP B 1 754 ? -64 -22.719 -20.984 1 30.5 754 TRP B CA 1
ATOM 12283 C C . TRP B 1 754 ? -63.031 -23.25 -19.953 1 30.5 754 TRP B C 1
ATOM 12285 O O . TRP B 1 754 ? -62.438 -22.484 -19.188 1 30.5 754 TRP B O 1
ATOM 12295 N N . PHE B 1 755 ? -63.062 -24.688 -19.812 1 31.08 755 PHE B N 1
ATOM 12296 C CA . PHE B 1 755 ? -62.406 -25.25 -18.641 1 31.08 755 PHE B CA 1
ATOM 12297 C C . PHE B 1 755 ? -60.906 -24.922 -18.641 1 31.08 755 PHE B C 1
ATOM 12299 O O . PHE B 1 755 ? -60.281 -24.938 -17.594 1 31.08 755 PHE B O 1
ATOM 12306 N N . GLY B 1 756 ? -60.312 -24.875 -19.891 1 29.91 756 GLY B N 1
ATOM 12307 C CA . GLY B 1 756 ? -58.875 -24.781 -19.969 1 29.91 756 GLY B CA 1
ATOM 12308 C C . GLY B 1 756 ? -58.312 -23.469 -19.438 1 29.91 756 GLY B C 1
ATOM 12309 O O . GLY B 1 756 ? -57.125 -23.344 -19.156 1 29.91 756 GLY B O 1
ATOM 12310 N N . ILE B 1 757 ? -59.156 -22.438 -19.453 1 32.56 757 ILE B N 1
ATOM 12311 C CA . ILE B 1 757 ? -58.719 -21.094 -19.125 1 32.56 757 ILE B CA 1
ATOM 12312 C C . ILE B 1 757 ? -58.438 -20.984 -17.625 1 32.56 757 ILE B C 1
ATOM 12314 O O . ILE B 1 757 ? -57.5 -20.297 -17.203 1 32.56 757 ILE B O 1
ATOM 12318 N N . ASN B 1 758 ? -59.312 -21.625 -16.781 1 32.31 758 ASN B N 1
ATOM 12319 C CA . ASN B 1 758 ? -59.219 -21.422 -15.352 1 32.31 758 ASN B CA 1
ATOM 12320 C C . ASN B 1 758 ? -57.906 -21.969 -14.797 1 32.31 758 ASN B C 1
ATOM 12322 O O . ASN B 1 758 ? -57.438 -21.547 -13.734 1 32.31 758 ASN B O 1
ATOM 12326 N N . SER B 1 759 ? -57.5 -23.141 -15.312 1 31.23 759 SER B N 1
ATOM 12327 C CA . SER B 1 759 ? -56.281 -23.719 -14.75 1 31.23 759 SER B CA 1
ATOM 12328 C C . SER B 1 759 ? -55.062 -22.828 -15.008 1 31.23 759 SER B C 1
ATOM 12330 O O . SER B 1 759 ? -54 -23.047 -14.422 1 31.23 759 SER B O 1
ATOM 12332 N N . TYR B 1 760 ? -55.062 -22 -16.078 1 31.91 760 TYR B N 1
ATOM 12333 C CA . TYR B 1 760 ? -53.969 -21.078 -16.422 1 31.91 760 TYR B CA 1
ATOM 12334 C C . TYR B 1 760 ? -53.844 -20 -15.352 1 31.91 760 TYR B C 1
ATOM 12336 O O . TYR B 1 760 ? -52.719 -19.562 -15.047 1 31.91 760 TYR B O 1
ATOM 12344 N N . MET B 1 761 ? -54.906 -19.469 -14.805 1 33.44 761 MET B N 1
ATOM 12345 C CA . MET B 1 761 ? -54.844 -18.375 -13.844 1 33.44 761 MET B CA 1
ATOM 12346 C C . MET B 1 761 ? -54.219 -18.828 -12.531 1 33.44 761 MET B C 1
ATOM 12348 O O . MET B 1 761 ? -53.688 -18.016 -11.773 1 33.44 761 MET B O 1
ATOM 12352 N N . GLY B 1 762 ? -54.469 -20.062 -12.047 1 30.2 762 GLY B N 1
ATOM 12353 C CA . GLY B 1 762 ? -53.938 -20.516 -10.766 1 30.2 762 GLY B CA 1
ATOM 12354 C C . GLY B 1 762 ? -52.406 -20.703 -10.781 1 30.2 762 GLY B C 1
ATOM 12355 O O . GLY B 1 762 ? -51.75 -20.453 -9.773 1 30.2 762 GLY B O 1
ATOM 12356 N N . ALA B 1 763 ? -51.844 -21.312 -11.82 1 29.22 763 ALA B N 1
ATOM 12357 C CA . ALA B 1 763 ? -50.406 -21.625 -11.812 1 29.22 763 ALA B CA 1
ATOM 12358 C C . ALA B 1 763 ? -49.562 -20.344 -11.922 1 29.22 763 ALA B C 1
ATOM 12360 O O . ALA B 1 763 ? -48.375 -20.359 -11.656 1 29.22 763 ALA B O 1
ATOM 12361 N N . ARG B 1 764 ? -50.031 -19.219 -12.422 1 30.53 764 ARG B N 1
ATOM 12362 C CA . ARG B 1 764 ? -49.312 -17.953 -12.445 1 30.53 764 ARG B CA 1
ATOM 12363 C C . ARG B 1 764 ? -49 -17.469 -11.039 1 30.53 764 ARG B C 1
ATOM 12365 O O . ARG B 1 764 ? -48.125 -16.625 -10.836 1 30.53 764 ARG B O 1
ATOM 12372 N N . TYR B 1 765 ? -49.875 -17.734 -10 1 30.73 765 TYR B N 1
ATOM 12373 C CA . TYR B 1 765 ? -49.625 -17.234 -8.656 1 30.73 765 TYR B CA 1
ATOM 12374 C C . TYR B 1 765 ? -48.344 -17.844 -8.07 1 30.73 765 TYR B C 1
ATOM 12376 O O . TYR B 1 765 ? -47.688 -17.219 -7.258 1 30.73 765 TYR B O 1
ATOM 12384 N N . TYR B 1 766 ? -48.094 -19.172 -8.25 1 27.53 766 TYR B N 1
ATOM 12385 C CA . TYR B 1 766 ? -47 -19.75 -7.516 1 27.53 766 TYR B CA 1
ATOM 12386 C C . TYR B 1 766 ? -45.656 -19.328 -8.117 1 27.53 766 TYR B C 1
ATOM 12388 O O . TYR B 1 766 ? -44.625 -19.453 -7.477 1 27.53 766 TYR B O 1
ATOM 12396 N N . CYS B 1 767 ? -45.562 -19.234 -9.422 1 24.06 767 CYS B N 1
ATOM 12397 C CA . CYS B 1 767 ? -44.25 -18.859 -9.891 1 24.06 767 CYS B CA 1
ATOM 12398 C C . CYS B 1 767 ? -43.938 -17.406 -9.578 1 24.06 767 CYS B C 1
ATOM 12400 O O . CYS B 1 767 ? -42.781 -17.031 -9.43 1 24.06 767 CYS B O 1
ATOM 12402 N N . PHE B 1 768 ? -44.969 -16.375 -9.836 1 27.11 768 PHE B N 1
ATOM 12403 C CA . PHE B 1 768 ? -44.594 -14.992 -9.516 1 27.11 768 PHE B CA 1
ATOM 12404 C C . PHE B 1 768 ? -45.094 -14.617 -8.117 1 27.11 768 PHE B C 1
ATOM 12406 O O . PHE B 1 768 ? -44.938 -13.477 -7.684 1 27.11 768 PHE B O 1
ATOM 12413 N N . GLY B 1 769 ? -45.938 -15.508 -7.277 1 24.45 769 GLY B N 1
ATOM 12414 C CA . GLY B 1 769 ? -46.188 -15.055 -5.922 1 24.45 769 GLY B CA 1
ATOM 12415 C C . GLY B 1 769 ? -45.062 -15.312 -4.961 1 24.45 769 GLY B C 1
ATOM 12416 O O . GLY B 1 769 ? -44.406 -16.359 -5.031 1 24.45 769 GLY B O 1
#

Solvent-accessible surface area (backbone atoms only — not comparable to full-atom values): 81718 Å² total; per-residue (Å²): 136,86,77,80,88,73,73,85,72,74,77,74,70,74,71,74,68,74,78,80,66,85,76,80,53,61,34,26,45,56,48,29,77,85,46,34,64,52,27,21,46,68,36,54,34,35,77,85,66,64,30,36,71,24,15,47,92,67,70,45,66,64,59,48,42,80,91,45,62,69,38,40,70,84,52,83,76,58,89,88,46,47,77,47,46,60,48,58,49,68,71,30,59,72,82,77,56,87,80,42,52,68,61,56,58,63,47,26,26,82,78,26,35,7,32,35,49,48,38,50,48,52,48,50,42,61,27,33,42,40,70,72,56,79,30,82,45,78,53,50,52,39,41,35,66,36,65,91,81,20,54,90,91,50,85,55,65,79,46,66,29,88,38,52,37,61,34,68,65,79,66,86,55,86,61,47,65,59,34,30,27,40,27,42,25,65,32,28,40,41,77,64,52,30,51,72,47,10,55,39,72,70,51,27,61,73,38,36,68,80,66,67,39,25,58,48,46,28,84,90,65,70,38,55,27,56,46,96,87,66,45,69,62,59,28,50,93,54,71,83,64,46,28,31,64,29,42,46,55,49,36,49,53,51,43,44,30,35,48,38,29,54,55,49,38,71,64,49,54,83,78,56,54,39,68,57,42,26,51,52,16,48,51,50,42,30,31,47,49,42,44,38,46,52,64,43,52,40,13,61,48,49,17,44,66,66,75,82,85,87,56,67,37,74,88,50,81,45,55,45,43,34,62,39,68,49,39,48,71,44,47,53,63,17,29,44,57,56,64,46,53,39,25,51,71,52,64,44,72,64,38,80,34,42,70,57,54,39,51,44,52,68,49,40,74,71,62,32,62,67,34,54,56,48,19,27,17,56,34,60,17,27,26,63,37,69,48,40,36,65,46,47,55,58,21,55,71,55,97,93,49,57,39,39,52,68,28,48,40,49,49,47,28,37,59,38,14,54,30,30,23,34,59,48,29,44,64,73,73,40,76,70,49,78,41,50,72,72,39,23,83,50,63,68,55,35,53,53,46,39,70,77,26,73,83,30,40,67,68,25,50,31,66,60,49,42,36,50,28,46,58,40,83,50,24,59,29,11,68,58,43,38,51,46,52,50,51,51,53,48,46,37,51,26,33,32,64,77,31,54,85,34,65,83,68,29,49,72,70,56,40,49,52,48,71,70,54,48,64,63,55,54,49,34,67,55,38,33,80,75,53,43,25,68,62,47,57,66,48,46,54,38,42,60,62,65,49,39,61,81,77,73,63,45,90,79,40,39,33,68,47,58,86,46,62,46,36,38,38,24,36,43,73,60,96,58,33,35,36,38,40,37,39,34,47,24,43,92,28,14,10,31,40,37,40,30,42,46,32,80,53,95,63,38,26,72,15,39,29,42,36,38,31,24,47,88,50,35,72,51,72,35,28,26,36,41,27,92,81,17,82,48,76,55,43,82,48,65,50,77,51,50,42,81,42,99,43,68,41,41,44,67,34,9,42,26,30,47,26,32,35,32,42,34,68,27,85,98,51,76,55,70,52,93,41,75,36,45,36,36,40,34,39,32,39,60,37,45,45,90,53,65,41,77,69,39,55,48,62,31,23,34,14,79,78,51,48,45,40,26,60,40,73,59,82,61,81,65,66,74,51,69,62,53,59,54,48,49,49,44,50,48,44,48,44,47,47,44,48,50,47,47,53,48,49,72,66,53,88,68,81,80,67,57,67,68,59,60,61,56,64,57,60,55,45,67,77,77,93,136,84,78,78,87,72,74,83,74,73,76,74,68,74,69,74,65,74,75,80,68,84,76,80,52,62,34,26,45,55,49,28,76,85,44,34,65,53,27,20,46,67,35,54,34,36,77,85,67,63,31,37,72,25,15,46,90,68,72,44,67,63,59,50,44,80,92,46,62,70,37,40,70,84,51,83,76,59,89,87,47,46,78,47,45,60,47,58,50,68,72,32,58,73,81,77,56,87,79,41,53,67,62,56,57,64,48,25,26,82,76,26,34,8,31,36,49,47,38,50,47,51,48,50,42,60,28,34,42,41,72,71,55,79,28,81,45,77,54,49,53,40,41,36,66,37,64,92,80,21,53,88,92,50,84,54,66,78,47,64,30,88,38,51,38,61,33,69,64,80,69,86,55,84,61,49,66,60,35,34,28,39,28,42,25,65,31,28,41,41,77,63,50,30,50,73,47,9,57,39,73,70,52,27,60,74,37,34,68,80,64,67,39,27,57,47,46,28,84,91,66,70,38,58,27,57,47,98,86,65,47,72,63,61,30,50,93,54,73,84,64,46,27,31,64,31,42,48,54,51,35,50,53,52,41,44,32,35,49,38,27,54,55,48,38,74,67,50,52,84,77,57,56,38,67,57,44,26,50,53,17,49,52,52,43,30,30,47,50,43,45,38,46,53,64,44,52,41,13,62,47,50,18,44,66,66,74,82,85,86,56,68,37,75,87,51,80,46,56,44,44,33,63,40,68,50,40,48,71,46,49,55,63,17,28,44,58,55,64,45,53,40,23,51,71,51,64,44,72,64,37,81,35,43,70,59,54,38,51,44,52,69,50,39,74,71,62,32,62,68,33,53,55,48,20,26,17,56,35,64,17,26,25,61,36,68,47,41,38,65,46,49,54,57,22,56,75,54,93,91,46,56,39,38,52,68,30,49,38,49,51,48,28,38,60,39,15,55,30,30,23,34,59,49,30,44,64,72,72,39,77,71,50,79,42,49,72,70,38,22,85,48,64,70,56,35,54,52,46,40,69,75,26,72,83,30,39,66,68,25,50,31,65,59,50,42,37,49,26,46,57,41,82,50,25,59,29,11,67,57,43,40,50,46,51,51,52,52,54,48,45,36,50,24,32,32,64,75,31,53,84,34,67,84,66,29,51,72,69,55,40,50,53,48,70,70,54,47,63,62,54,54,48,35,66,54,37,34,79,76,52,44,25,67,63,48,58,67,46,46,53,36,44,59,64,64,48,39,62,80,77,71,66,46,91,80,40,39,34,69,48,57,86,46,62,44,34,39,37,24,35,44,75,62,98,58,33,36,36,39,41,37,38,33,47,25,42,92,28,14,11,31,40,38,40,32,42,45,32,79,52,97,61,38,26,72,15,38,29,43,36,37,30,24,48,89,50,35,74,50,72,34,27,25,36,41,27,91,83,17,80,50,75,55,44,81,48,66,49,78,51,49,43,83,41,95,47,67,43,41,44,67,34,9,42,25,31,46,26,32,35,32,41,32,69,27,87,98,50,76,55,70,51,92,40,75,35,45,37,36,39,33,38,32,39,60,37,44,46,88,54,66,41,77,68,40,54,49,61,31,24,34,14,80,78,53,47,45,40,27,59,36,72,56,84,59,82,68,63,77,55,68,64,50,58,53,47,47,49,44,47,46,46,47,43,49,46,44,46,50,45,47,54,50,49,72,67,55,87,70,79,79,66,58,68,69,55,61,64,56,64,58,60,55,45,67,76,78,94

InterPro domains:
  IPR005018 DOMON domain [PF03351] (567-683)
  IPR005018 DOMON domain [PS50836] (565-684)
  IPR010255 Haem peroxidase superfamily [SSF48113] (22-529)
  IPR019791 Haem peroxidase, animal-type [PF03098] (24-531)
  IPR019791 Haem peroxidase, animal-type [PS50292] (14-568)
  IPR037120 Haem peroxidase domain superfamily, animal type [G3DSA:1.10.640.10] (17-565)
  IPR045266 Copper-dependent monooxygenases, DOMON domain [cd09631] (559-697)

Sequence (1538 aa):
MYITFGSYLILFIFYLSIKTVESRSLDGSDNNLLFPDKGKPAQPYLREFPPDPFYPDGKGKMLKSPDSSMIKCTDPLPKGTYPSPRCIFNQFTYNLSPLDVERKSELRSKRKISHMTTWFGQYISFDISASRNEISSTPLYIPADDANYNSPNSIPITKSLPFNITGPNTLDTTDTLNSVRNGVDVVTPFLDLNMIYGLSDDQLANLRDGTSCKLLTSNNGKYPSKDADGAYKLGISTKRALTLFTLAINTVWIREHNHQCDELFKVYGNSWNDQRYFEEARRWTIALYQKTVSEEYIGVITGRPLPPYEGYKPDIIPGIDTFFSTVTFRYGHSELSDTYRIQDKFGDTVVDLTLSQIRNQSLLETFGLNSVLRSMALQRQEEIDIFFSDSIRNFISIEPNVYDLPAFDILRSRDRGIALYNTVREAYGLSRKNTWSEVTSNEYLQNKLQSLYPNGPDTAESFVGALCENHLEGSNFGELLNKSIVTQFNRIRETDRFWWESPEMFNESERSILRDTTFHDIIVRNLKIDDNSSQFIRNLWMVQPNNELVSEDDKEFKTKIDPWALYTIRYRLDNTHIHFKIEFQTAGGEGWFGMGFDPSDTGMKDAEFIVGIVKNQNIDLSNYVAAKEGYHPPTKQSLEGLEIKNGTVVTPDGKATVIFSRLLEPPNRKKIRREQMKYIMAYNPMSSAFGYHEHNRQMILINFYTNEISASSGLQNTRFFHGLGMFLAWCVSVSTFGAAAMATMANTRSPHAWFGINSYMGARYYCFGMYITFGSYLILFIFYLSIKTVESRSLDGSDNNLLFPDKGKPAQPYLREFPPDPFYPDGKGKMLKSPDSSMIKCTDPLPKGTYPSPRCIFNQFTYNLSPLDVERKSELRSKRKISHMTTWFGQYISFDISASRNEISSTPLYIPADDANYNSPNSIPITKSLPFNITGPNTLDTTDTLNSVRNGVDVVTPFLDLNMIYGLSDDQLANLRDGTSCKLLTSNNGKYPSKDADGAYKLGISTKRALTLFTLAINTVWIREHNHQCDELFKVYGNSWNDQRYFEEARRWTIALYQKTVSEEYIGVITGRPLPPYEGYKPDIIPGIDTFFSTVTFRYGHSELSDTYRIQDKFGDTVVDLTLSQIRNQSLLETFGLNSVLRSMALQRQEEIDIFFSDSIRNFISIEPNVYDLPAFDILRSRDRGIALYNTVREAYGLSRKNTWSEVTSNEYLQNKLQSLYPNGPDTAESFVGALCENHLEGSNFGELLNKSIVTQFNRIRETDRFWWESPEMFNESERSILRDTTFHDIIVRNLKIDDNSSQFIRNLWMVQPNNELVSEDDKEFKTKIDPWALYTIRYRLDNTHIHFKIEFQTAGGEGWFGMGFDPSDTGMKDAEFIVGIVKNQNIDLSNYVAAKEGYHPPTKQSLEGLEIKNGTVVTPDGKATVIFSRLLEPPNRKKIRREQMKYIMAYNPMSSAFGYHEHNRQMILINFYTNEISASSGLQNTRFFHGLGMFLAWCVSVSTFGAAAMATMANTRSPHAWFGINSYMGARYYCFG

Foldseek 3Di:
DPPCPDDPPPPPPPPPVPPDFDFAALQQACLQVVCRPLQGFFAFFDALDALPDLAPVLPRHGAEFPPDLAAALPDDGDPSHAGQLLSLQLLFALPDDPPCPVSVVQQFALQQWFLLLLLVLLLQLLQQFDFDQDAWDDWRWDHQPDCVQHPPPRRGDTDTATFGFQDQPPDPDPVSSLCSQRTTGRGGNALQQLFQQANDPVLNVVQPDQAQLAGDAPPQLFAADADPVRHHDTRDDDLVSDFQQNRLVNSLLSLQLVVQSVLVCVQQPPVDGNVSSNSVSSLLSSQLSLLQVQQPSLCQALLFGFPDQPAADSVARRRHHSCCSLALSCLSQSQDEQWQFQADPVRDGDDIDGPQRRSPNCVCVVNDSQRSLQSRQAHTTTARASYGHPCQCQPDHDPPHGDGVSSNSLVNCSSSSPAAQQSLCVSLVHHGDFAVCQFAVDVSLSVSCCVSPVNHRNPHHNNRSFRRGDRDASHSGHDRSSSSVSVSSSSNQRNRNSHSPHCSNPPPVSSLVSNVDHVLNSVQVSCCSPVPDNDHDQFRTRHDDPDFDPDDDDPVFPFWDDPDRFKIWTWDDDPWKIKIKIKGAADVQWKKKKKWWFAPAPAQHQIKMWMWTTDPQDIDTFIWGADNVRSGFTDTDHCFQKAWDDDRAQDPRRMGITMIMGTQDTPPHDHQDQFWGKMKMAMRRSGSSPGDRGSRMAIWTARNVVGDIHHDPPDPVPSPNPPCVVVVCVVVVVVVVVVVLVVVVVPDVDDVSPPVVVVVVVVVVVVVD/DPPCPDDPPPPPPPPPVPPDFDFAALQQACLQVVCRPLQGFFAFFDALFALPDLAPVLPRHGAEFDPDLAAALPDDGDPSHAGQLLSLQVLFALPDDPPCPPSVVQQFALQQWFLLLLLVLLLQLLQQFDFDQDAWDDWRWDHQPDCVQHPPPRRGDTDTATFGFQDQRDDPDPVSSLPSQRTTGRGGNALQQLFQCANDPVLNPVQPDQAQLAGDAPPQLFAADADPVRHHDTRDDDLVSDFQQNRLVNSLLSLQLVVQSVLVCVQCPPVDGNVSSNSVSSLLSSQLSLLQVQQPSLCQALVFGFPDQPAADSVARRRHHSCCSLALSCLSQSQDEQWQFQADPVGDGPDIDGPQRRSPNCVCVVNDSQRSLQSRQAHTTTARASYGHPCLCQPPNDPPHGDGVSSNSLVNCSSSSPAAQQSLCVSLVHHGDFAVCQFAVDVSLRVSCCVSPVNHRNPHHNNRSFRSGDRDASHSGHDRSSSSVSVSSSSNQRNRNSHSPHCSNPPPVSSVVSNLDHVLNSVQVSCCSPVPDNDHDQFRTRHDDPDFDPDDDDPVFPFWDDPDRFKIWTWDDDDWKIKIKIKGAADPQWKKKKKWWFAPDPAQHQIKMWMWTTDPQDIDTFIFGADNVRSGFTDTDHCFQKAWDDDRAQDPRRMGITMIMGTQDTPPHDHQDQFWGKMKMAMRRSHSSPGDRGSRMAIWTARPVVRDIHGDPPDDVPSPNPPCVVVVCVVVVVVVVVVVVVVVVVPDPDDVSPVVVVVVVVVVVVVVD

Radius of gyration: 37.74 Å; Cα contacts (8 Å, |Δi|>4): 3059; chains: 2; bounding box: 110×134×102 Å

Organism: Rhizophagus irregularis (strain DAOM 181602 / DAOM 197198 / MUCL 43194) (NCBI:txid747089)

Secondary structure (DSSP, 8-state):
--------------------PPPPPSS-TTSSSSSTTTTSSSEEPB-SS--TTTSGGGTSPPP-----TT--TTSPPPTT----HHHHHHTS-----TT-HHHHHHTB-TT-BBHHHHHHHHHHHHHH------EE---EEPPTT-TTTS-TTS-----EE--EE--------S-HHHHHHH-EE-S-SSSS-HHHH-SSHHHHHTTB-SSSSPBPEETTTTEE-B-TTSPBP-SSS-GGG--HHHHHHHHHHHHHHHHHHHHHHHHHGGGS-HHHHHHHHHHHHHHHHHHIIIIIIHHHHHSSPPPPP----TTSPP--BHHHHHTGGGGGGGG--S-EEEE-TTS-EEEEE-TTGGG-TTHHHHH-HHHHHHHHHHSBPBPSSS---HHHHSEE-STT-EE-HHHHHHHHHHHTTPPBHHHHHHHTTPPP--SHHHH-S-HHHHHHHHHH-TT-GGGSBHHHHHHHSPPPTT-SS-HHHHHHHHHHHHHHHHH-TT-TT-TTTS-HHHHHHHHH--HHHHHHHHHHHHH------S-SSBPPPS--------SS--EEEEEETTEEEEEEE-SSEEEEEEEEE-BTTBEEEEEEE--SSSSSTT-EEEEEEEETTEEEEEEEE--TTSSSPPEEE--TTEEEE------TTSEEEEEEEEESS-TTS----SS-EEEEEEEESS--S----TT-EEEEEEETTTTEEEE----------TTHHHHHHHHHHHHHHHHHHHHHHHH---GGGGHHHHHHHHHHHHHH-/--------------------PPPPPSS-TTSSSSSTTTTSSSEEPB-SS--TTTSGGGTSPPP-----TT--TTSPPPTT----HHHHHHTS-----TT-HHHHHHTB-TT-BBHHHHHHHHHHHHHH------EE---EEPPTT-TTTS-TTSPPP--EE--EE-----S--S-HHHHHHH-EE-S-SSSS-HHHH-SSHHHHHTTB-SSSSPBPEETTTTEE-B-TTSPBP-SSS-GGG--HHHHHHHHHHHHHHHHHHHHHHHHHGGGS-HHHHHHHHHHHHHHHHHHIIIIIIHHHHHSSPPPPP----TTSPP--BHHHHHTGGGGGGGG--S-EEEE-TTS-EEEEE-TTGGG-TTHHHHH-HHHHHHHHHHSBPBPSSS---HHHHSEE-STT-EE-HHHHHHHHHHHTTPPBHHHHHHHTTPPP--SHHHH-S-HHHHHHHHHH-TT-GGGSBHHHHHHHSPPPTT-SS-HHHHHHHHHHHHHHHHH-TT-TT-TTTS-HHHHHHHHH--HHHHHHHHHHHHH------S-SSBPPPS--------SS--EEEEEETTEEEEEEE-SSEEEEEEEEE-BTTBEEEEEEE--SSSSSTT-EEEEEEEETTEEEEEEEE--TTSSSPPEE---TTEEEE------TTSEEEEEEEEESS-TTSPPPPSS-EEEEEEEESS--S----TT-EEEEEEETTTTEEEE----------SHHHHHHHHHHHHHHHHHHHHHHHHH---GGGGHHHHHHHHHHHHHH-

Nearest PDB structures (foldseek):
  8s6c-assembly1_A  TM=8.564E-01  e=5.374E-34  cyanobacterium TDX16
  6erc-assembly2_B  TM=8.371E-01  e=5.667E-34  Dictyostelium discoideum
  4hhr-assembly1_A  TM=7.438E-01  e=1.309E-22  Arabidopsis thaliana
  4kvk-assembly1_A  TM=7.452E-01  e=4.123E-21  Oryza sativa
  4kvl-assembly1_A  TM=7.759E-01  e=3.098E-20  Oryza sativa